Protein AF-A0A1V5PE82-F1 (afdb_monomer_lite)

Secondary structure (DSSP, 8-state):
-------S---SPPSS-HHHHHHHHHHHHHHHHHHHHHH---PEEHHHHHHHHHHHGGGSSS----SHHHHHHHHHIIIIII-SEEEEGGGTEEEES-HHHHHHHHHHHTTT-HHHHHHHHHH-HHHHHHHHHHHHTSSSB-HHHHHHHHHH-HHHHHHHHHH-SB--HHHHHHHHHHHHHHTT--HHHHHHHHHHHHHHHT--SHHHHHHHHHHHHHHH-TTS-HHHHHHHHHHHHHTT-HHHHHHHHHHTTT-TTHHHHHHHTGGGGHHHHHHHHHTT-HHHHHHHHHH--HHHHHHHHHGGG-SSSSHHHHHHHHHHHHTTSHHHHHHHHT----HHHHHS---TTTTTTT-SSTT-HHHHHHHHHHHHHHH--GGG---------HHHHHHHHHTSHHHHHHHHHHHH-HHHHHHHHHHHHHHHHHHHH-SS--THHHHHHHHHHHHHHHHHHHHHHHH---HHHHHHHHTS-HHHHHHHHHHHHTT----HHHHHTSSS-----GGGSHHHHHHHHHHHHHHHHHHHHHHHHHHH-TTTTSTHHHHHHHHHHHHHHHHHHHHHHH-SGGGHHHHHHHHHHHHHHHHHHHHHHHH-HHHHHHHHHHHHHHHHHHTT--HHHHHHHHHHHHHHHHTTSHHHHHHHHHHHHHTS-GGGHHHHHHHHHHHTTS-HHHHHHHHHHHHHHHHHHHS-TTHHHHS-HHHHHHHHTHHHHHHHHIIIIIHHHHHHHHHHHHHHHHHHHHHHHHHHHHHHHHHHHHHHHHHSTTHHHHHHHHHHHHHHHHHHHHHHHHHHHHHHHHHHHTSS--

Radius of gyration: 43.69 Å; chains: 1; bounding box: 116×90×126 Å

Sequence (810 aa):
MSKVQWDKPKLQPTKYSPIQKQAVLQHLALYNQTRAGKQGQLIMDARAVRQEVRQVLPKVEPPLEGDDETTTQVLAEIVERSGLLLILEGGLSYQFAHLTLQEFFTAQKLQDDTIGLMERFRADPDAWRGTLKLWCGLPHDSTALIRALYAEHPILAFEFLGDAQQVDEELAQEIISAFQARLGEDGATGEAVTRAFATVATNPQVRGQQVFEFLAATVKDAAAAPARRQAAAQALAWSNLLQAAEVLTECALDYPNARPLLAQMGDLATPALTKWAEQGHEWAFDAFQMVGTPDAARAMTDLLWTEDEPQPYWAAWRLAVLLARTDIEDVLRTYPLAKSQQSTEYLKWVWEPFEPYPDSPLSIIAGRIAHLLRTTPSTALSSGSSEIDKRLVIPIFMTSSAAETIKHESEKDETLIEDLQDLSRQWQDQQILGGEHPPSTARLVDMITDQQEHFVARVFDRINPDASLRRMVESLKPAEQFELLRCLIEERTPTIDDWRNKDKRVEYEFDKSWHERGITVCLLLLTALSLWEVATIILNTPQFTIQRSGLHILLGLALLVQGWGGIRERLSVNTMPIFEFAFLFGFSIYVGVVLNPIVGPLIGAVTGGVLCLLLGIASGIDHTVAFAVAPAVIISIMLNDPQIVTGFASFLIANTNPQAIPLAIGLTDFLLDIPGSMVIVAAIVMISQKITTSLTSSQKRGIRSGNLVEYSLLGPYSSAIYIFFALPTRVLERWWGWAGVAFFWPIWALCAGVLWWIGSRQEHLARNPFKRLTEMLNAKASHSQKGKLSSQLKSHLLRSLRKRRGILLP

Foldseek 3Di:
DDPPPPDDPPPDDDPDDPQLLLQLLLQVLLVQLLVCLVPVDQKAFLVRSLVSSLVRQCVTVVHDHSDSVVSVSSVCCCCVPVVQKDAPPVNGIIGGPDNLSSLLSPLVSCLVPLPVLVVSCVVPVVSSLSSLLNNQLDPDECAVNLVVCCVPPVLSSLLSLLRHNHYDPVVSVVSLVVLLVLALPDDPVNLSSLQSLLNSCLRPDPRVVVSLVSLLVLLVDPPHDPSNNLSSLLSLLSNLDLVSLLSLLVSCVVPVSSLLSLLVSAPSNQVNLLVVLVVVNLSSLVSLLSSLALSSLLSLLVQLPDPPGLSNLSSLVSNQLSVVDPNNLVSQQPRDDDPSLLPDDFQQPLCVLVDPDDDTSSSSSLRSSLVSLLVPDPVSDDPDLAQGNPSSLLVSLCPDVLLVVLQVVLVVDPVLVVLLVVLVVLVVVVVVVPPDDDPVVVVVVVVSLVSLQVSLVVSCVVSVDPPSSVSNLSSHRSVVSSVSSSCSNVVNDQDSVCVSCVPPLLQPPLVPDVLVVVLVVLLVVLLVLLVVLVVVVCVPDVVNPDPPVVVVVVVLVVLVVVLVVVCVVPPDPPPPLVVQLLVQLLVLLVQLVVCCVPPNLQVSLLSSLVSSLVSCVVVVHDNVVSVVCSVLSSVLSVQQDVVVVVVVLVVVLVPDDVVCNVVSVVVVVVVSPDNSNVVSLVVLQVVLVVVVVPDDPVNVVVDPPVVNVVSNCVSSSSSVSCSSQVSSLVVQCVPPNPVSSVPPPVVSCVSSVVSVVVSVVVSVCSSVVPPVVVVVVVVVVVVVVVVVVVVVVVVVVVVVVVVVVVPDDD

Structure (mmCIF, N/CA/C/O backbone):
data_AF-A0A1V5PE82-F1
#
_entry.id   AF-A0A1V5PE82-F1
#
loop_
_atom_site.group_PDB
_atom_site.id
_atom_site.type_symbol
_atom_site.label_atom_id
_atom_site.label_alt_id
_atom_site.label_comp_id
_atom_site.label_asym_id
_atom_site.label_entity_id
_atom_site.label_seq_id
_atom_site.pdbx_PDB_ins_code
_atom_site.Cartn_x
_atom_site.Cartn_y
_atom_site.Cartn_z
_atom_site.occupancy
_atom_site.B_iso_or_equiv
_atom_site.auth_seq_id
_atom_site.auth_comp_id
_atom_site.auth_asym_id
_atom_site.auth_atom_id
_atom_site.pdbx_PDB_model_num
ATOM 1 N N . MET A 1 1 ? -19.295 -8.515 -24.277 1.00 36.12 1 MET A N 1
ATOM 2 C CA . MET A 1 1 ? -17.951 -9.126 -24.200 1.00 36.12 1 MET A CA 1
ATOM 3 C C . MET A 1 1 ? -18.086 -10.623 -24.430 1.00 36.12 1 MET A C 1
ATOM 5 O O . MET A 1 1 ? -18.541 -11.339 -23.548 1.00 36.12 1 MET A O 1
ATOM 9 N N . SER A 1 2 ? -17.824 -11.080 -25.656 1.00 32.03 2 SER A N 1
ATOM 10 C CA . SER A 1 2 ? -17.880 -12.495 -26.033 1.00 32.03 2 SER A CA 1
ATOM 11 C C . SER A 1 2 ? -16.670 -13.236 -25.468 1.00 32.03 2 SER A C 1
ATOM 13 O O . SER A 1 2 ? -15.547 -12.755 -25.608 1.00 32.03 2 SER A O 1
ATOM 15 N N . LYS A 1 3 ? -16.900 -14.406 -24.857 1.00 34.75 3 LYS A N 1
ATOM 16 C CA . LYS A 1 3 ? -15.859 -15.358 -24.443 1.00 34.75 3 LYS A CA 1
ATOM 17 C C . LYS A 1 3 ? -14.867 -15.561 -25.592 1.00 34.75 3 LYS A C 1
ATOM 19 O O . LYS A 1 3 ? -15.233 -16.135 -26.615 1.00 34.75 3 LYS A O 1
ATOM 24 N N . VAL A 1 4 ? -13.635 -15.083 -25.422 1.00 40.50 4 VAL A N 1
ATOM 25 C CA . VAL A 1 4 ? -12.540 -15.375 -26.347 1.00 40.50 4 VAL A CA 1
ATOM 26 C C . VAL A 1 4 ? -12.223 -16.859 -26.193 1.00 40.50 4 VAL A C 1
ATOM 28 O O . VAL A 1 4 ? -11.781 -17.321 -25.144 1.00 40.50 4 VAL A O 1
ATOM 31 N N . GLN A 1 5 ? -12.582 -17.620 -27.217 1.00 36.34 5 GLN A N 1
ATOM 32 C CA . GLN A 1 5 ? -12.451 -19.066 -27.284 1.00 36.34 5 GLN A CA 1
ATOM 33 C C . GLN A 1 5 ? -10.990 -19.395 -27.634 1.00 36.34 5 GLN A C 1
ATOM 35 O O . GLN A 1 5 ? -10.645 -19.489 -28.808 1.00 36.34 5 GLN A O 1
ATOM 40 N N . TRP A 1 6 ? -10.122 -19.502 -26.622 1.00 42.03 6 TRP A N 1
ATOM 41 C CA . TRP A 1 6 ? -8.679 -19.725 -26.812 1.00 42.03 6 TRP A CA 1
ATOM 42 C C . TRP A 1 6 ? -8.285 -21.180 -27.139 1.00 42.03 6 TRP A C 1
ATOM 44 O O . TRP A 1 6 ? -7.193 -21.401 -27.649 1.00 42.03 6 TRP A O 1
ATOM 54 N N . ASP A 1 7 ? -9.177 -22.164 -26.980 1.00 38.97 7 ASP A N 1
ATOM 55 C CA . ASP A 1 7 ? -8.791 -23.588 -27.014 1.00 38.97 7 ASP A CA 1
ATOM 56 C C . ASP A 1 7 ? -9.357 -24.380 -28.202 1.00 38.97 7 ASP A C 1
ATOM 58 O O . ASP A 1 7 ? -10.045 -25.391 -28.047 1.00 38.97 7 ASP A O 1
ATOM 62 N N . LYS A 1 8 ? -9.042 -23.958 -29.431 1.00 49.34 8 LYS A N 1
ATOM 63 C CA . LYS A 1 8 ? -8.968 -24.911 -30.551 1.00 49.34 8 LYS A CA 1
ATOM 64 C C . LYS A 1 8 ? -7.529 -24.943 -31.059 1.00 49.34 8 LYS A C 1
ATOM 66 O O . LYS A 1 8 ? -7.070 -23.915 -31.559 1.00 49.34 8 LYS A O 1
ATOM 71 N N . PRO A 1 9 ? -6.812 -26.080 -30.970 1.00 45.88 9 PRO A N 1
ATOM 72 C CA . PRO A 1 9 ? -5.476 -26.185 -31.539 1.00 45.88 9 PRO A CA 1
ATOM 73 C C . PRO A 1 9 ? -5.558 -25.870 -33.036 1.00 45.88 9 PRO A C 1
ATOM 75 O O . PRO A 1 9 ? -6.255 -26.548 -33.795 1.00 45.88 9 PRO A O 1
ATOM 78 N N . LYS A 1 10 ? -4.893 -24.787 -33.453 1.00 56.09 10 LYS A N 1
ATOM 79 C CA . LYS A 1 10 ? -4.858 -24.317 -34.843 1.00 56.09 10 LYS A CA 1
ATOM 80 C C . LYS A 1 10 ? -3.992 -25.273 -35.666 1.00 56.09 10 LYS A C 1
ATOM 82 O O . LYS A 1 10 ? -2.818 -25.019 -35.902 1.00 56.09 10 LYS A O 1
ATOM 87 N N . LEU A 1 11 ? -4.586 -26.396 -36.066 1.00 53.97 11 LEU A N 1
ATOM 88 C CA . LEU A 1 11 ? -3.969 -27.525 -36.778 1.00 53.97 11 LEU A CA 1
ATOM 89 C C . LEU A 1 11 ? -3.518 -27.219 -38.219 1.00 53.97 11 LEU A C 1
ATOM 91 O O . LEU A 1 11 ? -3.044 -28.123 -38.902 1.00 53.97 11 LEU A O 1
ATOM 95 N N . GLN A 1 12 ? -3.646 -25.983 -38.710 1.00 62.19 12 GLN A N 1
ATOM 96 C CA . GLN A 1 12 ? -3.106 -25.635 -40.025 1.00 62.19 12 GLN A CA 1
ATOM 97 C C . GLN A 1 12 ? -1.615 -25.267 -39.919 1.00 62.19 12 GLN A C 1
ATOM 99 O O . GLN A 1 12 ? -1.237 -24.521 -39.009 1.00 62.19 12 GLN A O 1
ATOM 104 N N . PRO A 1 13 ? -0.745 -25.776 -40.809 1.00 73.19 13 PRO A N 1
ATOM 105 C CA . PRO A 1 13 ? 0.672 -25.411 -40.829 1.00 73.19 13 PRO A CA 1
ATOM 106 C C . PRO A 1 13 ? 0.843 -23.900 -41.060 1.00 73.19 13 PRO A C 1
ATOM 108 O O . PRO A 1 13 ? 0.047 -23.283 -41.763 1.00 73.19 13 PRO A O 1
ATOM 111 N N . THR A 1 14 ? 1.849 -23.284 -40.426 1.00 80.69 14 THR A N 1
ATOM 112 C CA . THR A 1 14 ? 2.208 -21.872 -40.670 1.00 80.69 14 THR A CA 1
ATOM 113 C C . THR A 1 14 ? 2.577 -21.702 -42.135 1.00 80.69 14 THR A C 1
ATOM 115 O O . THR A 1 14 ? 3.461 -22.419 -42.610 1.00 80.69 14 THR A O 1
ATOM 118 N N . LYS A 1 15 ? 1.932 -20.767 -42.839 1.00 88.69 15 LYS A N 1
ATOM 119 C CA . LYS A 1 15 ? 2.256 -20.499 -44.244 1.00 88.69 15 LYS A CA 1
ATOM 120 C C . LYS A 1 15 ? 3.534 -19.667 -44.349 1.00 88.69 15 LYS A C 1
ATOM 122 O O . LYS A 1 15 ? 4.315 -19.872 -45.273 1.00 88.69 15 LYS A O 1
ATOM 127 N N . TYR A 1 16 ? 3.760 -18.780 -43.380 1.00 91.81 16 TYR A N 1
ATOM 128 C CA . TYR A 1 16 ? 4.904 -17.870 -43.357 1.00 91.81 16 TYR A CA 1
ATOM 129 C C . TYR A 1 16 ? 5.898 -18.217 -42.254 1.00 91.81 16 TYR A C 1
ATOM 131 O O . TYR A 1 16 ? 5.521 -18.567 -41.127 1.00 91.81 16 TYR A O 1
ATOM 139 N N . SER A 1 17 ? 7.187 -18.088 -42.568 1.00 91.88 17 SER A N 1
ATOM 140 C CA . SER A 1 17 ? 8.251 -18.387 -41.615 1.00 91.88 17 SER A CA 1
ATOM 141 C C . SER A 1 17 ? 8.259 -17.376 -40.454 1.00 91.88 17 SER A C 1
ATOM 143 O O . SER A 1 17 ? 7.798 -16.237 -40.604 1.00 91.88 17 SER A O 1
ATOM 145 N N . PRO A 1 18 ? 8.787 -17.750 -39.274 1.00 91.56 18 PRO A N 1
ATOM 146 C CA . PRO A 1 18 ? 8.972 -16.811 -38.169 1.00 91.56 18 PRO A CA 1
ATOM 147 C C . PRO A 1 18 ? 9.794 -15.577 -38.564 1.00 91.56 18 PRO A C 1
ATOM 149 O O . PRO A 1 18 ? 9.424 -14.470 -38.189 1.00 91.56 18 PRO A O 1
ATOM 152 N N . ILE A 1 19 ? 10.834 -15.759 -39.385 1.00 92.25 19 ILE A N 1
ATOM 153 C CA . ILE A 1 19 ? 11.718 -14.685 -39.865 1.00 92.25 19 ILE A CA 1
ATOM 154 C C . ILE A 1 19 ? 10.937 -13.674 -40.716 1.00 92.25 19 ILE A C 1
ATOM 156 O O . ILE A 1 19 ? 11.050 -12.469 -40.507 1.00 92.25 19 ILE A O 1
ATOM 160 N N . GLN A 1 20 ? 10.081 -14.150 -41.626 1.00 93.69 20 GLN A N 1
ATOM 161 C CA . GLN A 1 20 ? 9.247 -13.283 -42.467 1.00 93.69 20 GLN A CA 1
ATOM 162 C C . GLN A 1 20 ? 8.273 -12.451 -41.625 1.00 93.69 20 GLN A C 1
ATOM 164 O O . GLN A 1 20 ? 8.164 -11.237 -41.805 1.00 93.69 20 GLN A O 1
ATOM 169 N N . LYS A 1 21 ? 7.593 -13.088 -40.662 1.00 95.31 21 LYS A N 1
ATOM 170 C CA . LYS A 1 21 ? 6.666 -12.397 -39.752 1.00 95.31 21 LYS A CA 1
ATOM 171 C C . LYS A 1 21 ? 7.392 -11.389 -38.863 1.00 95.31 21 LYS A C 1
ATOM 173 O O . LYS A 1 21 ? 6.893 -10.285 -38.668 1.00 95.31 21 LYS A O 1
ATOM 178 N N . GLN A 1 22 ? 8.571 -11.747 -38.360 1.00 95.88 22 GLN A N 1
ATOM 179 C CA . GLN A 1 22 ? 9.408 -10.863 -37.555 1.00 95.88 22 GLN A CA 1
ATOM 180 C C . GLN A 1 22 ? 9.851 -9.632 -38.352 1.00 95.88 22 GLN A C 1
ATOM 182 O O . GLN A 1 22 ? 9.709 -8.526 -37.847 1.00 95.88 22 GLN A O 1
ATOM 187 N N . ALA A 1 23 ? 10.301 -9.790 -39.600 1.00 96.12 23 ALA A N 1
ATOM 188 C CA . ALA A 1 23 ? 10.698 -8.662 -40.445 1.00 96.12 23 ALA A CA 1
ATOM 189 C C . ALA A 1 23 ? 9.537 -7.680 -40.692 1.00 96.12 23 ALA A C 1
ATOM 191 O O . ALA A 1 23 ? 9.724 -6.462 -40.637 1.00 96.12 23 ALA A O 1
ATOM 192 N N . VAL A 1 24 ? 8.321 -8.201 -40.903 1.00 97.06 24 VAL A N 1
ATOM 193 C CA . VAL A 1 24 ? 7.102 -7.383 -41.012 1.00 97.06 24 VAL A CA 1
ATOM 194 C C . VAL A 1 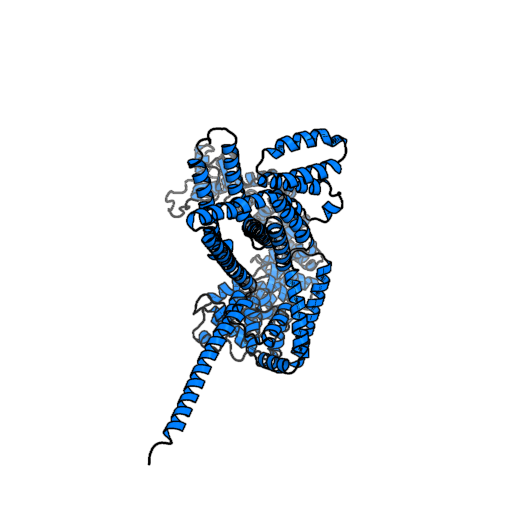24 ? 6.809 -6.644 -39.704 1.00 97.06 24 VAL A C 1
ATOM 196 O O . VAL A 1 24 ? 6.572 -5.438 -39.726 1.00 97.06 24 VAL A O 1
ATOM 199 N N . LEU A 1 25 ? 6.861 -7.337 -38.563 1.00 97.94 25 LEU A N 1
ATOM 200 C CA . LEU A 1 25 ? 6.620 -6.741 -37.245 1.00 97.94 25 LEU A CA 1
ATOM 201 C C . LEU A 1 25 ? 7.652 -5.663 -36.895 1.00 97.94 25 LEU A C 1
ATOM 203 O O . LEU A 1 25 ? 7.264 -4.595 -36.441 1.00 97.94 25 LEU A O 1
ATOM 207 N N . GLN A 1 26 ? 8.935 -5.902 -37.162 1.00 97.75 26 GLN A N 1
ATOM 208 C CA . GLN A 1 26 ? 10.028 -4.938 -36.986 1.00 97.75 26 GLN A CA 1
ATOM 209 C C . GLN A 1 26 ? 9.812 -3.661 -37.798 1.00 97.75 26 GLN A C 1
ATOM 211 O O . GLN A 1 26 ? 9.990 -2.556 -37.286 1.00 97.75 26 GLN A O 1
ATOM 216 N N . HIS A 1 27 ? 9.388 -3.798 -39.056 1.00 97.50 27 HIS A N 1
ATOM 217 C CA . HIS A 1 27 ? 9.094 -2.640 -39.896 1.00 97.50 27 HIS A CA 1
ATOM 218 C C . HIS A 1 27 ? 7.874 -1.861 -39.406 1.00 97.50 27 HIS A C 1
ATOM 220 O O . HIS A 1 27 ? 7.951 -0.644 -39.244 1.00 97.50 27 HIS A O 1
ATOM 226 N N . LEU A 1 28 ? 6.763 -2.552 -39.130 1.00 97.44 28 LEU A N 1
ATOM 227 C CA . LEU A 1 28 ? 5.546 -1.914 -38.625 1.00 97.44 28 LEU A CA 1
ATOM 228 C C . LEU A 1 28 ? 5.767 -1.255 -37.262 1.00 97.44 28 LEU A C 1
ATOM 230 O O . LEU A 1 28 ? 5.217 -0.187 -37.007 1.00 97.44 28 LEU A O 1
ATOM 234 N N . ALA A 1 29 ? 6.588 -1.861 -36.406 1.00 97.56 29 ALA A N 1
ATOM 235 C CA . ALA A 1 29 ? 6.928 -1.319 -35.102 1.00 97.56 29 ALA A CA 1
ATOM 236 C C . ALA A 1 29 ? 7.683 0.006 -35.230 1.00 97.56 29 ALA A C 1
ATOM 238 O O . ALA A 1 29 ? 7.232 1.013 -34.687 1.00 97.56 29 ALA A O 1
ATOM 239 N N . LEU A 1 30 ? 8.754 0.037 -36.034 1.00 96.94 30 LEU A N 1
ATOM 240 C CA . LEU A 1 30 ? 9.517 1.260 -36.286 1.00 96.94 30 LEU A CA 1
ATOM 241 C C . LEU A 1 30 ? 8.661 2.348 -36.951 1.00 96.94 30 LEU A C 1
ATOM 243 O O . LEU A 1 30 ? 8.749 3.523 -36.575 1.00 96.94 30 LEU A O 1
ATOM 247 N N . TYR A 1 31 ? 7.819 1.967 -37.915 1.00 96.06 31 TYR A N 1
ATOM 248 C CA . TYR A 1 31 ? 6.869 2.875 -38.556 1.00 96.06 31 TYR A CA 1
ATOM 249 C C . TYR A 1 31 ? 5.928 3.510 -37.523 1.00 96.06 31 TYR A C 1
ATOM 251 O O . TYR A 1 31 ? 5.806 4.738 -37.467 1.00 96.06 31 TYR A O 1
ATOM 259 N N . ASN A 1 32 ? 5.304 2.689 -36.671 1.00 95.19 32 ASN A N 1
ATOM 260 C CA . ASN A 1 32 ? 4.358 3.175 -35.675 1.00 95.19 32 ASN A CA 1
ATOM 261 C C . ASN A 1 32 ? 5.051 4.022 -34.606 1.00 95.19 32 ASN A C 1
ATOM 263 O O . ASN A 1 32 ? 4.552 5.092 -34.281 1.00 95.19 32 ASN A O 1
ATOM 267 N N . GLN A 1 33 ? 6.227 3.610 -34.122 1.00 95.00 33 GLN A N 1
ATOM 268 C CA . GLN A 1 33 ? 7.000 4.355 -33.123 1.00 95.00 33 GLN A CA 1
ATOM 269 C C . GLN A 1 33 ? 7.359 5.760 -33.621 1.00 95.00 33 GLN A C 1
ATOM 271 O O . GLN A 1 33 ? 7.163 6.755 -32.925 1.00 95.00 33 GLN A O 1
ATOM 276 N N . THR A 1 34 ? 7.815 5.854 -34.873 1.00 92.81 34 THR A N 1
ATOM 277 C CA . THR A 1 34 ? 8.204 7.127 -35.498 1.00 92.81 34 THR A CA 1
ATOM 278 C C . THR A 1 34 ? 7.008 8.060 -35.707 1.00 92.81 34 THR A C 1
ATOM 280 O O . THR A 1 34 ? 7.147 9.284 -35.638 1.00 92.81 34 THR A O 1
ATOM 283 N N . ARG A 1 35 ? 5.819 7.506 -35.968 1.00 88.75 35 ARG A N 1
ATOM 284 C CA . ARG A 1 35 ? 4.584 8.285 -36.115 1.00 88.75 35 ARG A CA 1
ATOM 285 C C . ARG A 1 35 ? 3.983 8.674 -34.763 1.00 88.75 35 ARG A C 1
ATOM 287 O O . ARG A 1 35 ? 3.509 9.802 -34.626 1.00 88.75 35 ARG A O 1
ATOM 294 N N . ALA A 1 36 ? 4.002 7.769 -33.786 1.00 77.50 36 ALA A N 1
ATOM 295 C CA . ALA A 1 36 ? 3.403 7.959 -32.471 1.00 77.50 36 ALA A CA 1
ATOM 296 C C . ALA A 1 36 ? 3.991 9.180 -31.752 1.00 77.50 36 ALA A C 1
ATOM 298 O O . ALA A 1 36 ? 3.215 9.983 -31.246 1.00 77.50 36 ALA A O 1
ATOM 299 N N . GLY A 1 37 ? 5.307 9.418 -31.830 1.00 65.12 37 GLY A N 1
ATOM 300 C CA . GLY A 1 37 ? 5.927 10.634 -31.270 1.00 65.12 37 GLY A CA 1
ATOM 301 C C . GLY A 1 37 ? 5.379 11.953 -31.848 1.00 65.12 37 GLY A C 1
ATOM 302 O O . GLY A 1 37 ? 5.436 12.997 -31.212 1.00 65.12 37 GLY A O 1
ATOM 303 N N . LYS A 1 38 ? 4.766 11.930 -33.042 1.00 66.25 38 LYS A N 1
ATOM 304 C CA . LYS A 1 38 ? 4.173 13.126 -33.673 1.00 66.25 38 LYS A CA 1
ATOM 305 C C . LYS A 1 38 ? 2.678 13.302 -33.406 1.00 66.25 38 LYS A C 1
ATOM 307 O O . LYS A 1 38 ? 2.164 14.400 -33.596 1.00 66.25 38 LYS A O 1
ATOM 312 N N . GLN A 1 39 ? 1.958 12.233 -33.064 1.00 63.28 39 GLN A N 1
ATOM 313 C CA . GLN A 1 39 ? 0.485 12.232 -33.014 1.00 63.28 39 GLN A CA 1
ATOM 314 C C . GLN A 1 39 ? -0.104 11.606 -31.741 1.00 63.28 39 GLN A C 1
ATOM 316 O O . GLN A 1 39 ? -1.321 11.608 -31.584 1.00 63.28 39 GLN A O 1
ATOM 321 N N . GLY A 1 40 ? 0.720 11.042 -30.854 1.00 67.12 40 GLY A N 1
ATOM 322 C CA . GLY A 1 40 ? 0.300 10.360 -29.624 1.00 67.12 40 GLY A CA 1
ATOM 323 C C . GLY A 1 40 ? -0.543 9.096 -29.840 1.00 67.12 40 GLY A C 1
ATOM 324 O O . GLY A 1 40 ? -1.107 8.566 -28.887 1.00 67.12 40 GLY A O 1
ATOM 325 N N . GLN A 1 41 ? -0.679 8.614 -31.079 1.00 74.12 41 GLN A N 1
ATOM 326 C CA . GLN A 1 41 ? -1.553 7.490 -31.419 1.00 74.12 41 GLN A CA 1
ATOM 327 C C . GLN A 1 41 ? -0.761 6.188 -31.551 1.00 74.12 41 GLN A C 1
ATOM 329 O O . GLN A 1 41 ? 0.138 6.088 -32.379 1.00 74.12 41 GLN A O 1
ATOM 334 N N . LEU A 1 42 ? -1.159 5.173 -30.777 1.00 87.06 42 LEU A N 1
ATOM 335 C CA . LEU A 1 42 ? -0.655 3.794 -30.882 1.00 87.06 42 LEU A CA 1
ATOM 336 C C . LEU A 1 42 ? -1.366 2.976 -31.976 1.00 87.06 42 LEU A C 1
ATOM 338 O O . LEU A 1 42 ? -0.961 1.851 -32.269 1.00 87.06 42 LEU A O 1
ATOM 342 N N . ILE A 1 43 ? -2.433 3.528 -32.557 1.00 92.88 43 ILE A N 1
ATOM 343 C CA . ILE A 1 43 ? -3.314 2.865 -33.519 1.00 92.88 43 ILE A CA 1
ATOM 344 C C . ILE A 1 43 ? -2.869 3.203 -34.946 1.00 92.88 43 ILE A C 1
ATOM 346 O O . ILE A 1 43 ? -2.731 4.371 -35.319 1.00 92.88 43 ILE A O 1
ATOM 350 N N . MET A 1 44 ? -2.692 2.169 -35.763 1.00 95.00 44 MET A N 1
ATOM 351 C CA . MET A 1 44 ? -2.337 2.276 -37.173 1.00 95.00 44 MET A CA 1
ATOM 352 C C . MET A 1 44 ? -3.567 2.080 -38.060 1.00 95.00 44 MET A C 1
ATOM 354 O O . MET A 1 44 ? -4.353 1.161 -37.853 1.00 95.00 44 MET A O 1
ATOM 358 N N . ASP A 1 45 ? -3.701 2.905 -39.095 1.00 94.94 45 ASP A N 1
ATOM 359 C CA . ASP A 1 45 ? -4.746 2.755 -40.112 1.00 94.94 45 ASP A CA 1
ATOM 360 C C . ASP A 1 45 ? -4.478 1.515 -40.984 1.00 94.94 45 ASP A C 1
ATOM 362 O O . ASP A 1 45 ? -3.345 1.280 -41.410 1.00 94.94 45 ASP A O 1
ATOM 366 N N . ALA A 1 46 ? -5.512 0.721 -41.272 1.00 95.62 46 ALA A N 1
ATOM 367 C CA . ALA A 1 46 ? -5.367 -0.536 -42.002 1.00 95.62 46 ALA A CA 1
ATOM 368 C C . ALA A 1 46 ? -4.798 -0.364 -43.415 1.00 95.62 46 ALA A C 1
ATOM 370 O O . ALA A 1 46 ? -4.040 -1.221 -43.880 1.00 95.62 46 ALA A O 1
ATOM 371 N N . ARG A 1 47 ? -5.128 0.732 -44.106 1.00 95.12 47 ARG A N 1
ATOM 372 C CA . ARG A 1 47 ? -4.597 1.008 -45.444 1.00 95.12 47 ARG A CA 1
ATOM 373 C C . ARG A 1 47 ? -3.111 1.336 -45.366 1.00 95.12 47 ARG A C 1
ATOM 375 O O . ARG A 1 47 ? -2.345 0.808 -46.171 1.00 95.12 47 ARG A O 1
ATOM 382 N N . ALA A 1 48 ? -2.710 2.145 -44.385 1.00 95.31 48 ALA A N 1
ATOM 383 C CA . ALA A 1 48 ? -1.304 2.442 -44.128 1.00 95.31 48 ALA A CA 1
ATOM 384 C C . ALA A 1 48 ? -0.515 1.170 -43.779 1.00 95.31 48 ALA A C 1
ATOM 386 O O . ALA A 1 48 ? 0.509 0.905 -44.400 1.00 95.31 48 ALA A O 1
ATOM 387 N N . VAL A 1 49 ? -1.030 0.323 -42.877 1.00 96.50 49 VAL A N 1
ATOM 388 C CA . VAL A 1 49 ? -0.387 -0.955 -42.513 1.00 96.50 49 VAL A CA 1
ATOM 389 C C . VAL A 1 49 ? -0.176 -1.833 -43.740 1.00 96.50 49 VAL A C 1
ATOM 391 O O . VAL A 1 49 ? 0.940 -2.281 -43.980 1.00 96.50 49 VAL A O 1
ATOM 394 N N . ARG A 1 50 ? -1.209 -2.049 -44.564 1.00 96.75 50 ARG A N 1
ATOM 395 C CA . ARG A 1 50 ? -1.071 -2.860 -45.786 1.00 96.75 50 ARG A CA 1
ATOM 396 C C . ARG A 1 50 ? -0.037 -2.276 -46.745 1.00 96.75 50 ARG A C 1
ATOM 398 O O . ARG A 1 50 ? 0.740 -3.028 -47.325 1.00 96.75 50 ARG A O 1
ATOM 405 N N . GLN A 1 51 ? -0.011 -0.954 -46.908 1.00 96.69 51 GLN A N 1
ATOM 406 C CA . GLN A 1 51 ? 0.973 -0.287 -47.757 1.00 96.69 51 GLN A CA 1
ATOM 407 C C . GLN A 1 51 ? 2.404 -0.485 -47.241 1.00 96.69 51 GLN A C 1
ATOM 409 O O . GLN A 1 51 ? 3.300 -0.743 -48.042 1.00 96.69 51 GLN A O 1
ATOM 414 N N . GLU A 1 52 ? 2.621 -0.396 -45.931 1.00 97.25 52 GLU A N 1
ATOM 415 C CA . GLU A 1 52 ? 3.932 -0.626 -45.322 1.00 97.25 52 GLU A CA 1
ATOM 416 C C . GLU A 1 52 ? 4.361 -2.093 -45.434 1.00 97.25 52 GLU A C 1
ATOM 418 O O . GLU A 1 52 ? 5.484 -2.375 -45.845 1.00 97.25 52 GLU A O 1
ATOM 423 N N . VAL A 1 53 ? 3.458 -3.049 -45.186 1.00 96.81 53 VAL A N 1
ATOM 424 C CA . VAL A 1 53 ? 3.771 -4.480 -45.342 1.00 96.81 53 VAL A CA 1
ATOM 425 C C . VAL A 1 53 ? 4.160 -4.812 -46.784 1.00 96.81 53 VAL A C 1
ATOM 427 O O . VAL A 1 53 ? 5.181 -5.465 -46.995 1.00 96.81 53 VAL A O 1
ATOM 430 N N . ARG A 1 54 ? 3.438 -4.298 -47.790 1.00 96.31 54 ARG A N 1
ATOM 431 C CA . ARG A 1 54 ? 3.784 -4.513 -49.210 1.00 96.31 54 ARG A CA 1
ATOM 432 C C . ARG A 1 54 ? 5.189 -4.036 -49.575 1.00 96.31 54 ARG A C 1
ATOM 434 O O . ARG A 1 54 ? 5.810 -4.616 -50.458 1.00 96.31 54 ARG A O 1
ATOM 441 N N . GLN A 1 55 ? 5.701 -2.999 -48.911 1.00 94.81 55 GLN A N 1
ATOM 442 C CA . GLN A 1 55 ? 7.062 -2.502 -49.146 1.00 94.81 55 GLN A CA 1
ATOM 443 C C . GLN A 1 55 ? 8.142 -3.410 -48.541 1.00 94.81 55 GLN A C 1
ATOM 445 O O . GLN A 1 55 ? 9.295 -3.374 -48.982 1.00 94.81 55 GLN A O 1
ATOM 450 N N . VAL A 1 56 ? 7.785 -4.197 -47.524 1.00 95.75 56 VAL A N 1
ATOM 451 C CA . VAL A 1 56 ? 8.704 -5.064 -46.776 1.00 95.75 56 VAL A CA 1
ATOM 452 C C . VAL A 1 56 ? 8.764 -6.460 -47.366 1.00 95.75 56 VAL A C 1
ATOM 454 O O . VAL A 1 56 ? 9.852 -7.018 -47.446 1.00 95.75 56 VAL A O 1
ATOM 457 N N . LEU A 1 57 ? 7.629 -7.016 -47.804 1.00 95.12 57 LEU A N 1
ATOM 458 C CA . LEU A 1 57 ? 7.541 -8.398 -48.293 1.00 95.12 57 LEU A CA 1
ATOM 459 C C . LEU A 1 57 ? 8.557 -8.754 -49.398 1.00 95.12 57 LEU A C 1
ATOM 461 O O . LEU A 1 57 ? 9.130 -9.836 -49.320 1.00 95.12 57 LEU A O 1
ATOM 465 N N . PRO A 1 58 ? 8.890 -7.877 -50.363 1.00 95.88 58 PRO A N 1
ATOM 466 C CA . PRO A 1 58 ? 9.917 -8.194 -51.360 1.00 95.88 58 PRO A CA 1
ATOM 467 C C . PRO A 1 58 ? 11.351 -8.216 -50.807 1.00 95.88 58 PRO A C 1
ATOM 469 O O . PRO A 1 58 ? 12.257 -8.685 -51.488 1.00 95.88 58 PRO A O 1
ATOM 472 N N . LYS A 1 59 ? 11.575 -7.667 -49.605 1.00 93.88 59 LYS A N 1
ATOM 473 C CA . LYS A 1 59 ? 12.892 -7.510 -48.965 1.00 93.88 59 LYS A CA 1
ATOM 474 C C . LYS A 1 59 ? 13.170 -8.559 -47.884 1.00 93.88 59 LYS A C 1
ATOM 476 O O . LYS A 1 59 ? 14.268 -8.570 -47.337 1.00 93.88 59 LYS A O 1
ATOM 481 N N . VAL A 1 60 ? 12.184 -9.380 -47.519 1.00 91.62 60 VAL A N 1
ATOM 482 C CA . VAL A 1 60 ? 12.377 -10.468 -46.545 1.00 91.62 60 VAL A CA 1
ATOM 483 C C . VAL A 1 60 ? 13.058 -11.657 -47.221 1.00 91.62 60 VAL A C 1
ATOM 485 O O . VAL A 1 60 ? 12.919 -11.840 -48.424 1.00 91.62 60 VAL A O 1
ATOM 488 N N . GLU A 1 61 ? 13.763 -12.494 -46.463 1.00 87.75 61 GLU A N 1
ATOM 489 C CA . GLU A 1 61 ? 14.369 -13.720 -46.992 1.00 87.75 61 GLU A CA 1
ATOM 490 C C . GLU A 1 61 ? 13.648 -14.967 -46.437 1.00 87.75 61 GLU A C 1
ATOM 492 O O . GLU A 1 61 ? 13.546 -15.120 -45.214 1.00 87.75 61 GLU A O 1
ATOM 497 N N . PRO A 1 62 ? 13.124 -15.871 -47.298 1.00 87.31 62 PRO A N 1
ATOM 498 C CA . PRO A 1 62 ? 13.000 -15.742 -48.756 1.00 87.31 62 PRO A CA 1
ATOM 499 C C . PRO A 1 62 ? 11.942 -14.690 -49.158 1.00 87.31 62 PRO A C 1
ATOM 501 O O . PRO A 1 62 ? 10.961 -14.524 -48.419 1.00 87.31 62 PRO A O 1
ATOM 504 N N . PRO A 1 63 ? 12.109 -14.017 -50.315 1.00 90.31 63 PRO A N 1
ATOM 505 C CA . PRO A 1 63 ? 11.233 -12.928 -50.745 1.00 90.31 63 PRO A CA 1
ATOM 506 C C . PRO A 1 63 ? 9.814 -13.417 -51.008 1.00 90.31 63 PRO A C 1
ATOM 508 O O . PRO A 1 63 ? 9.596 -14.505 -51.542 1.00 90.31 63 PRO A O 1
ATOM 511 N N . LEU A 1 64 ? 8.849 -12.585 -50.625 1.00 91.94 64 LEU A N 1
ATOM 512 C CA . LEU A 1 64 ? 7.426 -12.811 -50.840 1.00 91.94 64 LEU A CA 1
ATOM 513 C C . LEU A 1 64 ? 6.885 -11.801 -51.852 1.00 91.94 64 LEU A C 1
ATOM 515 O O . LEU A 1 64 ? 7.388 -10.680 -51.970 1.00 91.94 64 LEU A O 1
ATOM 519 N N . GLU A 1 65 ? 5.830 -12.187 -52.564 1.00 89.75 65 GLU A N 1
ATOM 520 C CA . GLU A 1 65 ? 5.126 -11.273 -53.459 1.00 89.75 65 GLU A CA 1
ATOM 521 C C . GLU A 1 65 ? 4.471 -10.144 -52.647 1.00 89.75 65 GLU A C 1
ATOM 523 O O . GLU A 1 65 ? 3.803 -10.370 -51.639 1.00 89.75 65 GLU A O 1
ATOM 528 N N . GLY A 1 66 ? 4.686 -8.897 -53.072 1.00 87.81 66 GLY A N 1
ATOM 529 C CA . GLY A 1 66 ? 4.131 -7.699 -52.432 1.00 87.81 66 GLY A CA 1
ATOM 530 C C . GLY A 1 66 ? 2.686 -7.394 -52.843 1.00 87.81 66 GLY A C 1
ATOM 531 O O . GLY A 1 66 ? 2.308 -6.222 -52.908 1.00 87.81 66 GLY A O 1
ATOM 532 N N . ASP A 1 67 ? 1.899 -8.411 -53.192 1.00 92.56 67 ASP A N 1
ATOM 533 C CA . ASP A 1 67 ? 0.510 -8.256 -53.623 1.00 92.56 67 ASP A CA 1
ATOM 534 C C . ASP A 1 67 ? -0.471 -8.149 -52.436 1.00 92.56 67 ASP A C 1
ATOM 536 O O . ASP A 1 67 ? -0.103 -8.274 -51.261 1.00 92.56 67 ASP A O 1
ATOM 540 N N . ASP A 1 68 ? -1.738 -7.828 -52.723 1.00 91.38 68 ASP A N 1
ATOM 541 C CA . ASP A 1 68 ? -2.752 -7.639 -51.673 1.00 91.38 68 ASP A CA 1
ATOM 542 C C . ASP A 1 68 ? -3.121 -8.948 -50.967 1.00 91.38 68 ASP A C 1
ATOM 544 O O . ASP A 1 68 ? -3.389 -8.945 -49.762 1.00 91.38 68 ASP A O 1
ATOM 548 N N . GLU A 1 69 ? -3.108 -10.063 -51.697 1.00 94.06 69 GLU A N 1
ATOM 549 C CA . GLU A 1 69 ? -3.472 -11.369 -51.162 1.00 94.06 69 GLU A CA 1
ATOM 550 C C . GLU A 1 69 ? -2.433 -11.843 -50.139 1.00 94.06 69 GLU A C 1
ATOM 552 O O . GLU A 1 69 ? -2.783 -12.134 -48.992 1.00 94.06 69 GLU A O 1
ATOM 557 N N . THR A 1 70 ? -1.152 -11.832 -50.508 1.00 93.56 70 THR A N 1
ATOM 558 C CA . THR A 1 70 ? -0.038 -12.223 -49.637 1.00 93.56 70 THR A CA 1
ATOM 559 C C . THR A 1 70 ? 0.044 -11.305 -48.425 1.00 93.56 70 THR A C 1
ATOM 561 O O . THR A 1 70 ? 0.167 -11.781 -47.297 1.00 93.56 70 THR A O 1
ATOM 564 N N . THR A 1 71 ? -0.112 -9.993 -48.622 1.00 95.25 71 THR A N 1
ATOM 565 C CA . THR A 1 71 ? -0.151 -9.016 -47.520 1.00 95.25 71 THR A CA 1
ATOM 566 C C . THR A 1 71 ? -1.261 -9.329 -46.521 1.00 95.25 71 THR A C 1
ATOM 568 O O . THR A 1 71 ? -1.025 -9.362 -45.311 1.00 95.25 71 THR A O 1
ATOM 571 N N . THR A 1 72 ? -2.471 -9.582 -47.022 1.00 94.00 72 THR A N 1
ATOM 572 C CA . THR A 1 72 ? -3.634 -9.890 -46.184 1.00 94.00 72 THR A CA 1
ATOM 573 C C . THR A 1 72 ? -3.429 -11.197 -45.425 1.00 94.00 72 THR A C 1
ATOM 575 O O . THR A 1 72 ? -3.724 -11.265 -44.234 1.00 94.00 72 THR A O 1
ATOM 578 N N . GLN A 1 73 ? -2.867 -12.216 -46.076 1.00 94.38 73 GLN A N 1
ATOM 579 C CA . GLN A 1 73 ? -2.607 -13.517 -45.465 1.00 94.38 73 GLN A CA 1
ATOM 580 C C . GLN A 1 73 ? -1.516 -13.456 -44.383 1.00 94.38 73 GLN A C 1
ATOM 582 O O . GLN A 1 73 ? -1.696 -14.045 -43.317 1.00 94.38 73 GLN A O 1
ATOM 587 N N . VAL A 1 74 ? -0.420 -12.715 -44.600 1.00 95.25 74 VAL A N 1
ATOM 588 C CA . VAL A 1 74 ? 0.629 -12.521 -43.579 1.00 95.25 74 VAL A CA 1
ATOM 589 C C . VAL A 1 74 ? 0.063 -11.806 -42.351 1.00 95.25 74 VAL A C 1
ATOM 591 O O . VAL A 1 74 ? 0.280 -12.251 -41.223 1.00 95.25 74 VAL A O 1
ATOM 594 N N . LEU A 1 75 ? -0.693 -10.721 -42.556 1.00 95.75 75 LEU A N 1
ATOM 595 C CA . LEU A 1 75 ? -1.323 -9.973 -41.466 1.00 95.75 75 LEU A CA 1
ATOM 596 C C . LEU A 1 75 ? -2.352 -10.819 -40.711 1.00 95.75 75 LEU A C 1
ATOM 598 O O . LEU A 1 75 ? -2.365 -10.793 -39.481 1.00 95.75 75 LEU A O 1
ATOM 602 N N . ALA A 1 76 ? -3.172 -11.597 -41.421 1.00 94.50 76 ALA A N 1
ATOM 603 C CA . ALA A 1 76 ? -4.119 -12.520 -40.804 1.00 94.50 76 ALA A CA 1
ATOM 604 C C . ALA A 1 76 ? -3.396 -13.567 -39.946 1.00 94.50 76 ALA A C 1
ATOM 606 O O . ALA A 1 76 ? -3.802 -13.806 -38.811 1.00 94.50 76 ALA A O 1
ATOM 607 N N . GLU A 1 77 ? -2.277 -14.135 -40.417 1.00 94.31 77 GLU A N 1
ATOM 608 C CA . GLU A 1 77 ? -1.504 -15.083 -39.610 1.00 94.31 77 GLU A CA 1
ATOM 609 C C . GLU A 1 77 ? -0.908 -14.412 -38.355 1.00 94.31 77 GLU A C 1
ATOM 611 O O . GLU A 1 77 ? -0.979 -14.980 -37.265 1.00 94.31 77 GLU A O 1
ATOM 616 N N . ILE A 1 78 ? -0.369 -13.192 -38.464 1.00 94.94 78 ILE A N 1
ATOM 617 C CA . ILE A 1 78 ? 0.176 -12.448 -37.313 1.00 94.94 78 ILE A CA 1
ATOM 618 C C . ILE A 1 78 ? -0.913 -12.130 -36.278 1.00 94.94 78 ILE A C 1
ATOM 620 O O . ILE A 1 78 ? -0.685 -12.320 -35.080 1.00 94.94 78 ILE A O 1
ATOM 624 N N . VAL A 1 79 ? -2.081 -11.661 -36.720 1.00 95.31 79 VAL A N 1
ATOM 625 C CA . VAL A 1 79 ? -3.190 -11.291 -35.830 1.00 95.31 79 VAL A CA 1
ATOM 626 C C . VAL A 1 79 ? -3.824 -12.528 -35.221 1.00 95.31 79 VAL A C 1
ATOM 628 O O . VAL A 1 79 ? -3.880 -12.678 -34.004 1.00 95.31 79 VAL A O 1
ATOM 631 N N . GLU A 1 80 ? -4.315 -13.431 -36.063 1.00 91.69 80 GLU A N 1
ATOM 632 C CA . GLU A 1 80 ? -5.148 -14.521 -35.590 1.00 91.69 80 GLU A CA 1
ATOM 633 C C . GLU A 1 80 ? -4.301 -15.553 -34.860 1.00 91.69 80 GLU A C 1
ATOM 635 O O . GLU A 1 80 ? -4.720 -16.060 -33.823 1.00 91.69 80 GLU A O 1
ATOM 640 N N . ARG A 1 81 ? -3.124 -15.910 -35.382 1.00 87.00 81 ARG A N 1
ATOM 641 C CA . ARG A 1 81 ? -2.328 -17.012 -34.830 1.00 87.00 81 ARG A CA 1
ATOM 642 C C . ARG A 1 81 ? -1.335 -16.550 -33.775 1.00 87.00 81 ARG A C 1
ATOM 644 O O . ARG A 1 81 ? -1.261 -17.195 -32.735 1.00 87.00 81 ARG A O 1
ATOM 651 N N . SER A 1 82 ? -0.570 -15.495 -34.051 1.00 88.19 82 SER A N 1
ATOM 652 C CA . SER A 1 82 ? 0.471 -15.040 -33.121 1.00 88.19 82 SER A CA 1
ATOM 653 C C . SER A 1 82 ? -0.075 -14.115 -32.033 1.00 88.19 82 SER A C 1
ATOM 655 O O . SER A 1 82 ? 0.545 -14.010 -30.981 1.00 88.19 82 SER A O 1
ATOM 657 N N . GLY A 1 83 ? -1.200 -13.428 -32.274 1.00 92.25 83 GLY A N 1
ATOM 658 C CA . GLY A 1 83 ? -1.774 -12.468 -31.326 1.00 92.25 83 GLY A CA 1
ATOM 659 C C . GLY A 1 83 ? -0.876 -11.256 -31.053 1.00 92.25 83 GLY A C 1
ATOM 660 O O . GLY A 1 83 ? -1.059 -10.576 -30.052 1.00 92.25 83 GLY A O 1
ATOM 661 N N . LEU A 1 84 ? 0.115 -10.999 -31.915 1.00 95.12 84 LEU A N 1
ATOM 662 C CA . LEU A 1 84 ? 1.103 -9.923 -31.734 1.00 95.12 84 LEU A CA 1
ATOM 663 C C . LEU A 1 84 ? 0.572 -8.568 -32.222 1.00 95.12 84 LEU A C 1
ATOM 665 O O . LEU A 1 84 ? 1.010 -7.517 -31.752 1.00 95.12 84 LEU A O 1
ATOM 669 N N . LEU A 1 85 ? -0.399 -8.607 -33.136 1.00 96.38 85 LEU A N 1
ATOM 670 C CA . LEU A 1 85 ? -1.200 -7.468 -33.562 1.00 96.38 85 LEU A CA 1
ATOM 671 C C . LEU A 1 85 ? -2.672 -7.743 -33.254 1.00 96.38 85 LEU A C 1
ATOM 673 O O . LEU A 1 85 ? -3.151 -8.866 -33.397 1.00 96.38 85 LEU A O 1
ATOM 677 N N . LEU A 1 86 ? -3.390 -6.696 -32.879 1.00 95.75 86 LEU A N 1
ATOM 678 C CA . LEU A 1 86 ? -4.827 -6.681 -32.670 1.00 95.75 86 LEU A CA 1
ATOM 679 C C . LEU A 1 86 ? -5.484 -5.929 -33.821 1.00 95.75 86 LEU A C 1
ATOM 681 O O . LEU A 1 86 ? -4.984 -4.890 -34.252 1.00 95.75 86 LEU A O 1
ATOM 685 N N . ILE A 1 87 ? -6.613 -6.450 -34.294 1.00 94.44 87 ILE A N 1
ATOM 686 C CA . ILE A 1 87 ? -7.504 -5.734 -35.205 1.00 94.44 87 ILE A CA 1
ATOM 687 C C . ILE A 1 87 ? -8.526 -4.969 -34.370 1.00 94.44 87 ILE A C 1
ATOM 689 O O . ILE A 1 87 ? -9.198 -5.548 -33.515 1.00 94.44 87 ILE A O 1
ATOM 693 N N . LEU A 1 88 ? -8.667 -3.682 -34.658 1.00 93.00 88 LEU A N 1
ATOM 694 C CA . LEU A 1 88 ? -9.642 -2.789 -34.049 1.00 93.00 88 LEU A CA 1
ATOM 695 C C . LEU A 1 88 ? -10.670 -2.343 -35.100 1.00 93.00 88 LEU A C 1
ATOM 697 O O . LEU A 1 88 ? -10.490 -2.543 -36.305 1.00 93.00 88 LEU A O 1
ATOM 701 N N . GLU A 1 89 ? -11.791 -1.790 -34.628 1.00 90.56 89 GLU A N 1
ATOM 702 C CA . GLU A 1 89 ? -12.807 -1.131 -35.469 1.00 90.56 89 GLU A CA 1
ATOM 703 C C . GLU A 1 89 ? -13.292 -1.978 -36.661 1.00 90.56 89 GLU A C 1
ATOM 705 O O . GLU A 1 89 ? -13.527 -1.479 -37.758 1.00 90.56 89 GLU A O 1
ATOM 710 N N . GLY A 1 90 ? -13.419 -3.294 -36.466 1.00 86.88 90 GLY A N 1
ATOM 711 C CA . GLY A 1 90 ? -13.900 -4.201 -37.510 1.00 86.88 90 GLY A CA 1
ATOM 712 C C . GLY A 1 90 ? -12.945 -4.380 -38.696 1.00 86.88 90 GLY A C 1
ATOM 713 O O . GLY A 1 90 ? -13.405 -4.717 -39.782 1.00 86.88 90 GLY A O 1
ATOM 714 N N . GLY A 1 91 ? -11.636 -4.169 -38.513 1.00 89.00 91 GLY A N 1
ATOM 715 C CA . GLY A 1 91 ? -10.641 -4.322 -39.586 1.00 89.00 91 GLY A CA 1
ATOM 716 C C . GLY A 1 91 ? -10.112 -3.012 -40.155 1.00 89.00 91 GLY A C 1
ATOM 717 O O . GLY A 1 91 ? -9.304 -3.051 -41.082 1.00 89.00 91 GLY A O 1
ATOM 718 N N . LEU A 1 92 ? -10.557 -1.868 -39.627 1.00 92.56 92 LEU A N 1
ATOM 719 C CA . LEU A 1 92 ? -10.135 -0.547 -40.098 1.00 92.56 92 LEU A CA 1
ATOM 720 C C . LEU A 1 92 ? -8.805 -0.094 -39.494 1.00 92.56 92 LEU A C 1
ATOM 722 O O . LEU A 1 92 ? -8.128 0.754 -40.076 1.00 92.56 92 LEU A O 1
ATOM 726 N N . SER A 1 93 ? -8.395 -0.682 -38.374 1.00 95.31 93 SER A N 1
ATOM 727 C CA . SER A 1 93 ? -7.168 -0.299 -37.691 1.00 95.31 93 SER A CA 1
ATOM 728 C C . SER A 1 93 ? -6.466 -1.482 -37.019 1.00 95.31 93 SER A C 1
ATOM 730 O O . SER A 1 93 ? -7.066 -2.524 -36.746 1.00 95.31 93 SER A O 1
ATOM 732 N N . TYR A 1 94 ? -5.161 -1.323 -36.793 1.00 96.75 94 TYR A N 1
ATOM 733 C CA . TYR A 1 94 ? -4.295 -2.298 -36.135 1.00 96.75 94 TYR A CA 1
ATOM 734 C C . TYR A 1 94 ? -3.564 -1.661 -34.954 1.00 96.75 94 TYR A C 1
ATOM 736 O O . TYR A 1 94 ? -3.208 -0.484 -34.991 1.00 96.75 94 TYR A O 1
ATOM 744 N N . GLN A 1 95 ? -3.268 -2.459 -33.934 1.00 96.31 95 GLN A N 1
ATOM 745 C CA . GLN A 1 95 ? -2.436 -2.060 -32.799 1.00 96.31 95 GLN A CA 1
ATOM 746 C C . GLN A 1 95 ? -1.531 -3.225 -32.393 1.00 96.31 95 GLN A C 1
ATOM 748 O O . GLN A 1 95 ? -1.938 -4.379 -32.502 1.00 96.31 95 GLN A O 1
ATOM 753 N N . PHE A 1 96 ? -0.319 -2.957 -31.905 1.00 97.06 96 PHE A N 1
ATOM 754 C CA . PHE A 1 96 ? 0.443 -3.993 -31.203 1.00 97.06 96 PHE A CA 1
ATOM 755 C C . PHE A 1 96 ? -0.292 -4.415 -29.934 1.00 97.06 96 PHE A C 1
ATOM 757 O O . PHE A 1 96 ? -0.857 -3.577 -29.235 1.00 97.06 96 PHE A O 1
ATOM 764 N N . ALA A 1 97 ? -0.268 -5.711 -29.620 1.00 95.81 97 ALA A N 1
ATOM 765 C CA . ALA A 1 97 ? -0.935 -6.221 -28.423 1.00 95.81 97 ALA A CA 1
ATOM 766 C C . ALA A 1 97 ? -0.429 -5.547 -27.135 1.00 95.81 97 ALA A C 1
ATOM 768 O O . ALA A 1 97 ? -1.207 -5.317 -26.212 1.00 95.81 97 ALA A O 1
ATOM 769 N N . HIS A 1 98 ? 0.856 -5.172 -27.109 1.00 95.31 98 HIS A N 1
ATOM 770 C CA . HIS A 1 98 ? 1.487 -4.425 -26.024 1.00 95.31 98 HIS A CA 1
ATOM 771 C C . HIS A 1 98 ? 2.512 -3.418 -26.564 1.00 95.31 98 HIS A C 1
ATOM 773 O O . HIS A 1 98 ? 3.203 -3.703 -27.544 1.00 95.31 98 HIS A O 1
ATOM 779 N N . LEU A 1 99 ? 2.660 -2.271 -25.889 1.00 94.62 99 LEU A N 1
ATOM 780 C CA . LEU A 1 99 ? 3.646 -1.241 -26.247 1.00 94.62 99 LEU A CA 1
ATOM 781 C C . LEU A 1 99 ? 5.083 -1.779 -26.191 1.00 94.62 99 LEU A C 1
ATOM 783 O O . LEU A 1 99 ? 5.829 -1.614 -27.146 1.00 94.62 99 LEU A O 1
ATOM 787 N N . THR A 1 100 ? 5.437 -2.526 -25.144 1.00 95.62 100 THR A N 1
ATOM 788 C CA . THR A 1 100 ? 6.778 -3.120 -24.992 1.00 95.62 100 THR A CA 1
ATOM 789 C C . THR A 1 100 ? 7.153 -4.044 -26.153 1.00 95.62 100 THR A C 1
ATOM 791 O O . THR A 1 100 ? 8.318 -4.132 -26.527 1.00 95.62 100 THR A O 1
ATOM 794 N N . LEU A 1 101 ? 6.173 -4.709 -26.778 1.00 96.56 101 LEU A N 1
ATOM 795 C CA . LEU A 1 101 ? 6.409 -5.542 -27.958 1.00 96.56 101 LEU A CA 1
ATOM 796 C C . LEU A 1 101 ? 6.764 -4.686 -29.186 1.00 96.56 101 LEU A C 1
ATOM 798 O O . LEU A 1 101 ? 7.673 -5.032 -29.938 1.00 96.56 101 LEU A O 1
ATOM 802 N N . GLN A 1 102 ? 6.066 -3.561 -29.375 1.00 96.81 102 GLN A N 1
ATOM 803 C CA . GLN A 1 102 ? 6.406 -2.574 -30.401 1.00 96.81 102 GLN A CA 1
ATOM 804 C C . GLN A 1 102 ? 7.810 -2.006 -30.162 1.00 96.81 102 GLN A C 1
ATOM 806 O O . GLN A 1 102 ? 8.620 -1.964 -31.083 1.00 96.81 102 GLN A O 1
ATOM 811 N N . GLU A 1 103 ? 8.131 -1.607 -28.934 1.00 97.50 103 GLU A N 1
ATOM 812 C CA . GLU A 1 103 ? 9.453 -1.074 -28.588 1.00 97.50 103 GLU A CA 1
ATOM 813 C C . GLU A 1 103 ? 10.558 -2.116 -28.815 1.00 97.50 103 GLU A C 1
ATOM 815 O O . GLU A 1 103 ? 11.591 -1.795 -29.394 1.00 97.50 103 GLU A O 1
ATOM 820 N N . PHE A 1 104 ? 10.319 -3.385 -28.466 1.00 97.88 104 PHE A N 1
ATOM 821 C CA . PHE A 1 104 ? 11.260 -4.484 -28.701 1.00 97.88 104 PHE A CA 1
ATOM 822 C C . PHE A 1 104 ? 11.532 -4.707 -30.191 1.00 97.88 104 PHE A C 1
ATOM 824 O O . PHE A 1 104 ? 12.685 -4.775 -30.617 1.00 97.88 104 PHE A O 1
ATOM 831 N N . PHE A 1 105 ? 10.483 -4.794 -31.012 1.00 98.19 105 PHE A N 1
ATOM 832 C CA . PHE A 1 105 ? 10.650 -4.961 -32.456 1.00 98.19 105 PHE A CA 1
ATOM 833 C C . PHE A 1 105 ? 11.272 -3.725 -33.116 1.00 98.19 105 PHE A C 1
ATOM 835 O O . PHE A 1 105 ? 12.036 -3.866 -34.070 1.00 98.19 105 PHE A O 1
ATOM 842 N N . THR A 1 106 ? 11.008 -2.531 -32.584 1.00 98.12 106 THR A N 1
ATOM 843 C CA . THR A 1 106 ? 11.682 -1.298 -33.011 1.00 98.12 106 THR A CA 1
ATOM 844 C C . THR A 1 106 ? 13.170 -1.344 -32.672 1.00 98.12 106 THR A C 1
ATOM 846 O O . THR A 1 106 ? 13.997 -1.056 -33.534 1.00 98.12 106 THR A O 1
ATOM 849 N N . ALA A 1 107 ? 13.520 -1.767 -31.455 1.00 98.06 107 ALA A N 1
ATOM 850 C CA . ALA A 1 107 ? 14.900 -1.922 -31.012 1.00 98.06 107 ALA A CA 1
ATOM 851 C C . ALA A 1 107 ? 15.659 -2.915 -31.898 1.00 98.06 107 ALA A C 1
ATOM 853 O O . ALA A 1 107 ? 16.725 -2.590 -32.409 1.00 98.06 107 ALA A O 1
ATOM 854 N N . GLN A 1 108 ? 15.069 -4.081 -32.180 1.00 97.56 108 GLN A N 1
ATOM 855 C CA . GLN A 1 108 ? 15.658 -5.045 -33.113 1.00 97.56 108 GLN A CA 1
ATOM 856 C C . GLN A 1 108 ? 15.836 -4.464 -34.519 1.00 97.56 108 GLN A C 1
ATOM 858 O O . GLN A 1 108 ? 16.845 -4.719 -35.168 1.00 97.56 108 GLN A O 1
ATOM 863 N N . LYS A 1 109 ? 14.869 -3.674 -35.007 1.00 97.25 109 LYS A N 1
ATOM 864 C CA . LYS A 1 109 ? 14.961 -3.062 -36.338 1.00 97.25 109 LYS A CA 1
ATOM 865 C C . LYS A 1 109 ? 16.112 -2.058 -36.446 1.00 97.25 109 LYS A C 1
ATOM 867 O O . LYS A 1 109 ? 16.651 -1.883 -37.536 1.00 97.25 109 LYS A O 1
ATOM 872 N N . LEU A 1 110 ? 16.450 -1.398 -35.341 1.00 97.25 110 LEU A N 1
ATOM 873 C CA . LEU A 1 110 ? 17.503 -0.388 -35.238 1.00 97.25 110 LEU A CA 1
ATOM 874 C C . LEU A 1 110 ? 18.811 -0.946 -34.659 1.00 97.25 110 LEU A C 1
ATOM 876 O O . LEU A 1 110 ? 19.678 -0.163 -34.277 1.00 97.25 110 LEU A O 1
ATOM 880 N N . GLN A 1 111 ? 18.975 -2.271 -34.579 1.00 95.69 111 GLN A N 1
ATOM 881 C CA . GLN A 1 111 ? 20.164 -2.898 -33.992 1.00 95.69 111 GLN A CA 1
ATOM 882 C C . GLN A 1 111 ? 21.473 -2.384 -34.621 1.00 95.69 111 GLN A C 1
ATOM 884 O O . GLN A 1 111 ? 22.431 -2.119 -33.905 1.00 95.69 111 GLN A O 1
ATOM 889 N N . ASP A 1 112 ? 21.465 -2.137 -35.933 1.00 94.31 112 ASP A N 1
ATOM 890 C CA . ASP A 1 112 ? 22.628 -1.648 -36.685 1.00 94.31 112 ASP A CA 1
ATOM 891 C C . ASP A 1 112 ? 22.635 -0.114 -36.907 1.00 94.31 112 ASP A C 1
ATOM 893 O O . ASP A 1 112 ? 23.516 0.407 -37.590 1.00 94.31 112 ASP A O 1
ATOM 897 N N . ASP A 1 113 ? 21.661 0.632 -36.361 1.00 95.81 113 ASP A N 1
ATOM 898 C CA . ASP A 1 113 ? 21.496 2.092 -36.539 1.00 95.81 113 ASP A CA 1
ATOM 899 C C . ASP A 1 113 ? 21.574 2.845 -35.197 1.00 95.81 113 ASP A C 1
ATOM 901 O O . ASP A 1 113 ? 20.636 3.525 -34.771 1.00 95.81 113 ASP A O 1
ATOM 905 N N . THR A 1 114 ? 22.708 2.732 -34.500 1.00 94.69 114 THR A N 1
ATOM 906 C CA . THR A 1 114 ? 22.919 3.401 -33.202 1.00 94.69 114 THR A CA 1
ATOM 907 C C . THR A 1 114 ? 22.803 4.926 -33.302 1.00 94.69 114 THR A C 1
ATOM 909 O O . THR A 1 114 ? 22.215 5.565 -32.428 1.00 94.69 114 THR A O 1
ATOM 912 N N . ILE A 1 115 ? 23.348 5.525 -34.369 1.00 95.38 115 ILE A N 1
ATOM 913 C CA . ILE A 1 115 ? 23.326 6.983 -34.575 1.00 95.38 115 ILE A CA 1
ATOM 914 C C . ILE A 1 115 ? 21.888 7.456 -34.772 1.00 95.38 115 ILE A C 1
ATOM 916 O O . ILE A 1 115 ? 21.441 8.359 -34.064 1.00 95.38 115 ILE A O 1
ATOM 920 N N . GLY A 1 116 ? 21.140 6.818 -35.675 1.00 95.75 116 GLY A N 1
ATOM 921 C CA . GLY A 1 116 ? 19.756 7.186 -35.919 1.00 95.75 116 GLY A CA 1
ATOM 922 C C . GLY A 1 116 ? 18.856 6.913 -34.714 1.00 95.75 116 GLY A C 1
ATOM 923 O O . GLY A 1 116 ? 17.895 7.655 -34.499 1.00 95.75 116 GLY A O 1
ATOM 924 N N . LEU A 1 117 ? 19.121 5.878 -33.911 1.00 96.31 117 LEU A N 1
ATOM 925 C CA . LEU A 1 117 ? 18.394 5.657 -32.657 1.00 96.31 117 LEU A CA 1
ATOM 926 C C . LEU A 1 117 ? 18.613 6.823 -31.681 1.00 96.31 117 LEU A C 1
ATOM 928 O O . LEU A 1 117 ? 17.644 7.357 -31.140 1.00 96.31 117 LEU A O 1
ATOM 932 N N . MET A 1 118 ? 19.861 7.271 -31.514 1.00 97.06 118 MET A N 1
ATOM 933 C CA . MET A 1 118 ? 20.189 8.418 -30.663 1.00 97.06 118 MET A CA 1
ATOM 934 C C . MET A 1 118 ? 19.575 9.725 -31.165 1.00 97.06 118 MET A C 1
ATOM 936 O O . MET A 1 118 ? 19.062 10.503 -30.367 1.00 97.06 118 MET A O 1
ATOM 940 N N . GLU A 1 119 ? 19.578 9.981 -32.473 1.00 96.38 119 GLU A N 1
ATOM 941 C CA . GLU A 1 119 ? 18.920 11.164 -33.046 1.00 96.38 119 GLU A CA 1
ATOM 942 C C . GLU A 1 119 ? 17.417 11.190 -32.748 1.00 96.38 119 GLU A C 1
ATOM 944 O O . GLU A 1 119 ? 16.874 12.234 -32.380 1.00 96.38 119 GLU A O 1
ATOM 949 N N . ARG A 1 120 ? 16.747 10.037 -32.851 1.00 95.94 120 ARG A N 1
ATOM 950 C CA . ARG A 1 120 ? 15.319 9.906 -32.528 1.00 95.94 120 ARG A CA 1
ATOM 951 C C . ARG A 1 120 ? 15.052 10.098 -31.038 1.00 95.94 120 ARG A C 1
ATOM 953 O O . ARG A 1 120 ? 14.108 10.800 -30.689 1.00 95.94 120 ARG A O 1
ATOM 960 N N . PHE A 1 121 ? 15.910 9.552 -30.178 1.00 96.12 121 PHE A N 1
ATOM 961 C CA . PHE A 1 121 ? 15.829 9.767 -28.736 1.00 96.12 121 PHE A CA 1
ATOM 962 C C . PHE A 1 121 ? 16.019 11.238 -28.352 1.00 96.12 121 PHE A C 1
ATOM 964 O O . PHE A 1 121 ? 15.225 11.767 -27.586 1.00 96.12 121 PHE A O 1
ATOM 971 N N . ARG A 1 122 ? 17.000 11.939 -28.934 1.00 95.75 122 ARG A N 1
ATOM 972 C CA . ARG A 1 122 ? 17.185 13.382 -28.693 1.00 95.75 122 ARG A CA 1
ATOM 973 C C . ARG A 1 122 ? 15.979 14.212 -29.132 1.00 95.75 122 ARG A C 1
ATOM 975 O O . ARG A 1 122 ? 15.705 15.246 -28.532 1.00 95.75 122 ARG A O 1
ATOM 982 N N . ALA A 1 123 ? 15.283 13.782 -30.184 1.00 94.88 123 ALA A N 1
ATOM 983 C CA . ALA A 1 123 ? 14.088 14.465 -30.665 1.00 94.88 123 ALA A CA 1
ATOM 984 C C . ALA A 1 123 ? 12.878 14.275 -29.732 1.00 94.88 123 ALA A C 1
ATOM 986 O O . ALA A 1 123 ? 12.075 15.197 -29.608 1.00 94.88 123 ALA A O 1
ATOM 987 N N . ASP A 1 124 ? 12.743 13.105 -29.098 1.00 94.12 124 ASP A N 1
ATOM 988 C CA . ASP A 1 124 ? 11.638 12.775 -28.188 1.00 94.12 124 ASP A CA 1
ATOM 989 C C . ASP A 1 124 ? 12.070 11.715 -27.143 1.00 94.12 124 ASP A C 1
ATOM 991 O O . ASP A 1 124 ? 11.887 10.509 -27.355 1.00 94.12 124 ASP A O 1
ATOM 995 N N . PRO A 1 125 ? 12.678 12.130 -26.014 1.00 93.94 125 PRO A N 1
ATOM 996 C CA . PRO A 1 125 ? 13.228 11.191 -25.037 1.00 93.94 125 PRO A CA 1
ATOM 997 C C . PRO A 1 125 ? 12.186 10.247 -24.436 1.00 93.94 125 PRO A C 1
ATOM 999 O O . PRO A 1 125 ? 12.466 9.062 -24.250 1.00 93.94 125 PRO A O 1
ATOM 1002 N N . ASP A 1 126 ? 10.981 10.749 -24.164 1.00 91.94 126 ASP A N 1
ATOM 1003 C CA . ASP A 1 126 ? 9.927 9.984 -23.498 1.00 91.94 126 ASP A CA 1
ATOM 1004 C C . ASP A 1 126 ? 9.388 8.874 -24.403 1.00 91.94 126 ASP A C 1
ATOM 1006 O O . ASP A 1 126 ? 9.223 7.738 -23.951 1.00 91.94 126 ASP A O 1
ATOM 1010 N N . ALA A 1 127 ? 9.187 9.156 -25.696 1.00 91.75 127 ALA A N 1
ATOM 1011 C CA . ALA A 1 127 ? 8.728 8.141 -26.639 1.00 91.75 127 ALA A CA 1
ATOM 1012 C C . ALA A 1 127 ? 9.785 7.059 -26.906 1.00 91.75 127 ALA A C 1
ATOM 1014 O O . ALA A 1 127 ? 9.433 5.913 -27.176 1.00 91.75 127 ALA A O 1
ATOM 1015 N N . TRP A 1 128 ? 11.077 7.388 -26.864 1.00 96.00 128 TRP A N 1
ATOM 1016 C CA . TRP A 1 128 ? 12.141 6.463 -27.279 1.00 96.00 128 TRP A CA 1
ATOM 1017 C C . TRP A 1 128 ? 12.876 5.780 -26.125 1.00 96.00 128 TRP A C 1
ATOM 1019 O O . TRP A 1 128 ? 13.605 4.818 -26.376 1.00 96.00 128 TRP A O 1
ATOM 1029 N N . ARG A 1 129 ? 12.657 6.196 -24.868 1.00 95.88 129 ARG A N 1
ATOM 1030 C CA . ARG A 1 129 ? 13.317 5.614 -23.685 1.00 95.88 129 ARG A CA 1
ATOM 1031 C C . ARG A 1 129 ? 13.164 4.093 -23.610 1.00 95.88 129 ARG A C 1
ATOM 1033 O O . ARG A 1 129 ? 14.158 3.401 -23.404 1.00 95.88 129 ARG A O 1
ATOM 1040 N N . GLY A 1 130 ? 11.949 3.566 -23.791 1.00 95.94 130 GLY A N 1
ATOM 1041 C CA . GLY A 1 130 ? 11.682 2.123 -23.722 1.00 95.94 130 GLY A CA 1
ATOM 1042 C C . GLY A 1 130 ? 12.366 1.337 -24.843 1.00 95.94 130 GLY A C 1
ATOM 1043 O O . GLY A 1 130 ? 12.995 0.310 -24.590 1.00 95.94 130 GLY A O 1
ATOM 1044 N N . THR A 1 131 ? 12.346 1.873 -26.068 1.00 97.31 131 THR A N 1
ATOM 1045 C CA . THR A 1 131 ? 13.065 1.290 -27.217 1.00 97.31 131 THR A CA 1
ATOM 1046 C C . THR A 1 131 ? 14.571 1.247 -26.964 1.00 97.31 131 THR A C 1
ATOM 1048 O O . THR A 1 131 ? 15.207 0.232 -27.226 1.00 97.31 131 THR A O 1
ATOM 1051 N N . LEU A 1 132 ? 15.145 2.324 -26.422 1.00 97.19 132 LEU A N 1
ATOM 1052 C CA . LEU A 1 132 ? 16.581 2.427 -26.174 1.00 97.19 132 LEU A CA 1
ATOM 1053 C C . LEU A 1 132 ? 17.037 1.478 -25.054 1.00 97.19 132 LEU A C 1
ATOM 1055 O O . LEU A 1 132 ? 18.045 0.791 -25.205 1.00 97.19 132 LEU A O 1
ATOM 1059 N N . LYS A 1 133 ? 16.236 1.347 -23.988 1.00 96.44 133 LYS A N 1
ATOM 1060 C CA . LYS A 1 133 ? 16.448 0.355 -22.923 1.00 96.44 133 LYS A CA 1
ATOM 1061 C C . LYS A 1 133 ? 16.452 -1.078 -23.468 1.00 96.44 133 LYS A C 1
ATOM 1063 O O . LYS A 1 133 ? 17.359 -1.853 -23.180 1.00 96.44 133 LYS A O 1
ATOM 1068 N N . LEU A 1 134 ? 15.450 -1.427 -24.279 1.00 97.06 134 LEU A N 1
ATOM 1069 C CA . LEU A 1 134 ? 15.343 -2.759 -24.884 1.00 97.06 134 LEU A CA 1
ATOM 1070 C C . LEU A 1 134 ? 16.457 -3.030 -25.895 1.00 97.06 134 LEU A C 1
ATOM 1072 O O . LEU A 1 134 ? 16.900 -4.170 -25.993 1.00 97.06 134 LEU A O 1
ATOM 1076 N N . TRP A 1 135 ? 16.922 -2.002 -26.612 1.00 97.50 135 TRP A N 1
ATOM 1077 C CA . TRP A 1 135 ? 18.067 -2.104 -27.513 1.00 97.50 135 TRP A CA 1
ATOM 1078 C C . TRP A 1 135 ? 19.319 -2.532 -26.749 1.00 97.50 135 TRP A C 1
ATOM 1080 O O . TRP A 1 135 ? 19.929 -3.521 -27.139 1.00 97.50 135 TRP A O 1
ATOM 1090 N N . CYS A 1 136 ? 19.630 -1.903 -25.608 1.00 95.94 136 CYS A N 1
ATOM 1091 C CA . CYS A 1 136 ? 20.761 -2.323 -24.767 1.00 95.94 136 CYS A CA 1
ATOM 1092 C C . CYS A 1 136 ? 20.645 -3.795 -24.320 1.00 95.94 136 CYS A C 1
ATOM 1094 O O . CYS A 1 136 ? 21.639 -4.516 -24.247 1.00 95.94 136 CYS A O 1
ATOM 1096 N N . GLY A 1 137 ? 19.421 -4.264 -24.064 1.00 95.19 137 GLY A N 1
ATOM 1097 C CA . GLY A 1 137 ? 19.143 -5.645 -23.661 1.00 95.19 137 GLY A CA 1
ATOM 1098 C C . GLY A 1 137 ? 19.268 -6.703 -24.763 1.00 95.19 137 GLY A C 1
ATOM 1099 O O . GLY A 1 137 ? 19.148 -7.896 -24.472 1.00 95.19 137 GLY A O 1
ATOM 1100 N N . LEU A 1 138 ? 19.488 -6.318 -26.023 1.00 96.12 138 LEU A N 1
ATOM 1101 C CA . LEU A 1 138 ? 19.719 -7.264 -27.117 1.00 96.12 138 LEU A CA 1
ATOM 1102 C C . LEU A 1 138 ? 21.153 -7.835 -27.056 1.00 96.12 138 LEU A C 1
ATOM 1104 O O . LEU A 1 138 ? 22.056 -7.192 -26.529 1.00 96.12 138 LEU A O 1
ATOM 1108 N N . PRO A 1 139 ? 21.409 -9.028 -27.627 1.00 95.06 139 PRO A N 1
ATOM 1109 C CA . PRO A 1 139 ? 22.717 -9.685 -27.563 1.00 95.06 139 PRO A CA 1
ATOM 1110 C C . PRO A 1 139 ? 23.725 -9.080 -28.561 1.00 95.06 139 PRO A C 1
ATOM 1112 O O . PRO A 1 139 ? 24.123 -9.734 -29.524 1.00 95.06 139 PRO A O 1
ATOM 1115 N N . HIS A 1 140 ? 24.110 -7.821 -28.358 1.00 94.56 140 HIS A N 1
ATOM 1116 C CA . HIS A 1 140 ? 25.135 -7.126 -29.139 1.00 94.56 140 HIS A CA 1
ATOM 1117 C C . HIS A 1 140 ? 25.853 -6.060 -28.304 1.00 94.56 140 HIS A C 1
ATOM 1119 O O . HIS A 1 140 ? 25.408 -5.706 -27.211 1.00 94.56 140 HIS A O 1
ATOM 1125 N N . ASP A 1 141 ? 26.965 -5.552 -28.835 1.00 96.50 141 ASP A N 1
ATOM 1126 C CA . ASP A 1 141 ? 27.796 -4.557 -28.165 1.00 96.50 141 ASP A CA 1
ATOM 1127 C C . ASP A 1 141 ? 27.103 -3.186 -28.082 1.00 96.50 141 ASP A C 1
ATOM 1129 O O . ASP A 1 141 ? 26.936 -2.482 -29.080 1.00 96.50 141 ASP A O 1
ATOM 1133 N N . SER A 1 142 ? 26.735 -2.796 -26.862 1.00 97.25 142 SER A N 1
ATOM 1134 C CA . SER A 1 142 ? 26.087 -1.520 -26.555 1.00 97.25 142 SER A CA 1
ATOM 1135 C C . SER A 1 142 ? 27.066 -0.402 -26.179 1.00 97.25 142 SER A C 1
ATOM 1137 O O . SER A 1 142 ? 26.636 0.703 -25.843 1.00 97.25 142 SER A O 1
ATOM 1139 N N . THR A 1 143 ? 28.379 -0.642 -26.247 1.00 97.50 143 THR A N 1
ATOM 1140 C CA . THR A 1 143 ? 29.424 0.284 -25.771 1.00 97.50 143 THR A CA 1
ATOM 1141 C C . THR A 1 143 ? 29.305 1.682 -26.366 1.00 97.50 143 THR A C 1
ATOM 1143 O O . THR A 1 143 ? 29.349 2.676 -25.640 1.00 97.50 143 THR A O 1
ATOM 1146 N N . ALA A 1 144 ? 29.140 1.787 -27.687 1.00 96.38 144 ALA A N 1
ATOM 1147 C CA . ALA A 1 144 ? 29.049 3.084 -28.356 1.00 96.38 144 ALA A CA 1
ATOM 1148 C C . ALA A 1 144 ? 27.803 3.872 -27.920 1.00 96.38 144 ALA A C 1
ATOM 1150 O O . ALA A 1 144 ? 27.891 5.080 -27.690 1.00 96.38 144 ALA A O 1
ATOM 1151 N N . LEU A 1 145 ? 26.666 3.185 -27.760 1.00 96.94 145 LEU A N 1
ATOM 1152 C CA . LEU A 1 145 ? 25.413 3.793 -27.322 1.00 96.94 145 LEU A CA 1
ATOM 1153 C C . LEU A 1 145 ? 25.504 4.267 -25.870 1.00 96.94 145 LEU A C 1
ATOM 1155 O O . LEU A 1 145 ? 25.196 5.422 -25.587 1.00 96.94 145 LEU A O 1
ATOM 1159 N N . ILE A 1 146 ? 25.963 3.401 -24.962 1.00 98.00 146 ILE A N 1
ATOM 1160 C CA . ILE A 1 146 ? 26.102 3.726 -23.537 1.00 98.00 146 ILE A CA 1
ATOM 1161 C C . ILE A 1 146 ? 27.085 4.882 -23.342 1.00 98.00 146 ILE A C 1
ATOM 1163 O O . ILE A 1 146 ? 26.797 5.791 -22.569 1.00 98.00 146 ILE A O 1
ATOM 1167 N N . ARG A 1 147 ? 28.197 4.919 -24.088 1.00 98.06 147 ARG A N 1
ATOM 1168 C CA . ARG A 1 147 ? 29.148 6.040 -24.044 1.00 98.06 147 ARG A CA 1
ATOM 1169 C C . ARG A 1 147 ? 28.504 7.359 -24.480 1.00 98.06 147 ARG A C 1
ATOM 1171 O O . ARG A 1 147 ? 28.699 8.377 -23.821 1.00 98.06 147 ARG A O 1
ATOM 1178 N N . ALA A 1 148 ? 27.730 7.345 -25.567 1.00 96.88 148 ALA A N 1
ATOM 1179 C CA . ALA A 1 148 ? 27.022 8.530 -26.047 1.00 96.88 148 ALA A CA 1
ATOM 1180 C C . ALA A 1 148 ? 25.948 8.998 -25.050 1.00 96.88 148 ALA A C 1
ATOM 1182 O O . ALA A 1 148 ? 25.872 10.184 -24.733 1.00 96.88 148 ALA A O 1
ATOM 1183 N N . LEU A 1 149 ? 25.166 8.066 -24.497 1.00 97.00 149 LEU A N 1
ATOM 1184 C CA . LEU A 1 149 ? 24.193 8.368 -23.451 1.00 97.00 149 LEU A CA 1
ATOM 1185 C C . LEU A 1 149 ? 24.854 8.906 -22.192 1.00 97.00 149 LEU A C 1
ATOM 1187 O O . LEU A 1 149 ? 24.313 9.819 -21.588 1.00 97.00 149 LEU A O 1
ATOM 1191 N N . TYR A 1 150 ? 25.995 8.365 -21.773 1.00 98.00 150 TYR A N 1
ATOM 1192 C CA . TYR A 1 150 ? 26.648 8.796 -20.541 1.00 98.00 150 TYR A CA 1
ATOM 1193 C C . TYR A 1 150 ? 27.102 10.257 -20.622 1.00 98.00 150 TYR A C 1
ATOM 1195 O O . TYR A 1 150 ? 26.992 10.991 -19.641 1.00 98.00 150 TYR A O 1
ATOM 1203 N N . ALA A 1 151 ? 27.520 10.703 -21.811 1.00 97.31 151 ALA A N 1
ATOM 1204 C CA . ALA A 1 151 ? 27.905 12.088 -22.059 1.00 97.31 151 ALA A CA 1
ATOM 1205 C C . ALA A 1 151 ? 26.728 13.083 -21.983 1.00 97.31 151 ALA A C 1
ATOM 1207 O O . ALA A 1 151 ? 26.922 14.218 -21.554 1.00 97.31 151 ALA A O 1
ATOM 1208 N N . GLU A 1 152 ? 25.519 12.682 -22.393 1.00 96.38 152 GLU A N 1
ATOM 1209 C CA . GLU A 1 152 ? 24.348 13.578 -22.483 1.00 96.38 152 GLU A CA 1
ATOM 1210 C C . GLU A 1 152 ? 23.357 13.397 -21.319 1.00 96.38 152 GLU A C 1
ATOM 1212 O O . GLU A 1 152 ? 22.794 14.358 -20.797 1.00 96.38 152 GLU A O 1
ATOM 1217 N N . HIS A 1 153 ? 23.158 12.153 -20.890 1.00 97.56 153 HIS A N 1
ATOM 1218 C CA . HIS A 1 153 ? 22.173 11.702 -19.911 1.00 97.56 153 HIS A CA 1
ATOM 1219 C C . HIS A 1 153 ? 22.776 10.630 -18.976 1.00 97.56 153 HIS A C 1
ATOM 1221 O O . HIS A 1 153 ? 22.399 9.455 -19.037 1.00 97.56 153 HIS A O 1
ATOM 1227 N N . PRO A 1 154 ? 23.682 11.008 -18.057 1.00 97.88 154 PRO A N 1
ATOM 1228 C CA . PRO A 1 154 ? 24.472 10.054 -17.276 1.00 97.88 154 PRO A CA 1
ATOM 1229 C C . PRO A 1 154 ? 23.634 9.090 -16.425 1.00 97.88 154 PRO A C 1
ATOM 1231 O O . PRO A 1 154 ? 23.995 7.926 -16.291 1.00 97.88 154 PRO A O 1
ATOM 1234 N N . ILE A 1 155 ? 22.505 9.547 -15.868 1.00 98.00 155 ILE A N 1
ATOM 1235 C CA . ILE A 1 155 ? 21.619 8.707 -15.037 1.00 98.00 155 ILE A CA 1
ATOM 1236 C C . ILE A 1 155 ? 20.964 7.608 -15.880 1.00 98.00 155 ILE A C 1
ATOM 1238 O O . ILE A 1 155 ? 20.949 6.453 -15.470 1.00 98.00 155 ILE A O 1
ATOM 1242 N N . LEU A 1 156 ? 20.498 7.946 -17.086 1.00 97.56 156 LEU A N 1
ATOM 1243 C CA . LEU A 1 156 ? 19.935 6.971 -18.022 1.00 97.56 156 LEU A CA 1
ATOM 1244 C C . LEU A 1 156 ? 20.970 5.947 -18.472 1.00 97.56 156 LEU A C 1
ATOM 1246 O O . LEU A 1 156 ? 20.668 4.760 -18.536 1.00 97.56 156 LEU A O 1
ATOM 1250 N N . ALA A 1 157 ? 22.190 6.400 -18.760 1.00 98.00 157 ALA A N 1
ATOM 1251 C CA . ALA A 1 157 ? 23.275 5.502 -19.126 1.00 98.00 157 ALA A CA 1
ATOM 1252 C C . ALA A 1 157 ? 23.573 4.498 -18.007 1.00 98.00 157 ALA A C 1
ATOM 1254 O O . ALA A 1 157 ? 23.738 3.315 -18.289 1.00 98.00 157 ALA A O 1
ATOM 1255 N N . PHE A 1 158 ? 23.583 4.949 -16.748 1.00 98.44 158 PHE A N 1
ATOM 1256 C CA . PHE A 1 158 ? 23.763 4.066 -15.599 1.00 98.44 158 PHE A CA 1
ATOM 1257 C C . PHE A 1 158 ? 22.606 3.074 -15.441 1.00 98.44 158 PHE A C 1
ATOM 1259 O O . PHE A 1 158 ? 22.858 1.886 -15.274 1.00 98.44 158 PHE A O 1
ATOM 1266 N N . GLU A 1 159 ? 21.351 3.516 -15.573 1.00 97.44 159 GLU A N 1
ATOM 1267 C CA . GLU A 1 159 ? 20.198 2.605 -15.562 1.00 97.44 159 GLU A CA 1
ATOM 1268 C C . GLU A 1 159 ? 20.297 1.536 -16.660 1.00 97.44 159 GLU A C 1
ATOM 1270 O O . GLU A 1 159 ? 20.085 0.353 -16.399 1.00 97.44 159 GLU A O 1
ATOM 1275 N N . PHE A 1 160 ? 20.641 1.935 -17.888 1.00 96.75 160 PHE A N 1
ATOM 1276 C CA . PHE A 1 160 ? 20.695 1.026 -19.037 1.00 96.75 160 PHE A CA 1
ATOM 1277 C C . PHE A 1 160 ? 21.925 0.121 -19.022 1.00 96.75 160 PHE A C 1
ATOM 12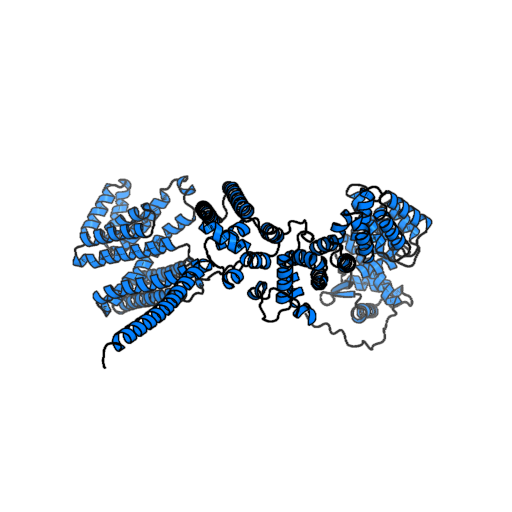79 O O . PHE A 1 160 ? 21.895 -0.952 -19.621 1.00 96.75 160 PHE A O 1
ATOM 1286 N N . LEU A 1 161 ? 22.983 0.510 -18.307 1.00 96.69 161 LEU A N 1
ATOM 1287 C CA . LEU A 1 161 ? 24.156 -0.330 -18.083 1.00 96.69 161 LEU A CA 1
ATOM 1288 C C . LEU A 1 161 ? 23.797 -1.637 -17.363 1.00 96.69 161 LEU A C 1
ATOM 1290 O O . LEU A 1 161 ? 24.420 -2.668 -17.625 1.00 96.69 161 LEU A O 1
ATOM 1294 N N . GLY A 1 162 ? 22.791 -1.595 -16.481 1.00 93.31 162 GLY A N 1
ATOM 1295 C CA . GLY A 1 162 ? 22.269 -2.782 -15.808 1.00 93.31 162 GLY A CA 1
ATOM 1296 C C . GLY A 1 162 ? 21.721 -3.812 -16.793 1.00 93.31 162 GLY A C 1
ATOM 1297 O O . GLY A 1 162 ? 21.997 -4.994 -16.639 1.00 93.31 162 GLY A O 1
ATOM 1298 N N . ASP A 1 163 ? 21.012 -3.359 -17.830 1.00 93.12 163 ASP A N 1
ATOM 1299 C CA . ASP A 1 163 ? 20.339 -4.223 -18.809 1.00 93.12 163 ASP A CA 1
ATOM 1300 C C . ASP A 1 163 ? 21.188 -4.576 -20.032 1.00 93.12 163 ASP A C 1
ATOM 1302 O O . ASP A 1 163 ? 20.840 -5.503 -20.765 1.00 93.12 163 ASP A O 1
ATOM 1306 N N . ALA A 1 164 ? 22.287 -3.854 -20.263 1.00 95.50 164 ALA A N 1
ATOM 1307 C CA . ALA A 1 164 ? 23.187 -4.107 -21.378 1.00 95.50 164 ALA A CA 1
ATOM 1308 C C . ALA A 1 164 ? 23.710 -5.550 -21.337 1.00 95.50 164 ALA A C 1
ATOM 1310 O O . ALA A 1 164 ? 24.303 -5.947 -20.339 1.00 95.50 164 ALA A O 1
ATOM 1311 N N . GLN A 1 165 ? 23.544 -6.335 -22.407 1.00 93.56 165 GLN A N 1
ATOM 1312 C CA . GLN A 1 165 ? 24.083 -7.707 -22.448 1.00 93.56 165 GLN A CA 1
ATOM 1313 C C . GLN A 1 165 ? 25.598 -7.716 -22.674 1.00 93.56 165 GLN A C 1
ATOM 1315 O O . GLN A 1 165 ? 26.321 -8.490 -22.047 1.00 93.56 165 GLN A O 1
ATOM 1320 N N . GLN A 1 166 ? 26.082 -6.850 -23.568 1.00 95.44 166 GLN A N 1
ATOM 1321 C CA . GLN A 1 166 ? 27.500 -6.686 -23.881 1.00 95.44 166 GLN A CA 1
ATOM 1322 C C . GLN A 1 166 ? 27.847 -5.198 -23.864 1.00 95.44 166 GLN A C 1
ATOM 1324 O O . GLN A 1 166 ? 27.182 -4.379 -24.498 1.00 95.44 166 GLN A O 1
ATOM 1329 N N . VAL A 1 167 ? 28.883 -4.854 -23.111 1.00 97.19 167 VAL A N 1
ATOM 1330 C CA . VAL A 1 167 ? 29.437 -3.508 -22.981 1.00 97.19 167 VAL A CA 1
ATOM 1331 C C . VAL A 1 167 ? 30.894 -3.664 -22.574 1.00 97.19 167 VAL A C 1
ATOM 1333 O O . VAL A 1 167 ? 31.227 -4.612 -21.872 1.00 97.19 167 VAL A O 1
ATOM 1336 N N . ASP A 1 168 ? 31.749 -2.754 -23.012 1.00 97.88 168 ASP A N 1
ATOM 1337 C CA . ASP A 1 168 ? 33.134 -2.664 -22.571 1.00 97.88 168 ASP A CA 1
ATOM 1338 C C . ASP A 1 168 ? 33.222 -2.566 -21.038 1.00 97.88 168 ASP A C 1
ATOM 1340 O O . ASP A 1 168 ? 32.670 -1.648 -20.423 1.00 97.88 168 ASP A O 1
ATOM 1344 N N . GLU A 1 169 ? 33.905 -3.530 -20.421 1.00 97.00 169 GLU A N 1
ATOM 1345 C CA . GLU A 1 169 ? 34.007 -3.656 -18.967 1.00 97.00 169 GLU A CA 1
ATOM 1346 C C . GLU A 1 169 ? 34.707 -2.453 -18.316 1.00 97.00 169 GLU A C 1
ATOM 1348 O O . GLU A 1 169 ? 34.337 -2.065 -17.206 1.00 97.00 169 GLU A O 1
ATOM 1353 N N . GLU A 1 170 ? 35.676 -1.830 -19.000 1.00 97.94 170 GLU A N 1
ATOM 1354 C CA . GLU A 1 170 ? 36.351 -0.626 -18.497 1.00 97.94 170 GLU A CA 1
ATOM 1355 C C . GLU A 1 170 ? 35.370 0.548 -18.399 1.00 97.94 170 GLU A C 1
ATOM 1357 O O . GLU A 1 170 ? 35.245 1.161 -17.335 1.00 97.94 170 GLU A O 1
ATOM 1362 N N . LEU A 1 171 ? 34.604 0.804 -19.467 1.00 98.38 171 LEU A N 1
ATOM 1363 C CA . LEU A 1 171 ? 33.545 1.816 -19.472 1.00 98.38 171 LEU A CA 1
ATOM 1364 C C . LEU A 1 171 ? 32.470 1.527 -18.414 1.00 98.38 171 LEU A C 1
ATOM 1366 O O . LEU A 1 171 ? 32.023 2.436 -17.713 1.00 98.38 171 LEU A O 1
ATOM 1370 N N . ALA A 1 172 ? 32.041 0.270 -18.283 1.00 97.94 172 ALA A N 1
ATOM 1371 C CA . ALA A 1 172 ? 31.048 -0.116 -17.286 1.00 97.94 172 ALA A CA 1
ATOM 1372 C C . ALA A 1 172 ? 31.532 0.196 -15.862 1.00 97.94 172 ALA A C 1
ATOM 1374 O O . ALA A 1 172 ? 30.808 0.817 -15.076 1.00 97.94 172 ALA A O 1
ATOM 1375 N N . GLN A 1 173 ? 32.769 -0.187 -15.539 1.00 98.12 173 GLN A N 1
ATOM 1376 C CA . GLN A 1 173 ? 33.357 0.060 -14.228 1.00 98.12 173 GLN A CA 1
ATOM 1377 C C . GLN A 1 173 ? 33.586 1.555 -13.974 1.00 98.12 173 GLN A C 1
ATOM 1379 O O . GLN A 1 173 ? 33.390 2.007 -12.842 1.00 98.12 173 GLN A O 1
ATOM 1384 N N . GLU A 1 174 ? 33.952 2.332 -14.995 1.00 98.31 174 GLU A N 1
ATOM 1385 C CA . GLU A 1 174 ? 34.051 3.793 -14.912 1.00 98.31 174 GLU A CA 1
ATOM 1386 C C . GLU A 1 174 ? 32.712 4.408 -14.482 1.00 98.31 174 GLU A C 1
ATOM 1388 O O . GLU A 1 174 ? 32.657 5.128 -13.481 1.00 98.31 174 GLU A O 1
ATOM 1393 N N . ILE A 1 175 ? 31.623 4.074 -15.184 1.00 98.50 175 ILE A N 1
ATOM 1394 C CA . ILE A 1 175 ? 30.280 4.602 -14.900 1.00 98.50 175 ILE A CA 1
ATOM 1395 C C . ILE A 1 175 ? 29.822 4.179 -13.499 1.00 98.50 175 ILE A C 1
ATOM 1397 O O . ILE A 1 175 ? 29.365 5.023 -12.725 1.00 98.50 175 ILE A O 1
ATOM 1401 N N . ILE A 1 176 ? 29.972 2.898 -13.141 1.00 98.44 176 ILE A N 1
ATOM 1402 C CA . ILE A 1 176 ? 29.605 2.396 -11.807 1.00 98.44 176 ILE A CA 1
ATOM 1403 C C . ILE A 1 176 ? 30.374 3.163 -10.727 1.00 98.44 176 ILE A C 1
ATOM 1405 O O . ILE A 1 176 ? 29.763 3.674 -9.791 1.00 98.44 176 ILE A O 1
ATOM 1409 N N . SER A 1 177 ? 31.694 3.301 -10.865 1.00 98.25 177 SER A N 1
ATOM 1410 C CA . SER A 1 177 ? 32.535 3.988 -9.873 1.00 98.25 177 SER A CA 1
ATOM 1411 C C . SER A 1 177 ? 32.161 5.467 -9.742 1.00 98.25 177 SER A C 1
ATOM 1413 O O . SER A 1 177 ? 32.076 5.992 -8.628 1.00 98.25 177 SER A O 1
ATOM 1415 N N . ALA A 1 178 ? 31.872 6.132 -10.865 1.00 98.19 178 ALA A N 1
ATOM 1416 C CA . ALA A 1 178 ? 31.408 7.513 -10.872 1.00 98.19 178 ALA A CA 1
ATOM 1417 C C . ALA A 1 178 ? 30.083 7.662 -10.111 1.00 98.19 178 ALA A C 1
ATOM 1419 O O . ALA A 1 178 ? 29.957 8.548 -9.269 1.00 98.19 178 ALA A O 1
ATOM 1420 N N . PHE A 1 179 ? 29.114 6.769 -10.330 1.00 98.50 179 PHE A N 1
ATOM 1421 C CA . PHE A 1 179 ? 27.839 6.794 -9.607 1.00 98.50 179 PHE A CA 1
ATOM 1422 C C . PHE A 1 179 ? 27.981 6.414 -8.130 1.00 98.50 179 PHE A C 1
ATOM 1424 O O . PHE A 1 179 ? 27.328 7.020 -7.280 1.00 98.50 179 PHE A O 1
ATOM 1431 N N . GLN A 1 180 ? 28.869 5.478 -7.786 1.00 98.44 180 GLN A N 1
ATOM 1432 C CA . GLN A 1 180 ? 29.143 5.114 -6.392 1.00 98.44 180 GLN A CA 1
ATOM 1433 C C . GLN A 1 180 ? 29.628 6.313 -5.571 1.00 98.44 180 GLN A C 1
ATOM 1435 O O . GLN A 1 180 ? 29.256 6.425 -4.400 1.00 98.44 180 GLN A O 1
ATOM 1440 N N . ALA A 1 181 ? 30.423 7.211 -6.164 1.00 97.75 181 ALA A N 1
ATOM 1441 C CA . ALA A 1 181 ? 30.894 8.438 -5.518 1.00 97.75 181 ALA A CA 1
ATOM 1442 C C . ALA A 1 181 ? 29.779 9.477 -5.286 1.00 97.75 181 ALA A C 1
ATOM 1444 O O . ALA A 1 181 ? 29.899 10.309 -4.391 1.00 97.75 181 ALA A O 1
ATOM 1445 N N . ARG A 1 182 ? 28.696 9.407 -6.068 1.00 98.12 182 ARG A N 1
ATOM 1446 C CA . ARG A 1 182 ? 27.550 10.331 -6.033 1.00 98.12 182 ARG A CA 1
ATOM 1447 C C . ARG A 1 182 ? 26.402 9.866 -5.136 1.00 98.12 182 ARG A C 1
ATOM 1449 O O . ARG A 1 182 ? 25.448 10.605 -4.904 1.00 98.12 182 ARG A O 1
ATOM 1456 N N . LEU A 1 183 ? 26.453 8.629 -4.642 1.00 98.38 183 LEU A N 1
ATOM 1457 C CA . LEU A 1 183 ? 25.413 8.097 -3.766 1.00 98.38 183 LEU A CA 1
ATOM 1458 C C . LEU A 1 183 ? 25.351 8.900 -2.456 1.00 98.38 183 LEU A C 1
ATOM 1460 O O . LEU A 1 183 ? 26.342 8.991 -1.732 1.00 98.38 183 LEU A O 1
ATOM 1464 N N . GLY A 1 184 ? 24.170 9.432 -2.135 1.00 97.56 184 GLY A N 1
ATOM 1465 C CA . GLY A 1 184 ? 23.958 10.298 -0.972 1.00 97.56 184 GLY A CA 1
ATOM 1466 C C . GLY A 1 184 ? 24.135 11.795 -1.242 1.00 97.56 184 GLY A C 1
ATOM 1467 O O . GLY A 1 184 ? 24.173 12.557 -0.283 1.00 97.56 184 GLY A O 1
ATOM 1468 N N . GLU A 1 185 ? 24.250 12.219 -2.508 1.00 97.38 185 GLU A N 1
ATOM 1469 C CA . GLU A 1 185 ? 24.053 13.623 -2.896 1.00 97.38 185 GLU A CA 1
ATOM 1470 C C . GLU A 1 185 ? 22.682 14.138 -2.414 1.00 97.38 185 GLU A C 1
ATOM 1472 O O . GLU A 1 185 ? 21.699 13.396 -2.385 1.00 97.38 185 GLU A O 1
ATOM 1477 N N . ASP A 1 186 ? 22.601 15.422 -2.067 1.00 95.31 186 ASP A N 1
ATOM 1478 C CA . ASP A 1 186 ? 21.349 16.050 -1.643 1.00 95.31 186 ASP A CA 1
ATOM 1479 C C . ASP A 1 186 ? 20.474 16.478 -2.840 1.00 95.31 186 ASP A C 1
ATOM 1481 O O . ASP A 1 186 ? 20.941 16.720 -3.958 1.00 95.31 186 ASP A O 1
ATOM 1485 N N . GLY A 1 187 ? 19.174 16.643 -2.585 1.00 95.62 187 GLY A N 1
ATOM 1486 C CA . GLY A 1 187 ? 18.212 17.200 -3.539 1.00 95.62 187 GLY A CA 1
ATOM 1487 C C . GLY A 1 187 ? 17.721 16.222 -4.613 1.00 95.62 187 GLY A C 1
ATOM 1488 O O . GLY A 1 187 ? 17.967 15.018 -4.565 1.00 95.62 187 GLY A O 1
ATOM 1489 N N . ALA A 1 188 ? 16.997 16.755 -5.603 1.00 95.25 188 ALA A N 1
ATOM 1490 C CA . ALA A 1 188 ? 16.326 15.952 -6.634 1.00 95.25 188 ALA A CA 1
ATOM 1491 C C . ALA A 1 188 ? 17.300 15.097 -7.466 1.00 95.25 188 ALA A C 1
ATOM 1493 O O . ALA A 1 188 ? 16.972 13.981 -7.864 1.00 95.25 188 ALA A O 1
ATOM 1494 N N . THR A 1 189 ? 18.514 15.601 -7.703 1.00 95.06 189 THR A N 1
ATOM 1495 C CA . THR A 1 189 ? 19.560 14.860 -8.417 1.00 95.06 189 THR A CA 1
ATOM 1496 C C . THR A 1 189 ? 20.027 13.640 -7.624 1.00 95.06 189 THR A C 1
ATOM 1498 O O . THR A 1 189 ? 20.153 12.560 -8.199 1.00 95.06 189 THR A O 1
ATOM 1501 N N . GLY A 1 190 ? 20.242 13.782 -6.313 1.00 97.06 190 GLY A N 1
ATOM 1502 C CA . GLY A 1 190 ? 20.635 12.672 -5.448 1.00 97.06 190 GLY A CA 1
ATOM 1503 C C . GLY A 1 190 ? 19.548 11.608 -5.302 1.00 97.06 190 GLY A C 1
ATOM 1504 O O . GLY A 1 190 ? 19.836 10.408 -5.331 1.00 97.06 190 GLY A O 1
ATOM 1505 N N . GLU A 1 191 ? 18.279 12.024 -5.255 1.00 97.88 191 GLU A N 1
ATOM 1506 C CA . GLU A 1 191 ? 17.146 11.094 -5.301 1.00 97.88 191 GLU A CA 1
ATOM 1507 C C . GLU A 1 191 ? 17.116 10.315 -6.627 1.00 97.88 191 GLU A C 1
ATOM 1509 O O . GLU A 1 191 ? 16.979 9.091 -6.623 1.00 97.88 191 GLU A O 1
ATOM 1514 N N . ALA A 1 192 ? 17.312 10.996 -7.763 1.00 97.81 192 ALA A N 1
ATOM 1515 C CA . ALA A 1 192 ? 17.364 10.355 -9.077 1.00 97.81 192 ALA A CA 1
ATOM 1516 C C . ALA A 1 192 ? 18.522 9.346 -9.188 1.00 97.81 192 ALA A C 1
ATOM 1518 O O . ALA A 1 192 ? 18.326 8.246 -9.702 1.00 97.81 192 ALA A O 1
ATOM 1519 N N . VAL A 1 193 ? 19.702 9.674 -8.647 1.00 98.50 193 VAL A N 1
ATOM 1520 C CA . VAL A 1 193 ? 20.835 8.737 -8.535 1.00 98.50 193 VAL A CA 1
ATOM 1521 C C . VAL A 1 193 ? 20.445 7.514 -7.701 1.00 98.50 193 VAL A C 1
ATOM 1523 O O . VAL A 1 193 ? 20.670 6.383 -8.125 1.00 98.50 193 VAL A O 1
ATOM 1526 N N . THR A 1 194 ? 19.802 7.720 -6.552 1.00 98.62 194 THR A N 1
ATOM 1527 C CA . THR A 1 194 ? 19.363 6.639 -5.654 1.00 98.62 194 THR A CA 1
ATOM 1528 C C . THR A 1 194 ? 18.344 5.707 -6.328 1.00 98.62 194 THR A C 1
ATOM 1530 O O . THR A 1 194 ? 18.444 4.485 -6.213 1.00 98.62 194 THR A O 1
ATOM 1533 N N . ARG A 1 195 ? 17.403 6.254 -7.109 1.00 98.38 195 ARG A N 1
ATOM 1534 C CA . ARG A 1 195 ? 16.455 5.459 -7.914 1.00 98.38 195 ARG A CA 1
ATOM 1535 C C . ARG A 1 195 ? 17.135 4.689 -9.045 1.00 98.38 195 ARG A C 1
ATOM 1537 O O . ARG A 1 195 ? 16.749 3.554 -9.329 1.00 98.38 195 ARG A O 1
ATOM 1544 N N . ALA A 1 196 ? 18.151 5.274 -9.673 1.00 98.25 196 ALA A N 1
ATOM 1545 C CA . ALA A 1 196 ? 18.925 4.580 -10.694 1.00 98.25 196 ALA A CA 1
ATOM 1546 C C . ALA A 1 196 ? 19.684 3.386 -10.094 1.00 98.25 196 ALA A C 1
ATOM 1548 O O . ALA A 1 196 ? 19.632 2.294 -10.653 1.00 98.25 196 ALA A O 1
ATOM 1549 N N . PHE A 1 197 ? 20.277 3.544 -8.904 1.00 98.69 197 PHE A N 1
ATOM 1550 C CA . PHE A 1 197 ? 20.863 2.435 -8.142 1.00 98.69 197 PHE A CA 1
ATOM 1551 C C . PHE A 1 197 ? 19.858 1.313 -7.875 1.00 98.69 197 PHE A C 1
ATOM 1553 O O . PHE A 1 197 ? 20.168 0.152 -8.136 1.00 98.69 197 PHE A O 1
ATOM 1560 N N . ALA A 1 198 ? 18.654 1.657 -7.409 1.00 98.25 198 ALA A N 1
ATOM 1561 C CA . ALA A 1 198 ? 17.588 0.683 -7.186 1.00 98.25 198 ALA A CA 1
ATOM 1562 C C . ALA A 1 198 ? 17.255 -0.098 -8.464 1.00 98.25 198 ALA A C 1
ATOM 1564 O O . ALA A 1 198 ? 17.165 -1.321 -8.432 1.00 98.25 198 ALA A O 1
ATOM 1565 N N . THR A 1 199 ? 17.133 0.608 -9.594 1.00 97.38 199 THR A N 1
ATOM 1566 C CA . THR A 1 199 ? 16.822 0.020 -10.904 1.00 97.38 199 THR A CA 1
ATOM 1567 C C . THR A 1 199 ? 17.913 -0.951 -11.352 1.00 97.38 199 THR A C 1
ATOM 1569 O O . THR A 1 199 ? 17.605 -2.092 -11.688 1.00 97.38 199 THR A O 1
ATOM 1572 N N . VAL A 1 200 ? 19.184 -0.541 -11.307 1.00 97.94 200 VAL A N 1
ATOM 1573 C CA . VAL A 1 200 ? 20.317 -1.388 -11.719 1.00 97.94 200 VAL A CA 1
ATOM 1574 C C . VAL A 1 200 ? 20.455 -2.612 -10.814 1.00 97.94 200 VAL A C 1
ATOM 1576 O O . VAL A 1 200 ? 20.699 -3.711 -11.308 1.00 97.94 200 VAL A O 1
ATOM 1579 N N . ALA A 1 201 ? 20.235 -2.449 -9.507 1.00 97.94 201 ALA A N 1
ATOM 1580 C CA . ALA A 1 201 ? 20.306 -3.539 -8.538 1.00 97.94 201 ALA A CA 1
ATOM 1581 C C . ALA A 1 201 ? 19.245 -4.631 -8.765 1.00 97.94 201 ALA A C 1
ATOM 1583 O O . ALA A 1 201 ? 19.446 -5.756 -8.321 1.00 97.94 201 ALA A O 1
ATOM 1584 N N . THR A 1 202 ? 18.136 -4.339 -9.463 1.00 97.00 202 THR A N 1
ATOM 1585 C CA . THR A 1 202 ? 17.124 -5.362 -9.800 1.00 97.00 202 THR A CA 1
ATOM 1586 C C . THR A 1 202 ? 17.597 -6.377 -10.839 1.00 97.00 202 THR A C 1
ATOM 1588 O O . THR A 1 202 ? 16.978 -7.432 -10.991 1.00 97.00 202 THR A O 1
ATOM 1591 N N . ASN A 1 203 ? 18.673 -6.076 -11.572 1.00 94.44 203 ASN A N 1
ATOM 1592 C CA . ASN A 1 203 ? 19.146 -6.940 -12.638 1.00 94.44 203 ASN A CA 1
ATOM 1593 C C . ASN A 1 203 ? 19.994 -8.102 -12.066 1.00 94.44 203 ASN A C 1
ATOM 1595 O O . ASN A 1 203 ? 20.987 -7.851 -11.385 1.00 94.44 203 ASN A O 1
ATOM 1599 N N . PRO A 1 204 ? 19.661 -9.375 -12.359 1.00 92.12 204 PRO A N 1
ATOM 1600 C CA . PRO A 1 204 ? 20.368 -10.533 -11.804 1.00 92.12 204 PRO A CA 1
ATOM 1601 C C . PRO A 1 204 ? 21.743 -10.799 -12.443 1.00 92.12 204 PRO A C 1
ATOM 1603 O O . PRO A 1 204 ? 22.426 -11.749 -12.063 1.00 92.12 204 PRO A O 1
ATOM 1606 N N . GLN A 1 205 ? 22.145 -10.029 -13.456 1.00 91.31 205 GLN A N 1
ATOM 1607 C CA . GLN A 1 205 ? 23.454 -10.165 -14.092 1.00 91.31 205 GLN A CA 1
ATOM 1608 C C . GLN A 1 205 ? 24.584 -9.626 -13.203 1.00 91.31 205 GLN A C 1
ATOM 1610 O O . GLN A 1 205 ? 24.357 -8.910 -12.231 1.00 91.31 205 GLN A O 1
ATOM 1615 N N . VAL A 1 206 ? 25.831 -9.938 -13.577 1.00 93.56 206 VAL A N 1
ATOM 1616 C CA . VAL A 1 206 ? 27.050 -9.626 -12.805 1.00 93.56 206 VAL A CA 1
ATOM 1617 C C . VAL A 1 206 ? 27.108 -8.162 -12.351 1.00 93.56 206 VAL A C 1
ATOM 1619 O O . VAL A 1 206 ? 27.412 -7.897 -11.193 1.00 93.56 206 VAL A O 1
ATOM 1622 N N . ARG A 1 207 ? 26.769 -7.209 -13.230 1.00 95.00 207 ARG A N 1
ATOM 1623 C CA . ARG A 1 207 ? 26.786 -5.772 -12.904 1.00 95.00 207 ARG A CA 1
ATOM 1624 C C . ARG A 1 207 ? 25.693 -5.369 -11.915 1.00 95.00 207 ARG A C 1
ATOM 1626 O O . ARG A 1 207 ? 25.969 -4.616 -10.986 1.00 95.00 207 ARG A O 1
ATOM 1633 N N . GLY A 1 208 ? 24.469 -5.868 -12.087 1.00 96.00 208 GLY A N 1
ATOM 1634 C CA . GLY A 1 208 ? 23.378 -5.590 -11.149 1.00 96.00 208 GLY A CA 1
ATOM 1635 C C . GLY A 1 208 ? 23.657 -6.184 -9.768 1.00 96.00 208 GLY A C 1
ATOM 1636 O O . GLY A 1 208 ? 23.522 -5.486 -8.764 1.00 96.00 208 GLY A O 1
ATOM 1637 N N . GLN A 1 209 ? 24.202 -7.404 -9.727 1.00 96.62 209 GLN A N 1
ATOM 1638 C CA . GLN A 1 209 ? 24.675 -8.048 -8.501 1.00 96.62 209 GLN A CA 1
ATOM 1639 C C . GLN A 1 209 ? 25.802 -7.250 -7.823 1.00 96.62 209 GLN A C 1
ATOM 1641 O O . GLN A 1 209 ? 25.739 -7.005 -6.622 1.00 96.62 209 GLN A O 1
ATOM 1646 N N . GLN A 1 210 ? 26.795 -6.773 -8.582 1.00 97.31 210 GLN A N 1
ATOM 1647 C CA . GLN A 1 210 ? 27.871 -5.919 -8.063 1.00 97.31 210 GLN A CA 1
ATOM 1648 C C . GLN A 1 210 ? 27.320 -4.629 -7.435 1.00 97.31 210 GLN A C 1
ATOM 1650 O O . GLN A 1 210 ? 27.774 -4.199 -6.372 1.00 97.31 210 GLN A O 1
ATOM 1655 N N . VAL A 1 211 ? 26.334 -4.001 -8.082 1.00 98.44 211 VAL A N 1
ATOM 1656 C CA . VAL A 1 211 ? 25.674 -2.800 -7.559 1.00 98.44 211 VAL A CA 1
ATOM 1657 C C . VAL A 1 211 ? 24.876 -3.119 -6.293 1.00 98.44 211 VAL A C 1
ATOM 1659 O O . VAL A 1 211 ? 24.991 -2.384 -5.312 1.00 98.44 211 VAL A O 1
ATOM 1662 N N . PHE A 1 212 ? 24.125 -4.221 -6.272 1.00 98.62 212 PHE A N 1
ATOM 1663 C CA . PHE A 1 212 ? 23.401 -4.678 -5.086 1.00 98.62 212 PHE A CA 1
ATOM 1664 C C . PHE A 1 212 ? 24.347 -4.933 -3.902 1.00 98.62 212 PHE A C 1
ATOM 1666 O O . PHE A 1 212 ? 24.113 -4.434 -2.801 1.00 98.62 212 PHE A O 1
ATOM 1673 N N . GLU A 1 213 ? 25.450 -5.649 -4.126 1.00 98.44 213 GLU A N 1
ATOM 1674 C CA . GLU A 1 213 ? 26.463 -5.942 -3.107 1.00 98.44 213 GLU A CA 1
ATOM 1675 C C . GLU A 1 213 ? 27.113 -4.669 -2.564 1.00 98.44 213 GLU A C 1
ATOM 1677 O O . GLU A 1 213 ? 27.291 -4.532 -1.352 1.00 98.44 213 GLU A O 1
ATOM 1682 N N . PHE A 1 214 ? 27.405 -3.702 -3.436 1.00 98.62 214 PHE A N 1
ATOM 1683 C CA . PHE A 1 214 ? 27.891 -2.390 -3.024 1.00 98.62 214 PHE A CA 1
ATOM 1684 C C . PHE A 1 214 ? 26.884 -1.661 -2.119 1.00 98.62 214 PHE A C 1
ATOM 1686 O O . PHE A 1 214 ? 27.277 -1.116 -1.083 1.00 98.62 214 PHE A O 1
ATOM 1693 N N . LEU A 1 215 ? 25.592 -1.663 -2.468 1.00 98.75 215 LEU A N 1
ATOM 1694 C CA . LEU A 1 215 ? 24.547 -1.055 -1.639 1.00 98.75 215 LEU A CA 1
ATOM 1695 C C . LEU A 1 215 ? 24.444 -1.763 -0.282 1.00 98.75 215 LEU A C 1
ATOM 1697 O O . LEU A 1 215 ? 24.458 -1.101 0.755 1.00 98.75 215 LEU A O 1
ATOM 1701 N N . ALA A 1 216 ? 24.419 -3.097 -0.274 1.00 98.62 216 ALA A N 1
ATOM 1702 C CA . ALA A 1 216 ? 24.363 -3.898 0.946 1.00 98.62 216 ALA A CA 1
ATOM 1703 C C . ALA A 1 216 ? 25.570 -3.644 1.862 1.00 98.62 216 ALA A C 1
ATOM 1705 O O . ALA A 1 216 ? 25.400 -3.420 3.062 1.00 98.62 216 ALA A O 1
ATOM 1706 N N . ALA A 1 217 ? 26.783 -3.607 1.303 1.00 98.38 217 ALA A N 1
ATOM 1707 C CA . ALA A 1 217 ? 27.996 -3.271 2.043 1.00 98.38 217 ALA A CA 1
ATOM 1708 C C . ALA A 1 217 ? 27.941 -1.842 2.605 1.00 98.38 217 ALA A C 1
ATOM 1710 O O . ALA A 1 217 ? 28.275 -1.624 3.768 1.00 98.38 217 ALA A O 1
ATOM 1711 N N . THR A 1 218 ? 27.447 -0.881 1.819 1.00 98.44 218 THR A N 1
ATOM 1712 C CA . THR A 1 218 ? 27.326 0.526 2.232 1.00 98.44 218 THR A CA 1
ATOM 1713 C C . THR A 1 218 ? 26.336 0.710 3.384 1.00 98.44 218 THR A C 1
ATOM 1715 O O . THR A 1 218 ? 26.587 1.511 4.281 1.00 98.44 218 THR A O 1
ATOM 1718 N N . VAL A 1 219 ? 25.223 -0.034 3.411 1.00 98.19 219 VAL A N 1
ATOM 1719 C CA . VAL A 1 219 ? 24.271 0.006 4.540 1.00 98.19 219 VAL A CA 1
ATOM 1720 C C . VAL A 1 219 ? 24.839 -0.672 5.789 1.00 98.19 219 VAL A C 1
ATOM 1722 O O . VAL A 1 219 ? 24.529 -0.259 6.910 1.00 98.19 219 VAL A O 1
ATOM 1725 N N . LYS A 1 220 ? 25.680 -1.697 5.627 1.00 97.50 220 LYS A N 1
ATOM 1726 C CA . LYS A 1 220 ? 26.338 -2.404 6.738 1.00 97.50 220 LYS A CA 1
ATOM 1727 C C . LYS A 1 220 ? 27.505 -1.617 7.342 1.00 97.50 220 LYS A C 1
ATOM 1729 O O . LYS A 1 220 ? 27.784 -1.771 8.527 1.00 97.50 220 LYS A O 1
ATOM 1734 N N . ASP A 1 221 ? 28.150 -0.745 6.572 1.00 97.19 221 ASP A N 1
ATOM 1735 C CA . ASP A 1 221 ? 29.276 0.061 7.041 1.00 97.19 221 ASP A CA 1
ATOM 1736 C C . ASP A 1 221 ? 28.833 1.210 7.968 1.00 97.19 221 ASP A C 1
ATOM 1738 O O . ASP A 1 221 ? 28.267 2.218 7.540 1.00 97.19 221 ASP A O 1
ATOM 1742 N N . ALA A 1 222 ? 29.124 1.077 9.264 1.00 93.31 222 ALA A N 1
ATOM 1743 C CA . ALA A 1 222 ? 28.846 2.110 10.260 1.00 93.31 222 ALA A CA 1
ATOM 1744 C C . ALA A 1 222 ? 29.724 3.368 10.109 1.00 93.31 222 ALA A C 1
ATOM 1746 O O . ALA A 1 222 ? 29.358 4.417 10.639 1.00 93.31 222 ALA A O 1
ATOM 1747 N N . ALA A 1 223 ? 30.857 3.281 9.402 1.00 95.75 223 ALA A N 1
ATOM 1748 C CA . ALA A 1 223 ? 31.734 4.417 9.125 1.00 95.75 223 ALA A CA 1
ATOM 1749 C C . ALA A 1 223 ? 31.302 5.218 7.883 1.00 95.75 223 ALA A C 1
ATOM 1751 O O . ALA A 1 223 ? 31.799 6.327 7.666 1.00 95.75 223 ALA A O 1
ATOM 1752 N N . ALA A 1 224 ? 30.373 4.692 7.077 1.00 94.69 224 ALA A N 1
ATOM 1753 C CA . ALA A 1 224 ? 29.845 5.398 5.920 1.00 94.69 224 ALA A CA 1
ATOM 1754 C C . ALA A 1 224 ? 29.118 6.689 6.335 1.00 94.69 224 ALA A C 1
ATOM 1756 O O . ALA A 1 224 ? 28.436 6.754 7.360 1.00 94.69 224 ALA A O 1
ATOM 1757 N N . ALA A 1 225 ? 29.224 7.726 5.497 1.00 96.69 225 ALA A N 1
ATOM 1758 C CA . ALA A 1 225 ? 28.515 8.983 5.719 1.00 96.69 225 ALA A CA 1
ATOM 1759 C C . ALA A 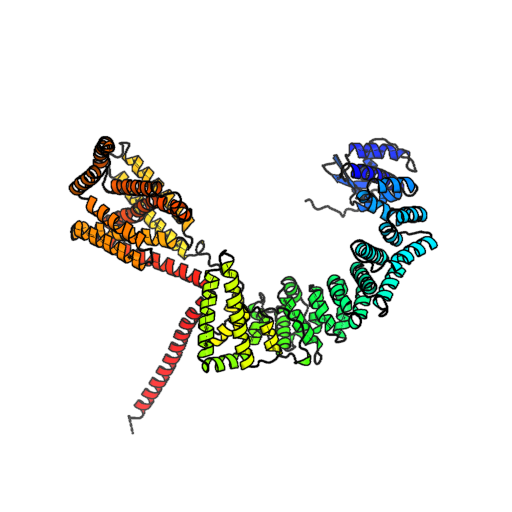1 225 ? 26.994 8.733 5.860 1.00 96.69 225 ALA A C 1
ATOM 1761 O O . ALA A 1 225 ? 26.431 8.017 5.024 1.00 96.69 225 ALA A O 1
ATOM 1762 N N . PRO A 1 226 ? 26.297 9.337 6.847 1.00 97.06 226 PRO A N 1
ATOM 1763 C CA . PRO A 1 226 ? 24.887 9.037 7.120 1.00 97.06 226 PRO A CA 1
ATOM 1764 C C . PRO A 1 226 ? 23.957 9.186 5.909 1.00 97.06 226 PRO A C 1
ATOM 1766 O O . PRO A 1 226 ? 23.090 8.339 5.703 1.00 97.06 226 PRO A O 1
ATOM 1769 N N . ALA A 1 227 ? 24.166 10.216 5.079 1.00 97.25 227 ALA A N 1
ATOM 1770 C CA . ALA A 1 227 ? 23.391 10.443 3.856 1.00 97.25 227 ALA A CA 1
ATOM 1771 C C . ALA A 1 227 ? 23.600 9.329 2.816 1.00 97.25 227 ALA A C 1
ATOM 1773 O O . ALA A 1 227 ? 22.640 8.818 2.245 1.00 97.25 227 ALA A O 1
ATOM 1774 N N . ARG A 1 228 ? 24.848 8.880 2.629 1.00 98.12 228 ARG A N 1
ATOM 1775 C CA . ARG A 1 228 ? 25.190 7.773 1.725 1.00 98.12 228 ARG A CA 1
ATOM 1776 C C . ARG A 1 228 ? 24.607 6.448 2.209 1.00 98.12 228 ARG A C 1
ATOM 1778 O O . ARG A 1 228 ? 24.054 5.702 1.407 1.00 98.12 228 ARG A O 1
ATOM 1785 N N . ARG A 1 229 ? 24.680 6.182 3.517 1.00 97.88 229 ARG A N 1
ATOM 1786 C CA . ARG A 1 229 ? 24.080 4.998 4.153 1.00 97.88 229 ARG A CA 1
ATOM 1787 C C . ARG A 1 229 ? 22.554 4.984 3.997 1.00 97.88 229 ARG A C 1
ATOM 1789 O O . ARG A 1 229 ? 21.988 3.955 3.639 1.00 97.88 229 ARG A O 1
ATOM 1796 N N . GLN A 1 230 ? 21.906 6.136 4.190 1.00 97.94 230 GLN A N 1
ATOM 1797 C CA . GLN A 1 230 ? 20.462 6.312 3.990 1.00 97.94 230 GLN A CA 1
ATOM 1798 C C . GLN A 1 230 ? 20.057 6.091 2.531 1.00 97.94 230 GLN A C 1
ATOM 1800 O O . GLN A 1 230 ? 19.109 5.352 2.271 1.00 97.94 230 GLN A O 1
ATOM 1805 N N . ALA A 1 231 ? 20.781 6.691 1.585 1.00 98.44 231 ALA A N 1
ATOM 1806 C CA . ALA A 1 231 ? 20.533 6.513 0.158 1.00 98.44 231 ALA A CA 1
ATOM 1807 C C . ALA A 1 231 ? 20.723 5.048 -0.263 1.00 98.44 231 ALA A C 1
ATOM 1809 O O . ALA A 1 231 ? 19.891 4.500 -0.979 1.00 98.44 231 ALA A O 1
ATOM 1810 N N . ALA A 1 232 ? 21.759 4.369 0.242 1.00 98.69 232 ALA A N 1
ATOM 1811 C CA . ALA A 1 232 ? 21.960 2.948 -0.023 1.00 98.69 232 ALA A CA 1
ATOM 1812 C C . ALA A 1 232 ? 20.782 2.094 0.479 1.00 98.69 232 ALA A C 1
ATOM 1814 O O . ALA A 1 232 ? 20.289 1.229 -0.244 1.00 98.69 232 ALA A O 1
ATOM 1815 N N . ALA A 1 233 ? 20.282 2.380 1.685 1.00 98.62 233 ALA A N 1
ATOM 1816 C CA . ALA A 1 233 ? 19.140 1.673 2.255 1.00 98.62 233 ALA A CA 1
ATOM 1817 C C . ALA A 1 233 ? 17.844 1.937 1.471 1.00 98.62 233 ALA A C 1
ATOM 1819 O O . ALA A 1 233 ? 17.069 1.013 1.230 1.00 98.62 233 ALA A O 1
ATOM 1820 N N . GLN A 1 234 ? 17.625 3.178 1.024 1.00 98.56 234 GLN A N 1
ATOM 1821 C CA . GLN A 1 234 ? 16.493 3.537 0.164 1.00 98.56 234 GLN A CA 1
ATOM 1822 C C . GLN A 1 234 ? 16.566 2.839 -1.194 1.00 98.56 234 GLN A C 1
ATOM 1824 O O . GLN A 1 234 ? 15.563 2.295 -1.646 1.00 98.56 234 GLN A O 1
ATOM 1829 N N . ALA A 1 235 ? 17.745 2.799 -1.819 1.00 98.69 235 ALA A N 1
ATOM 1830 C CA . ALA A 1 235 ? 17.938 2.099 -3.084 1.00 98.69 235 ALA A CA 1
ATOM 1831 C C . ALA A 1 235 ? 17.649 0.595 -2.952 1.00 98.69 235 ALA A C 1
ATOM 1833 O O . ALA A 1 235 ? 16.974 0.026 -3.809 1.00 98.69 235 ALA A O 1
ATOM 1834 N N . LEU A 1 236 ? 18.092 -0.039 -1.858 1.00 98.69 236 LEU A N 1
ATOM 1835 C CA . LEU A 1 236 ? 17.745 -1.429 -1.552 1.00 98.69 236 LEU A CA 1
ATOM 1836 C C . LEU A 1 236 ? 16.231 -1.610 -1.406 1.00 98.69 236 LEU A C 1
ATOM 1838 O O . LEU A 1 236 ? 15.669 -2.491 -2.050 1.00 98.69 236 LEU A O 1
ATOM 1842 N N . ALA A 1 237 ? 15.553 -0.760 -0.633 1.00 98.38 237 ALA A N 1
ATOM 1843 C CA . ALA A 1 237 ? 14.104 -0.851 -0.469 1.00 98.38 237 ALA A CA 1
ATOM 1844 C C . ALA A 1 237 ? 13.358 -0.684 -1.806 1.00 98.38 237 ALA A C 1
ATOM 1846 O O . ALA A 1 237 ? 12.499 -1.496 -2.139 1.00 98.38 237 ALA A O 1
ATOM 1847 N N . TRP A 1 238 ? 13.736 0.306 -2.621 1.00 98.31 238 TRP A N 1
ATOM 1848 C CA . TRP A 1 238 ? 13.130 0.562 -3.934 1.00 98.31 238 TRP A CA 1
ATOM 1849 C C . TRP A 1 238 ? 13.431 -0.505 -4.988 1.00 98.31 238 TRP A C 1
ATOM 1851 O O . TRP A 1 238 ? 12.686 -0.607 -5.962 1.00 98.31 238 TRP A O 1
ATOM 1861 N N . SER A 1 239 ? 14.479 -1.314 -4.805 1.00 97.81 239 SER A N 1
ATOM 1862 C CA . SER A 1 239 ? 14.742 -2.460 -5.683 1.00 97.81 239 SER A CA 1
ATOM 1863 C C . SER A 1 239 ? 13.633 -3.518 -5.603 1.00 97.81 239 SER A C 1
ATOM 1865 O O . SER A 1 239 ? 13.493 -4.320 -6.522 1.00 97.81 239 SER A O 1
ATOM 1867 N N . ASN A 1 240 ? 12.827 -3.515 -4.526 1.00 97.00 240 ASN A N 1
ATOM 1868 C CA . ASN A 1 240 ? 11.754 -4.483 -4.280 1.00 97.00 240 ASN A CA 1
ATOM 1869 C C . ASN A 1 240 ? 12.223 -5.950 -4.370 1.00 97.00 240 ASN A C 1
ATOM 1871 O O . ASN A 1 240 ? 11.461 -6.842 -4.745 1.00 97.00 240 ASN A O 1
ATOM 1875 N N . LEU A 1 241 ? 13.484 -6.218 -4.022 1.00 97.56 241 LEU A N 1
ATOM 1876 C CA . LEU A 1 241 ? 14.033 -7.569 -3.953 1.00 97.56 241 LEU A CA 1
ATOM 1877 C C . LEU A 1 241 ? 13.845 -8.163 -2.554 1.00 97.56 241 LEU A C 1
ATOM 1879 O O . LEU A 1 241 ? 14.069 -7.491 -1.550 1.00 97.56 241 LEU A O 1
ATOM 1883 N N . LEU A 1 242 ? 13.532 -9.459 -2.472 1.00 97.50 242 LEU A N 1
ATOM 1884 C CA . LEU A 1 242 ? 13.435 -10.167 -1.186 1.00 97.50 242 LEU A CA 1
ATOM 1885 C C . LEU A 1 242 ? 14.765 -10.118 -0.408 1.00 97.50 242 LEU A C 1
ATOM 1887 O O . LEU A 1 242 ? 14.783 -9.855 0.789 1.00 97.50 242 LEU A O 1
ATOM 1891 N N . GLN A 1 243 ? 15.889 -10.269 -1.114 1.00 98.00 243 GLN A N 1
ATOM 1892 C CA . GLN A 1 243 ? 17.238 -10.163 -0.543 1.00 98.00 243 GLN A CA 1
ATOM 1893 C C . GLN A 1 243 ? 17.523 -8.767 0.034 1.00 98.00 243 GLN A C 1
ATOM 1895 O O . GLN A 1 243 ? 18.271 -8.634 1.001 1.00 98.00 243 GLN A O 1
ATOM 1900 N N . ALA A 1 244 ? 16.923 -7.710 -0.528 1.00 98.44 244 ALA A N 1
ATOM 1901 C CA . ALA A 1 244 ? 17.055 -6.366 0.026 1.00 98.44 244 ALA A CA 1
ATOM 1902 C C . ALA A 1 244 ? 16.378 -6.263 1.399 1.00 98.44 244 ALA A C 1
ATOM 1904 O O . ALA A 1 244 ? 16.945 -5.658 2.306 1.00 98.44 244 ALA A O 1
ATOM 1905 N N . ALA A 1 245 ? 15.209 -6.890 1.575 1.00 98.25 245 ALA A N 1
ATOM 1906 C CA . ALA A 1 245 ? 14.540 -6.942 2.872 1.00 98.25 245 ALA A CA 1
ATOM 1907 C C . ALA A 1 245 ? 15.394 -7.688 3.907 1.00 98.25 245 ALA A C 1
ATOM 1909 O O . ALA A 1 245 ? 15.544 -7.212 5.030 1.00 98.25 245 ALA A O 1
ATOM 1910 N N . GLU A 1 246 ? 16.022 -8.805 3.526 1.00 98.06 246 GLU A N 1
ATOM 1911 C CA . GLU A 1 246 ? 16.951 -9.535 4.400 1.00 98.06 246 GLU A CA 1
ATOM 1912 C C . GLU A 1 246 ? 18.103 -8.633 4.864 1.00 98.06 246 GLU A C 1
ATOM 1914 O O . GLU A 1 246 ? 18.296 -8.455 6.066 1.00 98.06 246 GLU A O 1
ATOM 1919 N N . VAL A 1 247 ? 18.791 -7.963 3.933 1.00 98.31 247 VAL A N 1
ATOM 1920 C CA . VAL A 1 247 ? 19.878 -7.024 4.257 1.00 98.31 247 VAL A CA 1
ATOM 1921 C C . VAL A 1 247 ? 19.398 -5.893 5.171 1.00 98.31 247 VAL A C 1
ATOM 1923 O O . VAL A 1 247 ? 20.061 -5.569 6.155 1.00 98.31 247 VAL A O 1
ATOM 1926 N N . LEU A 1 248 ? 18.247 -5.288 4.874 1.00 98.31 248 LEU A N 1
ATOM 1927 C CA . LEU A 1 248 ? 17.711 -4.181 5.666 1.00 98.31 248 LEU A CA 1
ATOM 1928 C C . LEU A 1 248 ? 17.297 -4.622 7.075 1.00 98.31 248 LEU A C 1
ATOM 1930 O O . LEU A 1 248 ? 17.539 -3.877 8.024 1.00 98.31 248 LEU A O 1
ATOM 1934 N N . THR A 1 249 ? 16.721 -5.819 7.235 1.00 97.50 249 THR A N 1
ATOM 1935 C CA . THR A 1 249 ? 16.396 -6.371 8.561 1.00 97.50 249 THR A CA 1
ATOM 1936 C C . THR A 1 249 ? 17.645 -6.688 9.381 1.00 97.50 249 THR A C 1
ATOM 1938 O O . THR A 1 249 ? 17.681 -6.346 10.560 1.00 97.50 249 THR A O 1
ATOM 1941 N N . GLU A 1 250 ? 18.697 -7.243 8.765 1.00 96.75 250 GLU A N 1
ATOM 1942 C CA . GLU A 1 250 ? 19.996 -7.458 9.421 1.00 96.75 250 GLU A CA 1
ATOM 1943 C C . GLU A 1 250 ? 20.602 -6.152 9.939 1.00 96.75 250 GLU A C 1
ATOM 1945 O O . GLU A 1 250 ? 21.139 -6.102 11.044 1.00 96.75 250 GLU A O 1
ATOM 1950 N N . CYS A 1 251 ? 20.473 -5.073 9.169 1.00 96.06 251 CYS A N 1
ATOM 1951 C CA . CYS A 1 251 ? 20.985 -3.763 9.552 1.00 96.06 251 CYS A CA 1
ATOM 1952 C C . CYS A 1 251 ? 20.081 -3.007 10.539 1.00 96.06 251 CYS A C 1
ATOM 1954 O O . CYS A 1 251 ? 20.533 -2.025 11.121 1.00 96.06 251 CYS A O 1
ATOM 1956 N N . ALA A 1 252 ? 18.822 -3.408 10.744 1.00 95.50 252 ALA A N 1
ATOM 1957 C CA . ALA A 1 252 ? 17.830 -2.622 11.490 1.00 95.50 252 ALA A CA 1
ATOM 1958 C C . ALA A 1 252 ? 18.111 -2.494 13.001 1.00 95.50 252 ALA A C 1
ATOM 1960 O O . ALA A 1 252 ? 17.518 -1.633 13.671 1.00 95.50 252 ALA A O 1
ATOM 1961 N N . LEU A 1 253 ? 18.997 -3.336 13.545 1.00 92.12 253 LEU A N 1
ATOM 1962 C CA . LEU A 1 253 ? 19.504 -3.215 14.913 1.00 92.12 253 LEU A CA 1
ATOM 1963 C C . LEU A 1 253 ? 20.476 -2.035 15.043 1.00 92.12 253 LEU A C 1
ATOM 1965 O O . LEU A 1 253 ? 20.247 -1.147 15.862 1.00 92.12 253 LEU A O 1
ATOM 1969 N N . ASP A 1 254 ? 21.498 -1.988 14.187 1.00 94.31 254 ASP A N 1
ATOM 1970 C CA . ASP A 1 254 ? 22.550 -0.961 14.218 1.00 94.31 254 ASP A CA 1
ATOM 1971 C C . ASP A 1 254 ? 22.170 0.315 13.449 1.00 94.31 254 ASP A C 1
ATOM 1973 O O . ASP A 1 254 ? 22.809 1.361 13.583 1.00 94.31 254 ASP A O 1
ATOM 1977 N N . TYR A 1 255 ? 21.132 0.238 12.616 1.00 95.69 255 TYR A N 1
ATOM 1978 C CA . TYR A 1 255 ? 20.633 1.328 11.789 1.00 95.69 255 TYR A CA 1
ATOM 1979 C C . TYR A 1 255 ? 19.100 1.413 11.837 1.00 95.69 255 TYR A C 1
ATOM 1981 O O . TYR A 1 255 ? 18.412 0.957 10.919 1.00 95.69 255 TYR A O 1
ATOM 1989 N N . PRO A 1 256 ? 18.530 2.040 12.886 1.00 94.31 256 PRO A N 1
ATOM 1990 C CA . PRO A 1 256 ? 17.079 2.133 13.068 1.00 94.31 256 PRO A CA 1
ATOM 1991 C C . PRO A 1 256 ? 16.321 2.776 11.895 1.00 94.31 256 PRO A C 1
ATOM 1993 O O . PRO A 1 256 ? 15.152 2.460 11.678 1.00 94.31 256 PRO A O 1
ATOM 1996 N N . ASN A 1 257 ? 16.981 3.619 11.092 1.00 95.25 257 ASN A N 1
ATOM 1997 C CA . ASN A 1 257 ? 16.395 4.232 9.895 1.00 95.25 257 ASN A CA 1
ATOM 1998 C C . ASN A 1 257 ? 16.041 3.219 8.787 1.00 95.25 257 ASN A C 1
ATOM 2000 O O . ASN A 1 257 ? 15.278 3.562 7.886 1.00 95.25 257 ASN A O 1
ATOM 2004 N N . ALA A 1 258 ? 16.537 1.975 8.845 1.00 96.25 258 ALA A N 1
ATOM 2005 C CA . ALA A 1 258 ? 16.108 0.907 7.936 1.00 96.25 258 ALA A CA 1
ATOM 2006 C C . ALA A 1 258 ? 14.667 0.433 8.205 1.00 96.25 258 ALA A C 1
ATOM 2008 O O . ALA A 1 258 ? 13.987 -0.026 7.290 1.00 96.25 258 ALA A O 1
ATOM 2009 N N . ARG A 1 259 ? 14.165 0.572 9.439 1.00 94.50 259 ARG A N 1
ATOM 2010 C CA . ARG A 1 259 ? 12.831 0.093 9.846 1.00 94.50 259 ARG A CA 1
ATOM 2011 C C . ARG A 1 259 ? 11.675 0.711 9.047 1.00 94.50 259 ARG A C 1
ATOM 2013 O O . ARG A 1 259 ? 10.870 -0.054 8.520 1.00 94.50 259 ARG A O 1
ATOM 2020 N N . PRO A 1 260 ? 11.577 2.047 8.872 1.00 95.56 260 PRO A N 1
ATOM 2021 C CA . PRO A 1 260 ? 10.530 2.624 8.028 1.00 95.56 260 PRO A CA 1
ATOM 2022 C C . PRO A 1 260 ? 10.655 2.220 6.552 1.00 95.56 260 PRO A C 1
ATOM 2024 O O . PRO A 1 260 ? 9.653 2.221 5.844 1.00 95.56 260 PRO A O 1
ATOM 2027 N N . LEU A 1 261 ? 11.850 1.855 6.077 1.00 97.69 261 LEU A N 1
ATOM 2028 C CA . LEU A 1 261 ? 12.046 1.386 4.702 1.00 97.69 261 LEU A CA 1
ATOM 2029 C C . LEU A 1 261 ? 11.513 -0.037 4.508 1.00 97.69 261 LEU A C 1
ATOM 2031 O O . LEU A 1 261 ? 10.898 -0.312 3.485 1.00 97.69 261 LEU A O 1
ATOM 2035 N N . LEU A 1 262 ? 11.654 -0.911 5.510 1.00 97.12 262 LEU A N 1
ATOM 2036 C CA . LEU A 1 262 ? 11.018 -2.234 5.509 1.00 97.12 262 LEU A CA 1
ATOM 2037 C C . LEU A 1 262 ? 9.491 -2.126 5.423 1.00 97.12 262 LEU A C 1
ATOM 2039 O O . LEU A 1 262 ? 8.866 -2.883 4.688 1.00 97.12 262 LEU A O 1
ATOM 2043 N N . ALA A 1 263 ? 8.896 -1.137 6.098 1.00 93.69 263 ALA A N 1
ATOM 2044 C CA . ALA A 1 263 ? 7.466 -0.863 5.975 1.00 93.69 263 ALA A CA 1
ATOM 2045 C C . ALA A 1 263 ? 7.062 -0.457 4.546 1.00 93.69 263 ALA A C 1
ATOM 2047 O O . ALA A 1 263 ? 6.032 -0.904 4.048 1.00 93.69 263 ALA A O 1
ATOM 2048 N N . GLN A 1 264 ? 7.890 0.340 3.859 1.00 95.81 264 GLN A N 1
ATOM 2049 C CA . GLN A 1 264 ? 7.647 0.735 2.463 1.00 95.81 264 GLN A CA 1
ATOM 2050 C C . GLN A 1 264 ? 7.702 -0.447 1.486 1.00 95.81 264 GLN A C 1
ATOM 2052 O O . GLN A 1 264 ? 7.036 -0.400 0.455 1.00 95.81 264 GLN A O 1
ATOM 2057 N N . MET A 1 265 ? 8.461 -1.501 1.804 1.00 97.50 265 MET A N 1
ATOM 2058 C CA . MET A 1 265 ? 8.532 -2.716 0.983 1.00 97.50 265 MET A CA 1
ATOM 2059 C C . MET A 1 265 ? 7.262 -3.581 1.068 1.00 97.50 265 MET A C 1
ATOM 2061 O O . MET A 1 265 ? 7.073 -4.469 0.236 1.00 97.50 265 MET A O 1
ATOM 2065 N N . GLY A 1 266 ? 6.388 -3.343 2.052 1.00 96.94 266 GLY A N 1
ATOM 2066 C CA . GLY A 1 266 ? 5.134 -4.078 2.207 1.00 96.94 266 GLY A CA 1
ATOM 2067 C C . GLY A 1 266 ? 5.348 -5.576 2.462 1.00 96.94 266 GLY A C 1
ATOM 2068 O O . GLY A 1 266 ? 6.218 -5.972 3.238 1.00 96.94 266 GLY A O 1
ATOM 2069 N N . ASP A 1 267 ? 4.579 -6.418 1.765 1.00 97.44 267 ASP A N 1
ATOM 2070 C CA . ASP A 1 267 ? 4.604 -7.882 1.922 1.00 97.44 267 ASP A CA 1
ATOM 2071 C C . ASP A 1 267 ? 5.955 -8.529 1.602 1.00 97.44 267 ASP A C 1
ATOM 2073 O O . ASP A 1 267 ? 6.266 -9.602 2.120 1.00 97.44 267 ASP A O 1
ATOM 2077 N N . LEU A 1 268 ? 6.793 -7.867 0.799 1.00 97.69 268 LEU A N 1
ATOM 2078 C CA . LEU A 1 268 ? 8.139 -8.354 0.499 1.00 97.69 268 LEU A CA 1
ATOM 2079 C C . LEU A 1 268 ? 9.023 -8.416 1.750 1.00 97.69 268 LEU A C 1
ATOM 2081 O O . LEU A 1 268 ? 9.925 -9.248 1.813 1.00 97.69 268 LEU A O 1
ATOM 2085 N N . ALA A 1 269 ? 8.771 -7.565 2.751 1.00 98.06 269 ALA A N 1
ATOM 2086 C CA . ALA A 1 269 ? 9.517 -7.577 4.005 1.00 98.06 269 ALA A CA 1
ATOM 2087 C C . ALA A 1 269 ? 9.002 -8.620 5.008 1.00 98.06 269 ALA A C 1
ATOM 2089 O O . ALA A 1 269 ? 9.752 -9.013 5.903 1.00 98.06 269 ALA A O 1
ATOM 2090 N N . THR A 1 270 ? 7.761 -9.097 4.858 1.00 97.88 270 THR A N 1
ATOM 2091 C CA . THR A 1 270 ? 7.092 -9.987 5.820 1.00 97.88 270 THR A CA 1
ATOM 2092 C C . THR A 1 270 ? 7.923 -11.232 6.161 1.00 97.88 270 THR A C 1
ATOM 2094 O O . THR A 1 270 ? 8.137 -11.458 7.349 1.00 97.88 270 THR A O 1
ATOM 2097 N N . PRO A 1 271 ? 8.481 -12.006 5.202 1.00 98.00 271 PRO A N 1
ATOM 2098 C CA . PRO A 1 271 ? 9.253 -13.207 5.537 1.00 98.00 271 PRO A CA 1
ATOM 2099 C C . PRO A 1 271 ? 10.513 -12.912 6.362 1.00 98.00 271 PRO A C 1
ATOM 2101 O O . PRO A 1 271 ? 10.828 -13.641 7.304 1.00 98.00 271 PRO A O 1
ATOM 2104 N N . ALA A 1 272 ? 11.222 -11.828 6.032 1.00 97.75 272 ALA A N 1
ATOM 2105 C CA . ALA A 1 272 ? 12.409 -11.414 6.770 1.00 97.75 272 ALA A CA 1
ATOM 2106 C C . ALA A 1 272 ? 12.030 -10.943 8.182 1.00 97.75 272 ALA A C 1
ATOM 2108 O O . ALA A 1 272 ? 12.654 -11.361 9.155 1.00 97.75 272 ALA A O 1
ATOM 2109 N N . LEU A 1 273 ? 10.966 -10.145 8.314 1.00 97.88 273 LEU A N 1
ATOM 2110 C CA . LEU A 1 273 ? 10.446 -9.698 9.608 1.00 97.88 273 LEU A CA 1
ATOM 2111 C C . LEU A 1 273 ? 10.003 -10.868 10.495 1.00 97.88 273 LEU A C 1
ATOM 2113 O O . LEU A 1 273 ? 10.297 -10.846 11.688 1.00 97.88 273 LEU A O 1
ATOM 2117 N N . THR A 1 274 ? 9.383 -11.912 9.930 1.00 97.50 274 THR A N 1
ATOM 2118 C CA . THR A 1 274 ? 8.974 -13.113 10.682 1.00 97.50 274 THR A CA 1
ATOM 2119 C C . THR A 1 274 ? 10.169 -13.759 11.365 1.00 97.50 274 THR A C 1
ATOM 2121 O O . THR A 1 274 ? 10.128 -13.990 12.570 1.00 97.50 274 THR A O 1
ATOM 2124 N N . LYS A 1 275 ? 11.276 -13.955 10.638 1.00 97.00 275 LYS A N 1
ATOM 2125 C CA . LYS A 1 275 ? 12.503 -14.548 11.188 1.00 97.00 275 LYS A CA 1
ATOM 2126 C C . LYS A 1 275 ? 13.043 -13.763 12.391 1.00 97.00 275 LYS A C 1
ATOM 2128 O O . LYS A 1 275 ? 13.489 -14.362 13.366 1.00 97.00 275 LYS A O 1
ATOM 2133 N N . TRP A 1 276 ? 13.016 -12.431 12.332 1.00 96.62 276 TRP A N 1
ATOM 2134 C CA . TRP A 1 276 ? 13.472 -11.574 13.435 1.00 96.62 276 TRP A CA 1
ATOM 2135 C C . TRP A 1 276 ? 12.476 -11.543 14.602 1.00 96.62 276 TRP A C 1
ATOM 2137 O O . TRP A 1 276 ? 12.885 -11.527 15.763 1.00 96.62 276 TRP A O 1
ATOM 2147 N N . ALA A 1 277 ? 11.177 -11.579 14.316 1.00 96.38 277 ALA A N 1
ATOM 2148 C CA . ALA A 1 277 ? 10.137 -11.643 15.335 1.00 96.38 277 ALA A CA 1
ATOM 2149 C C . ALA A 1 277 ? 10.180 -12.970 16.113 1.00 96.38 277 ALA A C 1
ATOM 2151 O O . ALA A 1 277 ? 10.121 -12.956 17.342 1.00 96.38 277 ALA A O 1
ATOM 2152 N N . GLU A 1 278 ? 10.379 -14.098 15.424 1.00 95.81 278 GLU A N 1
ATOM 2153 C CA . GLU A 1 278 ? 10.584 -15.424 16.027 1.00 95.81 278 GLU A CA 1
ATOM 2154 C C . GLU A 1 278 ? 11.808 -15.457 16.952 1.00 95.81 278 GLU A C 1
ATOM 2156 O O . GLU A 1 278 ? 11.781 -16.097 17.998 1.00 95.81 278 GLU A O 1
ATOM 2161 N N . GLN A 1 279 ? 12.861 -14.706 16.617 1.00 95.19 279 GLN A N 1
ATOM 2162 C CA . GLN A 1 279 ? 14.063 -14.550 17.445 1.00 95.19 279 GLN A CA 1
ATOM 2163 C C . GLN A 1 279 ? 13.872 -13.619 18.658 1.00 95.19 279 GLN A C 1
ATOM 2165 O O . GLN A 1 279 ? 14.822 -13.379 19.402 1.00 95.19 279 GLN A O 1
ATOM 2170 N N . GLY A 1 280 ? 12.667 -13.085 18.877 1.00 94.00 280 GLY A N 1
ATOM 2171 C CA . GLY A 1 280 ? 12.354 -12.258 20.042 1.00 94.00 280 GLY A CA 1
ATOM 2172 C C . GLY A 1 280 ? 12.764 -10.791 19.900 1.00 94.00 280 GLY A C 1
ATOM 2173 O O . GLY A 1 280 ? 12.961 -10.104 20.903 1.00 94.00 280 GLY A O 1
ATOM 2174 N N . HIS A 1 281 ? 12.890 -10.276 18.674 1.00 94.44 281 HIS A N 1
ATOM 2175 C CA . HIS A 1 281 ? 13.191 -8.864 18.451 1.00 94.44 281 HIS A CA 1
ATOM 2176 C C . HIS A 1 281 ? 11.916 -8.013 18.359 1.00 94.44 281 HIS A C 1
ATOM 2178 O O . HIS A 1 281 ? 11.241 -7.997 17.332 1.00 94.44 281 HIS A O 1
ATOM 2184 N N . GLU A 1 282 ? 11.624 -7.236 19.410 1.00 94.00 282 GLU A N 1
ATOM 2185 C CA . GLU A 1 282 ? 10.404 -6.411 19.504 1.00 94.00 282 GLU A CA 1
ATOM 2186 C C . GLU A 1 282 ? 10.198 -5.473 18.299 1.00 94.00 282 GLU A C 1
ATOM 2188 O O . GLU A 1 282 ? 9.083 -5.344 17.794 1.00 94.00 282 GLU A O 1
ATOM 2193 N N . TRP A 1 283 ? 11.269 -4.851 17.790 1.00 94.00 283 TRP A N 1
ATOM 2194 C CA . TRP A 1 283 ? 11.178 -3.887 16.686 1.00 94.00 283 TRP A CA 1
ATOM 2195 C C . TRP A 1 283 ? 10.581 -4.489 15.404 1.00 94.00 283 TRP A C 1
ATOM 2197 O O . TRP A 1 283 ? 10.029 -3.750 14.587 1.00 94.00 283 TRP A O 1
ATOM 2207 N N . ALA A 1 284 ? 10.678 -5.811 15.215 1.00 96.06 284 ALA A N 1
ATOM 2208 C CA . ALA A 1 284 ? 10.098 -6.491 14.062 1.00 96.06 284 ALA A CA 1
ATOM 2209 C C . ALA A 1 284 ? 8.561 -6.438 14.096 1.00 96.06 284 ALA A C 1
ATOM 2211 O O . ALA A 1 284 ? 7.928 -6.297 13.053 1.00 96.06 284 ALA A O 1
ATOM 2212 N N . PHE A 1 285 ? 7.957 -6.454 15.289 1.00 95.62 285 PHE A N 1
ATOM 2213 C CA . PHE A 1 285 ? 6.512 -6.291 15.456 1.00 95.62 285 PHE A CA 1
ATOM 2214 C C . PHE A 1 285 ? 6.063 -4.869 15.122 1.00 95.62 285 PHE A C 1
ATOM 2216 O O . PHE A 1 285 ? 5.048 -4.693 14.451 1.00 95.62 285 PHE A O 1
ATOM 2223 N N . ASP A 1 286 ? 6.838 -3.853 15.512 1.00 94.38 286 ASP A N 1
ATOM 2224 C CA . ASP A 1 286 ? 6.567 -2.469 15.099 1.00 94.38 286 ASP A CA 1
ATOM 2225 C C . ASP A 1 286 ? 6.628 -2.330 13.573 1.00 94.38 286 ASP A C 1
ATOM 2227 O O . ASP A 1 286 ? 5.747 -1.722 12.966 1.00 94.38 286 ASP A O 1
ATOM 2231 N N . ALA A 1 287 ? 7.621 -2.960 12.936 1.00 95.00 287 ALA A N 1
ATOM 2232 C CA . ALA A 1 287 ? 7.722 -2.993 11.482 1.00 95.00 287 ALA A CA 1
ATOM 2233 C C . ALA A 1 287 ? 6.529 -3.720 10.835 1.00 95.00 287 ALA A C 1
ATOM 2235 O O . ALA A 1 287 ? 5.980 -3.205 9.863 1.00 95.00 287 ALA A O 1
ATOM 2236 N N . PHE A 1 288 ? 6.057 -4.845 11.389 1.00 96.06 288 PHE A N 1
ATOM 2237 C CA . PHE A 1 288 ? 4.833 -5.505 10.919 1.00 96.06 288 PHE A CA 1
ATOM 2238 C C . PHE A 1 288 ? 3.597 -4.609 11.021 1.00 96.06 288 PHE A C 1
ATOM 2240 O O . PHE A 1 288 ? 2.802 -4.559 10.082 1.00 96.06 288 PHE A O 1
ATOM 2247 N N . GLN A 1 289 ? 3.429 -3.887 12.134 1.00 96.19 289 GLN A N 1
ATOM 2248 C CA . GLN A 1 289 ? 2.326 -2.938 12.289 1.00 96.19 289 GLN A CA 1
ATOM 2249 C C . GLN A 1 289 ? 2.395 -1.838 11.222 1.00 96.19 289 GLN A C 1
ATOM 2251 O O . GLN A 1 289 ? 1.366 -1.466 10.659 1.00 96.19 289 GLN A O 1
ATOM 2256 N N . MET A 1 290 ? 3.598 -1.333 10.927 1.00 95.50 290 MET A N 1
ATOM 2257 C CA . MET A 1 290 ? 3.809 -0.314 9.896 1.00 95.50 290 MET A CA 1
ATOM 2258 C C . MET A 1 290 ? 3.571 -0.840 8.474 1.00 95.50 290 MET A C 1
ATOM 2260 O O . MET A 1 290 ? 3.027 -0.101 7.658 1.00 95.50 290 MET A O 1
ATOM 2264 N N . VAL A 1 291 ? 3.950 -2.091 8.177 1.00 96.81 291 VAL A N 1
ATOM 2265 C CA . VAL A 1 291 ? 3.595 -2.776 6.918 1.00 96.81 291 VAL A CA 1
ATOM 2266 C C . VAL A 1 291 ? 2.071 -2.869 6.803 1.00 96.81 291 VAL A C 1
ATOM 2268 O O . VAL A 1 291 ? 1.489 -2.462 5.800 1.00 96.81 291 VAL A O 1
ATOM 2271 N N . GLY A 1 292 ? 1.413 -3.369 7.854 1.00 96.38 292 GLY A N 1
ATOM 2272 C CA . GLY A 1 292 ? -0.040 -3.337 8.004 1.00 96.38 292 GLY A CA 1
ATOM 2273 C C . GLY A 1 292 ? -0.815 -4.045 6.891 1.00 96.38 292 GLY A C 1
ATOM 2274 O O . GLY A 1 292 ? -1.945 -3.665 6.603 1.00 96.38 292 GLY A O 1
ATOM 2275 N N . THR A 1 293 ? -0.229 -5.025 6.215 1.00 97.62 293 THR A N 1
ATOM 2276 C CA . THR A 1 293 ? -0.896 -5.806 5.170 1.00 97.62 293 THR A CA 1
ATOM 2277 C C . THR A 1 293 ? -1.582 -7.046 5.754 1.00 97.62 293 THR A C 1
ATOM 2279 O O . THR A 1 293 ? -1.254 -7.478 6.866 1.00 97.62 293 THR A O 1
ATOM 2282 N N . PRO A 1 294 ? -2.516 -7.670 5.013 1.00 98.19 294 PRO A N 1
ATOM 2283 C CA . PRO A 1 294 ? -3.111 -8.940 5.418 1.00 98.19 294 PRO A CA 1
ATOM 2284 C C . PRO A 1 294 ? -2.082 -10.042 5.706 1.00 98.19 294 PRO A C 1
ATOM 2286 O O . PRO A 1 294 ? -2.244 -10.774 6.682 1.00 98.19 294 PRO A O 1
ATOM 2289 N N . ASP A 1 295 ? -1.008 -10.149 4.919 1.00 97.81 295 ASP A N 1
ATOM 2290 C CA . ASP A 1 295 ? 0.007 -11.189 5.125 1.00 97.81 295 ASP A CA 1
ATOM 2291 C C . ASP A 1 295 ? 0.889 -10.905 6.348 1.00 97.81 295 ASP A C 1
ATOM 2293 O O . ASP A 1 295 ? 1.200 -11.830 7.100 1.00 97.81 295 ASP A O 1
ATOM 2297 N N . ALA A 1 296 ? 1.200 -9.634 6.635 1.00 98.00 296 ALA A N 1
ATOM 2298 C CA . ALA A 1 296 ? 1.845 -9.247 7.891 1.00 98.00 296 ALA A CA 1
ATOM 2299 C C . ALA A 1 296 ? 0.977 -9.594 9.114 1.00 98.00 296 ALA A C 1
ATOM 2301 O O . ALA A 1 296 ? 1.481 -10.101 10.117 1.00 98.00 296 ALA A O 1
ATOM 2302 N N . ALA A 1 297 ? -0.341 -9.380 9.031 1.00 98.31 297 ALA A N 1
ATOM 2303 C CA . ALA A 1 297 ? -1.259 -9.764 10.101 1.00 98.31 297 ALA A CA 1
ATOM 2304 C C . ALA A 1 297 ? -1.356 -11.289 10.280 1.00 98.31 297 ALA A C 1
ATOM 2306 O O . ALA A 1 297 ? -1.401 -11.762 11.418 1.00 98.31 297 ALA A O 1
ATOM 2307 N N . ARG A 1 298 ? -1.341 -12.074 9.190 1.00 98.25 298 ARG A N 1
ATOM 2308 C CA . ARG A 1 298 ? -1.263 -13.546 9.264 1.00 98.25 298 ARG A CA 1
ATOM 2309 C C . ARG A 1 298 ? 0.014 -13.994 9.978 1.00 98.25 298 ARG A C 1
ATOM 2311 O O . ARG A 1 298 ? -0.086 -14.759 10.931 1.00 98.25 298 ARG A O 1
ATOM 2318 N N . ALA A 1 299 ? 1.168 -13.459 9.577 1.00 97.88 299 ALA A N 1
ATOM 2319 C CA . ALA A 1 299 ? 2.458 -13.791 10.182 1.00 97.88 299 ALA A CA 1
ATOM 2320 C C . ALA A 1 299 ? 2.502 -13.446 11.682 1.00 97.88 299 ALA A C 1
ATOM 2322 O O . ALA A 1 299 ? 2.940 -14.252 12.496 1.00 97.88 299 ALA A O 1
ATOM 2323 N N . MET A 1 300 ? 1.976 -12.284 12.088 1.00 97.56 300 MET A N 1
ATOM 2324 C CA . MET A 1 300 ? 1.858 -11.955 13.516 1.00 97.56 300 MET A CA 1
ATOM 2325 C C . MET A 1 300 ? 0.871 -12.862 14.257 1.00 97.56 300 MET A C 1
ATOM 2327 O O . MET A 1 300 ? 1.063 -13.134 15.440 1.00 97.56 300 MET A O 1
ATOM 2331 N N . THR A 1 301 ? -0.183 -13.335 13.586 1.00 98.00 301 THR A N 1
ATOM 2332 C CA . THR A 1 301 ? -1.166 -14.247 14.188 1.00 98.00 301 THR A CA 1
ATOM 2333 C C . THR A 1 301 ? -0.537 -15.596 14.518 1.00 98.00 301 THR A C 1
ATOM 2335 O O . THR A 1 301 ? -0.871 -16.161 15.556 1.00 98.00 301 THR A O 1
ATOM 2338 N N . ASP A 1 302 ? 0.412 -16.081 13.709 1.00 97.12 302 ASP A N 1
ATOM 2339 C CA . ASP A 1 302 ? 1.188 -17.292 14.015 1.00 97.12 302 ASP A CA 1
ATOM 2340 C C . ASP A 1 302 ? 1.939 -17.162 15.360 1.00 97.12 302 ASP A C 1
ATOM 2342 O O . ASP A 1 302 ? 2.041 -18.129 16.117 1.00 97.12 302 ASP A O 1
ATOM 2346 N N . LEU A 1 303 ? 2.384 -15.947 15.704 1.00 97.00 303 LEU A N 1
ATOM 2347 C CA . LEU A 1 303 ? 3.178 -15.639 16.901 1.00 97.00 303 LEU A CA 1
ATOM 2348 C C . LEU A 1 303 ? 2.340 -15.405 18.177 1.00 97.00 303 LEU A C 1
ATOM 2350 O O . LEU A 1 303 ? 2.905 -15.266 19.258 1.00 97.00 303 LEU A O 1
ATOM 2354 N N . LEU A 1 304 ? 1.001 -15.392 18.102 1.00 97.31 304 LEU A N 1
ATOM 2355 C CA . LEU A 1 304 ? 0.115 -15.216 19.274 1.00 97.31 304 LEU A CA 1
ATOM 2356 C C . LEU A 1 304 ? 0.058 -16.433 20.214 1.00 97.31 304 LEU A C 1
ATOM 2358 O O . LEU A 1 304 ? -0.519 -16.365 21.310 1.00 97.31 304 LEU A O 1
ATOM 2362 N N . TRP A 1 305 ? 0.574 -17.568 19.749 1.00 95.88 305 TRP A N 1
ATOM 2363 C CA . TRP A 1 305 ? 0.322 -18.875 20.350 1.00 95.88 305 TRP A CA 1
ATOM 2364 C C . TRP A 1 305 ? 1.540 -19.484 21.037 1.00 95.88 305 TRP A C 1
ATOM 2366 O O . TRP A 1 305 ? 1.400 -20.559 21.616 1.00 95.88 305 TRP A O 1
ATOM 2376 N N . THR A 1 306 ? 2.711 -18.843 20.988 1.00 91.50 306 THR A N 1
ATOM 2377 C CA . THR A 1 306 ? 3.859 -19.304 21.775 1.00 91.50 306 THR A CA 1
ATOM 2378 C C . THR A 1 306 ? 3.583 -19.066 23.264 1.00 91.50 306 THR A C 1
ATOM 2380 O O . THR A 1 306 ? 2.958 -18.079 23.647 1.00 91.50 306 THR A O 1
ATOM 2383 N N . GLU A 1 307 ? 3.948 -20.019 24.118 1.00 86.19 307 GLU A N 1
ATOM 2384 C CA . GLU A 1 307 ? 3.805 -19.898 25.576 1.00 86.19 307 GLU A CA 1
ATOM 2385 C C . GLU A 1 307 ? 5.159 -19.495 26.185 1.00 86.19 307 GLU A C 1
ATOM 2387 O O . GLU A 1 307 ? 6.200 -19.739 25.583 1.00 86.19 307 GLU A O 1
ATOM 2392 N N . ASP A 1 308 ? 5.143 -18.848 27.355 1.00 81.62 308 ASP A N 1
ATOM 2393 C CA . ASP A 1 308 ? 6.329 -18.446 28.142 1.00 81.62 308 ASP A CA 1
ATOM 2394 C C . ASP A 1 308 ? 7.303 -17.431 27.505 1.00 81.62 308 ASP A C 1
ATOM 2396 O O . ASP A 1 308 ? 8.343 -17.108 28.083 1.00 81.62 308 ASP A O 1
ATOM 2400 N N . GLU A 1 309 ? 6.942 -16.851 26.363 1.00 89.19 309 GLU A N 1
ATOM 2401 C CA . GLU A 1 309 ? 7.754 -15.874 25.637 1.00 89.19 309 GLU A CA 1
ATOM 2402 C C . GLU A 1 309 ? 7.100 -14.470 25.607 1.00 89.19 309 GLU A C 1
ATOM 2404 O O . GLU A 1 309 ? 5.882 -14.352 25.764 1.00 89.19 309 GLU A O 1
ATOM 2409 N N . PRO A 1 310 ? 7.861 -13.368 25.437 1.00 94.25 310 PRO A N 1
ATOM 2410 C CA . PRO A 1 310 ? 7.294 -12.020 25.297 1.00 94.25 310 PRO A CA 1
ATOM 2411 C C . PRO A 1 310 ? 6.605 -11.760 23.939 1.00 94.25 310 PRO A C 1
ATOM 2413 O O . PRO A 1 310 ? 5.739 -10.885 23.848 1.00 94.25 310 PRO A O 1
ATOM 2416 N N . GLN A 1 311 ? 6.943 -12.527 22.895 1.00 95.62 311 GLN A N 1
ATOM 2417 C CA . GLN A 1 311 ? 6.461 -12.368 21.515 1.00 95.62 311 GLN A CA 1
ATOM 2418 C C . GLN A 1 311 ? 4.927 -12.318 21.370 1.00 95.62 311 GLN A C 1
ATOM 2420 O O . GLN A 1 311 ? 4.451 -11.420 20.672 1.00 95.62 311 GLN A O 1
ATOM 2425 N N . PRO A 1 312 ? 4.125 -13.183 22.025 1.00 97.00 312 PRO A N 1
ATOM 2426 C CA . PRO A 1 312 ? 2.666 -13.129 21.942 1.00 97.00 312 PRO A CA 1
ATOM 2427 C C . PRO A 1 312 ? 2.095 -11.797 22.411 1.00 97.00 312 PRO A C 1
ATOM 2429 O O . PRO A 1 312 ? 1.155 -11.287 21.803 1.00 97.00 312 PRO A O 1
ATOM 2432 N N . TYR A 1 313 ? 2.659 -11.210 23.472 1.00 96.62 313 TYR A N 1
ATOM 2433 C CA . TYR A 1 313 ? 2.223 -9.903 23.959 1.00 96.62 313 TYR A CA 1
ATOM 2434 C C . TYR A 1 313 ? 2.523 -8.838 22.911 1.00 96.62 313 TYR A C 1
ATOM 2436 O O . TYR A 1 313 ? 1.635 -8.067 22.549 1.00 96.62 313 TYR A O 1
ATOM 2444 N N . TRP A 1 314 ? 3.736 -8.829 22.355 1.00 96.25 314 TRP A N 1
ATOM 2445 C CA . TRP A 1 314 ? 4.086 -7.883 21.301 1.00 96.25 314 TRP A CA 1
ATOM 2446 C C . TRP A 1 314 ? 3.180 -8.030 20.075 1.00 96.25 314 TRP A C 1
ATOM 2448 O O . TRP A 1 314 ? 2.621 -7.027 19.631 1.00 96.25 314 TRP A O 1
ATOM 2458 N N . ALA A 1 315 ? 2.954 -9.254 19.594 1.00 97.19 315 ALA A N 1
ATOM 2459 C CA . ALA A 1 315 ? 2.021 -9.546 18.510 1.00 97.19 315 ALA A CA 1
ATOM 2460 C C . ALA A 1 315 ? 0.604 -9.048 18.824 1.00 97.19 315 ALA A C 1
ATOM 2462 O O . ALA A 1 315 ? -0.005 -8.375 17.994 1.00 97.19 315 ALA A O 1
ATOM 2463 N N . ALA A 1 316 ? 0.095 -9.318 20.031 1.00 97.44 316 ALA A N 1
ATOM 2464 C CA . ALA A 1 316 ? -1.238 -8.905 20.454 1.00 97.44 316 ALA A CA 1
ATOM 2465 C C . ALA A 1 316 ? -1.401 -7.383 20.428 1.00 97.44 316 ALA A C 1
ATOM 2467 O O . ALA A 1 316 ? -2.370 -6.897 19.855 1.00 97.44 316 ALA A O 1
ATOM 2468 N N . TRP A 1 317 ? -0.442 -6.625 20.969 1.00 96.88 317 TRP A N 1
ATOM 2469 C CA . TRP A 1 317 ? -0.486 -5.158 20.950 1.00 96.88 317 TRP A CA 1
ATOM 2470 C C . TRP A 1 317 ? -0.549 -4.588 19.531 1.00 96.88 317 TRP A C 1
ATOM 2472 O O . TRP A 1 317 ? -1.347 -3.690 19.268 1.00 96.88 317 TRP A O 1
ATOM 2482 N N . ARG A 1 318 ? 0.245 -5.128 18.600 1.00 96.88 318 ARG A N 1
ATOM 2483 C CA . ARG A 1 318 ? 0.300 -4.627 17.218 1.00 96.88 318 ARG A CA 1
ATOM 2484 C C . ARG A 1 318 ? -0.906 -5.086 16.390 1.00 96.88 318 ARG A C 1
ATOM 2486 O O . ARG A 1 318 ? -1.476 -4.292 15.643 1.00 96.88 318 ARG A O 1
ATOM 2493 N N . LEU A 1 319 ? -1.371 -6.323 16.571 1.00 97.88 319 LEU A N 1
ATOM 2494 C CA . LEU A 1 319 ? -2.602 -6.812 15.940 1.00 97.88 319 LEU A CA 1
ATOM 2495 C C . LEU A 1 319 ? -3.850 -6.094 16.454 1.00 97.88 319 LEU A C 1
ATOM 2497 O O . LEU A 1 319 ? -4.769 -5.856 15.676 1.00 97.88 319 LEU A O 1
ATOM 2501 N N . ALA A 1 320 ? -3.881 -5.699 17.728 1.00 97.50 320 ALA A N 1
ATOM 2502 C CA . ALA A 1 320 ? -4.990 -4.938 18.290 1.00 97.50 320 ALA A CA 1
ATOM 2503 C C . ALA A 1 320 ? -5.168 -3.569 17.610 1.00 97.50 320 ALA A C 1
ATOM 2505 O O . ALA A 1 320 ? -6.291 -3.085 17.506 1.00 97.50 320 ALA A O 1
ATOM 2506 N N . VAL A 1 321 ? -4.086 -2.970 17.101 1.00 96.75 321 VAL A N 1
ATOM 2507 C CA . VAL A 1 321 ? -4.140 -1.764 16.258 1.00 96.75 321 VAL A CA 1
ATOM 2508 C C . VAL A 1 321 ? -4.637 -2.107 14.849 1.00 96.75 321 VAL A C 1
ATOM 2510 O O . VAL A 1 321 ? -5.508 -1.429 14.310 1.00 96.75 321 VAL A O 1
ATOM 2513 N N . LEU A 1 322 ? -4.115 -3.180 14.243 1.00 97.25 322 LEU A N 1
ATOM 2514 C CA . LEU A 1 322 ? -4.476 -3.566 12.873 1.00 97.25 322 LEU A CA 1
ATOM 2515 C C . LEU A 1 322 ? -5.923 -4.058 12.722 1.00 97.25 322 LEU A C 1
ATOM 2517 O O . LEU A 1 322 ? -6.491 -3.914 11.641 1.00 97.25 322 LEU A O 1
ATOM 2521 N N . LEU A 1 323 ? -6.534 -4.592 13.783 1.00 96.50 323 LEU A N 1
ATOM 2522 C CA . LEU A 1 323 ? -7.918 -5.083 13.779 1.00 96.50 323 LEU A CA 1
ATOM 2523 C C . LEU A 1 323 ? -8.965 -4.008 13.464 1.00 96.50 323 LEU A C 1
ATOM 2525 O O . LEU A 1 323 ? -10.058 -4.352 13.021 1.00 96.50 323 LEU A O 1
ATOM 2529 N N . ALA A 1 324 ? -8.629 -2.725 13.616 1.00 94.19 324 ALA A N 1
ATOM 2530 C CA . ALA A 1 324 ? -9.501 -1.627 13.206 1.00 94.19 324 ALA A CA 1
ATOM 2531 C C . ALA A 1 324 ? -9.719 -1.568 11.680 1.00 94.19 324 ALA A C 1
ATOM 2533 O O . ALA A 1 324 ? -10.607 -0.856 11.204 1.00 94.19 324 ALA A O 1
ATOM 2534 N N . ARG A 1 325 ? -8.908 -2.292 10.897 1.00 96.12 325 ARG A N 1
ATOM 2535 C CA . ARG A 1 325 ? -8.994 -2.336 9.438 1.00 96.12 325 ARG A CA 1
ATOM 2536 C C . ARG A 1 325 ? -9.766 -3.565 8.959 1.00 96.12 325 ARG A C 1
ATOM 2538 O O . ARG A 1 325 ? -9.466 -4.700 9.322 1.00 96.12 325 ARG A O 1
ATOM 2545 N N . THR A 1 326 ? -10.726 -3.340 8.066 1.00 94.88 326 THR A N 1
ATOM 2546 C CA . THR A 1 326 ? -11.634 -4.385 7.569 1.00 94.88 326 THR A CA 1
ATOM 2547 C C . THR A 1 326 ? -10.940 -5.452 6.719 1.00 94.88 326 THR A C 1
ATOM 2549 O O . THR A 1 326 ? -11.317 -6.614 6.786 1.00 94.88 326 THR A O 1
ATOM 2552 N N . ASP A 1 327 ? -9.912 -5.087 5.946 1.00 97.19 327 ASP A N 1
ATOM 2553 C CA . ASP A 1 327 ? -9.116 -6.034 5.148 1.00 97.19 327 ASP A CA 1
ATOM 2554 C C . ASP A 1 327 ? -8.364 -7.042 6.033 1.00 97.19 327 ASP A C 1
ATOM 2556 O O . ASP A 1 327 ? -8.244 -8.220 5.687 1.00 97.19 327 ASP A O 1
ATOM 2560 N N . ILE A 1 328 ? -7.915 -6.594 7.207 1.00 98.12 328 ILE A N 1
ATOM 2561 C CA . ILE A 1 328 ? -7.304 -7.448 8.226 1.00 98.12 328 ILE A CA 1
ATOM 2562 C C . ILE A 1 328 ? -8.359 -8.332 8.905 1.00 98.12 328 ILE A C 1
ATOM 2564 O O . ILE A 1 328 ? -8.136 -9.527 9.090 1.00 98.12 328 ILE A O 1
ATOM 2568 N N . GLU A 1 329 ? -9.540 -7.809 9.234 1.00 96.38 329 GLU A N 1
ATOM 2569 C CA . GLU A 1 329 ? -10.624 -8.652 9.762 1.00 96.38 329 GLU A CA 1
ATOM 2570 C C . GLU A 1 329 ? -11.007 -9.781 8.797 1.00 96.38 329 GLU A C 1
ATOM 2572 O O . GLU A 1 329 ? -11.158 -10.932 9.215 1.00 96.38 329 GLU A O 1
ATOM 2577 N N . ASP A 1 330 ? -11.144 -9.463 7.509 1.00 96.12 330 ASP A N 1
ATOM 2578 C CA . ASP A 1 330 ? -11.529 -10.422 6.475 1.00 96.12 330 ASP A CA 1
ATOM 2579 C C . ASP A 1 330 ? -10.496 -11.547 6.342 1.00 96.12 330 ASP A C 1
ATOM 2581 O O . ASP A 1 330 ? -10.856 -12.727 6.234 1.00 96.12 330 ASP A O 1
ATOM 2585 N N . VAL A 1 331 ? -9.204 -11.207 6.411 1.00 97.75 331 VAL A N 1
ATOM 2586 C CA . VAL A 1 331 ? -8.138 -12.207 6.337 1.00 97.75 331 VAL A CA 1
ATOM 2587 C C . VAL A 1 331 ? -8.133 -13.117 7.565 1.00 97.75 331 VAL A C 1
ATOM 2589 O O . VAL A 1 331 ? -8.066 -14.341 7.424 1.00 97.75 331 VAL A O 1
ATOM 2592 N N . LEU A 1 332 ? -8.287 -12.546 8.762 1.00 97.56 332 LEU A N 1
ATOM 2593 C CA . LEU A 1 332 ? -8.274 -13.291 10.022 1.00 97.56 332 LEU A CA 1
ATOM 2594 C C . LEU A 1 332 ? -9.535 -14.143 10.214 1.00 97.56 332 LEU A C 1
ATOM 2596 O O . LEU A 1 332 ? -9.474 -15.208 10.822 1.00 97.56 332 LEU A O 1
ATOM 2600 N N . ARG A 1 333 ? -10.665 -13.752 9.618 1.00 96.50 333 ARG A N 1
ATOM 2601 C CA . ARG A 1 333 ? -11.895 -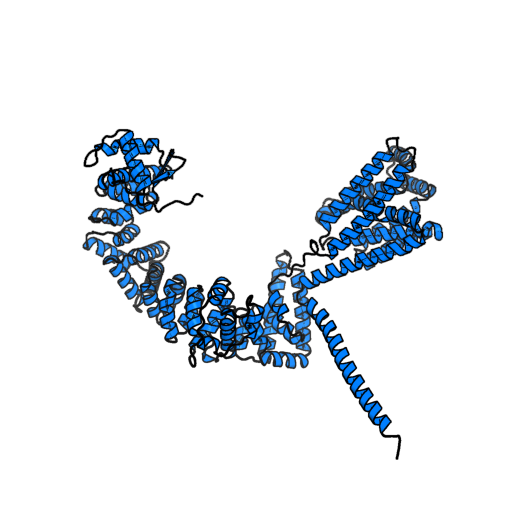14.558 9.590 1.00 96.50 333 ARG A CA 1
ATOM 2602 C C . ARG A 1 333 ? -11.733 -15.875 8.834 1.00 96.50 333 ARG A C 1
ATOM 2604 O O . ARG A 1 333 ? -12.444 -16.834 9.116 1.00 96.50 333 ARG A O 1
ATOM 2611 N N . THR A 1 334 ? -10.812 -15.934 7.876 1.00 96.19 334 THR A N 1
ATOM 2612 C CA . THR A 1 334 ? -10.527 -17.147 7.088 1.00 96.19 334 THR A CA 1
ATOM 2613 C C . THR A 1 334 ? -9.235 -17.843 7.510 1.00 96.19 334 THR A C 1
ATOM 2615 O O . THR A 1 334 ? -8.814 -18.810 6.872 1.00 96.19 334 THR A O 1
ATOM 2618 N N . TYR A 1 335 ? -8.598 -17.368 8.582 1.00 97.38 335 TYR A N 1
ATOM 2619 C CA . TYR A 1 335 ? -7.315 -17.881 9.028 1.00 97.38 335 TYR A CA 1
ATOM 2620 C C . TYR A 1 335 ? -7.451 -19.314 9.593 1.00 97.38 335 TYR A C 1
ATOM 2622 O O . TYR A 1 335 ? -8.333 -19.579 10.420 1.00 97.38 335 TYR A O 1
ATOM 2630 N N . PRO A 1 336 ? -6.599 -20.264 9.160 1.00 96.88 336 PRO A N 1
ATOM 2631 C CA . PRO A 1 336 ? -6.700 -21.661 9.565 1.00 96.88 336 PRO A CA 1
ATOM 2632 C C . PRO A 1 336 ? -6.119 -21.885 10.970 1.00 96.88 336 PRO A C 1
ATOM 2634 O O . PRO A 1 336 ? -4.918 -22.073 11.131 1.00 96.88 336 PRO A O 1
ATOM 2637 N N . LEU A 1 337 ? -6.979 -21.929 11.992 1.00 96.69 337 LEU A N 1
ATOM 2638 C CA . LEU A 1 337 ? -6.559 -22.256 13.361 1.00 96.69 337 LEU A CA 1
ATOM 2639 C C . LEU A 1 337 ? -6.390 -23.766 13.572 1.00 96.69 337 LEU A C 1
ATOM 2641 O O . LEU A 1 337 ? -7.319 -24.549 13.343 1.00 96.69 337 LEU A O 1
ATOM 2645 N N . ALA A 1 338 ? -5.241 -24.170 14.109 1.00 96.44 338 ALA A N 1
ATOM 2646 C CA . ALA A 1 338 ? -5.001 -25.524 14.592 1.00 96.44 338 ALA A CA 1
ATOM 2647 C C . ALA A 1 338 ? -5.848 -25.835 15.842 1.00 96.44 338 ALA A C 1
ATOM 2649 O O . ALA A 1 338 ? -6.198 -24.953 16.624 1.00 96.44 338 ALA A O 1
ATOM 2650 N N . LYS A 1 339 ? -6.141 -27.121 16.085 1.00 95.38 339 LYS A N 1
ATOM 2651 C CA . LYS A 1 339 ? -6.937 -27.546 17.256 1.00 95.38 339 LYS A CA 1
ATOM 2652 C C . LYS A 1 339 ? -6.307 -27.144 18.593 1.00 95.38 339 LYS A C 1
ATOM 2654 O O . LYS A 1 339 ? -7.040 -26.834 19.524 1.00 95.38 339 LYS A O 1
ATOM 2659 N N . SER A 1 340 ? -4.976 -27.147 18.682 1.00 94.62 340 SER A N 1
ATOM 2660 C CA . SER A 1 340 ? -4.248 -26.685 19.868 1.00 94.62 340 SER A CA 1
ATOM 2661 C C . SER A 1 340 ? -4.507 -25.202 20.141 1.00 94.62 340 SER A C 1
ATOM 2663 O O . SER A 1 340 ? -4.874 -24.854 21.258 1.00 94.62 340 SER A O 1
ATOM 2665 N N . GLN A 1 341 ? -4.431 -24.355 19.110 1.00 95.38 341 GLN A N 1
ATOM 2666 C CA . GLN A 1 341 ? -4.688 -22.911 19.203 1.00 95.38 341 GLN A CA 1
ATOM 2667 C C . GLN A 1 341 ? -6.133 -22.612 19.630 1.00 95.38 341 GLN A C 1
ATOM 2669 O O . GLN A 1 341 ? -6.377 -21.733 20.448 1.00 95.38 341 GLN A O 1
ATOM 2674 N N . GLN A 1 342 ? -7.102 -23.394 19.141 1.00 93.06 342 GLN A N 1
ATOM 2675 C CA . GLN A 1 342 ? -8.510 -23.266 19.546 1.00 93.06 342 GLN A CA 1
ATOM 2676 C C . GLN A 1 342 ? -8.751 -23.618 21.024 1.00 93.06 342 GLN A C 1
ATOM 2678 O O . GLN A 1 342 ? -9.760 -23.204 21.590 1.00 93.06 342 GLN A O 1
ATOM 2683 N N . SER A 1 343 ? -7.858 -24.402 21.637 1.00 92.31 343 SER A N 1
ATOM 2684 C CA . SER A 1 343 ? -7.948 -24.805 23.047 1.00 92.31 343 SER A CA 1
ATOM 2685 C C . SER A 1 343 ? -7.156 -23.919 24.010 1.00 92.31 343 SER A C 1
ATOM 2687 O O . SER A 1 343 ? -7.330 -24.049 25.220 1.00 92.31 343 SER A O 1
ATOM 2689 N N . THR A 1 344 ? -6.301 -23.034 23.493 1.00 94.12 344 THR A N 1
ATOM 2690 C CA . THR A 1 344 ? -5.544 -22.057 24.287 1.00 94.12 344 THR A CA 1
ATOM 2691 C C . THR A 1 344 ? -6.495 -21.093 25.009 1.00 94.12 344 THR A C 1
ATOM 2693 O O . THR A 1 344 ? -7.618 -20.882 24.567 1.00 94.12 344 THR A O 1
ATOM 2696 N N . GLU A 1 345 ? -6.086 -20.489 26.128 1.00 94.38 345 GLU A N 1
ATOM 2697 C CA . GLU A 1 345 ? -6.938 -19.541 26.858 1.00 94.38 345 GLU A CA 1
ATOM 2698 C C . GLU A 1 345 ? -7.181 -18.242 26.060 1.00 94.38 345 GLU A C 1
ATOM 2700 O O . GLU A 1 345 ? -6.240 -17.594 25.586 1.00 94.38 345 GLU A O 1
ATOM 2705 N N . TYR A 1 346 ? -8.453 -17.843 25.937 1.00 94.81 346 TYR A N 1
ATOM 2706 C CA . TYR A 1 346 ? -8.886 -16.598 25.296 1.00 94.81 346 TYR A CA 1
ATOM 2707 C C . TYR A 1 346 ? -10.207 -16.074 25.888 1.00 94.81 346 TYR A C 1
ATOM 2709 O O . TYR A 1 346 ? -10.984 -16.812 26.497 1.00 94.81 346 TYR A O 1
ATOM 2717 N N . LEU A 1 347 ? -10.500 -14.785 25.691 1.00 92.69 347 LEU A N 1
ATOM 2718 C CA . LEU A 1 347 ? -11.740 -14.155 26.156 1.00 92.69 347 LEU A CA 1
ATOM 2719 C C . LEU A 1 347 ? -12.844 -14.242 25.088 1.00 92.69 347 LEU A C 1
ATOM 2721 O O . LEU A 1 347 ? -13.056 -13.300 24.327 1.00 92.69 347 LEU A O 1
ATOM 2725 N N . LYS A 1 348 ? -13.574 -15.368 25.044 1.00 88.69 348 LYS A N 1
ATOM 2726 C CA . LYS A 1 348 ? -14.612 -15.652 24.024 1.00 88.69 348 LYS A CA 1
ATOM 2727 C C . LYS A 1 348 ? -15.619 -14.513 23.803 1.00 88.69 348 LYS A C 1
ATOM 2729 O O . LYS A 1 348 ? -15.999 -14.225 22.675 1.00 88.69 348 LYS A O 1
ATOM 2734 N N . TRP A 1 349 ? -16.048 -13.878 24.884 1.00 87.06 349 TRP A N 1
ATOM 2735 C CA . TRP A 1 349 ? -17.135 -12.901 24.888 1.00 87.06 349 TRP A CA 1
ATOM 2736 C C . TRP A 1 349 ? -16.739 -11.521 24.335 1.00 87.06 349 TRP A C 1
ATOM 2738 O O . TRP A 1 349 ? -17.628 -10.721 24.059 1.00 87.06 349 TRP A O 1
ATOM 2748 N N . VAL A 1 350 ? -15.440 -11.217 24.180 1.00 88.88 350 VAL A N 1
ATOM 2749 C CA . VAL A 1 350 ? -14.978 -9.873 23.769 1.00 88.88 350 VAL A CA 1
ATOM 2750 C C . VAL A 1 350 ? -15.405 -9.554 22.337 1.00 88.88 350 VAL A C 1
ATOM 2752 O O . VAL A 1 350 ? -15.884 -8.454 22.074 1.00 88.88 350 VAL A O 1
ATOM 2755 N N . TRP A 1 351 ? -15.280 -10.522 21.424 1.00 92.19 351 TRP A N 1
ATOM 2756 C CA . TRP A 1 351 ? -15.556 -10.308 19.999 1.00 92.19 351 TRP A CA 1
ATOM 2757 C C . TRP A 1 351 ? -16.877 -10.913 19.503 1.00 92.19 351 TRP A C 1
ATOM 2759 O O . TRP A 1 351 ? -17.382 -10.514 18.458 1.00 92.19 351 TRP A O 1
ATOM 2769 N N . GLU A 1 352 ? -17.496 -11.809 20.279 1.00 87.00 352 GLU A N 1
ATOM 2770 C CA . GLU A 1 352 ? -18.801 -12.425 19.982 1.00 87.00 352 GLU A CA 1
ATOM 2771 C C . GLU A 1 352 ? -19.911 -11.413 19.589 1.00 87.00 352 GLU A C 1
ATOM 2773 O O . GLU A 1 352 ? -20.719 -11.705 18.699 1.00 87.00 352 GLU A O 1
ATOM 2778 N N . PRO A 1 353 ? -19.967 -10.187 20.152 1.00 85.88 353 PRO A N 1
ATOM 2779 C CA . PRO A 1 353 ? -20.872 -9.152 19.670 1.00 85.88 353 PRO A CA 1
ATOM 2780 C C . PRO A 1 353 ? -20.659 -8.783 18.194 1.00 85.88 353 PRO A C 1
ATOM 2782 O O . PRO A 1 353 ? -21.620 -8.521 17.483 1.00 85.88 353 PRO A O 1
ATOM 2785 N N . PHE A 1 354 ? -19.440 -8.759 17.690 1.00 86.00 354 PHE A N 1
ATOM 2786 C CA . PHE A 1 354 ? -19.165 -8.245 16.346 1.00 86.00 354 PHE A CA 1
ATOM 2787 C C . PHE A 1 354 ? -19.210 -9.339 15.277 1.00 86.00 354 PHE A C 1
ATOM 2789 O O . PHE A 1 354 ? -19.180 -9.041 14.084 1.00 86.00 354 PHE A O 1
ATOM 2796 N N . GLU A 1 355 ? -19.331 -10.598 15.695 1.00 84.25 355 GLU A N 1
ATOM 2797 C CA . GLU A 1 355 ? -19.234 -11.736 14.802 1.00 84.25 355 GLU A CA 1
ATOM 2798 C C . GLU A 1 355 ? -20.554 -12.025 14.060 1.00 84.25 355 GLU A C 1
ATOM 2800 O O . GLU A 1 355 ? -21.601 -12.211 14.692 1.00 84.25 355 GLU A O 1
ATOM 2805 N N . PRO A 1 356 ? -20.537 -12.117 12.716 1.00 79.94 356 PRO A N 1
ATOM 2806 C CA . PRO A 1 356 ? -21.709 -12.535 11.953 1.00 79.94 356 PRO A CA 1
ATOM 2807 C C . PRO A 1 356 ? -22.004 -14.040 12.040 1.00 79.94 356 PRO A C 1
ATOM 2809 O O . PRO A 1 356 ? -23.149 -14.427 11.804 1.00 79.94 356 PRO A O 1
ATOM 2812 N N . TYR A 1 357 ? -21.016 -14.886 12.367 1.00 82.50 357 TYR A N 1
ATOM 2813 C CA . TYR A 1 357 ? -21.152 -16.350 12.374 1.00 82.50 357 TYR A CA 1
ATOM 2814 C C . TYR A 1 357 ? -20.585 -16.993 13.655 1.00 82.50 357 TYR A C 1
ATOM 2816 O O . TYR A 1 357 ? -19.477 -16.651 14.056 1.00 82.50 357 TYR A O 1
ATOM 2824 N N . PRO A 1 358 ? -21.279 -17.969 14.274 1.00 73.94 358 PRO A N 1
ATOM 2825 C CA . PRO A 1 358 ? -20.950 -18.466 15.617 1.00 73.94 358 PRO A CA 1
ATOM 2826 C C . PRO A 1 358 ? -19.621 -19.235 15.797 1.00 73.94 358 PRO A C 1
ATOM 2828 O O . PRO A 1 358 ? -19.283 -19.530 16.936 1.00 73.94 358 PRO A O 1
ATOM 2831 N N . ASP A 1 359 ? -18.834 -19.500 14.750 1.00 83.62 359 ASP A N 1
ATOM 2832 C CA . ASP A 1 359 ? -17.588 -20.296 14.830 1.00 83.62 359 ASP A CA 1
ATOM 2833 C C . ASP A 1 359 ? -16.421 -19.672 14.044 1.00 83.62 359 ASP A C 1
ATOM 2835 O O . ASP A 1 359 ? -15.553 -20.355 13.500 1.00 83.62 359 ASP A O 1
ATOM 2839 N N . SER A 1 360 ? -16.422 -18.350 13.922 1.00 91.81 360 SER A N 1
ATOM 2840 C CA . SER A 1 360 ? -15.380 -17.636 13.193 1.00 91.81 360 SER A CA 1
ATOM 2841 C C . SER A 1 360 ? -14.022 -17.694 13.910 1.00 91.81 360 SER A C 1
ATOM 2843 O O . SER A 1 360 ? -13.947 -17.358 15.099 1.00 91.81 360 SER A O 1
ATOM 2845 N N . PRO A 1 361 ? -12.926 -18.026 13.199 1.00 95.75 361 PRO A N 1
ATOM 2846 C CA . PRO A 1 361 ? -11.563 -17.910 13.712 1.00 95.75 361 PRO A CA 1
ATOM 2847 C C . PRO A 1 361 ? -11.235 -16.528 14.285 1.00 95.75 361 PRO A C 1
ATOM 2849 O O . PRO A 1 361 ? -10.534 -16.438 15.292 1.00 95.75 361 PRO A O 1
ATOM 2852 N N . LEU A 1 362 ? -11.790 -15.459 13.700 1.00 96.38 362 LEU A N 1
ATOM 2853 C CA . LEU A 1 362 ? -11.556 -14.085 14.148 1.00 96.38 362 LEU A CA 1
ATOM 2854 C C . LEU A 1 362 ? -11.975 -13.885 15.607 1.00 96.38 362 LEU A C 1
ATOM 2856 O O . LEU A 1 362 ? -11.231 -13.275 16.364 1.00 96.38 362 LEU A O 1
ATOM 2860 N N . SER A 1 363 ? -13.109 -14.446 16.032 1.00 94.69 363 SER A N 1
ATOM 2861 C CA . SER A 1 363 ? -13.551 -14.348 17.428 1.00 94.69 363 SER A CA 1
ATOM 2862 C C . SER A 1 363 ? -12.568 -14.996 18.410 1.00 94.69 363 SER A C 1
ATOM 2864 O O . SER A 1 363 ? -12.361 -14.480 19.509 1.00 94.69 363 SER A O 1
ATOM 2866 N N . ILE A 1 364 ? -11.933 -16.105 18.016 1.00 96.38 364 ILE A N 1
ATOM 2867 C CA . ILE A 1 364 ? -10.916 -16.786 18.829 1.00 96.38 364 ILE A CA 1
ATOM 2868 C C . ILE A 1 364 ? -9.630 -15.949 18.862 1.00 96.38 364 ILE A C 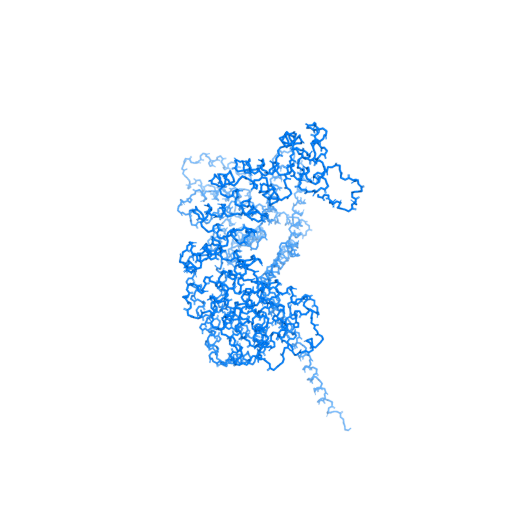1
ATOM 2870 O O . ILE A 1 364 ? -9.095 -15.693 19.939 1.00 96.38 364 ILE A O 1
ATOM 2874 N N . ILE A 1 365 ? -9.172 -15.466 17.703 1.00 97.94 365 ILE A N 1
ATOM 2875 C CA . ILE A 1 365 ? -7.966 -14.633 17.569 1.00 97.94 365 ILE A CA 1
ATOM 2876 C C . ILE A 1 365 ? -8.120 -13.321 18.352 1.00 97.94 365 ILE A C 1
ATOM 2878 O O . ILE A 1 365 ? -7.277 -12.999 19.185 1.00 97.94 365 ILE A O 1
ATOM 2882 N N . ALA A 1 366 ? -9.219 -12.590 18.161 1.00 97.50 366 ALA A N 1
ATOM 2883 C CA . ALA A 1 366 ? -9.510 -11.347 18.874 1.00 97.50 366 ALA A CA 1
ATOM 2884 C C . ALA A 1 366 ? -9.664 -11.576 20.386 1.00 97.50 366 ALA A C 1
ATOM 2886 O O . ALA A 1 366 ? -9.146 -10.801 21.190 1.00 97.50 366 ALA A O 1
ATOM 2887 N N . GLY A 1 367 ? -10.305 -12.676 20.793 1.00 96.75 367 GLY A N 1
ATOM 2888 C CA . GLY A 1 367 ? -10.364 -13.075 22.197 1.00 96.75 367 GLY A CA 1
ATOM 2889 C C . GLY A 1 367 ? -8.984 -13.392 22.785 1.00 96.75 367 GLY A C 1
ATOM 2890 O O . GLY A 1 367 ? -8.749 -13.119 23.965 1.00 96.75 367 GLY A O 1
ATOM 2891 N N . ARG A 1 368 ? -8.070 -13.969 21.991 1.00 97.81 368 ARG A N 1
ATOM 2892 C CA . ARG A 1 368 ? -6.693 -14.275 22.409 1.00 97.81 368 ARG A CA 1
ATOM 2893 C C . ARG A 1 368 ? -5.879 -12.996 22.551 1.00 97.81 368 ARG A C 1
ATOM 2895 O O . ARG A 1 368 ? -5.225 -12.819 23.574 1.00 97.81 368 ARG A O 1
ATOM 2902 N N . ILE A 1 369 ? -5.992 -12.084 21.586 1.00 98.00 369 ILE A N 1
ATOM 2903 C CA . ILE A 1 369 ? -5.410 -10.738 21.655 1.00 98.00 369 ILE A CA 1
ATOM 2904 C C . ILE A 1 369 ? -5.886 -10.039 22.933 1.00 98.00 369 ILE A C 1
ATOM 2906 O O . ILE A 1 369 ? -5.066 -9.591 23.725 1.00 98.00 369 ILE A O 1
ATOM 2910 N N . ALA A 1 370 ? -7.195 -10.027 23.198 1.00 97.00 370 ALA A N 1
ATOM 2911 C CA . ALA A 1 370 ? -7.757 -9.408 24.396 1.00 97.00 370 ALA A CA 1
ATOM 2912 C C . ALA A 1 370 ? -7.239 -10.029 25.704 1.00 97.00 370 ALA A C 1
ATOM 2914 O O . ALA A 1 370 ? -6.952 -9.310 26.661 1.00 97.00 370 ALA A O 1
ATOM 2915 N N . HIS A 1 371 ? -7.104 -11.360 25.750 1.00 96.56 371 HIS A N 1
ATOM 2916 C CA . HIS A 1 371 ? -6.507 -12.049 26.894 1.00 96.56 371 HIS A CA 1
ATOM 2917 C C . HIS A 1 371 ? -5.067 -11.574 27.132 1.00 96.56 371 HIS A C 1
ATOM 2919 O O . HIS A 1 371 ? -4.752 -11.170 28.249 1.00 96.56 371 HIS A O 1
ATOM 2925 N N . LEU A 1 372 ? -4.233 -11.565 26.085 1.00 96.81 372 LEU A N 1
ATOM 2926 C CA . LEU A 1 372 ? -2.821 -11.178 26.159 1.00 96.81 372 LEU A CA 1
ATOM 2927 C C . LEU A 1 372 ? -2.636 -9.700 26.522 1.00 96.81 372 LEU A C 1
ATOM 2929 O O . LEU A 1 372 ? -1.784 -9.381 27.347 1.00 96.81 372 LEU A O 1
ATOM 2933 N N . LEU A 1 373 ? -3.460 -8.796 25.985 1.00 96.00 373 LEU A N 1
ATOM 2934 C CA . LEU A 1 373 ? -3.464 -7.388 26.396 1.00 96.00 373 LEU A CA 1
ATOM 2935 C C . LEU A 1 373 ? -3.733 -7.259 27.904 1.00 96.00 373 LEU A C 1
ATOM 2937 O O . LEU A 1 373 ? -2.992 -6.589 28.621 1.00 96.00 373 LEU A O 1
ATOM 2941 N N . ARG A 1 374 ? -4.746 -7.968 28.418 1.00 94.62 374 ARG A N 1
ATOM 2942 C CA . ARG A 1 374 ? -5.116 -7.933 29.841 1.00 94.62 374 ARG A CA 1
ATOM 2943 C C . ARG A 1 374 ? -4.030 -8.500 30.760 1.00 94.62 374 ARG A C 1
ATOM 2945 O O . ARG A 1 374 ? -3.896 -8.037 31.886 1.00 94.62 374 ARG A O 1
ATOM 2952 N N . THR A 1 375 ? -3.289 -9.510 30.313 1.00 95.00 375 THR A N 1
ATOM 2953 C CA . THR A 1 375 ? -2.258 -10.192 31.115 1.00 95.00 375 THR A CA 1
ATOM 2954 C C . THR A 1 375 ? -0.836 -9.721 30.808 1.00 95.00 375 THR A C 1
ATOM 2956 O O . THR A 1 375 ? 0.118 -10.314 31.309 1.00 95.00 375 THR A O 1
ATOM 2959 N N . THR A 1 376 ? -0.674 -8.652 30.016 1.00 94.88 376 THR A N 1
ATOM 2960 C CA . THR A 1 376 ? 0.642 -8.147 29.602 1.00 94.88 376 THR A CA 1
ATOM 2961 C C . THR A 1 376 ? 1.492 -7.754 30.820 1.00 94.88 376 THR A C 1
ATOM 2963 O O . THR A 1 376 ? 1.089 -6.869 31.582 1.00 94.88 376 THR A O 1
ATOM 2966 N N . PRO A 1 377 ? 2.690 -8.343 31.004 1.00 93.88 377 PRO A N 1
ATOM 2967 C CA . PRO A 1 377 ? 3.612 -7.914 32.046 1.00 93.88 377 PRO A CA 1
ATOM 2968 C C . PRO A 1 377 ? 4.200 -6.539 31.710 1.00 93.88 377 PRO A C 1
ATOM 2970 O O . PRO A 1 377 ? 4.393 -6.196 30.544 1.00 93.88 377 PRO A O 1
ATOM 2973 N N . SER A 1 378 ? 4.564 -5.760 32.730 1.00 89.06 378 SER A N 1
ATOM 2974 C CA . SER A 1 378 ? 5.095 -4.402 32.539 1.00 89.06 378 SER A CA 1
ATOM 2975 C C . SER A 1 378 ? 6.365 -4.341 31.681 1.00 89.06 378 SER A C 1
ATOM 2977 O O . SER A 1 378 ? 6.612 -3.329 31.034 1.00 89.06 378 SER A O 1
ATOM 2979 N N . THR A 1 379 ? 7.142 -5.425 31.634 1.00 88.94 379 THR A N 1
ATOM 2980 C CA . THR A 1 379 ? 8.345 -5.567 30.800 1.00 88.94 379 THR A CA 1
ATOM 2981 C C . THR A 1 379 ? 8.053 -5.771 29.313 1.00 88.94 379 THR A C 1
ATOM 2983 O O . THR A 1 379 ? 8.947 -5.554 28.505 1.00 88.94 379 THR A O 1
ATOM 2986 N N . ALA A 1 380 ? 6.839 -6.195 28.947 1.00 89.38 380 ALA A N 1
ATOM 2987 C CA . ALA A 1 380 ? 6.430 -6.449 27.562 1.00 89.38 380 ALA A CA 1
ATOM 2988 C C . ALA A 1 380 ? 5.503 -5.358 26.996 1.00 89.38 380 ALA A C 1
ATOM 2990 O O . ALA A 1 380 ? 4.993 -5.492 25.882 1.00 89.38 380 ALA A O 1
ATOM 2991 N N . LEU A 1 381 ? 5.267 -4.283 27.753 1.00 87.50 381 LEU A N 1
ATOM 2992 C CA . LEU A 1 381 ? 4.525 -3.129 27.263 1.00 87.50 381 LEU A CA 1
ATOM 2993 C C . LEU A 1 381 ? 5.325 -2.446 26.151 1.00 87.50 381 LEU A C 1
ATOM 2995 O O . LEU A 1 381 ? 6.469 -2.046 26.359 1.00 87.50 381 LEU A O 1
ATOM 2999 N N . SER A 1 382 ? 4.688 -2.280 24.989 1.00 76.50 382 SER A N 1
ATOM 3000 C CA . SER A 1 382 ? 5.217 -1.463 23.886 1.00 76.50 382 SER A CA 1
ATOM 3001 C C . SER A 1 382 ? 5.519 -0.039 24.368 1.00 76.50 382 SER A C 1
ATOM 3003 O O . SER A 1 382 ? 5.057 0.366 25.425 1.00 76.50 382 SER A O 1
ATOM 3005 N N . SER A 1 383 ? 6.267 0.764 23.616 1.00 73.12 383 SER A N 1
ATOM 3006 C CA . SER A 1 383 ? 6.446 2.198 23.897 1.00 73.12 383 SER A CA 1
ATOM 3007 C C . SER A 1 383 ? 5.611 3.114 22.983 1.00 73.12 383 SER A C 1
ATOM 3009 O O . SER A 1 383 ? 5.395 4.269 23.340 1.00 73.12 383 SER A O 1
ATOM 3011 N N . GLY A 1 384 ? 4.993 2.601 21.907 1.00 72.69 384 GLY A N 1
ATOM 3012 C CA . GLY A 1 384 ? 4.210 3.399 20.944 1.00 72.69 384 GLY A CA 1
ATOM 3013 C C . GLY A 1 384 ? 2.765 3.756 21.348 1.00 72.69 384 GLY A C 1
ATOM 3014 O O . GLY A 1 384 ? 2.044 2.936 21.915 1.00 72.69 384 GLY A O 1
ATOM 3015 N N . SER A 1 385 ? 2.316 4.968 21.006 1.00 69.38 385 SER A N 1
ATOM 3016 C CA . SER A 1 385 ? 0.970 5.517 21.275 1.00 69.38 385 SER A CA 1
ATOM 3017 C C . SER A 1 385 ? -0.026 5.265 20.127 1.00 69.38 385 SER A C 1
ATOM 3019 O O . SER A 1 385 ? -0.634 6.197 19.603 1.00 69.38 385 SER A O 1
ATOM 3021 N N . SER A 1 386 ? -0.137 4.022 19.656 1.00 87.94 386 SER A N 1
ATOM 3022 C CA . SER A 1 386 ? -1.067 3.692 18.562 1.00 87.94 386 SER A CA 1
ATOM 3023 C C . SER A 1 386 ? -2.494 3.498 19.079 1.00 87.94 386 SER A C 1
ATOM 3025 O O . SER A 1 386 ? -2.669 2.881 20.126 1.00 87.94 386 SER A O 1
ATOM 3027 N N . GLU A 1 387 ? -3.494 3.991 18.339 1.00 93.19 387 GLU A N 1
ATOM 3028 C CA . GLU A 1 387 ? -4.922 3.806 18.647 1.00 93.19 387 GLU A CA 1
ATOM 3029 C C . GLU A 1 387 ? -5.283 2.321 18.502 1.00 93.19 387 GLU A C 1
ATOM 3031 O O . GLU A 1 387 ? -5.224 1.759 17.407 1.00 93.19 387 GLU A O 1
ATOM 3036 N N . ILE A 1 388 ? -5.599 1.664 19.619 1.00 95.19 388 ILE A N 1
ATOM 3037 C CA . ILE A 1 388 ? -6.031 0.265 19.627 1.00 95.19 388 ILE A CA 1
ATOM 3038 C C . ILE A 1 388 ? -7.508 0.204 19.260 1.00 95.19 388 ILE A C 1
ATOM 3040 O O . ILE A 1 388 ? -8.288 1.090 19.613 1.00 95.19 388 ILE A O 1
ATOM 3044 N N . ASP A 1 389 ? -7.921 -0.883 18.612 1.00 95.19 389 ASP A N 1
ATOM 3045 C CA . ASP A 1 389 ? -9.327 -1.132 18.358 1.00 95.19 389 ASP A CA 1
ATOM 3046 C C . ASP A 1 389 ? -10.160 -1.072 19.651 1.00 95.19 389 ASP A C 1
ATOM 3048 O O . ASP A 1 389 ? -10.060 -1.910 20.558 1.00 95.19 389 ASP A O 1
ATOM 3052 N N . LYS A 1 390 ? -11.043 -0.073 19.713 1.00 93.75 390 LYS A N 1
ATOM 3053 C CA . LYS A 1 390 ? -11.943 0.172 20.842 1.00 93.75 390 LYS A CA 1
ATOM 3054 C C . LYS A 1 390 ? -12.837 -1.024 21.181 1.00 93.75 390 LYS A C 1
ATOM 3056 O O . LYS A 1 390 ? -13.248 -1.154 22.334 1.00 93.75 390 LYS A O 1
ATOM 3061 N N . ARG A 1 391 ? -13.121 -1.915 20.218 1.00 93.00 391 ARG A N 1
ATOM 3062 C CA . ARG A 1 391 ? -13.879 -3.162 20.427 1.00 93.00 391 ARG A CA 1
ATOM 3063 C C . ARG A 1 391 ? -13.133 -4.155 21.317 1.00 93.00 391 ARG A C 1
ATOM 3065 O O . ARG A 1 391 ? -13.777 -5.023 21.892 1.00 93.00 391 ARG A O 1
ATOM 3072 N N . LEU A 1 392 ? -11.814 -4.018 21.468 1.00 95.06 392 LEU A N 1
ATOM 3073 C CA . LEU A 1 392 ? -11.011 -4.780 22.427 1.00 95.06 392 LEU A CA 1
ATOM 3074 C C . LEU A 1 392 ? -10.860 -4.032 23.752 1.00 95.06 392 LEU A C 1
ATOM 3076 O O . LEU A 1 392 ? -11.130 -4.600 24.810 1.00 95.06 392 LEU A O 1
ATOM 3080 N N . VAL A 1 393 ? -10.464 -2.755 23.697 1.00 94.31 393 VAL A N 1
ATOM 3081 C CA . VAL A 1 393 ? -10.135 -1.954 24.891 1.00 94.31 393 VAL A CA 1
ATOM 3082 C C . VAL A 1 393 ? -11.316 -1.856 25.848 1.00 94.31 393 VAL A C 1
ATOM 3084 O O . VAL A 1 393 ? -11.186 -2.123 27.042 1.00 94.31 393 VAL A O 1
ATOM 3087 N N . ILE A 1 394 ? -12.479 -1.474 25.322 1.00 90.19 394 ILE A N 1
ATOM 3088 C CA . ILE A 1 394 ? -13.651 -1.170 26.136 1.00 90.19 394 ILE A CA 1
ATOM 3089 C C . ILE A 1 394 ? -14.113 -2.411 26.921 1.00 90.19 394 ILE A C 1
ATOM 3091 O O . ILE A 1 394 ? -14.225 -2.310 28.144 1.00 90.19 394 ILE A O 1
ATOM 3095 N N . PRO A 1 395 ? -14.361 -3.586 26.301 1.00 89.19 395 PRO A N 1
ATOM 3096 C CA . PRO A 1 395 ? -14.763 -4.778 27.046 1.00 89.19 395 PRO A CA 1
ATOM 3097 C C . PRO A 1 395 ? -13.756 -5.180 28.132 1.00 89.19 395 PRO A C 1
ATOM 3099 O O . PRO A 1 395 ? -14.153 -5.484 29.261 1.00 89.19 395 PRO A O 1
ATOM 3102 N N . ILE A 1 396 ? -12.454 -5.137 27.823 1.00 91.06 396 ILE A N 1
ATOM 3103 C CA . ILE A 1 396 ? -11.393 -5.461 28.787 1.00 91.06 396 ILE A CA 1
ATOM 3104 C C . ILE A 1 396 ? -11.450 -4.501 29.980 1.00 91.06 396 ILE A C 1
ATOM 3106 O O . ILE A 1 396 ? -11.453 -4.950 31.125 1.00 91.06 396 ILE A O 1
ATOM 3110 N N . PHE A 1 397 ? -11.578 -3.196 29.725 1.00 90.75 397 PHE A N 1
ATOM 3111 C CA . PHE A 1 397 ? -11.667 -2.190 30.778 1.00 90.75 397 PHE A CA 1
ATOM 3112 C C . PHE A 1 397 ? -12.884 -2.384 31.679 1.00 90.75 397 PHE A C 1
ATOM 3114 O O . PHE A 1 397 ? -12.742 -2.434 32.900 1.00 90.75 397 PHE A O 1
ATOM 3121 N N . MET A 1 398 ? -14.061 -2.587 31.086 1.00 85.88 398 MET A N 1
ATOM 3122 C CA . MET A 1 398 ? -15.330 -2.745 31.806 1.00 85.88 398 MET A CA 1
ATOM 3123 C C . MET A 1 398 ? -15.374 -3.971 32.729 1.00 85.88 398 MET A C 1
ATOM 3125 O O . MET A 1 398 ? -16.202 -4.020 33.634 1.00 85.88 398 MET A O 1
ATOM 3129 N N . THR A 1 399 ? -14.517 -4.966 32.494 1.00 84.94 399 THR A N 1
ATOM 3130 C CA . THR A 1 399 ? -14.433 -6.196 33.303 1.00 84.94 399 THR A CA 1
ATOM 3131 C C . THR A 1 399 ? -13.220 -6.231 34.231 1.00 84.94 399 THR A C 1
ATOM 3133 O O . THR A 1 399 ? -12.984 -7.236 34.902 1.00 84.94 399 THR A O 1
ATOM 3136 N N . SER A 1 400 ? -12.438 -5.153 34.271 1.00 88.12 400 SER A N 1
ATOM 3137 C CA . SER A 1 400 ? -11.272 -5.038 35.142 1.00 88.12 400 SER A CA 1
ATOM 3138 C C . SER A 1 400 ? -11.667 -4.666 36.575 1.00 88.12 400 SER A C 1
ATOM 3140 O O . SER A 1 400 ? -12.697 -4.034 36.814 1.00 88.12 400 SER A O 1
ATOM 3142 N N . SER A 1 401 ? -10.797 -4.968 37.541 1.00 87.75 401 SER A N 1
ATOM 3143 C CA . SER A 1 401 ? -10.956 -4.490 38.923 1.00 87.75 401 SER A CA 1
ATOM 3144 C C . SER A 1 401 ? -10.911 -2.959 39.028 1.00 87.75 401 SER A C 1
ATOM 3146 O O . SER A 1 401 ? -11.450 -2.385 39.975 1.00 87.75 401 SER A O 1
ATOM 3148 N N . ALA A 1 402 ? -10.293 -2.273 38.059 1.00 87.44 402 ALA A N 1
ATOM 3149 C CA . ALA A 1 402 ? -10.285 -0.815 38.009 1.00 87.44 402 ALA A CA 1
ATOM 3150 C C . ALA A 1 402 ? -11.690 -0.252 37.760 1.00 87.44 402 ALA A C 1
ATOM 3152 O O . ALA A 1 402 ? -12.060 0.721 38.406 1.00 87.44 402 ALA A O 1
ATOM 3153 N N . ALA A 1 403 ? -12.500 -0.887 36.905 1.00 86.62 403 ALA A N 1
ATOM 3154 C CA . ALA A 1 403 ? -13.892 -0.487 36.689 1.00 86.62 403 ALA A CA 1
ATOM 3155 C C . ALA A 1 403 ? -14.734 -0.609 37.971 1.00 86.62 403 ALA A C 1
ATOM 3157 O O . ALA A 1 403 ? -15.504 0.295 38.293 1.00 86.62 403 ALA A O 1
ATOM 3158 N N . GLU A 1 404 ? -14.545 -1.681 38.745 1.00 87.88 404 GLU A N 1
ATOM 3159 C CA . GLU A 1 404 ? -15.195 -1.834 40.056 1.00 87.88 404 GLU A CA 1
ATOM 3160 C C . GLU A 1 404 ? -14.725 -0.765 41.055 1.00 87.88 404 GLU A C 1
ATOM 3162 O O . GLU A 1 404 ? -15.535 -0.190 41.785 1.00 87.88 404 GLU A O 1
ATOM 3167 N N . THR A 1 405 ? -13.426 -0.448 41.042 1.00 90.56 405 THR A N 1
ATOM 3168 C CA . THR A 1 405 ? -12.825 0.585 41.900 1.00 90.56 405 THR A CA 1
ATOM 3169 C C . THR A 1 405 ? -13.341 1.980 41.549 1.00 90.56 405 THR A C 1
ATOM 3171 O O . THR A 1 405 ? -13.703 2.723 42.455 1.00 90.56 405 THR A O 1
ATOM 3174 N N . ILE A 1 406 ? -13.453 2.316 40.255 1.00 88.56 406 ILE A N 1
ATOM 3175 C CA . ILE A 1 406 ? -14.076 3.562 39.765 1.00 88.56 406 ILE A CA 1
ATOM 3176 C C . ILE A 1 406 ? -15.467 3.701 40.344 1.00 88.56 406 ILE A C 1
ATOM 3178 O O . ILE A 1 406 ? -15.810 4.745 40.891 1.00 88.56 406 ILE A O 1
ATOM 3182 N N . LYS A 1 407 ? -16.261 2.637 40.226 1.00 87.06 407 LYS A N 1
ATOM 3183 C CA . LYS A 1 407 ? -17.652 2.654 40.645 1.00 87.06 407 LYS A CA 1
ATOM 3184 C C . LYS A 1 407 ? -17.765 2.946 42.140 1.00 87.06 407 LYS A C 1
ATOM 3186 O O . LYS A 1 407 ? -18.441 3.888 42.541 1.00 87.06 407 LYS A O 1
ATOM 3191 N N . HIS A 1 408 ? -16.997 2.225 42.948 1.00 89.12 408 HIS A N 1
ATOM 3192 C CA . HIS A 1 408 ? -16.970 2.412 44.394 1.00 89.12 408 HIS A CA 1
ATOM 3193 C C . HIS A 1 408 ? -16.377 3.765 44.837 1.00 89.12 408 HIS A C 1
ATOM 3195 O O . HIS A 1 408 ? -16.850 4.346 45.811 1.00 89.12 408 HIS A O 1
ATOM 3201 N N . GLU A 1 409 ? -15.359 4.294 44.151 1.00 88.12 409 GLU A N 1
ATOM 3202 C CA . GLU A 1 409 ? -14.828 5.636 44.435 1.00 88.12 409 GLU A CA 1
ATOM 3203 C C . GLU A 1 409 ? -15.820 6.735 44.040 1.00 88.12 409 GLU A C 1
ATOM 3205 O O . GLU A 1 409 ? -15.970 7.707 44.777 1.00 88.12 409 GLU A O 1
ATOM 3210 N N . SER A 1 410 ? -16.548 6.564 42.934 1.00 87.38 410 SER A N 1
ATOM 3211 C CA . SER A 1 410 ? -17.572 7.519 42.500 1.00 87.38 410 SER A CA 1
ATOM 3212 C C . SER A 1 410 ? -18.757 7.592 43.464 1.00 87.38 410 SER A C 1
ATOM 3214 O O . SER A 1 410 ? -19.269 8.674 43.713 1.00 87.38 410 SER A O 1
ATOM 3216 N N . GLU A 1 411 ? -19.134 6.475 44.097 1.00 88.50 411 GLU A N 1
ATOM 3217 C CA . GLU A 1 411 ? -20.161 6.453 45.151 1.00 88.50 411 GLU A CA 1
ATOM 3218 C C . GLU A 1 411 ? -19.744 7.229 46.412 1.00 88.50 411 GLU A C 1
ATOM 3220 O O . GLU A 1 411 ? -20.598 7.637 47.199 1.00 88.50 411 GLU A O 1
ATOM 3225 N N . LYS A 1 412 ? -18.437 7.420 46.631 1.00 90.56 412 LYS A N 1
ATOM 3226 C CA . LYS A 1 412 ? -17.894 8.120 47.804 1.00 90.56 412 LYS A CA 1
ATOM 3227 C C . LYS A 1 412 ? -17.606 9.594 47.562 1.00 90.56 412 LYS A C 1
ATOM 3229 O O . LYS A 1 412 ? -17.495 10.337 48.535 1.00 90.56 412 LYS A O 1
ATOM 3234 N N . ASP A 1 413 ? -17.419 9.994 46.310 1.00 89.62 413 ASP A N 1
ATOM 3235 C CA . ASP A 1 413 ? -16.986 11.336 45.952 1.00 89.62 413 ASP A CA 1
ATOM 3236 C C . ASP A 1 413 ? -18.030 12.056 45.097 1.00 89.62 413 ASP A C 1
ATOM 3238 O O . ASP A 1 413 ? -18.051 11.947 43.870 1.00 89.62 413 ASP A O 1
ATOM 3242 N N . GLU A 1 414 ? -18.875 12.839 45.769 1.00 90.06 414 GLU A N 1
ATOM 3243 C CA . GLU A 1 414 ? -19.893 13.671 45.123 1.00 90.06 414 GLU A CA 1
ATOM 3244 C C . GLU A 1 414 ? -19.279 14.655 44.113 1.00 90.06 414 GLU A C 1
ATOM 3246 O O . GLU A 1 414 ? -19.887 14.907 43.075 1.00 90.06 414 GLU A O 1
ATOM 3251 N N . THR A 1 415 ? -18.048 15.134 44.342 1.00 90.56 415 THR A N 1
ATOM 3252 C CA . THR A 1 415 ? -17.394 16.100 43.441 1.00 90.56 415 THR A CA 1
ATOM 3253 C C . THR A 1 415 ? -17.073 15.488 42.080 1.00 90.56 415 THR A C 1
ATOM 3255 O O . THR A 1 415 ? -17.181 16.151 41.053 1.00 90.56 415 THR A O 1
ATOM 3258 N N . LEU A 1 416 ? -16.749 14.192 42.047 1.00 87.62 416 LEU A N 1
ATOM 3259 C CA . LEU A 1 416 ? -16.466 13.464 40.812 1.00 87.62 416 LEU A CA 1
ATOM 3260 C C . LEU A 1 416 ? -17.740 13.285 39.973 1.00 87.62 416 LEU A C 1
ATOM 3262 O O . LEU A 1 416 ? -17.688 13.376 38.746 1.00 87.62 416 LEU A O 1
ATOM 3266 N N . ILE A 1 417 ? -18.884 13.072 40.631 1.00 88.06 417 ILE A N 1
ATOM 3267 C CA . ILE A 1 417 ? -20.198 12.990 39.980 1.00 88.06 417 ILE A CA 1
ATOM 3268 C C . ILE A 1 417 ? -20.632 14.365 39.456 1.00 88.06 417 ILE A C 1
ATOM 3270 O O . ILE A 1 417 ? -21.123 14.446 38.329 1.00 88.06 417 ILE A O 1
ATOM 3274 N N . GLU A 1 418 ? -20.455 15.433 40.238 1.00 90.25 418 GLU A N 1
ATOM 3275 C CA . GLU A 1 418 ? -20.784 16.804 39.822 1.00 90.25 418 GLU A CA 1
ATOM 3276 C C . GLU A 1 418 ? -19.960 17.233 38.600 1.00 90.25 418 GLU A C 1
ATOM 3278 O O . GLU A 1 418 ? -20.541 17.617 37.581 1.00 90.25 418 GLU A O 1
ATOM 3283 N N . ASP A 1 419 ? -18.634 17.055 38.646 1.00 89.19 419 ASP A N 1
ATOM 3284 C CA . ASP A 1 419 ? -17.729 17.341 37.525 1.00 89.19 419 ASP A CA 1
ATOM 3285 C C . ASP A 1 419 ? -18.141 16.567 36.260 1.00 89.19 419 ASP A C 1
ATOM 3287 O O . ASP A 1 419 ? -18.181 17.121 35.157 1.00 89.19 419 ASP A O 1
ATOM 3291 N N . LEU A 1 420 ? -18.480 15.280 36.408 1.00 89.19 420 LEU A N 1
ATOM 3292 C CA . LEU A 1 420 ? -18.922 14.438 35.298 1.00 89.19 420 LEU A CA 1
ATOM 3293 C C . LEU A 1 420 ? -20.235 14.942 34.684 1.00 89.19 420 LEU A C 1
ATOM 3295 O O . LEU A 1 420 ? -20.360 14.995 33.458 1.00 89.19 420 LEU A O 1
ATOM 3299 N N . GLN A 1 421 ? -21.220 15.290 35.516 1.00 88.88 421 GLN A N 1
ATOM 3300 C CA . GLN A 1 421 ? -22.518 15.784 35.055 1.00 88.88 421 GLN A CA 1
ATOM 3301 C C . GLN A 1 421 ? -22.381 17.116 34.319 1.00 88.88 421 GLN A C 1
ATOM 3303 O O . GLN A 1 421 ? -23.006 17.298 33.270 1.00 88.88 421 GLN A O 1
ATOM 3308 N N . ASP A 1 422 ? -21.552 18.026 34.827 1.00 90.62 422 ASP A N 1
ATOM 3309 C CA . ASP A 1 422 ? -21.317 19.322 34.197 1.00 90.62 422 ASP A CA 1
ATOM 3310 C C . ASP A 1 422 ? -20.588 19.178 32.857 1.00 90.62 422 ASP A C 1
ATOM 3312 O O . ASP A 1 422 ? -21.025 19.761 31.859 1.00 90.62 422 ASP A O 1
ATOM 3316 N N . LEU A 1 423 ? -19.556 18.331 32.780 1.00 89.44 423 LEU A N 1
ATOM 3317 C CA . LEU A 1 423 ? -18.875 18.032 31.516 1.00 89.44 423 LEU A CA 1
ATOM 3318 C C . LEU A 1 423 ? -19.787 17.309 30.519 1.00 89.44 423 LEU A C 1
ATOM 3320 O O . LEU A 1 423 ? -19.762 17.607 29.324 1.00 89.44 423 LEU A O 1
ATOM 3324 N N . SER A 1 424 ? -20.636 16.391 30.990 1.00 86.56 424 SER A N 1
ATOM 3325 C CA . SER A 1 424 ? -21.589 15.683 30.132 1.00 86.56 424 SER A CA 1
ATOM 3326 C C . SER A 1 424 ? -22.618 16.632 29.513 1.00 86.56 424 SER A C 1
ATOM 3328 O O . SER A 1 424 ? -22.905 16.513 28.320 1.00 86.56 424 SER A O 1
ATOM 3330 N N . ARG A 1 425 ? -23.129 17.609 30.278 1.00 86.06 425 ARG A N 1
ATOM 3331 C CA . ARG A 1 425 ? -24.030 18.654 29.758 1.00 86.06 425 ARG A CA 1
ATOM 3332 C C . ARG A 1 425 ? -23.349 19.486 28.673 1.00 86.06 425 ARG A C 1
ATOM 3334 O O . ARG A 1 425 ? -23.893 19.611 27.581 1.00 86.06 425 ARG A O 1
ATOM 3341 N N . GLN A 1 426 ? -22.134 19.970 28.938 1.00 86.12 426 GLN A N 1
ATOM 3342 C CA . GLN A 1 426 ? -21.364 20.764 27.972 1.00 86.12 426 GLN A CA 1
ATOM 3343 C C . GLN A 1 426 ? -21.083 19.991 26.674 1.00 86.12 426 GLN A C 1
ATOM 3345 O O . GLN A 1 426 ? -21.180 20.544 25.577 1.00 86.12 426 GLN A O 1
ATOM 3350 N N . TRP A 1 427 ? -20.782 18.695 26.783 1.00 81.62 427 TRP A N 1
ATOM 3351 C CA . TRP A 1 427 ? -20.552 17.824 25.633 1.00 81.62 427 TRP A CA 1
ATOM 3352 C C . TRP A 1 427 ? -21.830 17.532 24.827 1.00 81.62 427 TRP A C 1
ATOM 3354 O O . TRP A 1 427 ? -21.803 17.535 23.595 1.00 81.62 427 TRP A O 1
ATOM 3364 N N . GLN A 1 428 ? -22.971 17.317 25.491 1.00 81.25 428 GLN A N 1
ATOM 3365 C CA . GLN A 1 428 ? -24.260 17.154 24.804 1.00 81.25 428 GLN A CA 1
ATOM 3366 C C . GLN A 1 428 ? -24.655 18.425 24.046 1.00 81.25 428 GLN A C 1
ATOM 3368 O O . GLN A 1 428 ? -25.076 18.340 22.889 1.00 81.25 428 GLN A O 1
ATOM 3373 N N . ASP A 1 429 ? -24.450 19.594 24.654 1.00 78.50 429 ASP A N 1
ATOM 3374 C CA . ASP A 1 429 ? -24.696 20.883 24.009 1.00 78.50 429 ASP A CA 1
ATOM 3375 C C . ASP A 1 429 ? -23.812 21.062 22.763 1.00 78.50 429 ASP A C 1
ATOM 3377 O O . ASP A 1 429 ? -24.289 21.521 21.724 1.00 78.50 429 ASP A O 1
ATOM 3381 N N . GLN A 1 430 ? -22.552 20.609 22.800 1.00 76.06 430 GLN A N 1
ATOM 3382 C CA . GLN A 1 430 ? -21.686 20.596 21.616 1.00 76.06 430 GLN A CA 1
ATOM 3383 C C . GLN A 1 430 ? -22.200 19.704 20.487 1.00 76.06 430 GLN A C 1
ATOM 3385 O O . GLN A 1 430 ? -22.180 20.129 19.331 1.00 76.06 430 GLN A O 1
ATOM 3390 N N . GLN A 1 431 ? -22.648 18.479 20.781 1.00 71.94 431 GLN A N 1
ATOM 3391 C CA . GLN A 1 431 ? -23.156 17.587 19.734 1.00 71.94 431 GLN A CA 1
ATOM 3392 C C . GLN A 1 431 ? -24.391 18.166 19.037 1.00 71.94 431 GLN A C 1
ATOM 3394 O O . GLN A 1 431 ? -24.542 18.013 17.825 1.00 71.94 431 GLN A O 1
ATOM 3399 N N . ILE A 1 432 ? -25.246 18.873 19.781 1.00 70.44 432 ILE A N 1
ATOM 3400 C CA . ILE A 1 432 ? -26.409 19.581 19.229 1.00 70.44 432 ILE A CA 1
ATOM 3401 C C . ILE A 1 432 ? -25.965 20.724 18.298 1.00 70.44 432 ILE A C 1
ATOM 3403 O O . ILE A 1 432 ? -26.621 20.993 17.292 1.00 70.44 432 ILE A O 1
ATOM 3407 N N . LEU A 1 433 ? -24.831 21.363 18.596 1.00 64.12 433 LEU A N 1
ATOM 3408 C CA . LEU A 1 433 ? -24.266 22.480 17.833 1.00 64.12 4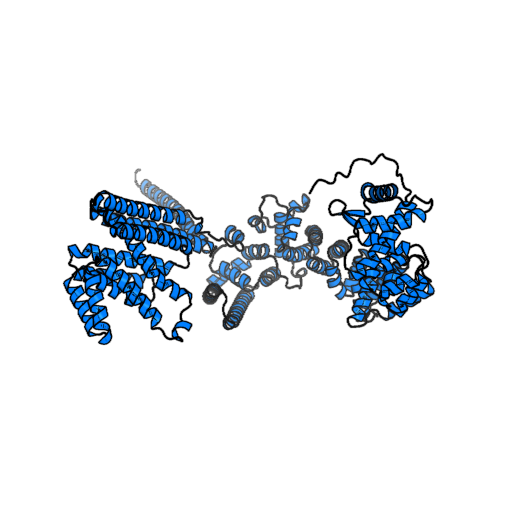33 LEU A CA 1
ATOM 3409 C C . LEU A 1 433 ? -23.358 22.053 16.659 1.00 64.12 433 LEU A C 1
ATOM 3411 O O . LEU A 1 433 ? -22.924 22.908 15.891 1.00 64.12 433 LEU A O 1
ATOM 3415 N N . GLY A 1 434 ? -23.074 20.758 16.477 1.00 52.53 434 GLY A N 1
ATOM 3416 C CA . GLY A 1 434 ? -22.106 20.221 15.503 1.00 52.53 434 GLY A CA 1
ATOM 3417 C C . GLY A 1 434 ? -22.455 20.353 14.008 1.00 52.53 434 GLY A C 1
ATOM 3418 O O . GLY A 1 434 ? -21.802 19.725 13.176 1.00 52.53 434 GLY A O 1
ATOM 3419 N N . GLY A 1 435 ? -23.463 21.143 13.632 1.00 52.28 435 GLY A N 1
ATOM 3420 C CA . GLY A 1 435 ? -23.787 21.438 12.233 1.00 52.28 435 GLY A CA 1
ATOM 3421 C C . GLY A 1 435 ? -23.106 22.720 11.745 1.00 52.28 435 GLY A C 1
ATOM 3422 O O . GLY A 1 435 ? -23.538 23.798 12.122 1.00 52.28 435 GLY A O 1
ATOM 3423 N N . GLU A 1 436 ? -22.074 22.608 10.898 1.00 49.28 436 GLU A N 1
ATOM 3424 C CA . GLU A 1 436 ? -21.460 23.702 10.107 1.00 49.28 436 GLU A CA 1
ATOM 3425 C C . GLU A 1 436 ? -21.415 25.082 10.800 1.00 49.28 436 GLU A C 1
ATOM 3427 O O . GLU A 1 436 ? -22.088 26.039 10.400 1.00 49.28 436 GLU A O 1
ATOM 3432 N N . HIS A 1 437 ? -20.632 25.204 11.873 1.00 55.22 437 HIS A N 1
ATOM 3433 C CA . HIS A 1 437 ? -20.572 26.435 12.665 1.00 55.22 437 HIS A CA 1
ATOM 3434 C C . HIS A 1 437 ? -19.196 27.132 12.643 1.00 55.22 437 HIS A C 1
ATOM 3436 O O . HIS A 1 437 ? -18.178 26.495 12.375 1.00 55.22 437 HIS A O 1
ATOM 3442 N N . PRO A 1 438 ? -19.179 28.472 12.831 1.00 57.41 438 PRO A N 1
ATOM 3443 C CA . PRO A 1 438 ? -18.041 29.358 12.555 1.00 57.41 438 PRO A CA 1
ATOM 3444 C C . PRO A 1 438 ? -16.823 29.127 13.469 1.00 57.41 438 PRO A C 1
ATOM 3446 O O . PRO A 1 438 ? -16.973 28.593 14.562 1.00 57.41 438 PRO A O 1
ATOM 3449 N N . PRO A 1 439 ? -15.627 29.633 13.100 1.00 62.41 439 PRO A N 1
ATOM 3450 C CA . PRO A 1 439 ? -14.349 29.396 13.795 1.00 62.41 439 PRO A CA 1
ATOM 3451 C C . PRO A 1 439 ? -14.301 29.727 15.300 1.00 62.41 439 PRO A C 1
ATOM 3453 O O . PRO A 1 439 ? -13.364 29.320 15.982 1.00 62.41 439 PRO A O 1
ATOM 3456 N N . SER A 1 440 ? -15.289 30.434 15.855 1.00 69.06 440 SER A N 1
ATOM 3457 C CA . SER A 1 440 ? -15.412 30.645 17.302 1.00 69.06 440 SER A CA 1
ATOM 3458 C C . SER A 1 440 ? -15.766 29.374 18.086 1.00 69.06 440 SER A C 1
ATOM 3460 O O . SER A 1 440 ? -15.487 29.324 19.280 1.00 69.06 440 SER A O 1
ATOM 3462 N N . THR A 1 441 ? -16.353 28.351 17.452 1.00 71.81 441 THR A N 1
ATOM 3463 C CA . THR A 1 441 ? -16.682 27.076 18.116 1.00 71.81 441 THR A CA 1
ATOM 3464 C C . THR A 1 441 ? -15.467 26.169 18.288 1.00 71.81 441 THR A C 1
ATOM 3466 O O . THR A 1 441 ? -15.432 25.419 19.255 1.00 71.81 441 THR A O 1
ATOM 3469 N N . ALA A 1 442 ? -14.440 26.287 17.438 1.00 77.50 442 ALA A N 1
ATOM 3470 C CA . ALA A 1 442 ? -13.224 25.471 17.529 1.00 77.50 442 ALA A CA 1
ATOM 3471 C C . ALA A 1 442 ? -12.527 25.617 18.893 1.00 77.50 442 ALA A C 1
ATOM 3473 O O . ALA A 1 442 ? -12.263 24.625 19.555 1.00 77.50 442 ALA A O 1
ATOM 3474 N N . ARG A 1 443 ? -12.368 26.853 19.391 1.00 83.56 443 ARG A N 1
ATOM 3475 C CA . ARG A 1 443 ? -11.779 27.100 20.724 1.00 83.56 443 ARG A CA 1
ATOM 3476 C C . ARG A 1 443 ? -12.580 26.482 21.869 1.00 83.56 443 ARG A C 1
ATOM 3478 O O . ARG A 1 443 ? -12.008 26.119 22.888 1.00 83.56 443 ARG A O 1
ATOM 3485 N N . LEU A 1 444 ? -13.903 26.420 21.728 1.00 81.62 444 LEU A N 1
ATOM 3486 C CA . LEU A 1 444 ? -14.778 25.818 22.732 1.00 81.62 444 LEU A CA 1
ATOM 3487 C C . LEU A 1 444 ? -14.699 24.283 22.680 1.00 81.62 444 LEU A C 1
ATOM 3489 O O . LEU A 1 444 ? -14.799 23.640 23.719 1.00 81.62 444 LEU A O 1
ATOM 3493 N N . VAL A 1 445 ? -14.481 23.710 21.491 1.00 81.38 445 VAL A N 1
ATOM 3494 C CA . VAL A 1 445 ? -14.177 22.282 21.294 1.00 81.38 445 VAL A CA 1
ATOM 3495 C C . VAL A 1 445 ? -12.854 21.904 21.934 1.00 81.38 445 VAL A C 1
ATOM 3497 O O . VAL A 1 445 ? -12.833 20.959 22.720 1.00 81.38 445 VAL A O 1
ATOM 3500 N N . ASP A 1 446 ? -11.805 22.681 21.689 1.00 86.44 446 ASP A N 1
ATOM 3501 C CA . ASP A 1 446 ? -10.493 22.451 22.295 1.00 86.44 446 ASP A CA 1
ATOM 3502 C C . ASP A 1 446 ? -10.585 22.530 23.828 1.00 86.44 446 ASP A C 1
ATOM 3504 O O . ASP A 1 446 ? -10.204 21.593 24.518 1.00 86.44 446 ASP A O 1
ATOM 3508 N N . MET A 1 447 ? -11.225 23.575 24.369 1.00 89.88 447 MET A N 1
ATOM 3509 C CA . MET A 1 447 ? -11.401 23.747 25.818 1.00 89.88 447 MET A CA 1
ATOM 3510 C C . MET A 1 447 ? -12.161 22.585 26.480 1.00 89.88 447 MET A C 1
ATOM 3512 O O . MET A 1 447 ? -11.778 22.139 27.559 1.00 89.88 447 MET A O 1
ATOM 3516 N N . ILE A 1 448 ? -13.248 22.103 25.868 1.00 87.31 448 ILE A N 1
ATOM 3517 C CA . ILE A 1 448 ? -14.019 20.976 26.419 1.00 87.31 448 ILE A CA 1
ATOM 3518 C C . ILE A 1 448 ? -13.213 19.677 26.323 1.00 87.31 448 ILE A C 1
ATOM 3520 O O . ILE A 1 448 ? -13.252 18.872 27.251 1.00 87.31 448 ILE A O 1
ATOM 3524 N N . THR A 1 449 ? -12.441 19.492 25.250 1.00 88.25 449 THR A N 1
ATOM 3525 C CA . THR A 1 449 ? -11.544 18.338 25.102 1.00 88.25 449 THR A CA 1
ATOM 3526 C C . THR A 1 449 ? -10.464 18.351 26.187 1.00 88.25 449 THR A C 1
ATOM 3528 O O . THR A 1 449 ? -10.306 17.355 26.889 1.00 88.25 449 THR A O 1
ATOM 3531 N N . ASP A 1 450 ? -9.822 19.497 26.431 1.00 91.25 450 ASP A N 1
ATOM 3532 C CA . ASP A 1 450 ? -8.826 19.663 27.499 1.00 91.25 450 ASP A CA 1
ATOM 3533 C C . ASP A 1 450 ? -9.413 19.330 28.882 1.00 91.25 450 ASP A C 1
ATOM 3535 O O . ASP A 1 450 ? -8.764 18.692 29.715 1.00 91.25 450 ASP A O 1
ATOM 3539 N N . GLN A 1 451 ? -10.657 19.747 29.146 1.00 91.31 451 GLN A N 1
ATOM 3540 C CA . GLN A 1 451 ? -11.348 19.438 30.400 1.00 91.31 451 GLN A CA 1
ATOM 3541 C C . GLN A 1 451 ? -11.682 17.947 30.537 1.00 91.31 451 GLN A C 1
ATOM 3543 O O . GLN A 1 451 ? -11.555 17.393 31.632 1.00 91.31 451 GLN A O 1
ATOM 3548 N N . GLN A 1 452 ? -12.082 17.288 29.444 1.00 90.38 452 GLN A N 1
ATOM 3549 C CA . GLN A 1 452 ? -12.301 15.841 29.411 1.00 90.38 452 GLN A CA 1
ATOM 3550 C C . GLN A 1 452 ? -11.004 15.081 29.707 1.00 90.38 452 GLN A C 1
ATOM 3552 O O . GLN A 1 452 ? -11.010 14.184 30.549 1.00 90.38 452 GLN A O 1
ATOM 3557 N N . GLU A 1 453 ? -9.889 15.476 29.089 1.00 91.94 453 GLU A N 1
ATOM 3558 C CA . GLU A 1 453 ? -8.569 14.888 29.343 1.00 91.94 453 GLU A CA 1
ATOM 3559 C C . GLU A 1 453 ? -8.142 15.059 30.804 1.00 91.94 453 GLU A C 1
ATOM 3561 O O . GLU A 1 453 ? -7.748 14.091 31.457 1.00 91.94 453 GLU A O 1
ATOM 3566 N N . HIS A 1 454 ? -8.298 16.265 31.364 1.00 93.62 454 HIS A N 1
ATOM 3567 C CA . HIS A 1 454 ? -8.002 16.521 32.777 1.00 93.62 454 HIS A CA 1
ATOM 3568 C C . HIS A 1 454 ? -8.886 15.695 33.715 1.00 93.62 454 HIS A C 1
ATOM 3570 O O . HIS A 1 454 ? -8.419 15.227 34.754 1.00 93.62 454 HIS A O 1
ATOM 3576 N N . PHE A 1 455 ? -10.167 15.512 33.387 1.00 93.50 455 PHE A N 1
ATOM 3577 C CA . PHE A 1 455 ? -11.051 14.650 34.166 1.00 93.50 455 PHE A CA 1
ATOM 3578 C C . PHE A 1 455 ? -10.576 13.193 34.132 1.00 93.50 455 PHE A C 1
ATOM 3580 O O . PHE A 1 455 ? -10.411 12.592 35.193 1.00 93.50 455 PHE A O 1
ATOM 3587 N N . VAL A 1 456 ? -10.284 12.648 32.946 1.00 92.88 456 VAL A N 1
ATOM 3588 C CA . VAL A 1 456 ? -9.787 11.270 32.795 1.00 92.88 456 VAL A CA 1
ATOM 3589 C C . VAL A 1 456 ? -8.483 11.068 33.572 1.00 92.88 456 VAL A C 1
ATOM 3591 O O . VAL A 1 456 ? -8.379 10.113 34.344 1.00 92.88 456 VAL A O 1
ATOM 3594 N N . ALA A 1 457 ? -7.525 11.989 33.439 1.00 93.00 457 ALA A N 1
ATOM 3595 C CA . ALA A 1 457 ? -6.251 11.932 34.151 1.00 93.00 457 ALA A CA 1
ATOM 3596 C C . ALA A 1 457 ? -6.447 11.923 35.676 1.00 93.00 457 ALA A C 1
ATOM 3598 O O . ALA A 1 457 ? -5.892 11.063 36.358 1.00 93.00 457 ALA A O 1
ATOM 3599 N N . ARG A 1 458 ? -7.310 12.802 36.213 1.00 93.50 458 ARG A N 1
ATOM 3600 C CA . ARG A 1 458 ? -7.635 12.840 37.653 1.00 93.50 458 ARG A CA 1
ATOM 3601 C C . ARG A 1 458 ? -8.234 11.528 38.154 1.00 93.50 458 ARG A C 1
ATOM 3603 O O . ARG A 1 458 ? -7.868 11.062 39.232 1.00 93.50 458 ARG A O 1
ATOM 3610 N N . VAL A 1 459 ? -9.153 10.935 37.389 1.00 91.44 459 VAL A N 1
ATOM 3611 C CA . VAL A 1 459 ? -9.755 9.639 37.730 1.00 91.44 459 VAL A CA 1
ATOM 3612 C C . VAL A 1 459 ? -8.662 8.567 37.769 1.00 91.44 459 VAL A C 1
ATOM 3614 O O . VAL A 1 459 ? -8.535 7.849 38.761 1.00 91.44 459 VAL A O 1
ATOM 3617 N N . PHE A 1 460 ? -7.814 8.505 36.743 1.00 91.50 460 PHE A N 1
ATOM 3618 C CA . PHE A 1 460 ? -6.747 7.509 36.630 1.00 91.50 460 PHE A CA 1
ATOM 3619 C C . PHE A 1 460 ? -5.661 7.639 37.691 1.00 91.50 460 PHE A C 1
ATOM 3621 O O . PHE A 1 460 ? -5.248 6.621 38.246 1.00 91.50 460 PHE A O 1
ATOM 3628 N N . ASP A 1 461 ? -5.244 8.854 38.032 1.00 92.06 461 ASP A N 1
ATOM 3629 C CA . ASP A 1 461 ? -4.263 9.088 39.093 1.00 92.06 461 ASP A CA 1
ATOM 3630 C C . ASP A 1 461 ? -4.786 8.630 40.462 1.00 92.06 461 ASP A C 1
ATOM 3632 O O . ASP A 1 461 ? -4.011 8.196 41.315 1.00 92.06 461 ASP A O 1
ATOM 3636 N N . ARG A 1 462 ? -6.108 8.661 40.667 1.00 90.50 462 ARG A N 1
ATOM 3637 C CA . ARG A 1 462 ? -6.741 8.201 41.907 1.00 90.50 462 ARG A CA 1
ATOM 3638 C C . ARG A 1 462 ? -6.848 6.681 42.006 1.00 90.50 462 ARG A C 1
ATOM 3640 O O . ARG A 1 462 ? -6.615 6.126 43.075 1.00 90.50 462 ARG A O 1
ATOM 3647 N N . ILE A 1 463 ? -7.231 6.011 40.920 1.00 90.31 463 ILE A N 1
ATOM 3648 C CA . ILE A 1 463 ? -7.413 4.546 40.908 1.00 90.31 463 ILE A CA 1
ATOM 3649 C C . ILE A 1 463 ? -6.077 3.829 40.776 1.00 90.31 463 ILE A C 1
ATOM 3651 O O . ILE A 1 463 ? -5.934 2.711 41.266 1.00 90.31 463 ILE A O 1
ATOM 3655 N N . ASN A 1 464 ? -5.118 4.473 40.106 1.00 92.00 464 ASN A N 1
ATOM 3656 C CA . ASN A 1 464 ? -3.828 3.910 39.743 1.00 92.00 464 ASN A CA 1
ATOM 3657 C C . ASN A 1 464 ? -3.979 2.529 39.065 1.00 92.00 464 ASN A C 1
ATOM 3659 O O . ASN A 1 464 ? -3.523 1.522 39.618 1.00 92.00 464 ASN A O 1
ATOM 3663 N N . PRO A 1 465 ? -4.672 2.455 37.906 1.00 92.00 465 PRO A N 1
ATOM 3664 C CA . PRO A 1 465 ? -4.852 1.199 37.187 1.00 92.00 465 PRO A CA 1
ATOM 3665 C C . PRO A 1 465 ? -3.499 0.596 36.793 1.00 92.00 465 PRO A C 1
ATOM 3667 O O . PRO A 1 465 ? -2.490 1.299 36.702 1.00 92.00 465 PRO A O 1
ATOM 3670 N N . ASP A 1 466 ? -3.475 -0.712 36.528 1.00 92.62 466 ASP A N 1
ATOM 3671 C CA . ASP A 1 466 ? -2.268 -1.354 36.016 1.00 92.62 466 ASP A CA 1
ATOM 3672 C C . ASP A 1 466 ? -1.810 -0.699 34.699 1.00 92.62 466 ASP A C 1
ATOM 3674 O O . ASP A 1 466 ? -2.602 -0.134 33.938 1.00 92.62 466 ASP A O 1
ATOM 3678 N N . ALA A 1 467 ? -0.505 -0.753 34.432 1.00 92.56 467 ALA A N 1
ATOM 3679 C CA . ALA A 1 467 ? 0.094 -0.031 33.313 1.00 92.56 467 ALA A CA 1
ATOM 3680 C C . ALA A 1 467 ? -0.441 -0.485 31.941 1.00 92.56 467 ALA A C 1
ATOM 3682 O O . ALA A 1 467 ? -0.503 0.330 31.021 1.00 92.56 467 ALA A O 1
ATOM 3683 N N . SER A 1 468 ? -0.856 -1.751 31.802 1.00 93.12 468 SER A N 1
ATOM 3684 C CA . SER A 1 468 ? -1.468 -2.253 30.567 1.00 93.12 468 SER A CA 1
ATOM 3685 C C . SER A 1 468 ? -2.833 -1.617 30.342 1.00 93.12 468 SER A C 1
ATOM 3687 O O . SER A 1 468 ? -3.105 -1.059 29.278 1.00 93.12 468 SER A O 1
ATOM 3689 N N . LEU A 1 469 ? -3.673 -1.623 31.375 1.00 93.19 469 LEU A N 1
ATOM 3690 C CA . LEU A 1 469 ? -4.998 -1.028 31.333 1.00 93.19 469 LEU A CA 1
ATOM 3691 C C . LEU A 1 469 ? -4.957 0.478 31.097 1.00 93.19 469 LEU A C 1
ATOM 3693 O O . LEU A 1 469 ? -5.695 0.981 30.247 1.00 93.19 469 LEU A O 1
ATOM 3697 N N . ARG A 1 470 ? -4.065 1.181 31.805 1.00 93.56 470 ARG A N 1
ATOM 3698 C CA . ARG A 1 470 ? -3.822 2.613 31.604 1.00 93.56 470 ARG A CA 1
ATOM 3699 C C . ARG A 1 470 ? -3.497 2.892 30.140 1.00 93.56 470 ARG A C 1
ATOM 3701 O O . ARG A 1 470 ? -4.168 3.706 29.516 1.00 93.56 470 ARG A O 1
ATOM 3708 N N . ARG A 1 471 ? -2.553 2.137 29.575 1.00 92.69 471 ARG A N 1
ATOM 3709 C CA . ARG A 1 471 ? -2.126 2.268 28.180 1.00 92.69 471 ARG A CA 1
ATOM 3710 C C . ARG A 1 471 ? -3.243 1.975 27.179 1.00 92.69 471 ARG A C 1
ATOM 3712 O O . ARG A 1 471 ? -3.381 2.693 26.194 1.00 92.69 471 ARG A O 1
ATOM 3719 N N . MET A 1 472 ? -4.035 0.927 27.405 1.00 93.94 472 MET A N 1
ATOM 3720 C CA . MET A 1 472 ? -5.168 0.607 26.534 1.00 93.94 472 MET A CA 1
ATOM 3721 C C . MET A 1 472 ? -6.176 1.756 26.501 1.00 93.94 472 MET A C 1
ATOM 3723 O O . MET A 1 472 ? -6.623 2.135 25.424 1.00 93.94 472 MET A O 1
ATOM 3727 N N . VAL A 1 473 ? -6.512 2.350 27.649 1.00 92.81 473 VAL A N 1
ATOM 3728 C CA . VAL A 1 473 ? -7.451 3.480 27.674 1.00 92.81 473 VAL A CA 1
ATOM 3729 C C . VAL A 1 473 ? -6.825 4.749 27.103 1.00 92.81 473 VAL A C 1
ATOM 3731 O O . VAL A 1 473 ? -7.484 5.424 26.321 1.00 92.81 473 VAL A O 1
ATOM 3734 N N . GLU A 1 474 ? -5.552 5.032 27.390 1.00 93.19 474 GLU A N 1
ATOM 3735 C CA . GLU A 1 474 ? -4.812 6.153 26.786 1.00 93.19 474 GLU A CA 1
ATOM 3736 C C . GLU A 1 474 ? -4.722 6.046 25.252 1.00 93.19 474 GLU A C 1
ATOM 3738 O O . GLU A 1 474 ? -4.580 7.062 24.578 1.00 93.19 474 GLU A O 1
ATOM 3743 N N . SER A 1 475 ? -4.852 4.839 24.684 1.00 93.19 475 SER A N 1
ATOM 3744 C CA . SER A 1 475 ? -4.920 4.646 23.229 1.00 93.19 475 SER A CA 1
ATOM 3745 C C . SER A 1 475 ? -6.251 5.073 22.597 1.00 93.19 475 SER A C 1
ATOM 3747 O O . SER A 1 475 ? -6.307 5.266 21.386 1.00 93.19 475 SER A O 1
ATOM 3749 N N . LEU A 1 476 ? -7.322 5.223 23.386 1.00 92.69 476 LEU A N 1
ATOM 3750 C CA . LEU A 1 476 ? -8.612 5.723 22.905 1.00 92.69 476 LEU A CA 1
ATOM 3751 C C . LEU A 1 476 ? -8.576 7.242 22.739 1.00 92.69 476 LEU A C 1
ATOM 3753 O O . LEU A 1 476 ? -7.809 7.936 23.404 1.00 92.69 476 LEU A O 1
ATOM 3757 N N . LYS A 1 477 ? -9.475 7.795 21.925 1.00 91.69 477 LYS A N 1
ATOM 3758 C CA . LYS A 1 477 ? -9.626 9.257 21.823 1.00 91.69 477 LYS A CA 1
ATOM 3759 C C . LYS A 1 477 ? -10.139 9.846 23.143 1.00 91.69 477 LYS A C 1
ATOM 3761 O O . LYS A 1 477 ? -10.975 9.204 23.779 1.00 91.69 477 LYS A O 1
ATOM 3766 N N . PRO A 1 478 ? -9.767 11.084 23.516 1.00 89.75 478 PRO A N 1
ATOM 3767 C CA . PRO A 1 478 ? -10.209 11.715 24.766 1.00 89.75 478 PRO A CA 1
ATOM 3768 C C . PRO A 1 478 ? -11.723 11.651 25.011 1.00 89.75 478 PRO A C 1
ATOM 3770 O O . PRO A 1 478 ? -12.175 11.259 26.086 1.00 89.75 478 PRO A O 1
ATOM 3773 N N . ALA A 1 479 ? -12.522 11.927 23.977 1.00 87.62 479 ALA A N 1
ATOM 3774 C CA . ALA A 1 479 ? -13.978 11.833 24.054 1.00 87.62 479 ALA A CA 1
ATOM 3775 C C . ALA A 1 479 ? -14.472 10.398 24.333 1.00 87.62 479 ALA A C 1
ATOM 3777 O O . ALA A 1 479 ? -15.465 10.205 25.031 1.00 87.62 479 ALA A O 1
ATOM 3778 N N . GLU A 1 480 ? -13.788 9.379 23.806 1.00 90.69 480 GLU A N 1
ATOM 3779 C CA . GLU A 1 480 ? -14.117 7.973 24.059 1.00 90.69 480 GLU A CA 1
ATOM 3780 C C . GLU A 1 480 ? -13.677 7.521 25.455 1.00 90.69 480 GLU A C 1
ATOM 3782 O O . GLU A 1 480 ? -14.407 6.759 26.088 1.00 90.69 480 GLU A O 1
ATOM 3787 N N . GLN A 1 481 ? -12.536 8.015 25.949 1.00 92.81 481 GLN A N 1
ATOM 3788 C CA . GLN A 1 481 ? -12.082 7.798 27.327 1.00 92.81 481 GLN A CA 1
ATOM 3789 C C . GLN A 1 481 ? -13.094 8.375 28.326 1.00 92.81 481 GLN A C 1
ATOM 3791 O O . GLN A 1 481 ? -13.537 7.680 29.242 1.00 92.81 481 GLN A O 1
ATOM 3796 N N . PHE A 1 482 ? -13.511 9.628 28.113 1.00 91.31 482 PHE A N 1
ATOM 3797 C CA . PHE A 1 482 ? -14.513 10.294 28.941 1.00 91.31 482 PHE A CA 1
ATOM 3798 C C . PHE A 1 482 ? -15.849 9.547 28.919 1.00 91.31 482 PHE A C 1
ATOM 3800 O O . PHE A 1 482 ? -16.412 9.261 29.973 1.00 91.31 482 PHE A O 1
ATOM 3807 N N . GLU A 1 483 ? -16.337 9.168 27.736 1.00 87.94 483 GLU A N 1
ATOM 3808 C CA . GLU A 1 483 ? -17.603 8.443 27.596 1.00 87.94 483 GLU A CA 1
ATOM 3809 C C . GLU A 1 483 ? -17.571 7.068 28.281 1.00 87.94 483 GLU A C 1
ATOM 3811 O O . GLU A 1 483 ? -18.564 6.642 28.878 1.00 87.94 483 GLU A O 1
ATOM 3816 N N . LEU A 1 484 ? -16.426 6.381 28.234 1.00 89.12 484 LEU A N 1
ATOM 3817 C CA . LEU A 1 484 ? -16.212 5.111 28.924 1.00 89.12 484 LEU A CA 1
ATOM 3818 C C . LEU A 1 484 ? -16.323 5.275 30.446 1.00 89.12 484 LEU A C 1
ATOM 3820 O O . LEU A 1 484 ? -17.050 4.516 31.092 1.00 89.12 484 LEU A O 1
ATOM 3824 N N . LEU A 1 485 ? -15.658 6.288 31.011 1.00 90.25 485 LEU A N 1
ATOM 3825 C CA . LEU A 1 485 ? -15.750 6.611 32.439 1.00 90.25 485 LEU A CA 1
ATOM 3826 C C . LEU A 1 485 ? -17.165 7.041 32.832 1.00 90.25 485 LEU A C 1
ATOM 3828 O O . LEU A 1 485 ? -17.691 6.574 33.842 1.00 90.25 485 LEU A O 1
ATOM 3832 N N . ARG A 1 486 ? -17.808 7.873 32.009 1.00 88.62 486 ARG A N 1
ATOM 3833 C CA . ARG A 1 486 ? -19.182 8.329 32.225 1.00 88.62 486 ARG A CA 1
ATOM 3834 C C . ARG A 1 486 ? -20.151 7.157 32.336 1.00 88.62 486 ARG A C 1
ATOM 3836 O O . ARG A 1 486 ? -20.926 7.092 33.287 1.00 88.62 486 ARG A O 1
ATOM 3843 N N . CYS A 1 487 ? -20.074 6.202 31.406 1.00 84.25 487 CYS A N 1
ATOM 3844 C CA . CYS A 1 487 ? -20.924 5.010 31.424 1.00 84.25 487 CYS A CA 1
ATOM 3845 C C . CYS A 1 487 ? -20.736 4.170 32.697 1.00 84.25 487 CYS A C 1
ATOM 3847 O O . CYS A 1 487 ? -21.713 3.632 33.219 1.00 84.25 487 CYS A O 1
ATOM 3849 N N . LEU A 1 488 ? -19.504 4.065 33.202 1.00 84.56 488 LEU A N 1
ATOM 3850 C CA . LEU A 1 488 ? -19.212 3.331 34.435 1.00 84.56 488 LEU A CA 1
ATOM 3851 C C . LEU A 1 488 ? -19.789 4.010 35.677 1.00 84.56 488 LEU A C 1
ATOM 3853 O O . LEU A 1 488 ? -20.398 3.334 36.508 1.00 84.56 488 LEU A O 1
ATOM 3857 N N . ILE A 1 489 ? -19.601 5.326 35.790 1.00 85.56 489 ILE A N 1
ATOM 3858 C CA . ILE A 1 489 ? -20.006 6.118 36.958 1.00 85.56 489 ILE A CA 1
ATOM 3859 C C . ILE A 1 489 ? -21.531 6.248 37.036 1.00 85.56 489 ILE A C 1
ATOM 3861 O O . ILE A 1 489 ? -22.109 6.097 38.105 1.00 85.56 489 ILE A O 1
ATOM 3865 N N . GLU A 1 490 ? -22.216 6.435 35.906 1.00 82.81 490 GLU A N 1
ATOM 3866 C CA . GLU A 1 490 ? -23.686 6.525 35.859 1.00 82.81 490 GLU A CA 1
ATOM 3867 C C . GLU A 1 490 ? -24.402 5.169 36.074 1.00 82.81 490 GLU A C 1
ATOM 3869 O O . GLU A 1 490 ? -25.594 5.034 35.795 1.00 82.81 490 GLU A O 1
ATOM 3874 N N . GLU A 1 491 ? -23.682 4.142 36.538 1.00 68.81 491 GLU A N 1
ATOM 3875 C CA . GLU A 1 491 ? -24.147 2.768 36.773 1.00 68.81 491 GLU A CA 1
ATOM 3876 C C . GLU A 1 491 ? -24.806 2.076 35.575 1.00 68.81 491 GLU A C 1
ATOM 3878 O O . GLU A 1 491 ? -25.440 1.017 35.703 1.00 68.81 491 GLU A O 1
ATOM 3883 N N . ARG A 1 492 ? -24.650 2.627 34.378 1.00 62.12 492 ARG A N 1
ATOM 3884 C CA . ARG A 1 492 ? -25.202 2.005 33.196 1.00 62.12 492 ARG A CA 1
ATOM 3885 C C . ARG A 1 492 ? -24.230 0.948 32.706 1.00 62.12 492 ARG A C 1
ATOM 3887 O O . ARG A 1 492 ? -23.282 1.249 31.997 1.00 62.12 492 ARG A O 1
ATOM 3894 N N . THR A 1 493 ? -24.528 -0.316 32.996 1.00 55.69 493 THR A N 1
ATOM 3895 C CA . THR A 1 493 ? -23.854 -1.431 32.321 1.00 55.69 493 THR A CA 1
ATOM 3896 C C . THR A 1 493 ? -24.242 -1.428 30.835 1.00 55.69 493 THR A C 1
ATOM 3898 O O . THR A 1 493 ? -25.414 -1.634 30.503 1.00 55.69 493 THR A O 1
ATOM 3901 N N . PRO A 1 494 ? -23.300 -1.148 29.923 1.00 58.44 494 PRO A N 1
ATOM 3902 C CA . PRO A 1 494 ? -23.575 -1.168 28.498 1.00 58.44 494 PRO A CA 1
ATOM 3903 C C . PRO A 1 494 ? -23.800 -2.615 28.054 1.00 58.44 494 PRO A C 1
ATOM 3905 O O . PRO A 1 494 ? -23.062 -3.533 28.422 1.00 58.44 494 PRO A O 1
ATOM 3908 N N . THR A 1 495 ? -24.864 -2.833 27.294 1.00 60.78 495 THR A N 1
ATOM 3909 C CA . THR A 1 495 ? -25.238 -4.152 26.780 1.00 60.78 495 THR A CA 1
ATOM 3910 C C . THR A 1 495 ? -24.462 -4.491 25.514 1.00 60.78 495 THR A C 1
ATOM 3912 O O . THR A 1 495 ? -23.970 -3.613 24.813 1.00 60.78 495 THR A O 1
ATOM 3915 N N . ILE A 1 496 ? -24.409 -5.781 25.171 1.00 53.66 496 ILE A N 1
ATOM 3916 C CA . ILE A 1 496 ? -23.865 -6.275 23.893 1.00 53.66 496 ILE A CA 1
ATOM 3917 C C . ILE A 1 496 ? -24.433 -5.492 22.693 1.00 53.66 496 ILE A C 1
ATOM 3919 O O . ILE A 1 496 ? -23.705 -5.187 21.749 1.00 53.66 496 ILE A O 1
ATOM 3923 N N . ASP A 1 497 ? -25.714 -5.122 22.745 1.00 55.19 497 ASP A N 1
ATOM 3924 C CA . ASP A 1 497 ? -26.376 -4.377 21.675 1.00 55.19 497 ASP A CA 1
ATOM 3925 C C . ASP A 1 497 ? -25.974 -2.895 21.627 1.00 55.19 497 ASP A C 1
ATOM 3927 O O . ASP A 1 497 ? -25.891 -2.339 20.530 1.00 55.19 497 ASP A O 1
ATOM 3931 N N . ASP A 1 498 ? -25.682 -2.260 22.770 1.00 59.06 498 ASP A N 1
ATOM 3932 C CA . ASP A 1 498 ? -25.132 -0.893 22.800 1.00 59.06 498 ASP A CA 1
ATOM 3933 C C . ASP A 1 498 ? -23.794 -0.848 22.049 1.00 59.06 498 ASP A C 1
ATOM 3935 O O . ASP A 1 498 ? -23.518 0.083 21.294 1.00 59.06 498 ASP A O 1
ATOM 3939 N N . TRP A 1 499 ? -22.996 -1.908 22.189 1.00 62.25 499 TRP A N 1
ATOM 3940 C CA . TRP A 1 499 ? -21.700 -2.035 21.533 1.00 62.25 499 TRP A CA 1
ATOM 3941 C C . TRP A 1 499 ? -21.806 -2.362 20.047 1.00 62.25 499 TRP A C 1
ATOM 3943 O O . TRP A 1 499 ? -21.167 -1.698 19.233 1.00 62.25 499 TRP A O 1
ATOM 3953 N N . ARG A 1 500 ? -22.662 -3.323 19.669 1.00 59.69 500 ARG A N 1
ATOM 3954 C CA . ARG A 1 500 ? -22.929 -3.676 18.258 1.00 59.69 500 ARG A CA 1
ATOM 3955 C C . ARG A 1 500 ? -23.378 -2.485 17.418 1.00 59.69 500 ARG A C 1
ATOM 3957 O O . ARG A 1 500 ? -23.154 -2.467 16.207 1.00 59.69 500 ARG A O 1
ATOM 3964 N N . ASN A 1 501 ? -24.060 -1.535 18.052 1.00 59.81 501 ASN A N 1
ATOM 3965 C CA . ASN A 1 501 ? -24.691 -0.413 17.376 1.00 59.81 501 ASN A CA 1
ATOM 3966 C C . ASN A 1 501 ? -23.979 0.926 17.611 1.00 59.81 501 ASN A C 1
ATOM 3968 O O . ASN A 1 501 ? -24.445 1.921 17.068 1.00 59.81 501 ASN A O 1
ATOM 3972 N N . LYS A 1 502 ? -22.857 0.975 18.350 1.00 60.22 502 LYS A N 1
ATOM 3973 C CA . LYS A 1 502 ? -22.146 2.235 18.649 1.00 60.22 502 LYS A CA 1
ATOM 3974 C C . LYS A 1 502 ? -21.743 2.995 17.379 1.00 60.22 502 LYS A C 1
ATOM 3976 O O . LYS A 1 502 ? -21.895 4.210 17.325 1.00 60.22 502 LYS A O 1
ATOM 3981 N N . ASP A 1 503 ? -21.290 2.270 16.356 1.00 57.06 503 ASP A N 1
ATOM 3982 C CA . ASP A 1 503 ? -20.856 2.850 15.076 1.00 57.06 503 ASP A CA 1
ATOM 3983 C C . ASP A 1 503 ? -21.907 2.712 13.961 1.00 57.06 503 ASP A C 1
ATOM 3985 O O . ASP A 1 503 ? -21.774 3.296 12.884 1.00 57.06 503 ASP A O 1
ATOM 3989 N N . LYS A 1 504 ? -22.994 1.969 14.208 1.00 52.88 504 LYS A N 1
ATOM 3990 C CA . LYS A 1 504 ? -24.130 1.933 13.287 1.00 52.88 504 LYS A CA 1
ATOM 3991 C C . LYS A 1 504 ? -25.000 3.139 13.586 1.00 52.88 504 LYS A C 1
ATOM 3993 O O . LYS A 1 504 ? -25.699 3.162 14.594 1.00 52.88 504 LYS A O 1
ATOM 3998 N N . ARG A 1 505 ? -25.021 4.118 12.680 1.00 47.94 505 ARG A N 1
ATOM 3999 C CA . ARG A 1 505 ? -26.118 5.089 12.649 1.00 47.94 505 ARG A CA 1
ATOM 4000 C C . ARG A 1 505 ? -27.414 4.305 12.466 1.00 47.94 505 ARG A C 1
ATOM 4002 O O . ARG A 1 505 ? -27.731 3.865 11.365 1.00 47.94 505 ARG A O 1
ATOM 4009 N N . VAL A 1 506 ? -28.135 4.065 13.558 1.00 53.56 506 VAL A N 1
ATOM 4010 C CA . VAL A 1 506 ? -29.485 3.517 13.490 1.00 53.56 506 VAL A CA 1
ATOM 4011 C C . VAL A 1 506 ? -30.366 4.668 13.028 1.00 53.56 506 VAL A C 1
ATOM 4013 O O . VAL A 1 506 ? -30.946 5.403 13.820 1.00 53.56 506 VAL A O 1
ATOM 4016 N N . GLU A 1 507 ? -30.408 4.883 11.721 1.00 55.38 507 GLU A N 1
ATOM 4017 C CA . GLU A 1 507 ? -31.353 5.809 11.117 1.00 55.38 507 GLU A CA 1
ATOM 4018 C C . GLU A 1 507 ? -32.709 5.108 11.109 1.00 55.38 507 GLU A C 1
ATOM 4020 O O . GLU A 1 507 ? -32.992 4.225 10.301 1.00 55.38 507 GLU A O 1
ATOM 4025 N N . TYR A 1 508 ? -33.546 5.437 12.092 1.00 60.78 508 TYR A N 1
ATOM 4026 C CA . TYR A 1 508 ? -34.957 5.105 12.002 1.00 60.78 508 TYR A CA 1
ATOM 4027 C C . TYR A 1 508 ? -35.572 5.987 10.918 1.00 60.78 508 TYR A C 1
ATOM 4029 O O . TYR A 1 508 ? -35.829 7.171 11.117 1.00 60.78 508 TYR A O 1
ATOM 4037 N N . GLU A 1 509 ? -35.769 5.387 9.754 1.00 68.81 509 GLU A N 1
ATOM 4038 C CA . GLU A 1 509 ? -36.437 5.975 8.600 1.00 68.81 509 GLU A CA 1
ATOM 4039 C C . GLU A 1 509 ? -37.943 6.100 8.897 1.00 68.81 509 GLU A C 1
ATOM 4041 O O . GLU A 1 509 ? -38.734 5.182 8.643 1.00 68.81 509 GLU A O 1
ATOM 4046 N N . PHE A 1 510 ? -38.348 7.215 9.523 1.00 69.38 510 PHE A N 1
ATOM 4047 C CA . PHE A 1 510 ? -39.751 7.485 9.866 1.00 69.38 510 PHE A CA 1
ATOM 4048 C C . PHE A 1 510 ? -40.661 7.379 8.634 1.00 69.38 510 PHE A C 1
ATOM 4050 O O . PHE A 1 510 ? -41.751 6.817 8.740 1.00 69.38 510 PHE A O 1
ATOM 4057 N N . ASP A 1 511 ? -40.167 7.810 7.472 1.00 65.44 511 ASP A N 1
ATOM 4058 C CA . ASP A 1 511 ? -40.795 7.744 6.145 1.00 65.44 511 ASP A CA 1
ATOM 4059 C C . ASP A 1 511 ? -41.097 6.317 5.658 1.00 65.44 511 ASP A C 1
ATOM 4061 O O . ASP A 1 511 ? -41.964 6.117 4.811 1.00 65.44 511 ASP A O 1
ATOM 4065 N N . LYS A 1 512 ? -40.423 5.298 6.200 1.00 74.19 512 LYS A N 1
ATOM 4066 C CA . LYS A 1 512 ? -40.714 3.885 5.897 1.00 74.19 512 LYS A CA 1
ATOM 4067 C C . LYS A 1 512 ? -41.456 3.176 7.023 1.00 74.19 512 LYS A C 1
ATOM 4069 O O . LYS A 1 512 ? -41.828 2.005 6.873 1.00 74.19 512 LYS A O 1
ATOM 4074 N N . SER A 1 513 ? -41.692 3.862 8.138 1.00 76.62 513 SER A N 1
ATOM 4075 C CA . SER A 1 513 ? -42.298 3.278 9.325 1.00 76.62 513 SER A CA 1
ATOM 4076 C C . SER A 1 513 ? -43.806 3.063 9.181 1.00 76.62 513 SER A C 1
ATOM 4078 O O . SER A 1 513 ? -44.504 3.734 8.424 1.00 76.62 513 SER A O 1
ATOM 4080 N N . TRP A 1 514 ? -44.353 2.126 9.957 1.00 79.94 514 TRP A N 1
ATOM 4081 C CA . TRP A 1 514 ? -45.800 1.898 9.986 1.00 79.94 514 TRP A CA 1
ATOM 4082 C C . TRP A 1 514 ? -46.579 3.088 10.575 1.00 79.94 514 TRP A C 1
ATOM 4084 O O . TRP A 1 514 ? -47.768 3.228 10.296 1.00 79.94 514 TRP A O 1
ATOM 4094 N N . HIS A 1 515 ? -45.918 3.951 11.356 1.00 79.12 515 HIS A N 1
ATOM 4095 C CA . HIS A 1 515 ? -46.520 5.139 11.962 1.00 79.12 515 HIS A CA 1
ATOM 4096 C C . HIS A 1 515 ? -46.833 6.204 10.908 1.00 79.12 515 HIS A C 1
ATOM 4098 O O . HIS A 1 515 ? -47.950 6.717 10.881 1.00 79.12 515 HIS A O 1
ATOM 4104 N N . GLU A 1 516 ? -45.885 6.480 10.007 1.00 79.62 516 GLU A N 1
ATOM 4105 C CA . GLU A 1 516 ? -46.077 7.386 8.867 1.00 79.62 516 GLU A CA 1
ATOM 4106 C C . GLU A 1 516 ? -47.198 6.875 7.959 1.00 79.62 516 GLU A C 1
ATOM 4108 O O . GLU A 1 516 ? -48.155 7.601 7.691 1.00 79.62 516 GLU A O 1
ATOM 4113 N N . ARG A 1 517 ? -47.187 5.577 7.631 1.00 81.38 517 ARG A N 1
ATOM 4114 C CA . ARG A 1 517 ? -48.279 4.938 6.879 1.00 81.38 517 ARG A CA 1
ATOM 4115 C C . ARG A 1 517 ? -49.629 5.072 7.584 1.00 81.38 517 ARG A C 1
ATOM 4117 O O . ARG A 1 517 ? -50.633 5.325 6.925 1.00 81.38 517 ARG A O 1
ATOM 4124 N N . GLY A 1 518 ? -49.666 4.921 8.909 1.00 81.00 518 GLY A N 1
ATOM 4125 C CA . GLY A 1 518 ? -50.878 5.090 9.712 1.00 81.00 518 GLY A CA 1
ATOM 4126 C C . GLY A 1 518 ? -51.436 6.514 9.644 1.00 81.00 518 GLY A C 1
ATOM 4127 O O . GLY A 1 518 ? -52.626 6.693 9.389 1.00 81.00 518 GLY A O 1
ATOM 4128 N N . ILE A 1 519 ? -50.576 7.524 9.801 1.00 77.94 519 ILE A N 1
ATOM 4129 C CA . ILE A 1 519 ? -50.949 8.943 9.672 1.00 77.94 519 ILE A CA 1
ATOM 4130 C C . ILE A 1 519 ? -51.459 9.231 8.254 1.00 77.94 519 ILE A C 1
ATOM 4132 O O . ILE A 1 519 ? -52.521 9.835 8.089 1.00 77.94 519 ILE A O 1
ATOM 4136 N N . THR A 1 520 ? -50.765 8.729 7.233 1.00 77.81 520 THR A N 1
ATOM 4137 C CA . THR A 1 520 ? -51.153 8.884 5.827 1.00 77.81 520 THR A CA 1
ATOM 4138 C C . THR A 1 520 ? -52.520 8.258 5.538 1.00 77.81 520 THR A C 1
ATOM 4140 O O . THR A 1 520 ? -53.358 8.891 4.898 1.00 77.81 520 THR A O 1
ATOM 4143 N N . VAL A 1 521 ? -52.807 7.058 6.058 1.00 83.06 521 VAL A N 1
ATOM 4144 C CA . VAL A 1 521 ? -54.131 6.420 5.921 1.00 83.06 521 VAL A CA 1
ATOM 4145 C C . VAL A 1 521 ? -55.224 7.253 6.598 1.00 83.06 521 VAL A C 1
ATOM 4147 O O . VAL A 1 521 ? -56.277 7.474 5.999 1.00 83.06 521 VAL A O 1
ATOM 4150 N N . CYS A 1 522 ? -54.979 7.773 7.803 1.00 78.88 522 CYS A N 1
ATOM 4151 C CA . CYS A 1 522 ? -55.924 8.655 8.494 1.00 78.88 522 CYS A CA 1
ATOM 4152 C C . CYS A 1 522 ? -56.236 9.927 7.685 1.00 78.88 522 CYS A C 1
ATOM 4154 O O . CYS A 1 522 ? -57.400 10.318 7.577 1.00 78.88 522 CYS A O 1
ATOM 4156 N N . LEU A 1 523 ? -55.220 10.551 7.084 1.00 78.50 523 LEU A N 1
ATOM 4157 C CA . LEU A 1 523 ? -55.380 11.737 6.236 1.00 78.50 523 LEU A CA 1
ATOM 4158 C C . LEU A 1 523 ? -56.108 11.430 4.916 1.00 78.50 523 LEU A C 1
ATOM 4160 O O . LEU A 1 523 ? -56.920 12.237 4.453 1.00 78.50 523 LEU A O 1
ATOM 4164 N N . LEU A 1 524 ? -55.874 10.252 4.327 1.00 80.44 524 LEU A N 1
ATOM 4165 C CA . LEU A 1 524 ? -56.595 9.795 3.135 1.00 80.44 524 LEU A CA 1
ATOM 4166 C C . LEU A 1 524 ? -58.084 9.576 3.424 1.00 80.44 524 LEU A C 1
ATOM 4168 O O . LEU A 1 524 ? -58.925 9.969 2.617 1.00 80.44 524 LEU A O 1
ATOM 4172 N N . LEU A 1 525 ? -58.427 9.007 4.585 1.00 81.75 525 LEU A N 1
ATOM 4173 C CA . LEU A 1 525 ? -59.822 8.825 4.997 1.00 81.75 525 LEU A CA 1
ATOM 4174 C C . LEU A 1 525 ? -60.543 10.165 5.198 1.00 81.75 525 LEU A C 1
ATOM 4176 O O . LEU A 1 525 ? -61.674 10.317 4.737 1.00 81.75 525 LEU A O 1
ATOM 4180 N N . LEU A 1 526 ? -59.885 11.153 5.816 1.00 77.81 526 LEU A N 1
ATOM 4181 C CA . LEU A 1 526 ? -60.437 12.509 5.929 1.00 77.81 526 LEU A CA 1
ATOM 4182 C C . LEU A 1 526 ? -60.653 13.146 4.555 1.00 77.81 526 LEU A C 1
ATOM 4184 O O . LEU A 1 526 ? -61.724 13.683 4.294 1.00 77.81 526 LEU A O 1
ATOM 4188 N N . THR A 1 527 ? -59.679 13.017 3.653 1.00 77.31 527 THR A N 1
ATOM 4189 C CA . THR A 1 527 ? -59.807 13.497 2.269 1.00 77.31 527 THR A CA 1
ATOM 4190 C C . THR A 1 527 ? -61.003 12.872 1.558 1.00 77.31 527 THR A C 1
ATOM 4192 O O . THR A 1 527 ? -61.773 13.574 0.905 1.00 77.31 527 THR A O 1
ATOM 4195 N N . ALA A 1 528 ? -61.176 11.555 1.688 1.00 81.31 528 ALA A N 1
ATOM 4196 C CA . ALA A 1 528 ? -62.283 10.837 1.071 1.00 81.31 528 ALA A CA 1
ATOM 4197 C C . ALA A 1 528 ? -63.642 11.333 1.594 1.00 81.31 528 ALA A C 1
ATOM 4199 O O . ALA A 1 528 ? -64.560 11.534 0.799 1.00 81.31 528 ALA A O 1
ATOM 4200 N N . LEU A 1 529 ? -63.752 11.603 2.900 1.00 80.31 529 LEU A N 1
ATOM 4201 C CA . LEU A 1 529 ? -64.946 12.209 3.499 1.00 80.31 529 LEU A CA 1
ATOM 4202 C C . LEU A 1 529 ? -65.204 13.622 2.953 1.00 80.31 529 LEU A C 1
ATOM 4204 O O . LEU A 1 529 ? -66.339 13.945 2.606 1.00 80.31 529 LEU A O 1
ATOM 4208 N N . SER A 1 530 ? -64.167 14.450 2.810 1.00 75.06 530 SER A N 1
ATOM 4209 C CA . SER A 1 530 ? -64.300 15.793 2.231 1.00 75.06 530 SER A CA 1
ATOM 4210 C C . SER A 1 530 ? -64.773 15.753 0.780 1.00 75.06 530 SER A C 1
ATOM 4212 O O . SER A 1 530 ? -65.670 16.504 0.397 1.00 75.06 530 SER A O 1
ATOM 4214 N N . LEU A 1 531 ? -64.192 14.863 -0.031 1.00 77.50 531 LEU A N 1
ATOM 4215 C CA . LEU A 1 531 ? -64.577 14.671 -1.430 1.00 77.50 531 LEU A CA 1
ATOM 4216 C C . LEU A 1 531 ? -66.011 14.157 -1.557 1.00 77.50 531 LEU A C 1
ATOM 4218 O O . LEU A 1 531 ? -66.739 14.602 -2.443 1.00 77.50 531 LEU A O 1
ATOM 4222 N N . TRP A 1 532 ? -66.429 13.264 -0.657 1.00 83.94 532 TRP A N 1
ATOM 4223 C CA . TRP A 1 532 ? -67.807 12.795 -0.587 1.00 83.94 532 TRP A CA 1
ATOM 4224 C C . TRP A 1 532 ? -68.779 13.952 -0.345 1.00 83.94 532 TRP A C 1
ATOM 4226 O O . TRP A 1 532 ? -69.746 14.094 -1.091 1.00 83.94 532 TRP A O 1
ATOM 4236 N N . GLU A 1 533 ? -68.510 14.828 0.628 1.00 78.06 533 GLU A N 1
ATOM 4237 C CA . GLU A 1 533 ? -69.386 15.977 0.890 1.00 78.06 533 GLU A CA 1
ATOM 4238 C C . GLU A 1 533 ? -69.470 16.903 -0.321 1.00 78.06 533 GLU A C 1
ATOM 4240 O O . GLU A 1 533 ? -70.566 17.276 -0.738 1.00 78.06 533 GLU A O 1
ATOM 4245 N N . VAL A 1 534 ? -68.331 17.214 -0.944 1.00 73.62 534 VAL A N 1
ATOM 4246 C CA . VAL A 1 534 ? -68.296 18.019 -2.171 1.00 73.62 534 VAL A CA 1
ATOM 4247 C C . VAL A 1 534 ? -69.145 17.370 -3.267 1.00 73.62 534 VAL A C 1
ATOM 4249 O O . VAL A 1 534 ? -69.967 18.053 -3.876 1.00 73.62 534 VAL A O 1
ATOM 4252 N N . ALA A 1 535 ? -69.029 16.055 -3.473 1.00 77.31 535 ALA A N 1
ATOM 4253 C CA . ALA A 1 535 ? -69.853 15.324 -4.433 1.00 77.31 535 ALA A CA 1
ATOM 4254 C C . ALA A 1 535 ? -71.349 15.401 -4.089 1.00 77.31 535 ALA A C 1
ATOM 4256 O O . ALA A 1 535 ? -72.166 15.650 -4.974 1.00 77.31 535 ALA A O 1
ATOM 4257 N N . THR A 1 536 ? -71.727 15.260 -2.816 1.00 78.12 536 THR A N 1
ATOM 4258 C CA . THR A 1 536 ? -73.135 15.385 -2.405 1.00 78.12 536 THR A CA 1
ATOM 4259 C C . THR A 1 536 ? -73.687 16.796 -2.604 1.00 78.12 536 THR A C 1
ATOM 4261 O O . THR A 1 536 ? -74.834 16.938 -3.024 1.00 78.12 536 THR A O 1
ATOM 4264 N N . ILE A 1 537 ? -72.885 17.841 -2.364 1.00 74.31 537 ILE A N 1
ATOM 4265 C CA . ILE A 1 537 ? -73.268 19.236 -2.623 1.00 74.31 537 ILE A CA 1
ATOM 4266 C C . ILE A 1 537 ? -73.504 19.445 -4.123 1.00 74.31 537 ILE A C 1
ATOM 4268 O O . ILE A 1 537 ? -74.501 20.062 -4.504 1.00 74.31 537 ILE A O 1
ATOM 4272 N N . ILE A 1 538 ? -72.622 18.899 -4.967 1.00 72.38 538 ILE A N 1
ATOM 4273 C CA . ILE A 1 538 ? -72.742 18.964 -6.430 1.00 72.38 538 ILE A CA 1
ATOM 4274 C C . ILE A 1 538 ? -74.024 18.278 -6.902 1.00 72.38 538 ILE A C 1
ATOM 4276 O O . ILE A 1 538 ? -74.799 18.867 -7.650 1.00 72.38 538 ILE A O 1
ATOM 4280 N N . LEU A 1 539 ? -74.260 17.046 -6.446 1.00 77.50 539 LEU A N 1
ATOM 4281 C CA . LEU A 1 539 ? -75.383 16.226 -6.899 1.00 77.50 539 LEU A CA 1
ATOM 4282 C C . LEU A 1 539 ? -76.745 16.767 -6.440 1.00 77.50 539 LEU A C 1
ATOM 4284 O O . LEU A 1 539 ? -77.729 16.609 -7.156 1.00 77.50 539 LEU A O 1
ATOM 4288 N N . ASN A 1 540 ? -76.809 17.420 -5.277 1.00 73.94 540 ASN A N 1
ATOM 4289 C CA . ASN A 1 540 ? -78.070 17.876 -4.684 1.00 73.94 540 ASN A CA 1
ATOM 4290 C C . ASN A 1 540 ? -78.423 19.343 -4.982 1.00 73.94 540 ASN A C 1
ATOM 4292 O O . ASN A 1 540 ? -79.469 19.807 -4.530 1.00 73.94 540 ASN A O 1
ATOM 4296 N N . THR A 1 541 ? -77.597 20.083 -5.729 1.00 72.31 541 THR A N 1
ATOM 4297 C CA . THR A 1 541 ? -77.853 21.504 -6.025 1.00 72.31 541 THR A CA 1
ATOM 4298 C C . THR A 1 541 ? -78.231 21.686 -7.510 1.00 72.31 541 THR A C 1
ATOM 4300 O O . THR A 1 541 ? -77.357 21.746 -8.372 1.00 72.31 541 THR A O 1
ATOM 4303 N N . PRO A 1 542 ? -79.528 21.797 -7.862 1.00 57.25 542 PRO A N 1
ATOM 4304 C CA . PRO A 1 542 ? -80.005 21.690 -9.250 1.00 57.25 542 PRO A CA 1
ATOM 4305 C C . PRO A 1 542 ? -79.628 22.856 -10.191 1.00 57.25 542 PRO A C 1
ATOM 4307 O O . PRO A 1 542 ? -79.863 22.761 -11.391 1.00 57.25 542 PRO A O 1
ATOM 4310 N N . GLN A 1 543 ? -79.019 23.942 -9.695 1.00 59.94 543 GLN A N 1
ATOM 4311 C CA . GLN A 1 543 ? -78.584 25.104 -10.499 1.00 59.94 543 GLN A CA 1
ATOM 4312 C C . GLN A 1 543 ? -77.084 25.091 -10.866 1.00 59.94 543 GLN A C 1
ATOM 4314 O O . GLN A 1 543 ? -76.522 26.116 -11.251 1.00 59.94 543 GLN A O 1
ATOM 4319 N N . PHE A 1 544 ? -76.413 23.937 -10.768 1.00 54.62 544 PHE A N 1
ATOM 4320 C CA . PHE A 1 544 ? -74.958 23.806 -10.962 1.00 54.62 544 PHE A CA 1
ATOM 4321 C C . PHE A 1 544 ? -74.427 24.138 -12.372 1.00 54.62 544 PHE A C 1
ATOM 4323 O O . PHE A 1 544 ? -73.218 24.128 -12.593 1.00 54.62 544 PHE A O 1
ATOM 4330 N N . THR A 1 545 ? -75.301 24.455 -13.328 1.00 49.53 545 THR A N 1
ATOM 4331 C CA . THR A 1 545 ? -74.966 24.738 -14.730 1.00 49.53 545 THR A CA 1
ATOM 4332 C C . THR A 1 545 ? -74.519 26.178 -15.018 1.00 49.53 545 THR A C 1
ATOM 4334 O O . THR A 1 545 ? -74.176 26.474 -16.160 1.00 49.53 545 THR A O 1
ATOM 4337 N N . ILE A 1 546 ? -74.443 27.076 -14.027 1.00 53.03 546 ILE A N 1
ATOM 4338 C CA . ILE A 1 546 ? -73.928 28.444 -14.232 1.00 53.03 546 ILE A CA 1
ATOM 4339 C C . ILE A 1 546 ? -72.458 28.529 -13.775 1.00 53.03 546 ILE A C 1
ATOM 4341 O O . ILE A 1 546 ? -72.132 28.268 -12.620 1.00 53.03 546 ILE A O 1
ATOM 4345 N N . GLN A 1 547 ? -71.576 28.910 -14.708 1.00 56.94 547 GLN A N 1
ATOM 4346 C CA . GLN A 1 547 ? -70.097 28.842 -14.728 1.00 56.94 547 GLN A CA 1
ATOM 4347 C C . GLN A 1 547 ? -69.296 29.174 -13.443 1.00 56.94 547 GLN A C 1
ATOM 4349 O O . GLN A 1 547 ? -68.119 28.824 -13.373 1.00 56.94 547 GLN A O 1
ATOM 4354 N N . ARG A 1 548 ? -69.870 29.815 -12.418 1.00 53.34 548 ARG A N 1
ATOM 4355 C CA . ARG A 1 548 ? -69.143 30.200 -11.191 1.00 53.34 548 ARG A CA 1
ATOM 4356 C C . ARG A 1 548 ? -68.906 29.035 -10.224 1.00 53.34 548 ARG A C 1
ATOM 4358 O O . ARG A 1 548 ? -67.813 28.924 -9.677 1.00 53.34 548 ARG A O 1
ATOM 4365 N N . SER A 1 549 ? -69.863 28.124 -10.050 1.00 56.53 549 SER A N 1
ATOM 4366 C CA . SER A 1 549 ? -69.750 27.053 -9.042 1.00 56.53 549 SER A CA 1
ATOM 4367 C C . SER A 1 549 ? -68.732 25.966 -9.417 1.00 56.53 549 SER A C 1
ATOM 4369 O O . SER A 1 549 ? -68.056 25.424 -8.544 1.00 56.53 549 SER A O 1
ATOM 4371 N N . GLY A 1 550 ? -68.557 25.689 -10.715 1.00 61.81 550 GLY A N 1
ATOM 4372 C CA . GLY A 1 550 ? -67.547 24.743 -11.207 1.00 61.81 550 GLY A CA 1
ATOM 4373 C C . GLY A 1 550 ? -66.108 25.212 -10.965 1.00 61.81 550 GLY A C 1
ATOM 4374 O O . GLY A 1 550 ? -65.246 24.404 -10.620 1.00 61.81 550 GLY A O 1
ATOM 4375 N N . LEU A 1 551 ? -65.858 26.524 -11.059 1.00 62.53 551 LEU A N 1
ATOM 4376 C CA . LEU A 1 551 ? -64.543 27.109 -10.783 1.00 62.53 551 LEU A CA 1
ATOM 4377 C C . LEU A 1 551 ? -64.146 26.932 -9.311 1.00 62.53 551 LEU A C 1
ATOM 4379 O O . LEU A 1 551 ? -62.995 26.617 -9.023 1.00 62.53 551 LEU A O 1
ATOM 4383 N N . HIS A 1 552 ? -65.096 27.069 -8.382 1.00 60.31 552 HIS A N 1
ATOM 4384 C CA . HIS A 1 552 ? -64.837 26.878 -6.953 1.00 60.31 552 HIS A CA 1
ATOM 4385 C C . HIS A 1 552 ? -64.476 25.430 -6.601 1.00 60.31 552 HIS A C 1
ATOM 4387 O O . HIS A 1 552 ? -63.604 25.208 -5.764 1.00 60.31 552 HIS A O 1
ATOM 4393 N N . ILE A 1 553 ? -65.085 24.443 -7.264 1.00 64.94 553 ILE A N 1
ATOM 4394 C CA . ILE A 1 553 ? -64.751 23.024 -7.062 1.00 64.94 553 ILE A CA 1
ATOM 4395 C C . ILE A 1 553 ? -63.393 22.690 -7.667 1.00 64.94 553 ILE A C 1
ATOM 4397 O O . ILE A 1 553 ? -62.595 22.019 -7.020 1.00 64.94 553 ILE A O 1
ATOM 4401 N N . LEU A 1 554 ? -63.106 23.177 -8.879 1.00 66.69 554 LEU A N 1
ATOM 4402 C CA . LEU A 1 554 ? -61.795 22.994 -9.504 1.00 66.69 554 LEU A CA 1
ATOM 4403 C C . LEU A 1 554 ? -60.687 23.636 -8.665 1.00 66.69 554 LEU A C 1
ATOM 4405 O O . LEU A 1 554 ? -59.643 23.020 -8.472 1.00 66.69 554 LEU A O 1
ATOM 4409 N N . LEU A 1 555 ? -60.934 24.824 -8.108 1.00 67.62 555 LEU A N 1
ATOM 4410 C CA . LEU A 1 555 ? -60.006 25.484 -7.194 1.00 67.62 555 LEU A CA 1
ATOM 4411 C C . LEU A 1 555 ? -59.843 24.690 -5.889 1.00 67.62 555 LEU A C 1
ATOM 4413 O O . LEU A 1 555 ? -58.720 24.488 -5.442 1.00 67.62 555 LEU A O 1
ATOM 4417 N N . GLY A 1 556 ? -60.937 24.184 -5.311 1.00 67.38 556 GLY A N 1
ATOM 4418 C CA . GLY A 1 556 ? -60.900 23.330 -4.121 1.00 67.38 556 GLY A CA 1
ATOM 4419 C C . GLY A 1 556 ? -60.110 22.038 -4.342 1.00 67.38 556 GLY A C 1
ATOM 4420 O O . GLY A 1 556 ? -59.262 21.696 -3.525 1.00 67.38 556 GLY A O 1
ATOM 4421 N N . LEU A 1 557 ? -60.320 21.358 -5.473 1.00 68.12 557 LEU A N 1
ATOM 4422 C CA . LEU A 1 557 ? -59.572 20.159 -5.863 1.00 68.12 557 LEU A CA 1
ATOM 4423 C C . LEU A 1 557 ? -58.094 20.467 -6.139 1.00 68.12 557 LEU A C 1
ATOM 4425 O O . LEU A 1 557 ? -57.230 19.716 -5.695 1.00 68.12 557 LEU A O 1
ATOM 4429 N N . ALA A 1 558 ? -57.788 21.576 -6.819 1.00 67.88 558 ALA A N 1
ATOM 4430 C CA . ALA A 1 558 ? -56.412 22.002 -7.074 1.00 67.88 558 ALA A CA 1
ATOM 4431 C C . ALA A 1 558 ? -55.659 22.313 -5.770 1.00 67.88 558 ALA A C 1
ATOM 4433 O O . ALA A 1 558 ? -54.513 21.894 -5.610 1.00 67.88 558 ALA A O 1
ATOM 4434 N N . LEU A 1 559 ? -56.317 22.977 -4.814 1.00 64.56 559 LEU A N 1
ATOM 4435 C CA . LEU A 1 559 ? -55.774 23.235 -3.478 1.00 64.56 559 LEU A CA 1
ATOM 4436 C C . LEU A 1 559 ? -55.590 21.941 -2.674 1.00 64.56 559 LEU A C 1
ATOM 4438 O O . LEU A 1 559 ? -54.623 21.827 -1.928 1.00 64.56 559 LEU A O 1
ATOM 4442 N N . LEU A 1 560 ? -56.460 20.944 -2.864 1.00 65.25 560 LEU A N 1
ATOM 4443 C CA . LEU A 1 560 ? -56.329 19.620 -2.249 1.00 65.25 560 LEU A CA 1
ATOM 4444 C C . LEU A 1 560 ? -55.092 18.878 -2.782 1.00 65.25 560 LEU A C 1
ATOM 4446 O O . LEU A 1 560 ? -54.288 18.369 -2.002 1.00 65.25 560 LEU A O 1
ATOM 4450 N N . VAL A 1 561 ? -54.893 18.882 -4.105 1.00 68.31 561 VAL A N 1
ATOM 4451 C CA . VAL A 1 561 ? -53.715 18.283 -4.758 1.00 68.31 561 VAL A CA 1
ATOM 4452 C C . VAL A 1 561 ? -52.426 18.997 -4.341 1.00 68.31 561 VAL A C 1
ATOM 4454 O O . VAL A 1 561 ? -51.447 18.334 -3.994 1.00 68.31 561 VAL A O 1
ATOM 4457 N N . GLN A 1 562 ? -52.422 20.335 -4.311 1.00 63.75 562 GLN A N 1
ATOM 4458 C CA . GLN A 1 562 ? -51.273 21.111 -3.828 1.00 63.75 562 GLN A CA 1
ATOM 4459 C C . GLN A 1 562 ? -50.992 20.870 -2.341 1.00 63.75 562 GLN A C 1
ATOM 4461 O O . GLN A 1 562 ? -49.832 20.706 -1.962 1.00 63.75 562 GLN A O 1
ATOM 4466 N N . GLY A 1 563 ? -52.033 20.789 -1.508 1.00 63.84 563 GLY A N 1
ATOM 4467 C CA . GLY A 1 563 ? -51.909 20.466 -0.089 1.00 63.84 563 GLY A CA 1
ATOM 4468 C C . GLY A 1 563 ? -51.264 19.098 0.132 1.00 63.84 563 GLY A C 1
ATOM 4469 O O . GLY A 1 563 ? -50.368 18.973 0.961 1.00 63.84 563 GLY A O 1
ATOM 4470 N N . TRP A 1 564 ? -51.641 18.091 -0.660 1.00 67.38 564 TRP A N 1
ATOM 4471 C CA . TRP A 1 564 ? -51.045 16.755 -0.575 1.00 67.38 564 TRP A CA 1
ATOM 4472 C C . TRP A 1 564 ? -49.574 16.728 -1.008 1.00 67.38 564 TRP A C 1
ATOM 4474 O O . TRP A 1 564 ? -48.756 16.072 -0.363 1.00 67.38 564 TRP A O 1
ATOM 4484 N N . GLY A 1 565 ? -49.219 17.472 -2.063 1.00 63.97 565 GLY A N 1
ATOM 4485 C CA . GLY A 1 565 ? -47.826 17.645 -2.490 1.00 63.97 565 GLY A CA 1
ATOM 4486 C C . GLY A 1 565 ? -46.961 18.280 -1.399 1.00 63.97 565 GLY A C 1
ATOM 4487 O O . GLY A 1 565 ? -45.892 17.761 -1.083 1.00 63.97 565 GLY A O 1
ATOM 4488 N N . GLY A 1 566 ? -47.474 19.333 -0.752 1.00 63.19 566 GLY A N 1
ATOM 4489 C CA . GLY A 1 566 ? -46.795 20.008 0.356 1.00 63.19 566 GLY A CA 1
ATOM 4490 C C . GLY A 1 566 ? -46.647 19.138 1.607 1.00 63.19 566 GLY A C 1
ATOM 4491 O O . GLY A 1 566 ? -45.571 19.110 2.196 1.00 63.19 566 GLY A O 1
ATOM 4492 N N . ILE A 1 567 ? -47.689 18.391 1.993 1.00 62.03 567 ILE A N 1
ATOM 4493 C CA . ILE A 1 567 ? -47.636 17.460 3.134 1.00 62.03 567 ILE A CA 1
ATOM 4494 C C . ILE A 1 567 ? -46.608 16.349 2.870 1.00 62.03 567 ILE A C 1
ATOM 4496 O O . ILE A 1 567 ? -45.791 16.054 3.737 1.00 62.03 567 ILE A O 1
ATOM 4500 N N . ARG A 1 568 ? -46.587 15.769 1.663 1.00 59.81 568 ARG A N 1
ATOM 4501 C CA . ARG A 1 568 ? -45.670 14.673 1.316 1.00 59.81 568 ARG A CA 1
ATOM 4502 C C . ARG A 1 568 ? -44.200 15.097 1.284 1.00 59.81 568 ARG A C 1
ATOM 4504 O O . ARG A 1 568 ? -43.357 14.350 1.765 1.00 59.81 568 ARG A O 1
ATOM 4511 N N . GLU A 1 569 ? -43.880 16.267 0.730 1.00 55.88 569 GLU A N 1
ATOM 4512 C CA . GLU A 1 569 ? -42.492 16.759 0.683 1.00 55.88 569 GLU A CA 1
ATOM 4513 C C . GLU A 1 569 ? -41.972 17.232 2.048 1.00 55.88 569 GLU A C 1
ATOM 4515 O O . GLU A 1 569 ? -40.760 17.277 2.259 1.00 55.88 569 GLU A O 1
ATOM 4520 N N . ARG A 1 570 ? -42.865 17.596 2.980 1.00 58.69 570 ARG A N 1
ATOM 4521 C CA . ARG A 1 570 ? -42.487 18.246 4.244 1.00 58.69 570 ARG A CA 1
ATOM 4522 C C . ARG A 1 570 ? -42.788 17.462 5.514 1.00 58.69 570 ARG A C 1
ATOM 4524 O O . ARG A 1 570 ? -42.430 17.965 6.569 1.00 58.69 570 ARG A O 1
ATOM 4531 N N . LEU A 1 571 ? -43.313 16.237 5.463 1.00 56.44 571 LEU A N 1
ATOM 4532 C CA . LEU A 1 571 ? -43.385 15.315 6.617 1.00 56.44 571 LEU A CA 1
ATOM 4533 C C . LEU A 1 571 ? -41.999 14.802 7.094 1.00 56.44 571 LEU A C 1
ATOM 4535 O O . LEU A 1 571 ? -41.893 13.727 7.678 1.00 56.44 571 LEU A O 1
ATOM 4539 N N . SER A 1 572 ? -40.927 15.570 6.877 1.00 52.91 572 SER A N 1
ATOM 4540 C CA . SER A 1 572 ? -39.653 15.385 7.568 1.00 52.91 572 SER A CA 1
ATOM 4541 C C . SER A 1 572 ? -39.708 16.079 8.934 1.00 52.91 572 SER A C 1
ATOM 4543 O O . SER A 1 572 ? -40.346 17.119 9.096 1.00 52.91 572 SER A O 1
ATOM 4545 N N . VAL A 1 573 ? -39.038 15.505 9.935 1.00 50.88 573 VAL A N 1
ATOM 4546 C CA . VAL A 1 573 ? -39.126 15.880 11.365 1.00 50.88 573 VAL A CA 1
ATOM 4547 C C . VAL A 1 573 ? -38.919 17.376 11.659 1.00 50.88 573 VAL A C 1
ATOM 4549 O O . VAL A 1 573 ? -39.394 17.880 12.672 1.00 50.88 573 VAL A O 1
ATOM 4552 N N . ASN A 1 574 ? -38.271 18.121 10.763 1.00 49.34 574 ASN A N 1
ATOM 4553 C CA . ASN A 1 574 ? -37.887 19.514 10.990 1.00 49.34 574 ASN A CA 1
ATOM 4554 C C . ASN A 1 574 ? -38.989 20.565 10.715 1.00 49.34 574 ASN A C 1
ATOM 4556 O O . ASN A 1 574 ? -38.736 21.748 10.920 1.00 49.34 574 ASN A O 1
ATOM 4560 N N . THR A 1 575 ? -40.195 20.196 10.264 1.00 54.91 575 THR A N 1
ATOM 4561 C CA . THR A 1 575 ? -41.277 21.159 9.918 1.00 54.91 575 THR A CA 1
ATOM 4562 C C . THR A 1 575 ? -42.404 21.260 10.960 1.00 54.91 575 THR A C 1
ATOM 4564 O O . THR A 1 575 ? -43.385 21.984 10.761 1.00 54.91 575 THR A O 1
ATOM 4567 N N . MET A 1 576 ? -42.244 20.577 12.099 1.00 52.19 576 MET A N 1
ATOM 4568 C CA . MET A 1 576 ? -43.216 20.435 13.193 1.00 52.19 576 MET A CA 1
ATOM 4569 C C . MET A 1 576 ? -43.901 21.734 13.672 1.00 52.19 576 MET A C 1
ATOM 4571 O O . MET A 1 576 ? -45.128 21.710 13.803 1.00 52.19 576 MET A O 1
ATOM 4575 N N . PRO A 1 577 ? -43.209 22.879 13.869 1.00 54.41 577 PRO A N 1
ATOM 4576 C CA . PRO A 1 577 ? -43.849 24.063 14.450 1.00 54.41 577 PRO A CA 1
ATOM 4577 C C . PRO A 1 577 ? -45.006 24.595 13.595 1.00 54.41 577 PRO A C 1
ATOM 4579 O O . PRO A 1 577 ? -45.963 25.162 14.111 1.00 54.41 577 PRO A O 1
ATOM 4582 N N . ILE A 1 578 ? -44.943 24.386 12.277 1.00 54.12 578 ILE A N 1
ATOM 4583 C CA . ILE A 1 578 ? -45.920 24.916 11.320 1.00 54.12 578 ILE A CA 1
ATOM 4584 C C . ILE A 1 578 ? -47.188 24.056 11.294 1.00 54.12 578 ILE A C 1
ATOM 4586 O O . ILE A 1 578 ? -48.292 24.594 11.199 1.00 54.12 578 ILE A O 1
ATOM 4590 N N . PHE A 1 579 ? -47.054 22.731 11.401 1.00 54.75 579 PHE A N 1
ATOM 4591 C CA . PHE A 1 579 ? -48.207 21.829 11.395 1.00 54.75 579 PHE A CA 1
ATOM 4592 C C . PHE A 1 579 ? -48.961 21.868 12.727 1.00 54.75 579 PHE A C 1
ATOM 4594 O O . PHE A 1 579 ? -50.189 21.932 12.726 1.00 54.75 579 PHE A O 1
ATOM 4601 N N . GLU A 1 580 ? -48.243 21.913 13.856 1.00 54.31 580 GLU A N 1
ATOM 4602 C CA . GLU A 1 580 ? -48.855 22.133 15.171 1.00 54.31 580 GLU A CA 1
ATOM 4603 C C . GLU A 1 580 ? -49.588 23.471 15.216 1.00 54.31 580 GLU A C 1
ATOM 4605 O O . GLU A 1 580 ? -50.743 23.528 15.633 1.00 54.31 580 GLU A O 1
ATOM 4610 N N . PHE A 1 581 ? -48.975 24.533 14.689 1.00 57.22 581 PHE A N 1
ATOM 4611 C CA . PHE A 1 581 ? -49.626 25.831 14.591 1.00 57.22 581 PHE A CA 1
ATOM 4612 C C . PHE A 1 581 ? -50.902 25.785 13.748 1.00 57.22 581 PHE A C 1
ATOM 4614 O O . PHE A 1 581 ? -51.950 26.238 14.199 1.00 57.22 581 PHE A O 1
ATOM 4621 N N . ALA A 1 582 ? -50.842 25.207 12.544 1.00 58.19 582 ALA A N 1
ATOM 4622 C CA . ALA A 1 582 ? -51.995 25.099 11.654 1.00 58.19 582 ALA A CA 1
ATOM 4623 C C . ALA A 1 582 ? -53.129 24.262 12.271 1.00 58.19 582 ALA A C 1
ATOM 4625 O O . ALA A 1 582 ? -54.302 24.611 12.131 1.00 58.19 582 ALA A O 1
ATOM 4626 N N . PHE A 1 583 ? -52.790 23.190 12.990 1.00 60.00 583 PHE A N 1
ATOM 4627 C CA . PHE A 1 583 ? -53.753 22.337 13.677 1.00 60.00 583 PHE A CA 1
ATOM 4628 C C . PHE A 1 583 ? -54.414 23.047 14.864 1.00 60.00 583 PHE A C 1
ATOM 4630 O O . PHE A 1 583 ? -55.640 23.076 14.957 1.00 60.00 583 PHE A O 1
ATOM 4637 N N . LEU A 1 584 ? -53.623 23.667 15.745 1.00 57.97 584 LEU A N 1
ATOM 4638 C CA . LEU A 1 584 ? -54.128 24.405 16.907 1.00 57.97 584 LEU A CA 1
ATOM 4639 C C . LEU A 1 584 ? -54.950 25.628 16.478 1.00 57.97 584 LEU A C 1
ATOM 4641 O O . LEU A 1 584 ? -55.971 25.938 17.091 1.00 57.97 584 LEU A O 1
ATOM 4645 N N . PHE A 1 585 ? -54.553 26.276 15.382 1.00 57.91 585 PHE A N 1
ATOM 4646 C CA . PHE A 1 585 ? -55.295 27.361 14.751 1.00 57.91 585 PHE A CA 1
ATOM 4647 C C . PHE A 1 585 ? -56.613 26.883 14.123 1.00 57.91 585 PHE A C 1
ATOM 4649 O O . PHE A 1 585 ? -57.659 27.498 14.317 1.00 57.91 585 PHE A O 1
ATOM 4656 N N . GLY A 1 586 ? -56.605 25.750 13.417 1.00 59.88 586 GLY A N 1
ATOM 4657 C CA . GLY A 1 586 ? -57.827 25.137 12.896 1.00 59.88 586 GLY A CA 1
ATOM 4658 C C . GLY A 1 586 ? -58.793 24.727 14.011 1.00 59.88 586 GLY A C 1
ATOM 4659 O O . GLY A 1 586 ? -59.993 24.992 13.922 1.00 59.88 586 GLY A O 1
ATOM 4660 N N . PHE A 1 587 ? -58.270 24.150 15.096 1.00 60.25 587 PHE A N 1
ATOM 4661 C CA . PHE A 1 587 ? -59.049 23.754 16.267 1.00 60.25 587 PHE A CA 1
ATOM 4662 C C . PHE A 1 587 ? -59.641 24.956 17.010 1.00 60.25 587 PHE A C 1
ATOM 4664 O O . PHE A 1 587 ? -60.795 24.915 17.430 1.00 60.25 587 PHE A O 1
ATOM 4671 N N . SER A 1 588 ? -58.893 26.050 17.147 1.00 56.56 588 SER A N 1
ATOM 4672 C CA . SER A 1 588 ? -59.376 27.251 17.831 1.00 56.56 588 SER A CA 1
ATOM 4673 C C . SER A 1 588 ? -60.476 27.971 17.043 1.00 56.56 588 SER A C 1
ATOM 4675 O O . SER A 1 588 ? -61.480 28.384 17.631 1.00 56.56 588 SER A O 1
ATOM 4677 N N . ILE A 1 589 ? -60.350 28.036 15.712 1.00 56.34 589 ILE A N 1
ATOM 4678 C CA . ILE A 1 589 ? -61.418 28.504 14.819 1.00 56.34 589 ILE A CA 1
ATOM 4679 C C . ILE A 1 589 ? -62.636 27.590 14.938 1.00 56.34 589 ILE A C 1
ATOM 4681 O O . ILE A 1 589 ? -63.754 28.083 15.069 1.00 56.34 589 ILE A O 1
ATOM 4685 N N . TYR A 1 590 ? -62.430 26.272 14.937 1.00 59.59 590 TYR A N 1
ATOM 4686 C CA . TYR A 1 590 ? -63.505 25.299 15.103 1.00 59.59 590 TYR A CA 1
ATOM 4687 C C . TYR A 1 590 ? -64.265 25.518 16.418 1.00 59.59 590 TYR A C 1
ATOM 4689 O O . TYR A 1 590 ? -65.478 25.706 16.387 1.00 59.59 590 TYR A O 1
ATOM 4697 N N . VAL A 1 591 ? -63.570 25.596 17.558 1.00 61.72 591 VAL A N 1
ATOM 4698 C CA . VAL A 1 591 ? -64.188 25.866 18.867 1.00 61.72 591 VAL A CA 1
ATOM 4699 C C . VAL A 1 591 ? -64.950 27.191 18.848 1.00 61.72 591 VAL A C 1
ATOM 4701 O O . VAL A 1 591 ? -66.085 27.251 19.317 1.00 61.72 591 VAL A O 1
ATOM 4704 N N . GLY A 1 592 ? -64.372 28.237 18.253 1.00 59.91 592 GLY A N 1
ATOM 4705 C CA . GLY A 1 592 ? -65.030 29.534 18.136 1.00 59.91 592 GLY A CA 1
ATOM 4706 C C . GLY A 1 592 ? -66.311 29.495 17.298 1.00 59.91 592 GLY A C 1
ATOM 4707 O O . GLY A 1 592 ? -67.317 30.072 17.701 1.00 59.91 592 GLY A O 1
ATOM 4708 N N . VAL A 1 593 ? -66.307 28.776 16.172 1.00 58.16 593 VAL A N 1
ATOM 4709 C CA . VAL A 1 593 ? -67.467 28.622 15.276 1.00 58.16 593 VAL A CA 1
ATOM 4710 C C . VAL A 1 593 ? -68.545 27.724 15.888 1.00 58.16 593 VAL A C 1
ATOM 4712 O O . VAL A 1 593 ? -69.726 28.043 15.776 1.00 58.16 593 VAL A O 1
ATOM 4715 N N . VAL A 1 594 ? -68.164 26.640 16.569 1.00 56.78 594 VAL A N 1
ATOM 4716 C CA . VAL A 1 594 ? -69.101 25.696 17.208 1.00 56.78 594 VAL A CA 1
ATOM 4717 C C . VAL A 1 594 ? -69.777 26.311 18.430 1.00 56.78 594 VAL A C 1
ATOM 4719 O O . VAL A 1 594 ? -70.969 26.107 18.649 1.00 56.78 594 VAL A O 1
ATOM 4722 N N . LEU A 1 595 ? -69.036 27.079 19.231 1.00 57.34 595 LEU A N 1
ATOM 4723 C CA . LEU A 1 595 ? -69.589 27.729 20.417 1.00 57.34 595 LEU A CA 1
ATOM 4724 C C . LEU A 1 595 ? -70.464 28.937 20.065 1.00 57.34 595 LEU A C 1
ATOM 4726 O O . LEU A 1 595 ? -71.367 29.270 20.827 1.00 57.34 595 LEU A O 1
ATOM 4730 N N . ASN A 1 596 ? -70.247 29.565 18.907 1.00 55.84 596 ASN A N 1
ATOM 4731 C CA . ASN A 1 596 ? -70.969 30.757 18.464 1.00 55.84 596 ASN A CA 1
ATOM 4732 C C . ASN A 1 596 ? -72.513 30.643 18.574 1.00 55.84 596 ASN A C 1
ATOM 4734 O O . ASN A 1 596 ? -73.106 31.476 19.260 1.00 55.84 596 ASN A O 1
ATOM 4738 N N . PRO A 1 597 ? -73.188 29.609 18.030 1.00 50.19 597 PRO A N 1
ATOM 4739 C CA . PRO A 1 597 ? -74.640 29.470 18.177 1.00 50.19 597 PRO A CA 1
ATOM 4740 C C . PRO A 1 597 ? -75.115 29.180 19.613 1.00 50.19 597 PRO A C 1
ATOM 4742 O O . PRO A 1 597 ? -76.296 29.359 19.899 1.00 50.19 597 PRO A O 1
ATOM 4745 N N . ILE A 1 598 ? -74.232 28.737 20.516 1.00 65.44 598 ILE A N 1
ATOM 4746 C CA . ILE A 1 598 ? -74.585 28.331 21.888 1.00 65.44 598 ILE A CA 1
ATOM 4747 C C . ILE A 1 598 ? -74.409 29.487 22.878 1.00 65.44 598 ILE A C 1
ATOM 4749 O O . ILE A 1 598 ? -75.269 29.713 23.725 1.00 65.44 598 ILE A O 1
ATOM 4753 N N . VAL A 1 599 ? -73.293 30.214 22.792 1.00 62.56 599 VAL A N 1
ATOM 4754 C CA . VAL A 1 599 ? -72.918 31.274 23.752 1.00 62.56 599 VAL A CA 1
ATOM 4755 C C . VAL A 1 599 ? -72.915 32.676 23.140 1.00 62.56 599 VAL A C 1
ATOM 4757 O O . VAL A 1 599 ? -72.639 33.655 23.828 1.00 62.56 599 VAL A O 1
ATOM 4760 N N . GLY A 1 600 ? -73.252 32.791 21.858 1.00 65.38 600 GLY A N 1
ATOM 4761 C CA . GLY A 1 600 ? -73.249 34.039 21.109 1.00 65.38 600 GLY A CA 1
ATOM 4762 C C . GLY A 1 600 ? -71.894 34.344 20.447 1.00 65.38 600 GLY A C 1
ATOM 4763 O O . GLY A 1 600 ? -70.836 33.928 20.938 1.00 65.38 600 GLY A O 1
ATOM 4764 N N . PRO A 1 601 ? -71.901 35.109 19.341 1.00 62.78 601 PRO A N 1
ATOM 4765 C CA . PRO A 1 601 ? -70.742 35.312 18.465 1.00 62.78 601 PRO A CA 1
ATOM 4766 C C . PRO A 1 601 ? -69.550 35.965 19.140 1.00 62.78 601 PRO A C 1
ATOM 4768 O O . PRO A 1 601 ? -68.412 35.572 18.893 1.00 62.78 601 PRO A O 1
ATOM 4771 N N . LEU A 1 602 ? -69.805 36.911 20.042 1.00 63.84 602 LEU A N 1
ATOM 4772 C CA . LEU A 1 602 ? -68.749 37.597 20.775 1.00 63.84 602 LEU A CA 1
ATOM 4773 C C . LEU A 1 602 ? -68.002 36.635 21.712 1.00 63.84 602 LEU A C 1
ATOM 4775 O O . LEU A 1 602 ? -66.773 36.622 21.741 1.00 63.84 602 LEU A O 1
ATOM 4779 N N . ILE A 1 603 ? -68.739 35.800 22.449 1.00 68.56 603 ILE A N 1
ATOM 4780 C CA . ILE A 1 603 ? -68.158 34.877 23.429 1.00 68.56 603 ILE A CA 1
ATOM 4781 C C . ILE A 1 603 ? -67.444 33.730 22.708 1.00 68.56 603 ILE A C 1
ATOM 4783 O O . ILE A 1 603 ? -66.322 33.387 23.079 1.00 68.56 603 ILE A O 1
ATOM 4787 N N . GLY A 1 604 ? -68.028 33.196 21.630 1.00 67.06 604 GLY A N 1
ATOM 4788 C CA . GLY A 1 604 ? -67.371 32.215 20.759 1.00 67.06 604 GLY A CA 1
ATOM 4789 C C . GLY A 1 604 ? -66.050 32.734 20.176 1.00 67.06 604 GLY A C 1
ATOM 4790 O O . GLY A 1 604 ? -65.027 32.055 20.275 1.00 67.06 604 GLY A O 1
ATOM 4791 N N . ALA A 1 605 ? -66.039 33.969 19.657 1.00 62.66 605 ALA A N 1
ATOM 4792 C CA . ALA A 1 605 ? -64.845 34.607 19.096 1.00 62.66 605 ALA A CA 1
ATOM 4793 C C . ALA A 1 605 ? -63.720 34.775 20.121 1.00 62.66 605 ALA A C 1
ATOM 4795 O O . ALA A 1 605 ? -62.574 34.405 19.863 1.00 62.66 605 ALA A O 1
ATOM 4796 N N . VAL A 1 606 ? -64.055 35.311 21.297 1.00 68.12 606 VAL A N 1
ATOM 4797 C CA . VAL A 1 606 ? -63.084 35.552 22.371 1.00 68.12 606 VAL A CA 1
ATOM 4798 C C . VAL A 1 606 ? -62.541 34.232 22.910 1.00 68.12 606 VAL A C 1
ATOM 4800 O O . VAL A 1 606 ? -61.335 34.103 23.104 1.00 68.12 606 VAL A O 1
ATOM 4803 N N . THR A 1 607 ? -63.399 33.223 23.082 1.00 67.31 607 THR A N 1
ATOM 4804 C CA . THR A 1 607 ? -62.985 31.910 23.594 1.00 67.31 607 THR A CA 1
ATOM 4805 C C . THR A 1 607 ? -62.057 31.201 22.606 1.00 67.31 607 THR A C 1
ATOM 4807 O O . THR A 1 607 ? -61.019 30.687 23.014 1.00 67.31 607 THR A O 1
ATOM 4810 N N . GLY A 1 608 ? -62.368 31.235 21.305 1.00 66.56 608 GLY A N 1
ATOM 4811 C CA . GLY A 1 608 ? -61.492 30.696 20.260 1.00 66.56 608 GLY A CA 1
ATOM 4812 C C . GLY A 1 608 ? -60.147 31.427 20.180 1.00 66.56 608 GLY A C 1
ATOM 4813 O O . GLY A 1 608 ? -59.098 30.786 20.165 1.00 66.56 608 GLY A O 1
ATOM 4814 N N . GLY A 1 609 ? -60.149 32.764 20.215 1.00 66.94 609 GLY A N 1
ATOM 4815 C CA . GLY A 1 609 ? -58.921 33.568 20.192 1.00 66.94 609 GLY A CA 1
ATOM 4816 C C . GLY A 1 609 ? -58.006 33.320 21.397 1.00 66.94 609 GLY A C 1
ATOM 4817 O O . GLY A 1 609 ? -56.802 33.127 21.229 1.00 66.94 609 GLY A O 1
ATOM 4818 N N . VAL A 1 610 ? -58.575 33.256 22.606 1.00 69.56 610 VAL A N 1
ATOM 4819 C CA . VAL A 1 610 ? -57.830 32.965 23.844 1.00 69.56 610 VAL A CA 1
ATOM 4820 C C . VAL A 1 610 ? -57.280 31.542 23.830 1.00 69.56 610 VAL A C 1
ATOM 4822 O O . VAL A 1 610 ? -56.121 31.333 24.182 1.00 69.56 610 VAL A O 1
ATOM 4825 N N . LEU A 1 611 ? -58.067 30.567 23.369 1.00 65.31 611 LEU A N 1
ATOM 4826 C CA . LEU A 1 611 ? -57.618 29.181 23.268 1.00 65.31 611 LEU A CA 1
ATOM 4827 C C . LEU A 1 611 ? -56.458 29.039 22.272 1.00 65.31 611 LEU A C 1
ATOM 4829 O O . LEU A 1 611 ? -55.483 28.355 22.567 1.00 65.31 611 LEU A O 1
ATOM 4833 N N . CYS A 1 612 ? -56.518 29.738 21.133 1.00 63.28 612 CYS A N 1
ATOM 4834 C CA . CYS A 1 612 ? -55.429 29.765 20.155 1.00 63.28 612 CYS A CA 1
ATOM 4835 C C . CYS A 1 612 ? -54.134 30.337 20.749 1.00 63.28 612 CYS A C 1
ATOM 4837 O O . CYS A 1 612 ? -53.053 29.801 20.510 1.00 63.28 612 CYS A O 1
ATOM 4839 N N . LEU A 1 613 ? -54.251 31.414 21.533 1.00 63.53 613 LEU A N 1
ATOM 4840 C CA . LEU A 1 613 ? -53.118 32.067 22.183 1.00 63.53 613 LEU A CA 1
ATOM 4841 C C . LEU A 1 613 ? -52.474 31.147 23.232 1.00 63.53 613 LEU A C 1
ATOM 4843 O O . LEU A 1 613 ? -51.260 30.963 23.233 1.00 63.53 613 LEU A O 1
ATOM 4847 N N . LEU A 1 614 ? -53.290 30.534 24.095 1.00 63.66 614 LEU A N 1
ATOM 4848 C CA . LEU A 1 614 ? -52.821 29.636 25.154 1.00 63.66 614 LEU A CA 1
ATOM 4849 C C . LEU A 1 614 ? -52.159 28.378 24.588 1.00 63.66 614 LEU A C 1
ATOM 4851 O O . LEU A 1 614 ? -51.118 27.953 25.086 1.00 63.66 614 LEU A O 1
ATOM 4855 N N . LEU A 1 615 ? -52.735 27.808 23.529 1.00 58.41 615 LEU A N 1
ATOM 4856 C CA . LEU A 1 615 ? -52.182 26.628 22.875 1.00 58.41 615 LEU A CA 1
ATOM 4857 C C . LEU A 1 615 ? -50.872 26.938 22.139 1.00 58.41 615 LEU A C 1
ATOM 4859 O O . LEU A 1 615 ? -49.934 26.157 22.257 1.00 58.41 615 LEU A O 1
ATOM 4863 N N . GLY A 1 616 ? -50.766 28.090 21.465 1.00 58.31 616 GLY A N 1
ATOM 4864 C CA . GLY A 1 616 ? -49.519 28.515 20.817 1.00 58.31 616 GLY A CA 1
ATOM 4865 C C . GLY A 1 616 ? -48.376 28.773 21.807 1.00 58.31 616 GLY A C 1
ATOM 4866 O O . GLY A 1 616 ? -47.226 28.440 21.530 1.00 58.31 616 GLY A O 1
ATOM 4867 N N . ILE A 1 617 ? -48.694 29.310 22.991 1.00 61.69 617 ILE A N 1
ATOM 4868 C CA . ILE A 1 617 ? -47.723 29.482 24.083 1.00 61.69 617 ILE A CA 1
ATOM 4869 C C . ILE A 1 617 ? -47.268 28.119 24.624 1.00 61.69 617 ILE A C 1
ATOM 4871 O O . ILE A 1 617 ? -46.079 27.918 24.861 1.00 61.69 617 ILE A O 1
ATOM 4875 N N . ALA A 1 618 ? -48.194 27.172 24.797 1.00 54.22 618 ALA A N 1
ATOM 4876 C CA . ALA A 1 618 ? -47.886 25.844 25.324 1.00 54.22 618 ALA A CA 1
ATOM 4877 C C . ALA A 1 618 ? -47.017 24.997 24.375 1.00 54.22 618 ALA A C 1
ATOM 4879 O O . ALA A 1 618 ? -46.230 24.182 24.849 1.00 54.22 618 ALA A O 1
ATOM 4880 N N . SER A 1 619 ? -47.121 25.204 23.058 1.00 47.53 619 SER A N 1
ATOM 4881 C CA . SER A 1 619 ? -46.306 24.514 22.046 1.00 47.53 619 SER A CA 1
ATOM 4882 C C . SER A 1 619 ? -44.950 25.185 21.774 1.00 47.53 619 SER A C 1
ATOM 4884 O O . SER A 1 619 ? -44.247 24.787 20.850 1.00 47.53 619 SER A O 1
ATOM 4886 N N . GLY A 1 620 ? -44.567 26.212 22.544 1.00 45.91 620 GLY A N 1
ATOM 4887 C CA . GLY A 1 620 ? -43.263 26.876 22.408 1.00 45.91 620 GLY A CA 1
ATOM 4888 C C . GLY A 1 620 ? -43.110 27.729 21.144 1.00 45.91 620 GLY A C 1
ATOM 4889 O O . GLY A 1 620 ? -41.988 28.016 20.730 1.00 45.91 620 GLY A O 1
ATOM 4890 N N . ILE A 1 621 ? -44.220 28.132 20.517 1.00 55.53 621 ILE A N 1
ATOM 4891 C CA . ILE A 1 621 ? -44.205 29.019 19.349 1.00 55.53 621 ILE A CA 1
ATOM 4892 C C . ILE A 1 621 ? -43.902 30.439 19.826 1.00 55.53 621 ILE A C 1
ATOM 4894 O O . ILE A 1 621 ? -44.457 30.893 20.827 1.00 55.53 621 ILE A O 1
ATOM 4898 N N . ASP A 1 622 ? -43.029 31.142 19.097 1.00 53.06 622 ASP A N 1
ATOM 4899 C CA . ASP A 1 622 ? -42.638 32.517 19.409 1.00 53.06 622 ASP A CA 1
ATOM 4900 C C . ASP A 1 622 ? -43.879 33.386 19.678 1.00 53.06 622 ASP A C 1
ATOM 4902 O O . ASP A 1 622 ? -44.813 33.465 18.866 1.00 53.06 622 ASP A O 1
ATOM 4906 N N . HIS A 1 623 ? -43.894 34.027 20.849 1.00 47.78 623 HIS A N 1
ATOM 4907 C CA . HIS A 1 623 ? -45.021 34.798 21.364 1.00 47.78 623 HIS A CA 1
ATOM 4908 C C . HIS A 1 623 ? -45.504 35.865 20.375 1.00 47.78 623 HIS A C 1
ATOM 4910 O O . HIS A 1 623 ? -46.693 36.180 20.348 1.00 47.78 623 HIS A O 1
ATOM 4916 N N . THR A 1 624 ? -44.617 36.382 19.519 1.00 47.28 624 THR A N 1
ATOM 4917 C CA . THR A 1 624 ? -44.980 37.354 18.478 1.00 47.28 624 THR A CA 1
ATOM 4918 C C . THR A 1 624 ? -45.925 36.789 17.414 1.00 47.28 624 THR A C 1
ATOM 4920 O O . THR A 1 624 ? -46.835 37.497 16.979 1.00 47.28 624 THR A O 1
ATOM 4923 N N . VAL A 1 625 ? -45.787 35.515 17.035 1.00 50.75 625 VAL A N 1
ATOM 4924 C CA . VAL A 1 625 ? -46.670 34.859 16.053 1.00 50.75 625 VAL A CA 1
ATOM 4925 C C . VAL A 1 625 ? -48.038 34.568 16.670 1.00 50.75 625 VAL A C 1
ATOM 4927 O O . VAL A 1 625 ? -49.068 34.862 16.060 1.00 50.75 625 VAL A O 1
ATOM 4930 N N . ALA A 1 626 ? -48.071 34.071 17.909 1.00 48.47 626 ALA A N 1
ATOM 4931 C CA . ALA A 1 626 ? -49.321 33.818 18.628 1.00 48.47 626 ALA A CA 1
ATOM 4932 C C . ALA A 1 626 ? -50.141 35.111 18.826 1.00 48.47 626 ALA A C 1
ATOM 4934 O O . ALA A 1 626 ? -51.353 35.126 18.589 1.00 48.47 626 ALA A O 1
ATOM 4935 N N . PHE A 1 627 ? -49.475 36.219 19.177 1.00 51.31 627 PHE A N 1
ATOM 4936 C CA . PHE A 1 627 ? -50.116 37.527 19.349 1.00 51.31 627 PHE A CA 1
ATOM 4937 C C . PHE A 1 627 ? -50.591 38.167 18.041 1.00 51.31 627 PHE A C 1
ATOM 4939 O O . PHE A 1 627 ? -51.571 38.908 18.064 1.00 51.31 627 PHE A O 1
ATOM 4946 N N . ALA A 1 628 ? -49.947 37.889 16.905 1.00 51.78 628 ALA A N 1
ATOM 4947 C CA . ALA A 1 628 ? -50.393 38.398 15.606 1.00 51.78 628 ALA A CA 1
ATOM 4948 C C . ALA A 1 628 ? -51.648 37.674 15.090 1.00 51.78 628 ALA A C 1
ATOM 4950 O O . ALA A 1 628 ? -52.469 38.259 14.381 1.00 51.78 628 ALA A O 1
ATOM 4951 N N . VAL A 1 629 ? -51.812 36.401 15.455 1.00 51.19 629 VAL A N 1
ATOM 4952 C CA . VAL A 1 629 ? -52.832 35.525 14.874 1.00 51.19 629 VAL A CA 1
ATOM 4953 C C . VAL A 1 629 ? -54.125 35.475 15.693 1.00 51.19 629 VAL A C 1
ATOM 4955 O O . VAL A 1 629 ? -55.207 35.410 15.107 1.00 51.19 629 VAL A O 1
ATOM 4958 N N . ALA A 1 630 ? -54.064 35.626 17.019 1.00 47.94 630 ALA A N 1
ATOM 4959 C CA . ALA A 1 630 ? -55.266 35.709 17.856 1.00 47.94 630 ALA A CA 1
ATOM 4960 C C . ALA A 1 630 ? -56.240 36.850 17.453 1.00 47.94 630 ALA A C 1
ATOM 4962 O O . ALA A 1 630 ? -57.442 36.589 17.363 1.00 47.94 630 ALA A O 1
ATOM 4963 N N . PRO A 1 631 ? -55.782 38.073 17.105 1.00 49.94 631 PRO A N 1
ATOM 4964 C CA . PRO A 1 631 ? -56.651 39.125 16.578 1.00 49.94 631 PRO A CA 1
ATOM 4965 C C . PRO A 1 631 ? -57.295 38.748 15.242 1.00 49.94 631 PRO A C 1
ATOM 4967 O O . PRO A 1 631 ? -58.458 39.067 15.025 1.00 49.94 631 PRO A O 1
ATOM 4970 N N . ALA A 1 632 ? -56.585 38.034 14.362 1.00 52.22 632 ALA A N 1
ATOM 4971 C CA . ALA A 1 632 ? -57.121 37.599 13.072 1.00 52.22 632 ALA A CA 1
ATOM 4972 C C . ALA A 1 632 ? -58.237 36.550 13.225 1.00 52.22 632 ALA A C 1
ATOM 4974 O O . ALA A 1 632 ? -59.210 36.589 12.470 1.00 52.22 632 ALA A O 1
ATOM 4975 N N . VAL A 1 633 ? -58.147 35.660 14.225 1.00 52.31 633 VAL A N 1
ATOM 4976 C CA . VAL A 1 633 ? -59.232 34.726 14.597 1.00 52.31 633 VAL A CA 1
ATOM 4977 C C . VAL A 1 633 ? -60.436 35.488 15.140 1.00 52.31 633 VAL A C 1
ATOM 4979 O O . VAL A 1 633 ? -61.558 35.258 14.696 1.00 52.31 633 VAL A O 1
ATOM 4982 N N . ILE A 1 634 ? -60.205 36.431 16.057 1.00 53.16 634 ILE A N 1
ATOM 4983 C CA . ILE A 1 634 ? -61.269 37.252 16.650 1.00 53.16 634 ILE A CA 1
ATOM 4984 C C . ILE A 1 634 ? -61.986 38.056 15.557 1.00 53.16 634 ILE A C 1
ATOM 4986 O O . ILE A 1 634 ? -63.211 38.035 15.486 1.00 53.16 634 ILE A O 1
ATOM 4990 N N . ILE A 1 635 ? -61.232 38.683 14.649 1.00 53.78 635 ILE A N 1
ATOM 4991 C CA . ILE A 1 635 ? -61.764 39.418 13.495 1.00 53.78 635 ILE A CA 1
ATOM 4992 C C . ILE A 1 635 ? -62.533 38.474 12.559 1.00 53.78 635 ILE A C 1
ATOM 4994 O O . ILE A 1 635 ? -63.659 38.780 12.186 1.00 53.78 635 ILE A O 1
ATOM 4998 N N . SER A 1 636 ? -61.994 37.295 12.237 1.00 50.47 636 SER A N 1
ATOM 4999 C CA . SER A 1 636 ? -62.661 36.318 11.358 1.00 50.47 636 SER A CA 1
ATOM 5000 C C . SER A 1 636 ? -64.002 35.828 11.906 1.00 50.47 636 SER A C 1
ATOM 5002 O O . SER A 1 636 ? -64.936 35.616 11.139 1.00 50.47 636 SER A O 1
ATOM 5004 N N . ILE A 1 637 ? -64.118 35.666 13.228 1.00 53.09 637 ILE A N 1
ATOM 5005 C CA . ILE A 1 637 ? -65.360 35.216 13.869 1.00 53.09 637 ILE A CA 1
ATOM 5006 C C . ILE A 1 637 ? -66.353 36.383 14.024 1.00 53.09 637 ILE A C 1
ATOM 5008 O O . ILE A 1 637 ? -67.558 36.175 13.883 1.00 53.09 637 ILE A O 1
ATOM 5012 N N . MET A 1 638 ? -65.872 37.614 14.243 1.00 49.31 638 MET A N 1
ATOM 5013 C CA . MET A 1 638 ? -66.720 38.815 14.294 1.00 49.31 638 MET A CA 1
ATOM 5014 C C . MET A 1 638 ? -67.275 39.241 12.924 1.00 49.31 638 MET A C 1
ATOM 5016 O O . MET A 1 638 ? -68.361 39.809 12.862 1.00 49.31 638 MET A O 1
ATOM 5020 N N . LEU A 1 639 ? -66.586 38.934 11.819 1.00 50.69 639 LEU A N 1
ATOM 5021 C CA . LEU A 1 639 ? -66.998 39.292 10.450 1.00 50.69 639 LEU A CA 1
ATOM 5022 C C . LEU A 1 639 ? -68.132 38.419 9.871 1.00 50.69 639 LEU A C 1
ATOM 5024 O O . LEU A 1 639 ? -68.467 38.553 8.697 1.00 50.69 639 LEU A O 1
ATOM 5028 N N . ASN A 1 640 ? -68.751 37.547 10.672 1.00 50.91 640 ASN A N 1
ATOM 5029 C CA . ASN A 1 640 ? -69.967 36.829 10.273 1.00 50.91 640 ASN A CA 1
ATOM 5030 C C . ASN A 1 640 ? -71.253 37.665 10.474 1.00 50.91 640 ASN A C 1
ATOM 5032 O O . ASN A 1 640 ? -72.332 37.215 10.093 1.00 50.91 640 ASN A O 1
ATOM 5036 N N . ASP A 1 641 ? -71.145 38.869 11.054 1.00 53.66 641 ASP A N 1
ATOM 5037 C CA . ASP A 1 641 ? -72.218 39.869 11.110 1.00 53.66 641 ASP A CA 1
ATOM 5038 C C . ASP A 1 641 ? -72.023 40.921 9.995 1.00 53.66 641 ASP A C 1
ATOM 5040 O O . ASP A 1 641 ? -71.042 41.677 10.031 1.00 53.66 641 ASP A O 1
ATOM 5044 N N . PRO A 1 642 ? -72.944 41.017 9.014 1.00 50.75 642 PRO A N 1
ATOM 5045 C CA . PRO A 1 642 ? -72.834 41.953 7.897 1.00 50.75 642 PRO A CA 1
ATOM 5046 C C . PRO A 1 642 ? -72.642 43.412 8.332 1.00 50.75 642 PRO A C 1
ATOM 5048 O O . PRO A 1 642 ? -71.916 44.146 7.660 1.00 50.75 642 PRO A O 1
ATOM 5051 N N . GLN A 1 643 ? -73.237 43.832 9.459 1.00 52.31 643 GLN A N 1
ATOM 5052 C CA . GLN A 1 643 ? -73.162 45.219 9.939 1.00 52.31 643 GLN A CA 1
ATOM 5053 C C . GLN A 1 643 ? -71.778 45.565 10.500 1.00 52.31 643 GLN A C 1
ATOM 5055 O O . GLN A 1 643 ? -71.286 46.682 10.322 1.00 52.31 643 GLN A O 1
ATOM 5060 N N . ILE A 1 644 ? -71.106 44.592 11.120 1.00 53.59 644 ILE A N 1
ATOM 5061 C CA . ILE A 1 644 ? -69.741 44.755 11.634 1.00 53.59 644 ILE A CA 1
ATOM 5062 C C . ILE A 1 644 ? -68.743 44.805 10.471 1.00 53.59 644 ILE A C 1
ATOM 5064 O O . ILE A 1 644 ? -67.819 45.620 10.493 1.00 53.59 644 ILE A O 1
ATOM 5068 N N . VAL A 1 645 ? -68.966 44.013 9.415 1.00 49.16 645 VAL A N 1
ATOM 5069 C CA . VAL A 1 645 ? -68.170 44.068 8.174 1.00 49.16 645 VAL A CA 1
ATOM 5070 C C . VAL A 1 645 ? -68.276 45.451 7.527 1.00 49.16 645 VAL A C 1
ATOM 5072 O O . VAL A 1 645 ? -67.256 46.028 7.145 1.00 49.16 645 VAL A O 1
ATOM 5075 N N . THR A 1 646 ? -69.484 46.025 7.460 1.00 50.56 646 THR A N 1
ATOM 5076 C CA . THR A 1 646 ? -69.686 47.369 6.886 1.00 50.56 646 THR A CA 1
ATOM 5077 C C . THR A 1 646 ? -69.035 48.456 7.748 1.00 50.56 646 THR A C 1
ATOM 5079 O O . THR A 1 646 ? -68.414 49.382 7.217 1.00 50.56 646 THR A O 1
ATOM 5082 N N . GLY A 1 647 ? -69.108 48.327 9.077 1.00 53.50 647 GLY A N 1
ATOM 5083 C CA . GLY A 1 647 ? -68.448 49.230 10.023 1.00 53.50 647 GLY A CA 1
ATOM 5084 C C . GLY A 1 647 ? -66.917 49.178 9.952 1.00 53.50 647 GLY A C 1
ATOM 5085 O O . GLY A 1 647 ? -66.260 50.218 9.938 1.00 53.50 647 GLY A O 1
ATOM 5086 N N . PHE A 1 648 ? -66.334 47.983 9.831 1.00 48.66 648 PHE A N 1
ATOM 5087 C CA . PHE A 1 648 ? -64.885 47.801 9.731 1.00 48.66 648 PHE A CA 1
ATOM 5088 C C . PHE A 1 648 ? -64.329 48.245 8.369 1.00 48.66 648 PHE A C 1
ATOM 5090 O O . PHE A 1 648 ? -63.282 48.893 8.312 1.00 48.66 648 PHE A O 1
ATOM 5097 N N . ALA A 1 649 ? -65.054 47.984 7.275 1.00 49.12 649 ALA A N 1
ATOM 5098 C CA . ALA A 1 649 ? -64.720 48.518 5.954 1.00 49.12 649 ALA A CA 1
ATOM 5099 C C . ALA A 1 649 ? -64.738 50.056 5.958 1.00 49.12 649 ALA A C 1
ATOM 5101 O O . ALA A 1 649 ? -63.793 50.683 5.483 1.00 49.12 649 ALA A O 1
ATOM 5102 N N . SER A 1 650 ? -65.746 50.667 6.591 1.00 49.34 650 SER A N 1
ATOM 5103 C CA . SER A 1 650 ? -65.837 52.126 6.751 1.00 49.34 650 SER A CA 1
ATOM 5104 C C . SER A 1 650 ? -64.687 52.697 7.592 1.00 49.34 650 SER A C 1
ATOM 5106 O O . SER A 1 650 ? -64.146 53.753 7.268 1.00 49.34 650 SER A O 1
ATOM 5108 N N . PHE A 1 651 ? -64.251 51.978 8.631 1.00 52.72 651 PHE A N 1
ATOM 5109 C CA . PHE A 1 651 ? -63.097 52.348 9.456 1.00 52.72 651 PHE A CA 1
ATOM 5110 C C . PHE A 1 651 ? -61.761 52.274 8.691 1.00 52.72 651 PHE A C 1
ATOM 5112 O O . PHE A 1 651 ? -60.909 53.152 8.844 1.00 52.72 651 PHE A O 1
ATOM 5119 N N . LEU A 1 652 ? -61.574 51.269 7.829 1.00 46.09 652 LEU A N 1
ATOM 5120 C CA . LEU A 1 652 ? -60.395 51.166 6.957 1.00 46.09 652 LEU A CA 1
ATOM 5121 C C . LEU A 1 652 ? -60.391 52.236 5.852 1.00 46.09 652 LEU A C 1
ATOM 5123 O O . LEU A 1 652 ? -59.333 52.787 5.537 1.00 46.09 652 LEU A O 1
ATOM 5127 N N . ILE A 1 653 ? -61.563 52.570 5.303 1.00 50.06 653 ILE A N 1
ATOM 5128 C CA . ILE A 1 653 ? -61.741 53.662 4.331 1.00 50.06 653 ILE A CA 1
ATOM 5129 C C . ILE A 1 653 ? -61.411 55.017 4.975 1.00 50.06 653 ILE A C 1
ATOM 5131 O O . ILE A 1 653 ? -60.731 55.832 4.358 1.00 50.06 653 ILE A O 1
ATOM 5135 N N . ALA A 1 654 ? -61.800 55.238 6.235 1.00 47.81 654 ALA A N 1
ATOM 5136 C CA . ALA A 1 654 ? -61.512 56.481 6.957 1.00 47.81 654 ALA A CA 1
ATOM 5137 C C . ALA A 1 654 ? -60.016 56.693 7.268 1.00 47.81 654 ALA A C 1
ATOM 5139 O O . ALA A 1 654 ? -59.582 57.830 7.435 1.00 47.81 654 ALA A O 1
ATOM 5140 N N . ASN A 1 655 ? -59.224 55.618 7.324 1.00 43.62 655 ASN A N 1
ATOM 5141 C CA . ASN A 1 655 ? -57.804 55.658 7.689 1.00 43.62 655 ASN A CA 1
ATOM 5142 C C . ASN A 1 655 ? -56.843 55.405 6.512 1.00 43.62 655 ASN A C 1
ATOM 5144 O O . ASN A 1 655 ? -55.646 55.198 6.723 1.00 43.62 655 ASN A O 1
ATOM 5148 N N . THR A 1 656 ? -57.327 55.428 5.267 1.00 46.75 656 THR A N 1
ATOM 5149 C CA . THR A 1 656 ? -56.488 55.296 4.065 1.00 46.75 656 THR A CA 1
ATOM 5150 C C . THR A 1 656 ? -56.412 56.598 3.261 1.00 46.75 656 THR A C 1
ATOM 5152 O O . THR A 1 656 ? -57.296 57.445 3.313 1.00 46.75 656 THR A O 1
ATOM 5155 N N . ASN A 1 657 ? -55.293 56.783 2.547 1.00 46.47 657 ASN A N 1
ATOM 5156 C CA . ASN A 1 657 ? -54.982 57.980 1.757 1.00 46.47 657 ASN A CA 1
ATOM 5157 C C . ASN A 1 657 ? -56.157 58.349 0.815 1.00 46.47 657 ASN A C 1
ATOM 5159 O O . ASN A 1 657 ? -56.586 57.482 0.047 1.00 46.47 657 ASN A O 1
ATOM 5163 N N . PRO A 1 658 ? -56.657 59.603 0.821 1.00 49.25 658 PRO A N 1
ATOM 5164 C CA . PRO A 1 658 ? -57.901 59.998 0.147 1.00 49.25 658 PRO A CA 1
ATOM 5165 C C . PRO A 1 658 ? -57.951 59.746 -1.370 1.00 49.25 658 PRO A C 1
ATOM 5167 O O . PRO A 1 658 ? -59.033 59.727 -1.950 1.00 49.25 658 PRO A O 1
ATOM 5170 N N . GLN A 1 659 ? -56.819 59.484 -2.030 1.00 51.19 659 GLN A N 1
ATOM 5171 C CA . GLN A 1 659 ? -56.800 59.114 -3.452 1.00 51.19 659 GLN A CA 1
ATOM 5172 C C . GLN A 1 659 ? -57.195 57.650 -3.741 1.00 51.19 659 GLN A C 1
ATOM 5174 O O . GLN A 1 659 ? -57.447 57.313 -4.894 1.00 51.19 659 GLN A O 1
ATOM 5179 N N . ALA A 1 660 ? -57.293 56.780 -2.729 1.00 46.22 660 ALA A N 1
ATOM 5180 C CA . ALA A 1 660 ? -57.682 55.371 -2.896 1.00 46.22 660 ALA A CA 1
ATOM 5181 C C . ALA A 1 660 ? -59.201 55.117 -2.780 1.00 46.22 660 ALA A C 1
ATOM 5183 O O . ALA A 1 660 ? -59.665 54.004 -3.032 1.00 46.22 660 ALA A O 1
ATOM 5184 N N . ILE A 1 661 ? -59.983 56.143 -2.429 1.00 47.78 661 ILE A N 1
ATOM 5185 C CA . ILE A 1 661 ? -61.422 56.042 -2.139 1.00 47.78 661 ILE A CA 1
ATOM 5186 C C . ILE A 1 661 ? -62.247 55.490 -3.325 1.00 47.78 661 ILE A C 1
ATOM 5188 O O . ILE A 1 661 ? -63.085 54.621 -3.085 1.00 47.78 661 ILE A O 1
ATOM 5192 N N . PRO A 1 662 ? -62.003 55.865 -4.601 1.00 45.44 662 PRO A N 1
ATOM 5193 C CA . PRO A 1 662 ? -62.781 55.321 -5.720 1.00 45.44 662 PRO A CA 1
ATOM 5194 C C . PRO A 1 662 ? -62.542 53.820 -5.951 1.00 45.44 662 PRO A C 1
ATOM 5196 O O . PRO A 1 662 ? -63.458 53.100 -6.339 1.00 45.44 662 PRO A O 1
ATOM 5199 N N . LEU A 1 663 ? -61.323 53.336 -5.676 1.00 45.97 663 LEU A N 1
ATOM 5200 C CA . LEU A 1 663 ? -60.975 51.918 -5.795 1.00 45.97 663 LEU A CA 1
ATOM 5201 C C . LEU A 1 663 ? -61.577 51.103 -4.640 1.00 45.97 663 LEU A C 1
ATOM 5203 O O . LEU A 1 663 ? -62.039 49.987 -4.854 1.00 45.97 663 LEU A O 1
ATOM 5207 N N . ALA A 1 664 ? -61.599 51.673 -3.430 1.00 44.03 664 ALA A N 1
ATOM 5208 C CA . ALA A 1 664 ? -62.169 51.040 -2.245 1.00 44.03 664 ALA A CA 1
ATOM 5209 C C . ALA A 1 664 ? -63.693 50.878 -2.348 1.00 44.03 664 ALA A C 1
ATOM 5211 O O . ALA A 1 664 ? -64.194 49.817 -1.993 1.00 44.03 664 ALA A O 1
ATOM 5212 N N . ILE A 1 665 ? -64.401 51.871 -2.904 1.00 50.06 665 ILE A N 1
ATOM 5213 C CA . ILE A 1 665 ? -65.858 51.812 -3.115 1.00 50.06 665 ILE A CA 1
ATOM 5214 C C . ILE A 1 665 ? -66.222 50.712 -4.127 1.00 50.06 665 ILE A C 1
ATOM 5216 O O . ILE A 1 665 ? -67.107 49.902 -3.857 1.00 50.06 665 ILE A O 1
ATOM 5220 N N . GLY A 1 666 ? -65.475 50.601 -5.234 1.00 49.94 666 GLY A N 1
ATOM 5221 C CA . GLY A 1 666 ? -65.652 49.506 -6.198 1.00 49.94 666 GLY A CA 1
ATOM 5222 C C . GLY A 1 666 ? -65.309 48.119 -5.632 1.00 49.94 666 GLY A C 1
ATOM 5223 O O . GLY A 1 666 ? -65.893 47.120 -6.048 1.00 49.94 666 GLY A O 1
ATOM 5224 N N . LEU A 1 667 ? -64.395 48.047 -4.657 1.00 42.75 667 LEU A N 1
ATOM 5225 C CA . LEU A 1 667 ? -64.046 46.803 -3.966 1.00 42.75 667 LEU A CA 1
ATOM 5226 C C . LEU A 1 667 ? -65.126 46.374 -2.962 1.00 42.75 667 LEU A C 1
ATOM 5228 O O . LEU A 1 667 ? -65.378 45.180 -2.833 1.00 42.75 667 LEU A O 1
ATOM 5232 N N . THR A 1 668 ? -65.768 47.312 -2.257 1.00 43.91 668 THR A N 1
ATOM 5233 C CA . THR A 1 668 ? -66.852 47.003 -1.306 1.00 43.91 668 THR A CA 1
ATOM 5234 C C . THR A 1 668 ? -68.071 46.403 -1.992 1.00 43.91 668 THR A C 1
ATOM 5236 O O . THR A 1 668 ? -68.589 45.406 -1.497 1.00 43.91 668 THR A O 1
ATOM 5239 N N . ASP A 1 669 ? -68.462 46.918 -3.160 1.00 45.38 669 ASP A N 1
ATOM 5240 C CA . ASP A 1 669 ? -69.575 46.344 -3.928 1.00 45.38 669 ASP A CA 1
ATOM 5241 C C . ASP A 1 669 ? -69.233 44.942 -4.464 1.00 45.38 669 ASP A C 1
ATOM 5243 O O . ASP A 1 669 ? -70.089 44.064 -4.503 1.00 45.38 669 ASP A O 1
ATOM 5247 N N . PHE A 1 670 ? -67.963 44.686 -4.803 1.00 45.72 670 PHE A N 1
ATOM 5248 C CA . PHE A 1 670 ? -67.497 43.357 -5.213 1.00 45.72 670 PHE A CA 1
ATOM 5249 C C . PHE A 1 670 ? -67.400 42.357 -4.043 1.00 45.72 670 PHE A C 1
ATOM 5251 O O . PHE A 1 670 ? -67.629 41.162 -4.229 1.00 45.72 670 PHE A O 1
ATOM 5258 N N . LEU A 1 671 ? -67.050 42.822 -2.838 1.00 41.84 671 LEU A N 1
ATOM 5259 C CA . LEU A 1 671 ? -66.852 41.983 -1.649 1.00 41.84 671 LEU A CA 1
ATOM 5260 C C . LEU A 1 671 ? -68.159 41.641 -0.916 1.00 41.84 671 LEU A C 1
ATOM 5262 O O . LEU A 1 671 ? -68.200 40.619 -0.233 1.00 41.84 671 LEU A O 1
ATOM 5266 N N . LEU A 1 672 ? -69.214 42.448 -1.069 1.00 46.12 672 LEU A N 1
ATOM 5267 C CA . LEU A 1 672 ? -70.527 42.210 -0.452 1.00 46.12 672 LEU A CA 1
ATOM 5268 C C . LEU A 1 672 ? -71.266 40.981 -1.020 1.00 46.12 672 LEU A C 1
ATOM 5270 O O . LEU A 1 672 ? -72.127 40.434 -0.336 1.00 46.12 672 LEU A O 1
ATOM 5274 N N . ASP A 1 673 ? -70.883 40.496 -2.207 1.00 45.09 673 ASP A N 1
ATOM 5275 C CA . ASP A 1 673 ? -71.483 39.321 -2.864 1.00 45.09 673 ASP A CA 1
ATOM 5276 C C . ASP A 1 673 ? -70.707 38.001 -2.642 1.00 45.09 673 ASP A C 1
ATOM 5278 O O . ASP A 1 673 ? -71.071 36.952 -3.184 1.00 45.09 673 ASP A O 1
ATOM 5282 N N . ILE A 1 674 ? -69.628 38.012 -1.850 1.00 45.41 674 ILE A N 1
ATOM 5283 C CA . ILE A 1 674 ? -68.795 36.829 -1.576 1.00 45.41 674 ILE A CA 1
ATOM 5284 C C . ILE A 1 674 ? -69.116 36.276 -0.172 1.00 45.41 674 ILE A C 1
ATOM 5286 O O . ILE A 1 674 ? -69.161 37.050 0.784 1.00 45.41 674 ILE A O 1
ATOM 5290 N N . PRO A 1 675 ? -69.272 34.946 0.025 1.00 50.94 675 PRO A N 1
ATOM 5291 C CA . PRO A 1 675 ? -69.424 34.367 1.362 1.00 50.94 675 PRO A CA 1
ATOM 5292 C C . PRO A 1 675 ? -68.263 34.787 2.279 1.00 50.94 675 PRO A C 1
ATOM 5294 O O . PRO A 1 675 ? -67.097 34.620 1.909 1.00 50.94 675 PRO A O 1
ATOM 5297 N N . GLY A 1 676 ? -68.570 35.299 3.478 1.00 47.19 676 GLY A N 1
ATOM 5298 C CA . GLY A 1 676 ? -67.616 35.988 4.368 1.00 47.19 676 GLY A CA 1
ATOM 5299 C C . GLY A 1 676 ? -66.305 35.242 4.662 1.00 47.19 676 GLY A C 1
ATOM 5300 O O . GLY A 1 676 ? -65.264 35.868 4.855 1.00 47.19 676 GLY A O 1
ATOM 5301 N N . SER A 1 677 ? -66.295 33.908 4.578 1.00 43.28 677 SER A N 1
ATOM 5302 C CA . SER A 1 677 ? -65.086 33.083 4.713 1.00 43.28 677 SER A CA 1
ATOM 5303 C C . SER A 1 677 ? -64.014 33.339 3.642 1.00 43.28 677 SER A C 1
ATOM 5305 O O . SER A 1 677 ? -62.831 33.179 3.921 1.00 43.28 677 SER A O 1
ATOM 5307 N N . MET A 1 678 ? -64.382 33.745 2.422 1.00 42.44 678 MET A N 1
ATOM 5308 C CA . MET A 1 678 ? -63.416 34.022 1.342 1.00 42.44 678 MET A CA 1
ATOM 5309 C C . MET A 1 678 ? -62.872 35.455 1.380 1.00 42.44 678 MET A C 1
ATOM 5311 O O . MET A 1 678 ? -61.731 35.682 0.978 1.00 42.44 678 MET A O 1
ATOM 5315 N N . VAL A 1 679 ? -63.636 36.400 1.937 1.00 48.88 679 VAL A N 1
ATOM 5316 C CA . VAL A 1 679 ? -63.163 37.768 2.216 1.00 48.88 679 VAL A CA 1
ATOM 5317 C C . VAL A 1 679 ? -62.006 37.730 3.218 1.00 48.88 679 VAL A C 1
ATOM 5319 O O . VAL A 1 679 ? -61.016 38.437 3.048 1.00 48.88 679 VAL A O 1
ATOM 5322 N N . ILE A 1 680 ? -62.078 36.826 4.199 1.00 48.84 680 ILE A N 1
ATOM 5323 C CA . ILE A 1 680 ? -61.017 36.579 5.182 1.00 48.84 680 ILE A CA 1
ATOM 5324 C C . ILE A 1 680 ? -59.747 36.035 4.510 1.00 48.84 680 ILE A C 1
ATOM 5326 O O . ILE A 1 680 ? -58.657 36.540 4.768 1.00 48.84 680 ILE A O 1
ATOM 5330 N N . VAL A 1 681 ? -59.866 35.061 3.599 1.00 45.44 681 VAL A N 1
ATOM 5331 C CA . VAL A 1 681 ? -58.708 34.505 2.871 1.00 45.44 681 VAL A CA 1
ATOM 5332 C C . VAL A 1 681 ? -58.062 35.564 1.973 1.00 45.44 681 VAL A C 1
ATOM 5334 O O . VAL A 1 681 ? -56.844 35.730 2.001 1.00 45.44 681 VAL A O 1
ATOM 5337 N N . ALA A 1 682 ? -58.860 36.339 1.232 1.00 46.16 682 ALA A N 1
ATOM 5338 C CA . ALA A 1 682 ? -58.355 37.426 0.395 1.00 46.16 682 ALA A CA 1
ATOM 5339 C C . ALA A 1 682 ? -57.685 38.536 1.227 1.00 46.16 682 ALA A C 1
ATOM 5341 O O . ALA A 1 682 ? -56.626 39.037 0.848 1.00 46.16 682 ALA A O 1
ATOM 5342 N N . ALA A 1 683 ? -58.249 38.881 2.389 1.00 50.34 683 ALA A N 1
ATOM 5343 C CA . ALA A 1 683 ? -57.667 39.854 3.310 1.00 50.34 683 ALA A CA 1
ATOM 5344 C C . ALA A 1 683 ? -56.343 39.358 3.911 1.00 50.34 683 ALA A C 1
ATOM 5346 O O . ALA A 1 683 ? -55.374 40.113 3.932 1.00 50.34 683 ALA A O 1
ATOM 5347 N N . ILE A 1 684 ? -56.255 38.091 4.330 1.00 48.16 684 ILE A N 1
ATOM 5348 C CA . ILE A 1 684 ? -55.017 37.494 4.858 1.00 48.16 684 ILE A CA 1
ATOM 5349 C C . ILE A 1 684 ? -53.927 37.455 3.778 1.00 48.16 684 ILE A C 1
ATOM 5351 O O . ILE A 1 684 ? -52.784 37.817 4.058 1.00 48.16 684 ILE A O 1
ATOM 5355 N N . VAL A 1 685 ? -54.271 37.096 2.535 1.00 45.12 685 VAL A N 1
ATOM 5356 C CA . VAL A 1 685 ? -53.334 37.104 1.396 1.00 45.12 685 VAL A CA 1
ATOM 5357 C C . VAL A 1 685 ? -52.848 38.524 1.083 1.00 45.12 685 VAL A C 1
ATOM 5359 O O . VAL A 1 685 ? -51.647 38.733 0.911 1.00 45.12 685 VAL A O 1
ATOM 5362 N N . MET A 1 686 ? -53.741 39.519 1.080 1.00 47.84 686 MET A N 1
ATOM 5363 C CA . MET A 1 686 ? -53.369 40.918 0.831 1.00 47.84 686 MET A CA 1
ATOM 5364 C C . MET A 1 686 ? -52.539 41.527 1.970 1.00 47.84 686 MET A C 1
ATOM 5366 O O . MET A 1 686 ? -51.593 42.270 1.707 1.00 47.84 686 MET A O 1
ATOM 5370 N N . ILE A 1 687 ? -52.845 41.204 3.231 1.00 49.78 687 ILE A N 1
ATOM 5371 C CA . ILE A 1 687 ? -52.074 41.651 4.403 1.00 49.78 687 ILE A CA 1
ATOM 5372 C C . ILE A 1 687 ? -50.680 41.007 4.395 1.00 49.78 687 ILE A C 1
ATOM 5374 O O . ILE A 1 687 ? -49.686 41.711 4.570 1.00 49.78 687 ILE A O 1
ATOM 5378 N N . SER A 1 688 ? -50.594 39.708 4.091 1.00 44.38 688 SER A N 1
ATOM 5379 C CA . SER A 1 688 ? -49.337 38.972 3.892 1.00 44.38 688 SER A CA 1
ATOM 5380 C C . SER A 1 688 ? -48.466 39.607 2.797 1.00 44.38 688 SER A C 1
ATOM 5382 O O . SER A 1 688 ? -47.301 39.940 3.041 1.00 44.38 688 SER A O 1
ATOM 5384 N N . GLN A 1 689 ? -49.033 39.893 1.617 1.00 44.31 689 GLN A N 1
ATOM 5385 C CA . GLN A 1 689 ? -48.313 40.571 0.531 1.00 44.31 689 GLN A CA 1
ATOM 5386 C C . GLN A 1 689 ? -47.839 41.973 0.929 1.00 44.31 689 GLN A C 1
ATOM 5388 O O . GLN A 1 689 ? -46.697 42.338 0.647 1.00 44.31 689 GLN A O 1
ATOM 5393 N N . LYS A 1 690 ? -48.676 42.751 1.624 1.00 47.56 690 LYS A N 1
ATOM 5394 C CA . LYS A 1 690 ? -48.346 44.129 2.009 1.00 47.56 690 LYS A CA 1
ATOM 5395 C C . LYS A 1 690 ? -47.221 44.186 3.047 1.00 47.56 690 LYS A C 1
ATOM 5397 O O . LYS A 1 690 ? -46.297 44.981 2.874 1.00 47.56 690 LYS A O 1
ATOM 5402 N N . ILE A 1 691 ? -47.234 43.291 4.041 1.00 47.69 691 ILE A N 1
ATOM 5403 C CA . ILE A 1 691 ? -46.141 43.114 5.017 1.00 47.69 691 ILE A CA 1
ATOM 5404 C C . ILE A 1 691 ? -44.841 42.718 4.299 1.00 47.69 691 ILE A C 1
ATOM 5406 O O . ILE A 1 691 ? -43.781 43.275 4.574 1.00 47.69 691 ILE A O 1
ATOM 5410 N N . THR A 1 692 ? -44.927 41.837 3.299 1.00 41.03 692 THR A N 1
ATOM 5411 C CA . THR A 1 692 ? -43.772 41.400 2.497 1.00 41.03 692 THR A CA 1
ATOM 5412 C C . THR A 1 692 ? -43.151 42.550 1.689 1.00 41.03 692 THR A C 1
ATOM 5414 O O . THR A 1 692 ? -41.926 42.643 1.547 1.00 41.03 692 THR A O 1
ATOM 5417 N N . THR A 1 693 ? -43.984 43.460 1.176 1.00 43.38 693 THR A N 1
ATOM 5418 C CA . THR A 1 693 ? -43.530 44.623 0.397 1.00 43.38 693 THR A CA 1
ATOM 5419 C C . THR A 1 693 ? -43.038 45.800 1.243 1.00 43.38 693 THR A C 1
ATOM 5421 O O . THR A 1 693 ? -42.241 46.585 0.735 1.00 43.38 693 THR A O 1
ATOM 5424 N N . SER A 1 694 ? -43.449 45.928 2.513 1.00 43.22 694 SER A N 1
ATOM 5425 C CA . SER A 1 694 ? -43.089 47.083 3.358 1.00 43.22 694 SER A CA 1
ATOM 5426 C C . SER A 1 694 ? -41.814 46.900 4.195 1.00 43.22 694 SER A C 1
ATOM 5428 O O . SER A 1 694 ? -41.400 47.840 4.875 1.00 43.22 694 SER A O 1
ATOM 5430 N N . LEU A 1 695 ? -41.177 45.726 4.164 1.00 41.41 695 LEU A N 1
ATOM 5431 C CA . LEU A 1 695 ? -39.914 45.482 4.870 1.00 41.41 695 LEU A CA 1
ATOM 5432 C C . LEU A 1 695 ? -38.721 46.054 4.085 1.00 41.41 695 LEU A C 1
ATOM 5434 O O . LEU A 1 695 ? -38.522 45.751 2.904 1.00 41.41 695 LEU A O 1
ATOM 5438 N N . THR A 1 696 ? -37.902 46.867 4.757 1.00 46.78 696 THR A N 1
ATOM 5439 C CA . THR A 1 696 ? -36.716 47.516 4.170 1.00 46.78 696 THR A CA 1
ATOM 5440 C C . THR A 1 696 ? -35.567 46.522 3.932 1.00 46.78 696 THR A C 1
ATOM 5442 O O . THR A 1 696 ? -35.509 45.435 4.511 1.00 46.78 696 THR A O 1
ATOM 5445 N N . SER A 1 697 ? -34.622 46.875 3.052 1.00 44.19 697 SER A N 1
ATOM 5446 C CA . SER A 1 697 ? -33.546 45.981 2.584 1.00 44.19 697 SER A CA 1
ATOM 5447 C C . SER A 1 697 ? -32.561 45.508 3.668 1.00 44.19 697 SER A C 1
ATOM 5449 O O . SER A 1 697 ? -31.847 44.530 3.435 1.00 44.19 697 SER A O 1
ATOM 5451 N N . SER A 1 698 ? -32.518 46.143 4.849 1.00 37.88 698 SER A N 1
ATOM 5452 C CA . SER A 1 698 ? -31.714 45.666 5.987 1.00 37.88 698 SER A CA 1
ATOM 5453 C C . SER A 1 698 ? -32.437 44.593 6.811 1.00 37.88 698 SER A C 1
ATOM 5455 O O . SER A 1 698 ? -31.798 43.636 7.240 1.00 37.88 698 SER A O 1
ATOM 5457 N N . GLN A 1 699 ? -33.768 44.654 6.936 1.00 46.56 699 GLN A N 1
ATOM 5458 C CA . GLN A 1 699 ? -34.565 43.616 7.608 1.00 46.56 699 GLN A CA 1
ATOM 5459 C C . GLN A 1 699 ? -34.656 42.325 6.778 1.00 46.56 699 GLN A C 1
ATOM 5461 O O . GLN A 1 699 ? -34.673 41.232 7.338 1.00 46.56 699 GLN A O 1
ATOM 5466 N N . LYS A 1 700 ? -34.585 42.425 5.442 1.00 44.12 700 LYS A N 1
ATOM 5467 C CA . LYS A 1 700 ? -34.486 41.262 4.536 1.00 44.12 700 LYS A CA 1
ATOM 5468 C C . LYS A 1 700 ? -33.180 40.465 4.675 1.00 44.12 700 LYS A C 1
ATOM 5470 O O . LYS A 1 700 ? -33.135 39.329 4.223 1.00 44.12 700 LYS A O 1
ATOM 5475 N N . ARG A 1 701 ? -32.128 41.030 5.288 1.00 43.16 701 ARG A N 1
ATOM 5476 C CA . ARG A 1 701 ? -30.844 40.339 5.520 1.00 43.16 701 ARG A CA 1
ATOM 5477 C C . ARG A 1 701 ? -30.797 39.525 6.820 1.00 43.16 701 ARG A C 1
ATOM 5479 O O . ARG A 1 701 ? -29.975 38.624 6.910 1.00 43.16 701 ARG A O 1
ATOM 5486 N N . GLY A 1 702 ? -31.664 39.815 7.795 1.00 41.03 702 GLY A N 1
ATOM 5487 C CA . GLY A 1 702 ? -31.752 39.063 9.060 1.00 41.03 702 GLY A CA 1
ATOM 5488 C C . GLY A 1 702 ? -32.738 37.890 9.030 1.00 41.03 702 GLY A C 1
ATOM 5489 O O . GLY A 1 702 ? -32.650 36.985 9.852 1.00 41.03 702 GLY A O 1
ATOM 5490 N N . ILE A 1 703 ? -33.661 37.877 8.069 1.00 39.12 703 ILE A N 1
ATOM 5491 C CA . ILE A 1 703 ? -34.652 36.813 7.902 1.00 39.12 703 ILE A CA 1
ATOM 5492 C C . ILE A 1 703 ? -34.110 35.837 6.850 1.00 39.12 703 ILE A C 1
ATOM 5494 O O . ILE A 1 703 ? -33.981 36.207 5.683 1.00 39.12 703 ILE A O 1
ATOM 5498 N N . ARG A 1 704 ? -33.765 34.602 7.259 1.00 44.88 704 ARG A N 1
ATOM 5499 C CA . ARG A 1 704 ? -33.360 33.513 6.343 1.00 44.88 704 ARG A CA 1
ATOM 5500 C C . ARG A 1 704 ? -34.358 33.436 5.180 1.00 44.88 704 ARG A C 1
ATOM 5502 O O . ARG A 1 704 ? -35.567 33.442 5.405 1.00 44.88 704 ARG A O 1
ATOM 5509 N N . SER A 1 705 ? -33.863 33.320 3.947 1.00 40.44 705 SER A N 1
ATOM 5510 C CA . SER A 1 705 ? -34.671 33.249 2.716 1.00 40.44 705 SER A CA 1
ATOM 5511 C C . SER A 1 705 ? -35.761 32.161 2.736 1.00 40.44 705 SER A C 1
ATOM 5513 O O . SER A 1 705 ? -36.755 32.294 2.027 1.00 40.44 705 SER A O 1
ATOM 5515 N N . GLY A 1 706 ? -35.627 31.138 3.591 1.00 43.00 706 GLY A N 1
ATOM 5516 C CA . GLY A 1 706 ? -36.652 30.116 3.838 1.00 43.00 706 GLY A CA 1
ATOM 5517 C C . GLY A 1 706 ? -37.954 30.644 4.458 1.00 43.00 706 GLY A C 1
ATOM 5518 O O . GLY A 1 706 ? -39.031 30.221 4.044 1.00 43.00 706 GLY A O 1
ATOM 5519 N N . ASN A 1 707 ? -37.892 31.632 5.356 1.00 43.69 707 ASN A N 1
ATOM 5520 C CA . ASN A 1 707 ? -39.074 32.091 6.100 1.00 43.69 707 ASN A CA 1
ATOM 5521 C C . ASN A 1 707 ? -40.031 32.908 5.210 1.00 43.69 707 ASN A C 1
ATOM 5523 O O . ASN A 1 707 ? -41.239 32.898 5.410 1.00 43.69 707 ASN A O 1
ATOM 5527 N N . LEU A 1 708 ? -39.518 33.595 4.182 1.00 42.97 708 LEU A N 1
ATOM 5528 C CA . LEU A 1 708 ? -40.349 34.348 3.230 1.00 42.97 708 LEU A CA 1
ATOM 5529 C C . LEU A 1 708 ? -41.191 33.432 2.326 1.00 42.97 708 LEU A C 1
ATOM 5531 O O . LEU A 1 708 ? -42.320 33.781 1.982 1.00 42.97 708 LEU A O 1
ATOM 5535 N N . VAL A 1 709 ? -40.671 32.249 1.983 1.00 48.34 709 VAL A N 1
ATOM 5536 C CA . VAL A 1 709 ? -41.431 31.212 1.268 1.00 48.34 709 VAL A CA 1
ATOM 5537 C C . VAL A 1 709 ? -42.516 30.630 2.183 1.00 48.34 709 VAL A C 1
ATOM 5539 O O . VAL A 1 709 ? -43.633 30.395 1.727 1.00 48.34 709 VAL A O 1
ATOM 5542 N N . GLU A 1 710 ? -42.252 30.489 3.484 1.00 47.94 710 GLU A N 1
ATOM 5543 C CA . GLU A 1 710 ? -43.232 29.985 4.460 1.00 47.94 710 GLU A CA 1
ATOM 5544 C C . GLU A 1 710 ? -44.468 30.881 4.614 1.00 47.94 710 GLU A C 1
ATOM 5546 O O . GLU A 1 710 ? -45.585 30.366 4.662 1.00 47.94 710 GLU A O 1
ATOM 5551 N N . TYR A 1 711 ? -44.322 32.210 4.584 1.00 47.97 711 TYR A N 1
ATOM 5552 C CA . TYR A 1 711 ? -45.478 33.114 4.695 1.00 47.97 711 TYR A CA 1
ATOM 5553 C C . TYR A 1 711 ? -46.398 33.097 3.465 1.00 47.97 711 TYR A C 1
ATOM 5555 O O . TYR A 1 711 ? -47.605 33.314 3.592 1.00 47.97 711 TYR A O 1
ATOM 5563 N N . SER A 1 712 ? -45.867 32.787 2.277 1.00 47.03 712 SER A N 1
ATOM 5564 C CA . SER A 1 712 ? -46.677 32.610 1.061 1.00 47.03 712 SER A CA 1
ATOM 5565 C C . SER A 1 712 ? -47.498 31.309 1.062 1.00 47.03 712 SER A C 1
ATOM 5567 O O . SER A 1 712 ? -48.478 31.192 0.326 1.00 47.03 712 SER A O 1
ATOM 5569 N N . LEU A 1 713 ? -47.157 30.359 1.943 1.00 49.38 713 LEU A N 1
ATOM 5570 C CA . LEU A 1 713 ? -47.845 29.074 2.084 1.00 49.38 713 LEU A CA 1
ATOM 5571 C C . LEU A 1 713 ? -49.044 29.121 3.050 1.00 49.38 713 LEU A C 1
ATOM 5573 O O . LEU A 1 713 ? -49.855 28.196 3.047 1.00 49.38 713 LEU A O 1
ATOM 5577 N N . LEU A 1 714 ? -49.236 30.202 3.820 1.00 50.94 714 LEU A N 1
ATOM 5578 C CA . LEU A 1 714 ? -50.401 30.375 4.712 1.00 50.94 714 LEU A CA 1
ATOM 5579 C C . LEU A 1 714 ? -51.753 30.309 3.969 1.00 50.94 714 LEU A C 1
ATOM 5581 O O . LEU A 1 714 ? -52.747 29.835 4.524 1.00 50.94 714 LEU A O 1
ATOM 5585 N N . GLY A 1 715 ? -51.798 30.726 2.698 1.00 53.81 715 GLY A N 1
ATOM 5586 C CA . GLY A 1 715 ? -52.987 30.600 1.842 1.00 53.81 715 GLY A CA 1
ATOM 5587 C C . GLY A 1 715 ? -53.377 29.135 1.577 1.00 53.81 715 GLY A C 1
ATOM 5588 O O . GLY A 1 715 ? -54.494 28.730 1.910 1.00 53.81 715 GLY A O 1
ATOM 5589 N N . PRO A 1 716 ? -52.459 28.306 1.048 1.00 54.84 716 PRO A N 1
ATOM 5590 C CA . PRO A 1 716 ? -52.644 26.859 0.953 1.00 54.84 716 PRO A CA 1
ATOM 5591 C C . PRO A 1 716 ? -53.004 26.186 2.286 1.00 54.84 716 PRO A C 1
ATOM 5593 O O . PRO A 1 716 ? -53.917 25.363 2.310 1.00 54.84 716 PRO A O 1
ATOM 5596 N N . TYR A 1 717 ? -52.366 26.560 3.405 1.00 56.28 717 TYR A N 1
ATOM 5597 C CA . TYR A 1 717 ? -52.660 25.959 4.716 1.00 56.28 717 TYR A CA 1
ATOM 5598 C C . TYR A 1 717 ? -54.067 26.287 5.228 1.00 56.28 717 TYR A C 1
ATOM 5600 O O . TYR A 1 717 ? -54.761 25.391 5.699 1.00 56.28 717 TYR A O 1
ATOM 5608 N N . SER A 1 718 ? -54.535 27.531 5.096 1.00 55.31 718 SER A N 1
ATOM 5609 C CA . SER A 1 718 ? -55.910 27.895 5.488 1.00 55.31 718 SER A CA 1
ATOM 5610 C C . SER A 1 718 ? -56.968 27.176 4.640 1.00 55.31 718 SER A C 1
ATOM 5612 O O . SER A 1 718 ? -57.993 26.729 5.157 1.00 55.31 718 SER A O 1
ATOM 5614 N N . SER A 1 719 ? -56.674 26.975 3.354 1.00 56.97 719 SER A N 1
ATOM 5615 C CA . SER A 1 719 ? -57.511 26.195 2.437 1.00 56.97 719 SER A CA 1
ATOM 5616 C C . SER A 1 719 ? -57.528 24.710 2.806 1.00 56.97 719 SER A C 1
ATOM 5618 O O . SER A 1 719 ? -58.589 24.085 2.838 1.00 56.97 719 SER A O 1
ATOM 5620 N N . ALA A 1 720 ? -56.364 24.154 3.150 1.00 60.09 720 ALA A N 1
ATOM 5621 C CA . ALA A 1 720 ? -56.235 22.792 3.642 1.00 60.09 720 ALA A CA 1
ATOM 5622 C C . ALA A 1 720 ? -57.017 22.607 4.950 1.00 60.09 720 ALA A C 1
ATOM 5624 O O . ALA A 1 720 ? -57.779 21.654 5.057 1.00 60.09 720 ALA A O 1
ATOM 5625 N N . ILE A 1 721 ? -56.932 23.539 5.906 1.00 64.94 721 ILE A N 1
ATOM 5626 C CA . ILE A 1 721 ? -57.700 23.471 7.161 1.00 64.94 721 ILE A CA 1
ATOM 5627 C C . ILE A 1 721 ? -59.205 23.378 6.874 1.00 64.94 721 ILE A C 1
ATOM 5629 O O . ILE A 1 721 ? -59.895 22.527 7.434 1.00 64.94 721 ILE A O 1
ATOM 5633 N N . TYR A 1 722 ? -59.727 24.198 5.960 1.00 64.38 722 TYR A N 1
ATOM 5634 C CA . TYR A 1 722 ? -61.142 24.130 5.600 1.00 64.38 722 TYR A CA 1
ATOM 5635 C C . TYR A 1 722 ? -61.519 22.768 4.996 1.00 64.38 722 TYR A C 1
ATOM 5637 O O . TYR A 1 722 ? -62.521 22.163 5.380 1.00 64.38 722 TYR A O 1
ATOM 5645 N N . ILE A 1 723 ? -60.695 22.258 4.081 1.00 63.16 723 ILE A N 1
ATOM 5646 C CA . ILE A 1 723 ? -60.964 20.994 3.397 1.00 63.16 723 ILE A CA 1
ATOM 5647 C C . ILE A 1 723 ? -60.837 19.801 4.344 1.00 63.16 723 ILE A C 1
ATOM 5649 O O . ILE A 1 723 ? -61.690 18.921 4.310 1.00 63.16 723 ILE A O 1
ATOM 5653 N N . PHE A 1 724 ? -59.808 19.755 5.185 1.00 62.78 724 PHE A N 1
ATOM 5654 C CA . PHE A 1 724 ? -59.533 18.618 6.062 1.00 62.78 724 PHE A CA 1
ATOM 5655 C C . PHE A 1 724 ? -60.383 18.616 7.328 1.00 62.78 724 PHE A C 1
ATOM 5657 O O . PHE A 1 724 ? -60.634 17.541 7.859 1.00 62.78 724 PHE A O 1
ATOM 5664 N N . PHE A 1 725 ? -60.854 19.775 7.798 1.00 70.31 725 PHE A N 1
ATOM 5665 C CA . PHE A 1 725 ? -61.613 19.861 9.045 1.00 70.31 725 PHE A CA 1
ATOM 5666 C C . PHE A 1 725 ? -63.069 20.250 8.822 1.00 70.31 725 PHE A C 1
ATOM 5668 O O . PHE A 1 725 ? -63.958 19.534 9.277 1.00 70.31 725 PHE A O 1
ATOM 5675 N N . ALA A 1 726 ? -63.366 21.327 8.095 1.00 73.00 726 ALA A N 1
ATOM 5676 C CA . ALA A 1 726 ? -64.743 21.819 8.000 1.00 73.00 726 ALA A CA 1
ATOM 5677 C C . ALA A 1 726 ? -65.655 20.892 7.177 1.00 73.00 726 ALA A C 1
ATOM 5679 O O . ALA A 1 726 ? -66.800 20.655 7.567 1.00 73.00 726 ALA A O 1
ATOM 5680 N N . LEU A 1 727 ? -65.157 20.328 6.070 1.00 73.06 727 LEU A N 1
ATOM 5681 C CA . LEU A 1 727 ? -65.956 19.419 5.239 1.00 73.06 727 LEU A CA 1
ATOM 5682 C C . LEU A 1 727 ? -66.254 18.081 5.940 1.00 73.06 727 LEU A C 1
ATOM 5684 O O . LEU A 1 727 ? -67.435 17.744 6.035 1.00 73.06 727 LEU A O 1
ATOM 5688 N N . PRO A 1 728 ? -65.279 17.351 6.523 1.00 76.44 728 PRO A N 1
ATOM 5689 C CA . PRO A 1 728 ? -65.577 16.129 7.269 1.00 76.44 728 PRO A CA 1
ATOM 5690 C C . PRO A 1 728 ? -66.456 16.395 8.486 1.00 76.44 728 PRO A C 1
ATOM 5692 O O . PRO A 1 728 ? -67.343 15.601 8.774 1.00 76.44 728 PRO A O 1
ATOM 5695 N N . THR A 1 729 ? -66.282 17.540 9.156 1.00 77.75 729 THR A N 1
ATOM 5696 C CA . THR A 1 729 ? -67.166 17.971 10.252 1.00 77.75 729 THR A CA 1
ATOM 5697 C C . THR A 1 729 ? -68.621 18.021 9.806 1.00 77.75 729 THR A C 1
ATOM 5699 O O . THR A 1 729 ? -69.473 17.491 10.506 1.00 77.75 729 THR A O 1
ATOM 5702 N N . ARG A 1 730 ? -68.917 18.592 8.631 1.00 76.25 730 ARG A N 1
ATOM 5703 C CA . ARG A 1 730 ? -70.290 18.645 8.102 1.00 76.25 730 ARG A CA 1
ATOM 5704 C C . ARG A 1 730 ? -70.845 17.267 7.756 1.00 76.25 730 ARG A C 1
ATOM 5706 O O . ARG A 1 730 ? -72.016 17.006 8.025 1.00 76.25 730 ARG A O 1
ATOM 5713 N N . VAL A 1 731 ? -70.019 16.375 7.204 1.00 77.44 731 VAL A N 1
ATOM 5714 C CA . VAL A 1 731 ? -70.422 14.977 6.960 1.00 77.44 731 VAL A CA 1
ATOM 5715 C C . VAL A 1 731 ? -70.801 14.309 8.277 1.00 77.44 731 VAL A C 1
ATOM 5717 O O . VAL A 1 731 ? -71.883 13.740 8.402 1.00 77.44 731 VAL A O 1
ATOM 5720 N N . LEU A 1 732 ? -69.922 14.418 9.272 1.00 76.75 732 LEU A N 1
ATOM 5721 C CA . LEU A 1 732 ? -70.109 13.839 10.597 1.00 76.75 732 LEU A CA 1
ATOM 5722 C C . LEU A 1 732 ? -71.323 14.443 11.309 1.00 76.75 732 LEU A C 1
ATOM 5724 O O . LEU A 1 732 ? -72.080 13.709 11.937 1.00 76.75 732 LEU A O 1
ATOM 5728 N N . GLU A 1 733 ? -71.558 15.747 11.164 1.00 82.19 733 GLU A N 1
ATOM 5729 C CA . GLU A 1 733 ? -72.736 16.434 11.698 1.00 82.19 733 GLU A CA 1
ATOM 5730 C C . GLU A 1 733 ? -74.014 15.890 11.061 1.00 82.19 733 GLU A C 1
ATOM 5732 O O . GLU A 1 733 ? -74.965 15.556 11.764 1.00 82.19 733 GLU A O 1
ATOM 5737 N N . ARG A 1 734 ? -74.034 15.729 9.733 1.00 83.44 734 ARG A N 1
ATOM 5738 C CA . ARG A 1 734 ? -75.195 15.183 9.021 1.00 83.44 734 ARG A CA 1
ATOM 5739 C C . ARG A 1 734 ? -75.490 13.739 9.435 1.00 83.44 734 ARG A C 1
ATOM 5741 O O . ARG A 1 734 ? -76.654 13.356 9.488 1.00 83.44 734 ARG A O 1
ATOM 5748 N N . TRP A 1 735 ? -74.460 12.936 9.689 1.00 84.81 735 TRP A N 1
ATOM 5749 C CA . TRP A 1 735 ? -74.614 11.500 9.938 1.00 84.81 735 TRP A CA 1
ATOM 5750 C C . TRP A 1 735 ? -74.860 11.178 11.412 1.00 84.81 735 TRP A C 1
ATOM 5752 O O . TRP A 1 735 ? -75.663 10.301 11.723 1.00 84.81 735 TRP A O 1
ATOM 5762 N N . TRP A 1 736 ? -74.177 11.874 12.319 1.00 82.88 736 TRP A N 1
ATOM 5763 C CA . TRP A 1 736 ? -74.148 11.564 13.752 1.00 82.88 736 TRP A CA 1
ATOM 5764 C C . TRP A 1 736 ? -74.556 12.743 14.646 1.00 82.88 736 TRP A C 1
ATOM 5766 O O . TRP A 1 736 ? -74.501 12.640 15.875 1.00 82.88 736 TRP A O 1
ATOM 5776 N N . GLY A 1 737 ? -74.974 13.863 14.054 1.00 88.19 737 GLY A N 1
ATOM 5777 C CA . GLY A 1 737 ? -75.281 15.092 14.774 1.00 88.19 737 GLY A CA 1
ATOM 5778 C C . GLY A 1 737 ? -74.043 15.736 15.403 1.00 88.19 737 GLY A C 1
ATOM 5779 O O . GLY A 1 737 ? -72.929 15.210 15.364 1.00 88.19 737 GLY A O 1
ATOM 5780 N N . TRP A 1 738 ? -74.252 16.876 16.059 1.00 81.94 738 TRP A N 1
ATOM 5781 C CA . TRP A 1 738 ? -73.190 17.602 16.767 1.00 81.94 738 TRP A CA 1
ATOM 5782 C C . TRP A 1 738 ? -72.502 16.776 17.857 1.00 81.94 738 TRP A C 1
ATOM 5784 O O . TRP A 1 738 ? -71.308 16.948 18.095 1.00 81.94 738 TRP A O 1
ATOM 5794 N N . ALA A 1 739 ? -73.223 15.840 18.481 1.00 74.06 739 ALA A N 1
ATOM 5795 C CA . ALA A 1 739 ? -72.640 14.921 19.451 1.00 74.06 739 ALA A CA 1
ATOM 5796 C C . ALA A 1 739 ? -71.566 14.030 18.804 1.00 74.06 739 ALA A C 1
ATOM 5798 O O . ALA A 1 739 ? -70.464 13.921 19.336 1.00 74.06 739 ALA A O 1
ATOM 5799 N N . GLY A 1 740 ? -71.839 13.447 17.631 1.00 76.50 740 GLY A N 1
ATOM 5800 C CA . GLY A 1 740 ? -70.864 12.619 16.920 1.00 76.50 740 GLY A CA 1
ATOM 5801 C C . GLY A 1 740 ? -69.621 13.392 16.487 1.00 76.50 740 GLY A C 1
ATOM 5802 O O . GLY A 1 740 ? -68.506 12.896 16.635 1.00 76.50 740 GLY A O 1
ATOM 5803 N N . VAL A 1 741 ? -69.797 14.634 16.034 1.00 78.38 741 VAL A N 1
ATOM 5804 C CA . VAL A 1 741 ? -68.684 15.536 15.701 1.00 78.38 741 VAL A CA 1
ATOM 5805 C C . VAL A 1 741 ? -67.817 15.825 16.931 1.00 78.38 741 VAL A C 1
ATOM 5807 O O . VAL A 1 741 ? -66.590 15.724 16.863 1.00 78.38 741 VAL A O 1
ATOM 5810 N N . ALA A 1 742 ? -68.452 16.150 18.063 1.00 75.19 742 ALA A N 1
ATOM 5811 C CA . ALA A 1 742 ? -67.768 16.459 19.315 1.00 75.19 742 ALA A CA 1
ATOM 5812 C C . ALA A 1 742 ? -66.967 15.268 19.866 1.00 75.19 742 ALA A C 1
ATOM 5814 O O . ALA A 1 742 ? -65.948 15.484 20.516 1.00 75.19 742 ALA A O 1
ATOM 5815 N N . PHE A 1 743 ? -67.378 14.027 19.582 1.00 79.31 743 PHE A N 1
ATOM 5816 C CA . PHE A 1 743 ? -66.621 12.825 19.947 1.00 79.31 743 PHE A CA 1
ATOM 5817 C C . PHE A 1 743 ? -65.531 12.455 18.935 1.00 79.31 743 PHE A C 1
ATOM 5819 O O . PHE A 1 743 ? -64.447 12.034 19.337 1.00 79.31 743 PHE A O 1
ATOM 5826 N N . PHE A 1 744 ? -65.786 12.607 17.635 1.00 83.12 744 PHE A N 1
ATOM 5827 C CA . PHE A 1 744 ? -64.868 12.152 16.591 1.00 83.12 744 PHE A CA 1
ATOM 5828 C C . PHE A 1 744 ? -63.537 12.913 16.598 1.00 83.12 744 PHE A C 1
ATOM 5830 O O . PHE A 1 744 ? -62.475 12.291 16.609 1.00 83.12 744 PHE A O 1
ATOM 5837 N N . TRP A 1 745 ? -63.576 14.249 16.622 1.00 82.56 745 TRP A N 1
ATOM 5838 C CA . TRP A 1 745 ? -62.365 15.067 16.490 1.00 82.56 745 TRP A CA 1
ATOM 5839 C C . TRP A 1 745 ? -61.349 14.881 17.624 1.00 82.56 745 TRP A C 1
ATOM 5841 O O . TRP A 1 745 ? -60.168 14.713 17.314 1.00 82.56 745 TRP A O 1
ATOM 5851 N N . PRO A 1 746 ? -61.749 14.836 18.910 1.00 77.31 746 PRO A N 1
ATOM 5852 C CA . PRO A 1 746 ? -60.817 14.549 19.997 1.00 77.31 746 PRO A CA 1
ATOM 5853 C C . PRO A 1 746 ? -60.181 13.160 19.892 1.00 77.31 746 PRO A C 1
ATOM 5855 O O . PRO A 1 746 ? -58.983 13.023 20.124 1.00 77.31 746 PRO A O 1
ATOM 5858 N N . ILE A 1 747 ? -60.956 12.136 19.511 1.00 76.56 747 ILE A N 1
ATOM 5859 C CA . ILE A 1 747 ? -60.445 10.766 19.347 1.00 76.56 747 ILE A CA 1
ATOM 5860 C C . ILE A 1 747 ? -59.446 10.712 18.191 1.00 76.56 747 ILE A C 1
ATOM 5862 O O . ILE A 1 747 ? -58.362 10.150 18.335 1.00 76.56 747 ILE A O 1
ATOM 5866 N N . TRP A 1 748 ? -59.782 11.329 17.059 1.00 83.38 748 TRP A N 1
ATOM 5867 C CA . TRP A 1 748 ? -58.901 11.376 15.899 1.00 83.38 748 TRP A CA 1
ATOM 5868 C C . TRP A 1 748 ? -57.590 12.109 16.212 1.00 83.38 748 TRP A C 1
ATOM 5870 O O . TRP A 1 748 ? -56.511 11.583 15.932 1.00 83.38 748 TRP A O 1
ATOM 5880 N N . ALA A 1 749 ? -57.675 13.276 16.859 1.00 74.88 749 ALA A N 1
ATOM 5881 C CA . ALA A 1 749 ? -56.514 14.061 17.277 1.00 74.88 749 ALA A CA 1
ATOM 5882 C C . ALA A 1 749 ? -55.615 13.275 18.241 1.00 74.88 749 ALA A C 1
ATOM 5884 O O . ALA A 1 749 ? -54.395 13.265 18.085 1.00 74.88 749 ALA A O 1
ATOM 5885 N N . LEU A 1 750 ? -56.220 12.557 19.193 1.00 77.38 750 LEU A N 1
ATOM 5886 C CA . LEU A 1 750 ? -55.503 11.684 20.116 1.00 77.38 750 LEU A CA 1
ATOM 5887 C C . LEU A 1 750 ? -54.777 10.558 19.366 1.00 77.38 750 LEU A C 1
ATOM 5889 O O . LEU A 1 750 ? -53.598 10.327 19.614 1.00 77.38 750 LEU A O 1
ATOM 5893 N N . CYS A 1 751 ? -55.438 9.876 18.427 1.00 77.94 751 CYS A N 1
ATOM 5894 C CA . CYS A 1 751 ? -54.825 8.795 17.653 1.00 77.94 751 CYS A CA 1
ATOM 5895 C C . CYS A 1 751 ? -53.657 9.284 16.784 1.00 77.94 751 CYS A C 1
ATOM 5897 O O . CYS A 1 751 ? -52.591 8.668 16.801 1.00 77.94 751 CYS A O 1
ATOM 5899 N N . ALA A 1 752 ? -53.834 10.389 16.054 1.00 74.81 752 ALA A N 1
ATOM 5900 C CA . ALA A 1 752 ? -52.781 10.967 15.220 1.00 74.81 752 ALA A CA 1
ATOM 5901 C C . ALA A 1 752 ? -51.593 11.455 16.069 1.00 74.81 752 ALA A C 1
ATOM 5903 O O . ALA A 1 752 ? -50.445 11.133 15.759 1.00 74.81 752 ALA A O 1
ATOM 5904 N N . GLY A 1 753 ? -51.869 12.146 17.181 1.00 75.31 753 GLY A N 1
ATOM 5905 C CA . GLY A 1 753 ? -50.849 12.613 18.120 1.00 75.31 753 GLY A CA 1
ATOM 5906 C C . GLY A 1 753 ? -50.075 11.468 18.777 1.00 75.31 753 GLY A C 1
ATOM 5907 O O . GLY A 1 753 ? -48.853 11.533 18.869 1.00 75.31 753 GLY A O 1
ATOM 5908 N N . VAL A 1 754 ? -50.751 10.381 19.168 1.00 77.00 754 VAL A N 1
ATOM 5909 C CA . VAL A 1 754 ? -50.099 9.192 19.743 1.00 77.00 754 VAL A CA 1
ATOM 5910 C C . VAL A 1 754 ? -49.224 8.482 18.709 1.00 77.00 754 VAL A C 1
ATOM 5912 O O . VAL A 1 754 ? -48.082 8.154 19.019 1.00 77.00 754 VAL A O 1
ATOM 5915 N N . LEU A 1 755 ? -49.711 8.262 17.482 1.00 75.31 755 LEU A N 1
ATOM 5916 C CA . LEU A 1 755 ? -48.920 7.615 16.425 1.00 75.31 755 LEU A CA 1
ATOM 5917 C C . LEU A 1 755 ? -47.667 8.421 16.077 1.00 75.31 755 LEU A C 1
ATOM 5919 O O . LEU A 1 755 ? -46.583 7.848 15.943 1.00 75.31 755 LEU A O 1
ATOM 5923 N N . TRP A 1 756 ? -47.807 9.742 15.988 1.00 73.25 756 TRP A N 1
ATOM 5924 C CA . TRP A 1 756 ? -46.687 10.638 15.742 1.00 73.25 756 TRP A CA 1
ATOM 5925 C C . TRP A 1 756 ? -45.708 10.666 16.922 1.00 73.25 756 TRP A C 1
ATOM 5927 O O . TRP A 1 756 ? -44.509 10.492 16.712 1.00 73.25 756 TRP A O 1
ATOM 5937 N N . TRP A 1 757 ? -46.196 10.781 18.164 1.00 78.44 757 TRP A N 1
ATOM 5938 C CA . TRP A 1 757 ? -45.354 10.747 19.365 1.00 78.44 757 TRP A CA 1
ATOM 5939 C C . TRP A 1 757 ? -44.557 9.447 19.464 1.00 78.44 757 TRP A C 1
ATOM 5941 O O . TRP A 1 757 ? -43.367 9.484 19.764 1.00 78.44 757 TRP A O 1
ATOM 5951 N N . ILE A 1 758 ? -45.174 8.297 19.167 1.00 74.88 758 ILE A N 1
ATOM 5952 C CA . ILE A 1 758 ? -44.465 7.013 19.157 1.00 74.88 758 ILE A CA 1
ATOM 5953 C C . ILE A 1 758 ? -43.393 7.010 18.065 1.00 74.88 758 ILE A C 1
ATOM 5955 O O . ILE A 1 758 ? -42.260 6.633 18.353 1.00 74.88 758 ILE A O 1
ATOM 5959 N N . GLY A 1 759 ? -43.707 7.440 16.841 1.00 73.56 759 GLY A N 1
ATOM 5960 C CA . GLY A 1 759 ? -42.732 7.446 15.751 1.00 73.56 759 GLY A CA 1
ATOM 5961 C C . GLY A 1 759 ? -41.568 8.421 15.984 1.00 73.56 759 GLY A C 1
ATOM 5962 O O . GLY A 1 759 ? -40.418 8.021 15.831 1.00 73.56 759 GLY A O 1
ATOM 5963 N N . SER A 1 760 ? -41.843 9.643 16.454 1.00 66.12 760 SER A N 1
ATOM 5964 C CA . SER A 1 760 ? -40.829 10.642 16.834 1.00 66.12 760 SER A CA 1
ATOM 5965 C C . SER A 1 760 ? -39.976 10.165 18.011 1.00 66.12 760 SER A C 1
ATOM 5967 O O . SER A 1 760 ? -38.749 10.271 17.994 1.00 66.12 760 SER A O 1
ATOM 5969 N N . ARG A 1 761 ? -40.600 9.529 19.012 1.00 69.00 761 ARG A N 1
ATOM 5970 C CA . ARG A 1 761 ? -39.872 8.886 20.108 1.00 69.00 761 ARG A CA 1
ATOM 5971 C C . ARG A 1 761 ? -38.968 7.779 19.577 1.00 69.00 761 ARG A C 1
ATOM 5973 O O . ARG A 1 761 ? -37.807 7.764 19.952 1.00 69.00 761 ARG A O 1
ATOM 5980 N N . GLN A 1 762 ? -39.437 6.886 18.702 1.00 68.62 762 GLN A N 1
ATOM 5981 C CA . GLN A 1 762 ? -38.587 5.838 18.116 1.00 68.62 762 GLN A CA 1
ATOM 5982 C C . GLN A 1 762 ? -37.420 6.423 17.315 1.00 68.62 762 GLN A C 1
ATOM 5984 O O . GLN A 1 762 ? -36.318 5.893 17.404 1.00 68.62 762 GLN A O 1
ATOM 5989 N N . GLU A 1 763 ? -37.621 7.534 16.610 1.00 66.69 763 GLU A N 1
ATOM 5990 C CA . GLU A 1 763 ? -36.549 8.216 15.887 1.00 66.69 763 GLU A CA 1
ATOM 5991 C C . GLU A 1 763 ? -35.516 8.852 16.819 1.00 66.69 763 GLU A C 1
ATOM 5993 O O . GLU A 1 763 ? -34.315 8.641 16.655 1.00 66.69 763 GLU A O 1
ATOM 5998 N N . HIS A 1 764 ? -35.962 9.555 17.861 1.00 62.03 764 HIS A N 1
ATOM 5999 C CA . HIS A 1 764 ? -35.077 10.065 18.907 1.00 62.03 764 HIS A CA 1
ATOM 6000 C C . HIS A 1 764 ? -34.334 8.941 19.640 1.00 62.03 764 HIS A C 1
ATOM 6002 O O . HIS A 1 764 ? -33.162 9.096 19.977 1.00 62.03 764 HIS A O 1
ATOM 6008 N N . LEU A 1 765 ? -34.998 7.805 19.871 1.00 55.44 765 LEU A N 1
ATOM 6009 C CA . LEU A 1 765 ? -34.399 6.604 20.457 1.00 55.44 765 LEU A CA 1
ATOM 6010 C C . LEU A 1 765 ? -33.410 5.915 19.502 1.00 55.44 765 LEU A C 1
ATOM 6012 O O . LEU A 1 765 ? -32.530 5.201 19.971 1.00 55.44 765 LEU A O 1
ATOM 6016 N N . ALA A 1 766 ? -33.543 6.105 18.190 1.00 55.28 766 ALA A N 1
ATOM 6017 C CA . ALA A 1 766 ? -32.633 5.561 17.186 1.00 55.28 766 ALA A CA 1
ATOM 6018 C C . ALA A 1 766 ? -31.394 6.451 16.990 1.00 55.28 766 ALA A C 1
ATOM 6020 O O . ALA A 1 766 ? -30.276 5.949 16.914 1.00 55.28 766 ALA A O 1
ATOM 6021 N N . ARG A 1 767 ? -31.576 7.779 17.025 1.00 52.47 767 ARG A N 1
ATOM 6022 C CA . ARG A 1 767 ? -30.480 8.766 17.005 1.00 52.47 767 ARG A CA 1
ATOM 6023 C C . ARG A 1 767 ? -29.659 8.781 18.291 1.00 52.47 767 ARG A C 1
ATOM 6025 O O . ARG A 1 767 ? -28.507 9.195 18.277 1.00 52.47 767 ARG A O 1
ATOM 6032 N N . ASN A 1 768 ? -30.252 8.343 19.395 1.00 47.88 768 ASN A N 1
ATOM 6033 C CA . ASN A 1 768 ? -29.574 8.196 20.670 1.00 47.88 768 ASN A CA 1
ATOM 6034 C C . ASN A 1 768 ? -29.687 6.726 21.114 1.00 47.88 768 ASN A C 1
ATOM 6036 O O . ASN A 1 768 ? -30.594 6.409 21.897 1.00 47.88 768 ASN A O 1
ATOM 6040 N N . PRO A 1 769 ? -28.802 5.827 20.616 1.00 46.72 769 PRO A N 1
ATOM 6041 C CA . PRO A 1 769 ? -28.884 4.374 20.848 1.00 46.72 769 PRO A CA 1
ATOM 6042 C C . PRO A 1 769 ? -28.947 4.026 22.342 1.00 46.72 769 PRO A C 1
ATOM 6044 O O . PRO A 1 769 ? -29.460 2.987 22.753 1.00 46.72 769 PRO A O 1
ATOM 6047 N N . PHE A 1 770 ? -28.523 4.970 23.175 1.00 44.84 770 PHE A N 1
ATOM 6048 C CA . PHE A 1 770 ? -28.451 4.865 24.605 1.00 44.84 770 PHE A CA 1
ATOM 6049 C C . PHE A 1 770 ? -29.811 5.035 25.329 1.00 44.84 770 PHE A C 1
ATOM 6051 O O . PHE A 1 770 ? -29.990 4.463 26.402 1.00 44.84 770 PHE A O 1
ATOM 6058 N N . LYS A 1 771 ? -30.819 5.727 24.783 1.00 43.00 771 LYS A N 1
ATOM 6059 C CA . LYS A 1 771 ? -32.081 6.005 25.515 1.00 43.00 771 LYS A CA 1
ATOM 6060 C C . LYS A 1 771 ? -33.112 4.862 25.456 1.00 43.00 771 LYS A C 1
ATOM 6062 O O . LYS A 1 771 ? -33.955 4.736 26.342 1.00 43.00 771 LYS A O 1
ATOM 6067 N N . ARG A 1 772 ? -33.029 3.969 24.459 1.00 41.09 772 ARG A N 1
ATOM 6068 C CA . ARG A 1 772 ? -33.939 2.804 24.322 1.00 41.09 772 ARG A CA 1
ATOM 6069 C C . ARG A 1 772 ? -33.737 1.779 25.447 1.00 41.09 772 ARG A C 1
ATOM 6071 O O . ARG A 1 772 ? -34.658 1.049 25.815 1.00 41.09 772 ARG A O 1
ATOM 6078 N N . LEU A 1 773 ? -32.539 1.778 26.029 1.00 41.94 773 LEU A N 1
ATOM 6079 C CA . LEU A 1 773 ? -32.115 0.845 27.061 1.00 41.94 773 LEU A CA 1
ATOM 6080 C C . LEU A 1 773 ? -32.674 1.181 28.451 1.00 41.94 773 LEU A C 1
ATOM 6082 O O . LEU A 1 773 ? -33.098 0.277 29.168 1.00 41.94 773 LEU A O 1
ATOM 6086 N N . THR A 1 774 ? -32.752 2.462 28.823 1.00 43.91 774 THR A N 1
ATOM 6087 C CA . THR A 1 774 ? -33.307 2.894 30.121 1.00 43.91 774 THR A CA 1
ATOM 6088 C C . THR A 1 774 ? -34.805 2.602 30.226 1.00 43.91 774 THR A C 1
ATOM 6090 O O . THR A 1 774 ? -35.294 2.213 31.286 1.00 43.91 774 THR A O 1
ATOM 6093 N N . GLU A 1 775 ? -35.541 2.682 29.117 1.00 43.31 775 GLU A N 1
ATOM 6094 C CA . GLU A 1 775 ? -36.972 2.361 29.080 1.00 43.31 775 GLU A CA 1
ATOM 6095 C C . GLU A 1 775 ? -37.235 0.845 29.138 1.00 43.31 775 GLU A C 1
ATOM 6097 O O . GLU A 1 775 ? -38.125 0.393 29.864 1.00 43.31 775 GLU A O 1
ATOM 6102 N N . MET A 1 776 ? -36.419 0.038 28.449 1.00 43.22 776 MET A N 1
ATOM 6103 C CA . MET A 1 776 ? -36.500 -1.427 28.514 1.00 43.22 776 MET A CA 1
ATOM 6104 C C . MET A 1 776 ? -36.052 -1.990 29.869 1.00 43.22 776 MET A C 1
ATOM 6106 O O . MET A 1 776 ? -36.651 -2.951 30.363 1.00 43.22 776 MET A O 1
ATOM 6110 N N . LEU A 1 777 ? -35.033 -1.397 30.495 1.00 44.16 777 LEU A N 1
ATOM 6111 C CA . LEU A 1 777 ? -34.552 -1.799 31.815 1.00 44.16 777 LEU A CA 1
ATOM 6112 C C . LEU A 1 777 ? -35.522 -1.391 32.924 1.00 44.16 777 LEU A C 1
ATOM 6114 O O . LEU A 1 777 ? -35.759 -2.206 33.808 1.00 44.16 777 LEU A O 1
ATOM 6118 N N . ASN A 1 778 ? -36.192 -0.238 32.837 1.00 45.97 778 ASN A N 1
ATOM 6119 C CA . ASN A 1 778 ? -37.274 0.107 33.768 1.00 45.97 778 ASN A CA 1
ATOM 6120 C C . ASN A 1 778 ? -38.494 -0.821 33.612 1.00 45.97 778 ASN A C 1
ATOM 6122 O O . ASN A 1 778 ? -39.105 -1.223 34.607 1.00 45.97 778 ASN A O 1
ATOM 6126 N N . ALA A 1 779 ? -38.805 -1.269 32.390 1.00 43.84 779 ALA A N 1
ATOM 6127 C CA . ALA A 1 779 ? -39.849 -2.268 32.157 1.00 43.84 779 ALA A CA 1
ATOM 6128 C C . ALA A 1 779 ? -39.477 -3.655 32.731 1.00 43.84 779 ALA A C 1
ATOM 6130 O O . ALA A 1 779 ? -40.301 -4.279 33.410 1.00 43.84 779 ALA A O 1
ATOM 6131 N N . LYS A 1 780 ? -38.226 -4.114 32.548 1.00 43.97 780 LYS A N 1
ATOM 6132 C CA . LYS A 1 780 ? -37.711 -5.377 33.122 1.00 43.97 780 LYS A CA 1
ATOM 6133 C C . LYS A 1 780 ? -37.503 -5.307 34.638 1.00 43.97 780 LYS A C 1
ATOM 6135 O O . LYS A 1 780 ? -37.799 -6.286 35.323 1.00 43.97 780 LYS A O 1
ATOM 6140 N N . ALA A 1 781 ? -37.076 -4.168 35.178 1.00 42.44 781 ALA A N 1
ATOM 6141 C CA . ALA A 1 781 ? -36.972 -3.919 36.612 1.00 42.44 781 ALA A CA 1
ATOM 6142 C C . ALA A 1 781 ? -38.358 -3.950 37.268 1.00 42.44 781 ALA A C 1
ATOM 6144 O O . ALA A 1 781 ? -38.506 -4.597 38.299 1.00 42.44 781 ALA A O 1
ATOM 6145 N N . SER A 1 782 ? -39.401 -3.410 36.619 1.00 44.72 782 SER A N 1
ATOM 6146 C CA . SER A 1 782 ? -40.786 -3.523 37.108 1.00 44.72 782 SER A CA 1
ATOM 6147 C C . SER A 1 782 ? -41.313 -4.969 37.104 1.00 44.72 782 SER A C 1
ATOM 6149 O O . SER A 1 782 ? -42.053 -5.369 38.008 1.00 44.72 782 SER A O 1
ATOM 6151 N N . HIS A 1 783 ? -40.896 -5.798 36.137 1.00 45.47 783 HIS A N 1
ATOM 6152 C CA . HIS A 1 783 ? -41.256 -7.219 36.088 1.00 45.47 783 HIS A CA 1
ATOM 6153 C C . HIS A 1 783 ? -40.457 -8.076 37.080 1.00 45.47 783 HIS A C 1
ATOM 6155 O O . HIS A 1 783 ? -41.029 -8.968 37.710 1.00 45.47 783 HIS A O 1
ATOM 6161 N N . SER A 1 784 ? -39.178 -7.763 37.300 1.00 44.22 784 SER A N 1
ATOM 6162 C CA . SER A 1 784 ? -38.329 -8.395 38.318 1.00 44.22 784 SER A CA 1
ATOM 6163 C C . SER A 1 784 ? -38.763 -8.014 39.743 1.00 44.22 784 SER A C 1
ATOM 6165 O O . SER A 1 784 ? -38.879 -8.885 40.609 1.00 44.22 784 SER A O 1
ATOM 6167 N N . GLN A 1 785 ? -39.138 -6.748 39.981 1.00 45.78 785 GLN A N 1
ATOM 6168 C CA . GLN A 1 785 ? -39.736 -6.304 41.246 1.00 45.78 785 GLN A CA 1
ATOM 6169 C C . GLN A 1 785 ? -41.113 -6.924 41.479 1.00 45.78 785 GLN A C 1
ATOM 6171 O O . GLN A 1 785 ? -41.369 -7.351 42.599 1.00 45.78 785 GLN A O 1
ATOM 6176 N N . LYS A 1 786 ? -41.977 -7.073 40.460 1.00 45.16 786 LYS A N 1
ATOM 6177 C CA . LYS A 1 786 ? -43.245 -7.823 40.598 1.00 45.16 786 LYS A CA 1
ATOM 6178 C C . LYS A 1 786 ? -43.012 -9.306 40.917 1.00 45.16 786 LYS A C 1
ATOM 6180 O O . LYS A 1 786 ? -43.743 -9.871 41.732 1.00 45.16 786 LYS A O 1
ATOM 6185 N N . GLY A 1 787 ? -41.971 -9.922 40.351 1.00 52.88 787 GLY A N 1
ATOM 6186 C CA . GLY A 1 787 ? -41.545 -11.285 40.684 1.00 52.88 787 GLY A CA 1
ATOM 6187 C C . GLY A 1 787 ? -41.094 -11.419 42.143 1.00 52.88 787 GLY A C 1
ATOM 6188 O O . GLY A 1 787 ? -41.611 -12.273 42.872 1.00 52.88 787 GLY A O 1
ATOM 6189 N N . LYS A 1 788 ? -40.214 -10.515 42.602 1.00 55.56 788 LYS A N 1
ATOM 6190 C CA . LYS A 1 788 ? -39.752 -10.447 43.998 1.00 55.56 788 LYS A CA 1
ATOM 6191 C C . LYS A 1 788 ? -40.890 -10.132 44.971 1.00 55.56 788 LYS A C 1
ATOM 6193 O O . LYS A 1 788 ? -41.010 -10.854 45.960 1.00 55.56 788 LYS A O 1
ATOM 6198 N N . LEU A 1 789 ? -41.777 -9.178 44.666 1.00 50.75 789 LEU A N 1
ATOM 6199 C CA . LEU A 1 789 ? -42.949 -8.871 45.497 1.00 50.75 789 LEU A CA 1
ATOM 6200 C C . LEU A 1 789 ? -43.904 -10.063 45.589 1.00 50.75 789 LEU A C 1
ATOM 6202 O O . LEU A 1 789 ? -44.386 -10.346 46.677 1.00 50.75 789 LEU A O 1
ATOM 6206 N N . SER A 1 790 ? -44.146 -10.806 44.500 1.00 52.44 790 SER A N 1
ATOM 6207 C CA . SER A 1 790 ? -45.017 -11.991 44.557 1.00 52.44 790 SER A CA 1
ATOM 6208 C C . SER A 1 790 ? -44.403 -13.126 45.387 1.00 52.44 790 SER A C 1
ATOM 6210 O O . SER A 1 790 ? -45.120 -13.814 46.113 1.00 52.44 790 SER A O 1
ATOM 6212 N N . SER A 1 791 ? -43.073 -13.288 45.346 1.00 61.28 791 SER A N 1
ATOM 6213 C CA . SER A 1 791 ? -42.351 -14.280 46.154 1.00 61.28 791 SER A CA 1
ATOM 6214 C C . SER A 1 791 ? -42.308 -13.890 47.639 1.00 61.28 791 SER A C 1
ATOM 6216 O O . SER A 1 791 ? -42.528 -14.731 48.516 1.00 61.28 791 SER A O 1
ATOM 6218 N N . GLN A 1 792 ? -42.131 -12.597 47.931 1.00 71.00 792 GLN A N 1
ATOM 6219 C CA . GLN A 1 792 ? -42.175 -12.056 49.284 1.00 71.00 792 GLN A CA 1
ATOM 6220 C C . GLN A 1 792 ? -43.598 -12.111 49.847 1.00 71.00 792 GLN A C 1
ATOM 6222 O O . GLN A 1 792 ? -43.763 -12.619 50.950 1.00 71.00 792 GLN A O 1
ATOM 6227 N N . LEU A 1 793 ? -44.635 -11.751 49.081 1.00 64.06 793 LEU A N 1
ATOM 6228 C CA . LEU A 1 793 ? -46.033 -11.930 49.490 1.00 64.06 793 LEU A CA 1
ATOM 6229 C C . LEU A 1 793 ? -46.383 -13.404 49.710 1.00 64.06 793 LEU A C 1
ATOM 6231 O O . LEU A 1 793 ? -47.007 -13.709 50.721 1.00 64.06 793 LEU A O 1
ATOM 6235 N N . LYS A 1 794 ? -45.948 -14.332 48.842 1.00 66.56 794 LYS A N 1
ATOM 6236 C CA . LYS A 1 794 ? -46.147 -15.780 49.052 1.00 66.56 794 LYS A CA 1
ATOM 6237 C C . LYS A 1 794 ? -45.479 -16.265 50.336 1.00 66.56 794 LYS A C 1
ATOM 6239 O O . LYS A 1 794 ? -46.106 -16.987 51.106 1.00 66.56 794 LYS A O 1
ATOM 6244 N N . SER A 1 795 ? -44.236 -15.861 50.597 1.00 71.62 795 SER A N 1
ATOM 6245 C CA . SER A 1 795 ? -43.528 -16.256 51.822 1.00 71.62 795 SER A CA 1
ATOM 6246 C C . SER A 1 795 ? -44.138 -15.630 53.084 1.00 71.62 795 SER A C 1
ATOM 6248 O O . SER A 1 795 ? -44.229 -16.304 54.113 1.00 71.62 795 SER A O 1
ATOM 6250 N N . HIS A 1 796 ? -44.649 -14.397 53.004 1.00 75.50 796 HIS A N 1
ATOM 6251 C CA . HIS A 1 796 ? -45.340 -13.731 54.109 1.00 75.50 796 HIS A CA 1
ATOM 6252 C C . HIS A 1 796 ? -46.728 -14.332 54.376 1.00 75.50 796 HIS A C 1
ATOM 6254 O O . HIS A 1 796 ? -47.083 -14.539 55.537 1.00 75.50 796 HIS A O 1
ATOM 6260 N N . LEU A 1 797 ? -47.487 -14.686 53.331 1.00 65.56 797 LEU A N 1
ATOM 6261 C CA . LEU A 1 797 ? -48.764 -15.407 53.437 1.00 65.56 797 LEU A CA 1
ATOM 6262 C C . LEU A 1 797 ? -48.568 -16.817 53.995 1.00 65.56 797 LEU A C 1
ATOM 6264 O O . LEU A 1 797 ? -49.314 -17.224 54.881 1.00 65.56 797 LEU A O 1
ATOM 6268 N N . LEU A 1 798 ? -47.535 -17.543 53.561 1.00 69.50 798 LEU A N 1
ATOM 6269 C CA . LEU A 1 798 ? -47.216 -18.870 54.093 1.00 69.50 798 LEU A CA 1
ATOM 6270 C C . LEU A 1 798 ? -46.754 -18.812 55.555 1.00 69.50 798 LEU A C 1
ATOM 6272 O O . LEU A 1 798 ? -47.165 -19.656 56.350 1.00 69.50 798 LEU A O 1
ATOM 6276 N N . ARG A 1 799 ? -45.972 -17.796 55.953 1.00 71.25 799 ARG A N 1
ATOM 6277 C CA . ARG A 1 799 ? -45.618 -17.563 57.368 1.00 71.25 799 ARG A CA 1
ATOM 6278 C C . ARG A 1 799 ? -46.832 -17.157 58.205 1.00 71.25 799 ARG A C 1
ATOM 6280 O O . ARG A 1 799 ? -46.983 -17.664 59.311 1.00 71.25 799 ARG A O 1
ATOM 6287 N N . SER A 1 800 ? -47.713 -16.312 57.672 1.00 65.12 800 SER A N 1
ATOM 6288 C CA . SER A 1 800 ? -48.981 -15.906 58.297 1.00 65.12 800 SER A CA 1
ATOM 6289 C C . SER A 1 800 ? -49.923 -17.098 58.520 1.00 65.12 800 SER A C 1
ATOM 6291 O O . SER A 1 800 ? -50.440 -17.288 59.622 1.00 65.12 800 SER A O 1
ATOM 6293 N N . LEU A 1 801 ? -50.066 -17.973 57.519 1.00 63.31 801 LEU A N 1
ATOM 6294 C CA . LEU A 1 801 ? -50.887 -19.183 57.601 1.00 63.31 801 LEU A CA 1
ATOM 6295 C C . LEU A 1 801 ? -50.284 -20.241 58.538 1.00 63.31 801 LEU A C 1
ATOM 6297 O O . LEU A 1 801 ? -51.034 -20.904 59.252 1.00 63.31 801 LEU A O 1
ATOM 6301 N N . ARG A 1 802 ? -48.949 -20.358 58.623 1.00 64.69 802 ARG A N 1
ATOM 6302 C CA . ARG A 1 802 ? -48.279 -21.206 59.632 1.00 64.69 802 ARG A CA 1
ATOM 6303 C C . ARG A 1 802 ? -48.471 -20.677 61.053 1.00 64.69 802 ARG A C 1
ATOM 6305 O O . ARG A 1 802 ? -48.726 -21.466 61.954 1.00 64.69 802 ARG A O 1
ATOM 6312 N N . LYS A 1 803 ? -48.415 -19.354 61.246 1.00 67.88 803 LYS A N 1
ATOM 6313 C CA . LYS A 1 803 ? -48.652 -18.716 62.553 1.00 67.88 803 LYS A CA 1
ATOM 6314 C C . LYS A 1 803 ? -50.113 -18.834 63.002 1.00 67.88 803 LYS A C 1
ATOM 6316 O O . LYS A 1 803 ? -50.364 -18.935 64.195 1.00 67.88 803 LYS A O 1
ATOM 6321 N N . ARG A 1 804 ? -51.068 -18.880 62.063 1.00 56.19 804 ARG A N 1
ATOM 6322 C CA . ARG A 1 804 ? -52.497 -19.103 62.359 1.00 56.19 804 ARG A CA 1
ATOM 6323 C C . ARG A 1 804 ? -52.884 -20.577 62.535 1.00 56.19 804 ARG A C 1
ATOM 6325 O O . ARG A 1 804 ? -53.845 -20.846 63.243 1.00 56.19 804 ARG A O 1
ATOM 6332 N N . ARG A 1 805 ? -52.139 -21.533 61.965 1.00 49.69 805 ARG A N 1
ATOM 6333 C CA . ARG A 1 805 ? -52.361 -22.980 62.192 1.00 49.69 805 ARG A CA 1
ATOM 6334 C C . ARG A 1 805 ? -51.798 -23.515 63.515 1.00 49.69 805 ARG A C 1
ATOM 6336 O O . ARG A 1 805 ? -52.134 -24.630 63.878 1.00 49.69 805 ARG A O 1
ATOM 6343 N N . GLY A 1 806 ? -51.000 -22.736 64.247 1.00 49.84 806 GLY A N 1
ATOM 6344 C CA . GLY A 1 806 ? -50.469 -23.122 65.563 1.00 49.84 806 GLY A CA 1
ATOM 6345 C C . GLY A 1 806 ? -51.374 -22.814 66.765 1.00 49.84 806 GLY A C 1
ATOM 6346 O O . GLY A 1 806 ? -50.902 -22.930 67.887 1.00 49.84 806 GLY A O 1
ATOM 6347 N N . ILE A 1 807 ? -52.625 -22.372 66.561 1.00 51.91 807 ILE A N 1
ATOM 6348 C CA . ILE A 1 807 ? -53.524 -21.927 67.653 1.00 51.91 807 ILE A CA 1
ATOM 6349 C C . ILE A 1 807 ? -54.814 -22.769 67.763 1.00 51.91 807 ILE A C 1
ATOM 6351 O O . ILE A 1 807 ? -55.631 -22.530 68.642 1.00 51.91 807 ILE A O 1
ATOM 6355 N N . LEU A 1 808 ? -55.008 -23.813 66.953 1.00 42.03 808 LEU A N 1
ATOM 6356 C CA . LEU A 1 808 ? -56.200 -24.666 67.074 1.00 42.03 808 LEU A CA 1
ATOM 6357 C C . LEU A 1 808 ? -55.858 -26.155 67.023 1.00 42.03 808 LEU A C 1
ATOM 6359 O O . LEU A 1 808 ? -55.898 -26.759 65.954 1.00 42.03 808 LEU A O 1
ATOM 6363 N N . LEU A 1 809 ? -55.540 -26.700 68.202 1.00 36.81 809 LEU A N 1
ATOM 6364 C CA . LEU A 1 809 ? -56.236 -27.792 68.921 1.00 36.81 809 LEU A CA 1
ATOM 6365 C C . LEU A 1 809 ? -55.241 -28.621 69.772 1.00 36.81 809 LEU A C 1
ATOM 6367 O O . LEU A 1 809 ? -54.071 -28.697 69.394 1.00 36.81 809 LEU A O 1
ATOM 6371 N N . PRO A 1 810 ? -55.684 -29.154 70.932 1.00 43.53 810 PRO A N 1
ATOM 6372 C CA . PRO A 1 810 ? -54.867 -29.933 71.867 1.00 43.53 810 PRO A CA 1
ATOM 6373 C C . PRO A 1 810 ? -54.399 -31.279 71.306 1.00 43.53 810 PRO A C 1
ATOM 6375 O O . PRO A 1 810 ? -55.092 -31.827 70.416 1.00 43.53 810 PRO A O 1
#

pLDDT: mean 78.74, std 19.57, range [32.03, 98.75]